Protein AF-A0A952U7Z9-F1 (afdb_monomer_lite)

Structure (mmCIF, N/CA/C/O backbone):
data_AF-A0A952U7Z9-F1
#
_entry.id   AF-A0A952U7Z9-F1
#
loop_
_atom_site.group_PDB
_atom_site.id
_atom_site.type_symbol
_atom_site.label_atom_id
_atom_site.label_alt_id
_atom_site.label_comp_id
_atom_site.label_asym_id
_atom_site.label_entity_id
_atom_site.label_seq_id
_atom_site.pdbx_PDB_ins_code
_atom_site.Cartn_x
_atom_site.Cartn_y
_atom_site.Cartn_z
_atom_site.occupancy
_atom_site.B_iso_or_equiv
_atom_site.auth_seq_id
_atom_site.auth_comp_id
_atom_site.auth_asym_id
_atom_site.auth_atom_id
_atom_site.pdbx_PDB_model_num
ATOM 1 N N . MET A 1 1 ? 7.339 43.518 89.258 1.00 36.59 1 MET A N 1
ATOM 2 C CA . MET A 1 1 ? 8.537 43.705 88.414 1.00 36.59 1 MET A CA 1
ATOM 3 C C . MET A 1 1 ? 8.065 43.968 86.989 1.00 36.59 1 MET A C 1
ATOM 5 O O . MET A 1 1 ? 7.077 43.364 86.597 1.00 36.59 1 MET A O 1
ATOM 9 N N . LEU A 1 2 ? 8.677 44.971 86.345 1.00 36.38 2 LEU A N 1
ATOM 10 C CA . LEU A 1 2 ? 8.534 45.486 84.964 1.00 36.38 2 LEU A CA 1
ATOM 11 C C . LEU A 1 2 ? 7.542 44.732 84.044 1.00 36.38 2 LEU A C 1
ATOM 13 O O . LEU A 1 2 ? 7.767 43.572 83.735 1.00 36.38 2 LEU A O 1
ATOM 17 N N . LYS A 1 3 ? 6.372 45.281 83.663 1.00 27.50 3 LYS A N 1
ATOM 18 C CA . LYS A 1 3 ? 6.106 46.360 82.664 1.00 27.50 3 LYS A CA 1
ATOM 19 C C . LYS A 1 3 ? 6.794 46.093 81.311 1.00 27.50 3 LYS A C 1
ATOM 21 O O . LYS A 1 3 ? 8.008 46.154 81.236 1.00 27.50 3 LYS A O 1
ATOM 26 N N . LYS A 1 4 ? 6.050 45.657 80.285 1.00 27.91 4 LYS A N 1
ATOM 27 C CA . LYS A 1 4 ? 5.209 46.446 79.344 1.00 27.91 4 LYS A CA 1
ATOM 28 C C . LYS A 1 4 ? 6.010 47.131 78.215 1.00 27.91 4 LYS A C 1
ATOM 30 O O . LYS A 1 4 ? 6.646 48.144 78.464 1.00 27.91 4 LYS A O 1
ATOM 35 N N . SER A 1 5 ? 5.737 46.658 76.991 1.00 31.22 5 SER A N 1
ATOM 36 C CA . SER A 1 5 ? 5.342 47.460 75.814 1.00 31.22 5 SER A CA 1
ATOM 37 C C . SER A 1 5 ? 6.409 48.106 74.905 1.00 31.22 5 SER A C 1
ATOM 39 O O . SER A 1 5 ? 7.351 48.716 75.385 1.00 31.22 5 SER A O 1
ATOM 41 N N . ILE A 1 6 ? 6.058 48.091 73.599 1.00 32.50 6 ILE A N 1
ATOM 42 C CA . ILE A 1 6 ? 6.411 49.009 72.478 1.00 32.50 6 ILE A CA 1
ATOM 43 C C . ILE A 1 6 ? 7.589 48.530 71.601 1.00 32.50 6 ILE A C 1
ATOM 45 O O . ILE A 1 6 ? 8.705 48.405 72.079 1.00 32.50 6 ILE A O 1
ATOM 49 N N . ARG A 1 7 ? 7.338 48.013 70.379 1.00 35.53 7 ARG A N 1
ATOM 50 C CA . ARG A 1 7 ? 7.046 48.711 69.092 1.00 35.53 7 ARG A CA 1
ATOM 51 C C . ARG A 1 7 ? 8.199 49.626 68.644 1.00 35.53 7 ARG A C 1
ATOM 53 O O . ARG A 1 7 ? 8.672 50.423 69.435 1.00 35.53 7 ARG A O 1
ATOM 60 N N . PHE A 1 8 ? 8.505 49.587 67.340 1.00 30.58 8 PHE A N 1
ATOM 61 C CA . PHE A 1 8 ? 9.305 50.583 66.608 1.00 30.58 8 PHE A CA 1
ATOM 62 C C . PHE A 1 8 ? 10.806 50.638 66.955 1.00 30.58 8 PHE A C 1
ATOM 64 O O . PHE A 1 8 ? 11.193 51.432 67.792 1.00 30.58 8 PHE A O 1
ATOM 71 N N . VAL A 1 9 ? 11.646 49.840 66.275 1.00 39.59 9 VAL A N 1
ATOM 72 C CA . VAL A 1 9 ? 12.769 50.302 65.415 1.00 39.59 9 VAL A CA 1
ATOM 73 C C . VAL A 1 9 ? 13.142 49.124 64.491 1.00 39.59 9 VAL A C 1
ATOM 75 O O . VAL A 1 9 ? 14.129 48.423 64.678 1.00 39.59 9 VAL A O 1
ATOM 78 N N . CYS A 1 10 ? 12.281 48.898 63.497 1.00 38.53 10 CYS A N 1
ATOM 79 C CA . CYS A 1 10 ? 12.513 48.105 62.287 1.00 38.53 10 CYS A CA 1
ATOM 80 C C . CYS A 1 10 ? 12.832 49.056 61.115 1.00 38.53 10 CYS A C 1
ATOM 82 O O . CYS A 1 10 ? 12.017 49.140 60.207 1.00 38.53 10 CYS A O 1
ATOM 84 N N . ALA A 1 11 ? 13.919 49.842 61.107 1.00 35.75 11 ALA A N 1
ATOM 85 C CA . ALA A 1 11 ? 14.047 50.809 59.994 1.00 35.75 11 ALA A CA 1
ATOM 86 C C . ALA A 1 11 ? 15.431 51.177 59.444 1.00 35.75 11 ALA A C 1
ATOM 88 O O . ALA A 1 11 ? 15.454 51.651 58.317 1.00 35.75 11 ALA A O 1
ATOM 89 N N . CYS A 1 12 ? 16.569 50.979 60.127 1.00 32.91 12 CYS A N 1
ATOM 90 C CA . CYS A 1 12 ? 17.806 51.629 59.636 1.00 32.91 12 CYS A CA 1
ATOM 91 C C . CYS A 1 12 ? 19.079 50.776 59.532 1.00 32.91 12 CYS A C 1
ATOM 93 O O . CYS A 1 12 ? 20.072 51.292 59.037 1.00 32.91 12 CYS A O 1
ATOM 95 N N . LEU A 1 13 ? 19.100 49.503 59.945 1.00 32.12 13 LEU A N 1
ATOM 96 C CA . LEU A 1 13 ? 20.342 48.697 59.910 1.00 32.12 13 LEU A CA 1
ATOM 97 C C . LEU A 1 13 ? 20.263 47.405 59.082 1.00 32.12 13 LEU A C 1
ATOM 99 O O . LEU A 1 13 ? 21.240 46.677 58.994 1.00 32.12 13 LEU A O 1
ATOM 103 N N . LEU A 1 14 ? 19.137 47.176 58.401 1.00 35.34 14 LEU A N 1
ATOM 104 C CA . LEU A 1 14 ? 18.951 46.116 57.395 1.00 35.34 14 LEU A CA 1
ATOM 105 C C . LEU A 1 14 ? 18.737 46.693 55.978 1.00 35.34 14 LEU A C 1
ATOM 107 O O . LEU A 1 14 ? 18.261 46.005 55.086 1.00 35.34 14 LEU A O 1
ATOM 111 N N . LEU A 1 15 ? 19.096 47.968 55.784 1.00 37.19 15 LEU A N 1
ATOM 112 C CA . LEU A 1 15 ? 18.883 48.750 54.556 1.00 37.19 15 LEU A CA 1
ATOM 113 C C . LEU A 1 15 ? 20.194 49.154 53.848 1.00 37.19 15 LEU A C 1
ATOM 115 O O . LEU A 1 15 ? 20.162 49.973 52.940 1.00 37.19 15 LEU A O 1
ATOM 119 N N . ALA A 1 16 ? 21.341 48.584 54.242 1.00 35.72 16 ALA A N 1
ATOM 120 C CA . ALA A 1 16 ? 22.653 48.892 53.646 1.00 35.72 16 ALA A CA 1
ATOM 1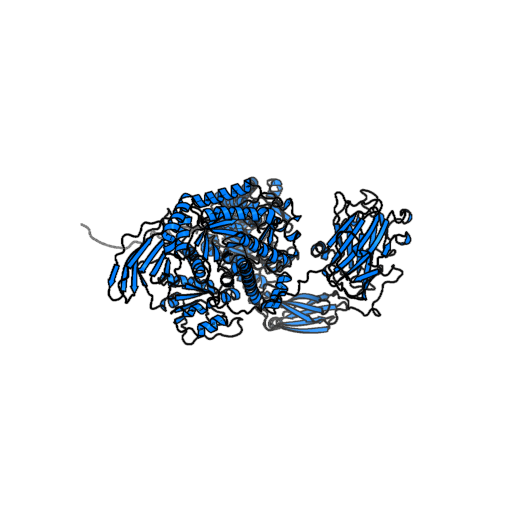21 C C . ALA A 1 16 ? 23.457 47.658 53.179 1.00 35.72 16 ALA A C 1
ATOM 123 O O . ALA A 1 16 ? 24.624 47.781 52.824 1.00 35.72 16 ALA A O 1
ATOM 124 N N . THR A 1 17 ? 22.835 46.478 53.146 1.00 37.41 17 THR A N 1
ATOM 125 C CA . THR A 1 17 ? 23.323 45.294 52.404 1.00 37.41 17 THR A CA 1
ATOM 126 C C . THR A 1 17 ? 22.269 44.763 51.425 1.00 37.41 17 THR A C 1
ATOM 128 O O . THR A 1 17 ? 22.367 43.647 50.928 1.00 37.41 17 THR A O 1
ATOM 131 N N . VAL A 1 18 ? 21.263 45.590 51.130 1.00 44.59 18 VAL A N 1
ATOM 132 C CA . VAL A 1 18 ? 20.362 45.464 49.980 1.00 44.59 18 VAL A CA 1
ATOM 133 C C . VAL A 1 18 ? 20.926 46.413 48.919 1.00 44.59 18 VAL A C 1
ATOM 135 O O . VAL A 1 18 ? 21.225 47.553 49.259 1.00 44.59 18 VAL A O 1
ATOM 138 N N . PHE A 1 19 ? 21.078 45.943 47.679 1.00 43.06 19 PHE A N 1
ATOM 139 C CA . PHE A 1 19 ? 21.802 46.551 46.540 1.00 43.06 19 PHE A CA 1
ATOM 140 C C . PHE A 1 19 ? 23.292 46.195 46.427 1.00 43.06 19 PHE A C 1
ATOM 142 O O . PHE A 1 19 ? 24.166 47.053 46.367 1.00 43.06 19 PHE A O 1
ATOM 149 N N . GLY A 1 20 ? 23.578 44.896 46.343 1.00 37.56 20 GLY A N 1
ATOM 150 C CA . GLY A 1 20 ? 24.904 44.403 45.968 1.00 37.56 20 GLY A CA 1
ATOM 151 C C . GLY A 1 20 ? 24.981 42.887 45.829 1.00 37.56 20 GLY A C 1
ATOM 152 O O . GLY A 1 20 ? 25.994 42.293 46.178 1.00 37.56 20 GLY A O 1
ATOM 153 N N . SER A 1 21 ? 23.909 42.237 45.383 1.00 36.47 21 SER A N 1
ATOM 154 C CA . SER A 1 21 ? 23.943 40.823 45.013 1.00 36.47 21 SER A CA 1
ATOM 155 C C . SER A 1 21 ? 23.357 40.735 43.619 1.00 36.47 21 SER A C 1
ATOM 157 O O . SER A 1 21 ? 22.159 40.932 43.431 1.00 36.47 21 SER A O 1
ATOM 159 N N . LEU A 1 22 ? 24.256 40.563 42.651 1.00 38.50 22 LEU A N 1
ATOM 160 C CA . LEU A 1 22 ? 23.939 40.227 41.275 1.00 38.50 22 LEU A CA 1
ATOM 161 C C . LEU A 1 22 ? 22.885 39.120 41.278 1.00 38.50 22 LEU A C 1
ATOM 163 O O . LEU A 1 22 ? 23.128 38.025 41.784 1.00 38.50 22 LEU A O 1
ATOM 167 N N . VAL A 1 23 ? 21.724 39.415 40.702 1.00 37.72 23 VAL A N 1
ATOM 168 C CA . VAL A 1 23 ? 20.888 38.381 40.107 1.00 37.72 23 VAL A CA 1
ATOM 169 C C . VAL A 1 23 ? 21.708 37.856 38.933 1.00 37.72 23 VAL A C 1
ATOM 171 O O . VAL A 1 23 ? 21.676 38.417 37.844 1.00 37.72 23 VAL A O 1
ATOM 174 N N . VAL A 1 24 ? 22.526 36.833 39.173 1.00 38.47 24 VAL A N 1
ATOM 175 C CA . VAL A 1 24 ? 22.903 35.922 38.097 1.00 38.47 24 VAL A CA 1
ATOM 176 C C . VAL A 1 24 ? 21.626 35.140 37.834 1.00 38.47 24 VAL A C 1
ATOM 178 O O . VAL A 1 24 ? 21.249 34.282 38.630 1.00 38.47 24 VAL A O 1
ATOM 181 N N . SER A 1 25 ? 20.898 35.527 36.788 1.00 39.38 25 SER A N 1
ATOM 182 C CA . SER A 1 25 ? 19.868 34.667 36.214 1.00 39.38 25 SER A CA 1
ATOM 183 C C . SER A 1 25 ? 20.548 33.335 35.921 1.00 39.38 25 SER A C 1
ATOM 185 O O . SER A 1 25 ? 21.496 33.308 35.140 1.00 39.38 25 SER A O 1
ATOM 187 N N . ALA A 1 26 ? 20.146 32.257 36.595 1.00 51.59 26 ALA A N 1
ATOM 188 C CA . ALA A 1 26 ? 20.601 30.930 36.212 1.00 51.59 26 ALA A CA 1
ATOM 189 C C . ALA A 1 26 ? 20.123 30.712 34.771 1.00 51.59 26 ALA A C 1
ATOM 191 O O . ALA A 1 26 ? 18.919 30.739 34.520 1.00 51.59 26 ALA A O 1
ATOM 192 N N . GLN A 1 27 ? 21.059 30.626 33.826 1.00 61.56 27 GLN A N 1
ATOM 193 C CA . GLN A 1 27 ? 20.744 30.344 32.432 1.00 61.56 27 GLN A CA 1
ATOM 194 C C . GLN A 1 27 ? 20.053 28.977 32.383 1.00 61.56 27 GLN A C 1
ATOM 196 O O . GLN A 1 27 ? 20.527 28.019 32.997 1.00 61.56 27 GLN A O 1
ATOM 201 N N . GLU A 1 28 ? 18.891 28.921 31.739 1.00 76.19 28 GLU A N 1
ATOM 202 C CA . GLU A 1 28 ? 18.133 27.685 31.574 1.00 76.19 28 GLU A CA 1
ATOM 203 C C . GLU A 1 28 ? 18.976 26.647 30.821 1.00 76.19 28 GLU A C 1
ATOM 205 O O . GLU A 1 28 ? 19.704 26.993 29.889 1.00 76.19 28 GLU A O 1
ATOM 210 N N . ALA A 1 29 ? 18.919 25.383 31.251 1.00 88.12 29 ALA A N 1
ATOM 211 C CA . ALA A 1 29 ? 19.715 24.317 30.648 1.00 88.12 29 ALA A CA 1
ATOM 212 C C . ALA A 1 29 ? 19.325 24.112 29.166 1.00 88.12 29 ALA A C 1
ATOM 214 O O . ALA A 1 29 ? 18.124 24.114 28.870 1.00 88.12 29 ALA A O 1
ATOM 215 N N . PRO A 1 30 ? 20.286 23.868 28.248 1.00 92.94 30 PRO A N 1
ATOM 216 C CA . PRO A 1 30 ? 20.017 23.735 26.812 1.00 92.94 30 PRO A CA 1
ATOM 217 C C . PRO A 1 30 ? 18.875 22.770 26.462 1.00 92.94 30 PRO A C 1
ATOM 219 O O . PRO A 1 30 ? 17.965 23.136 25.721 1.00 92.94 30 PRO A O 1
ATOM 222 N N . ARG A 1 31 ? 18.860 21.577 27.075 1.00 93.81 31 ARG A N 1
ATOM 223 C CA . ARG A 1 31 ? 17.836 20.532 26.864 1.00 93.81 31 ARG A CA 1
ATOM 224 C C . ARG A 1 31 ? 16.425 20.920 27.320 1.00 93.81 31 ARG A C 1
ATOM 226 O O . ARG A 1 31 ? 15.445 20.340 26.859 1.00 93.81 31 ARG A O 1
ATOM 233 N N . THR A 1 32 ? 16.301 21.880 28.236 1.00 92.44 32 THR A N 1
ATOM 234 C CA . THR A 1 32 ? 14.996 22.444 28.612 1.00 92.44 32 THR A CA 1
ATOM 235 C C . THR A 1 32 ? 14.606 23.537 27.630 1.00 92.44 32 THR A C 1
ATOM 237 O O . THR A 1 32 ? 13.489 23.534 27.122 1.00 92.44 32 THR A O 1
ATOM 240 N N . LYS A 1 33 ? 15.555 24.422 27.314 1.00 94.19 33 LYS A N 1
ATOM 241 C CA . LYS A 1 33 ? 15.329 25.577 26.452 1.00 94.19 33 LYS A CA 1
ATOM 242 C C . LYS A 1 33 ? 14.908 25.200 25.028 1.00 94.19 33 LYS A C 1
ATOM 244 O O . LYS A 1 33 ? 14.030 25.851 24.472 1.00 94.19 33 LYS A O 1
ATOM 249 N N . ILE A 1 34 ? 15.480 24.137 24.452 1.00 95.88 34 ILE A N 1
ATOM 250 C CA . ILE A 1 34 ? 15.133 23.683 23.093 1.00 95.88 34 ILE A CA 1
ATOM 251 C C . ILE A 1 34 ? 13.635 23.352 22.934 1.00 95.88 34 ILE A C 1
ATOM 253 O O . ILE A 1 34 ? 13.091 23.452 21.842 1.00 95.88 34 ILE A O 1
ATOM 257 N N . LYS A 1 35 ? 12.931 23.027 24.029 1.00 93.31 35 LYS A N 1
ATOM 258 C CA . LYS A 1 35 ? 11.500 22.674 24.010 1.00 93.31 35 LYS A CA 1
ATOM 259 C C . LYS A 1 35 ? 10.564 23.864 23.818 1.00 93.31 35 LYS A C 1
ATOM 261 O O . LYS A 1 35 ? 9.371 23.666 23.609 1.00 93.31 35 LYS A O 1
ATOM 266 N N . THR A 1 36 ? 11.077 25.082 23.955 1.00 93.06 36 THR A N 1
ATOM 267 C CA . THR A 1 36 ? 10.278 26.315 23.941 1.00 93.06 36 THR A CA 1
ATOM 268 C C . THR A 1 36 ? 10.749 27.309 22.886 1.00 93.06 36 THR A C 1
ATOM 270 O O . THR A 1 36 ? 10.332 28.464 22.936 1.00 93.06 36 THR A O 1
ATOM 273 N N . ILE A 1 37 ? 11.643 26.898 21.983 1.00 95.94 37 ILE A N 1
ATOM 274 C CA . ILE A 1 37 ? 12.131 27.770 20.912 1.00 95.94 37 ILE A CA 1
ATOM 275 C C . ILE A 1 37 ? 10.995 28.113 19.953 1.00 95.94 37 ILE A C 1
ATOM 277 O O . ILE A 1 37 ? 10.070 27.322 19.752 1.00 95.94 37 ILE A O 1
ATOM 281 N N . THR A 1 38 ? 11.072 29.301 19.370 1.00 94.00 38 THR A N 1
ATOM 282 C CA . THR A 1 38 ? 10.045 29.809 18.452 1.00 94.00 38 THR A CA 1
ATOM 283 C C . THR A 1 38 ? 10.563 30.054 17.043 1.00 94.00 38 THR A C 1
ATOM 285 O O . THR A 1 38 ? 9.767 30.093 16.106 1.00 94.00 38 THR A O 1
ATOM 288 N N . ASP A 1 39 ? 11.881 30.144 16.886 1.00 94.50 39 ASP A N 1
ATOM 289 C CA . ASP A 1 39 ? 12.571 30.240 15.610 1.00 94.50 39 ASP A CA 1
ATOM 290 C C . ASP A 1 39 ? 13.935 29.532 15.666 1.00 94.50 39 ASP A C 1
ATOM 292 O O . ASP A 1 39 ? 14.478 29.230 16.732 1.00 94.50 39 ASP A O 1
ATOM 296 N N . TYR A 1 40 ? 14.471 29.197 14.497 1.00 97.56 40 TYR A N 1
ATOM 297 C CA . TYR A 1 40 ? 15.824 28.669 14.368 1.00 97.56 40 TYR A CA 1
ATOM 298 C C . TYR A 1 40 ? 16.380 28.936 12.967 1.00 97.56 40 TYR A C 1
ATOM 300 O O . TYR A 1 40 ? 15.644 29.319 12.057 1.00 97.56 40 TYR A O 1
ATOM 308 N N . VAL A 1 41 ? 17.685 28.720 12.799 1.00 97.06 41 VAL A N 1
ATOM 309 C CA . VAL A 1 41 ? 18.380 28.839 11.513 1.00 97.06 41 VAL A CA 1
ATOM 310 C C . VAL A 1 41 ? 19.403 27.719 11.328 1.00 97.06 41 VAL A C 1
ATOM 312 O O . VAL A 1 41 ? 20.022 27.266 12.293 1.00 97.06 41 VAL A O 1
ATOM 315 N N . VAL A 1 42 ? 19.607 27.299 10.078 1.00 97.69 42 VAL A N 1
ATOM 316 C CA . VAL A 1 42 ? 20.728 26.446 9.659 1.00 97.69 42 VAL A CA 1
ATOM 317 C C . VAL A 1 42 ? 21.639 27.276 8.761 1.00 97.69 42 VAL A C 1
ATOM 319 O O . VAL A 1 42 ? 21.158 27.892 7.811 1.00 97.69 42 VAL A O 1
ATOM 322 N N . TYR A 1 43 ? 22.931 27.352 9.087 1.00 96.75 43 TYR A N 1
ATOM 323 C CA . TYR A 1 43 ? 23.869 28.209 8.362 1.00 96.75 43 TYR A CA 1
ATOM 324 C C . TYR A 1 43 ? 25.289 27.635 8.310 1.00 96.75 43 TYR A C 1
ATOM 326 O O . TYR A 1 43 ? 25.959 27.451 9.331 1.00 96.75 43 TYR A O 1
ATOM 334 N N . TYR A 1 44 ? 25.773 27.399 7.094 1.00 94.94 44 TYR A N 1
ATOM 335 C CA . TYR A 1 44 ? 27.091 26.845 6.775 1.00 94.94 44 TYR A CA 1
ATOM 336 C C . TYR A 1 44 ? 28.060 27.898 6.206 1.00 94.94 44 TYR A C 1
ATOM 338 O O . TYR A 1 44 ? 29.224 27.601 5.936 1.00 94.94 44 TYR A O 1
ATOM 346 N N . GLY A 1 45 ? 27.620 29.154 6.061 1.00 92.62 45 GLY A N 1
ATOM 347 C CA . GLY A 1 45 ? 28.460 30.275 5.627 1.00 92.62 45 GLY A CA 1
ATOM 348 C C . GLY A 1 45 ? 29.276 30.930 6.758 1.00 92.62 45 GLY A C 1
ATOM 349 O O . GLY A 1 45 ? 29.330 30.452 7.890 1.00 92.62 45 GLY A O 1
ATOM 350 N N . LYS A 1 46 ? 29.918 32.075 6.466 1.00 93.25 46 LYS A N 1
ATOM 351 C CA . LYS A 1 46 ? 30.713 32.888 7.424 1.00 93.25 46 LYS A CA 1
ATOM 352 C C . LYS A 1 46 ? 30.203 34.331 7.508 1.00 93.25 46 LYS A C 1
ATOM 354 O O . LYS A 1 46 ? 29.551 34.806 6.589 1.00 93.25 46 LYS A O 1
ATOM 359 N N . GLY A 1 47 ? 30.534 35.056 8.580 1.00 89.19 47 GLY A N 1
ATOM 360 C CA . GLY A 1 47 ? 30.399 36.523 8.624 1.00 89.19 47 GLY A CA 1
ATOM 361 C C . GLY A 1 47 ? 28.982 37.089 8.804 1.00 89.19 47 GLY A C 1
ATOM 362 O O . GLY A 1 47 ? 28.736 38.219 8.390 1.00 89.19 47 GLY A O 1
ATOM 363 N N . ARG A 1 48 ? 28.060 36.336 9.423 1.00 92.44 48 ARG A N 1
ATOM 364 C CA . ARG A 1 48 ? 26.656 36.740 9.668 1.00 92.44 48 ARG A CA 1
ATOM 365 C C . ARG A 1 48 ? 26.265 36.696 11.154 1.00 92.44 48 ARG A C 1
ATOM 367 O O . ARG A 1 48 ? 25.133 36.372 11.494 1.00 92.44 48 ARG A O 1
ATOM 374 N N . LEU A 1 49 ? 27.207 37.015 12.050 1.00 92.50 49 LEU A N 1
ATOM 375 C CA . LEU A 1 49 ? 27.022 36.919 13.508 1.00 92.50 49 LEU A CA 1
ATOM 376 C C . LEU A 1 49 ? 25.753 37.632 14.004 1.00 92.50 49 LEU A C 1
ATOM 378 O O . LEU A 1 49 ? 24.998 37.057 14.782 1.00 92.50 49 LEU A O 1
ATOM 382 N N . ASP A 1 50 ? 25.520 38.861 13.538 1.00 92.19 50 ASP A N 1
ATOM 383 C CA . ASP A 1 50 ? 24.376 39.671 13.969 1.00 92.19 50 ASP A CA 1
ATOM 384 C C . ASP A 1 50 ? 23.030 39.055 13.551 1.00 92.19 50 ASP A C 1
ATOM 386 O O . ASP A 1 50 ? 22.051 39.188 14.281 1.00 92.19 50 ASP A O 1
ATOM 390 N N . ASP A 1 51 ? 22.979 38.351 12.414 1.00 92.75 51 ASP A N 1
ATOM 391 C CA . ASP A 1 51 ? 21.770 37.655 11.962 1.00 92.75 51 ASP A CA 1
ATOM 392 C C . ASP A 1 51 ? 21.534 36.372 12.756 1.00 92.75 51 ASP A C 1
ATOM 394 O O . ASP A 1 51 ? 20.422 36.134 13.219 1.00 92.75 51 ASP A O 1
ATOM 398 N N . LEU A 1 52 ? 22.590 35.587 12.987 1.00 95.06 52 LEU A N 1
ATOM 399 C CA . LEU A 1 52 ? 22.530 34.368 13.798 1.00 95.06 52 LEU A CA 1
ATOM 400 C C . LEU A 1 52 ? 22.070 34.652 15.234 1.00 95.06 52 LEU A C 1
ATOM 402 O O . LEU A 1 52 ? 21.312 33.875 15.807 1.00 95.06 52 LEU A O 1
ATOM 406 N N . ALA A 1 53 ? 22.482 35.789 15.801 1.00 94.19 53 ALA A N 1
ATOM 407 C CA . ALA A 1 53 ? 22.124 36.200 17.156 1.00 94.19 53 ALA A CA 1
ATOM 408 C C . ALA A 1 53 ? 20.617 36.477 17.345 1.00 94.19 53 ALA A C 1
ATOM 410 O O . ALA A 1 53 ? 20.175 36.644 18.481 1.00 94.19 53 ALA A O 1
ATOM 411 N N . ARG A 1 54 ? 19.830 36.558 16.263 1.00 93.00 54 ARG A N 1
ATOM 412 C CA . ARG A 1 54 ? 18.382 36.819 16.313 1.00 93.00 54 ARG A CA 1
ATOM 413 C C . ARG A 1 54 ? 17.552 35.578 16.631 1.00 93.00 54 ARG A C 1
ATOM 415 O O . ARG A 1 54 ? 16.408 35.753 17.028 1.00 93.00 54 ARG A O 1
ATOM 422 N N . PHE A 1 55 ? 18.115 34.386 16.445 1.00 95.75 55 PHE A N 1
ATOM 423 C CA . PHE A 1 55 ? 17.399 33.119 16.563 1.00 95.75 55 PHE A CA 1
ATOM 424 C C . PHE A 1 55 ? 17.597 32.467 17.936 1.00 95.75 55 PHE A C 1
ATOM 426 O O . PHE A 1 55 ? 18.663 32.589 18.554 1.00 95.75 55 PHE A O 1
ATOM 433 N N . ASP A 1 56 ? 16.593 31.716 18.389 1.00 97.25 56 ASP A N 1
ATOM 434 C CA . ASP A 1 56 ? 16.653 30.914 19.614 1.00 97.25 56 ASP A CA 1
ATOM 435 C C . ASP A 1 56 ? 17.631 29.729 19.482 1.00 97.25 56 ASP A C 1
ATOM 437 O O . ASP A 1 56 ? 18.289 29.353 20.462 1.00 97.25 56 ASP A O 1
ATOM 441 N N . LEU A 1 57 ? 17.748 29.157 18.275 1.00 98.31 57 LEU A N 1
ATOM 442 C CA . LEU A 1 57 ? 18.632 28.041 17.921 1.00 98.31 57 LEU A CA 1
ATOM 443 C C . LEU A 1 57 ? 19.341 28.297 16.579 1.00 98.31 57 LEU A C 1
ATOM 445 O O . LEU A 1 57 ? 18.714 28.668 15.591 1.00 98.31 57 LEU A O 1
ATOM 449 N N . ALA A 1 58 ? 20.645 28.034 16.526 1.00 98.06 58 ALA A N 1
ATOM 450 C CA . ALA A 1 58 ? 21.446 28.063 15.309 1.00 98.06 58 ALA A CA 1
ATOM 451 C C . ALA A 1 58 ? 22.204 26.737 15.132 1.00 98.06 58 ALA A C 1
ATOM 453 O O . ALA A 1 58 ? 22.999 26.347 15.993 1.00 98.06 58 ALA A O 1
ATOM 454 N N . ILE A 1 59 ? 21.972 26.058 14.008 1.00 98.31 59 ILE A N 1
ATOM 455 C CA . ILE A 1 59 ? 22.722 24.870 13.584 1.00 98.31 59 ILE A CA 1
ATOM 456 C C . ILE A 1 59 ? 23.811 25.325 12.620 1.00 98.31 59 ILE A C 1
ATOM 458 O O . ILE A 1 59 ? 23.525 25.914 11.578 1.00 98.31 59 ILE A O 1
ATOM 462 N N . ILE A 1 60 ? 25.065 25.086 12.993 1.00 97.69 60 ILE A N 1
ATOM 463 C CA . ILE A 1 60 ? 26.218 25.733 12.374 1.00 97.69 60 ILE A CA 1
ATOM 464 C C . ILE A 1 60 ? 27.263 24.710 11.954 1.00 97.69 60 ILE A C 1
ATOM 466 O O . ILE A 1 60 ? 27.604 23.800 12.711 1.00 97.69 60 ILE A O 1
ATOM 470 N N . GLN A 1 61 ? 27.850 24.919 10.778 1.00 94.56 61 GLN A N 1
ATOM 471 C CA . GLN A 1 61 ? 29.062 24.213 10.386 1.00 94.56 61 GLN A CA 1
ATOM 472 C C . GLN A 1 61 ? 30.227 24.605 11.319 1.00 94.56 61 GLN A C 1
ATOM 474 O O . GLN A 1 61 ? 30.619 25.770 11.348 1.00 94.56 61 GLN A O 1
ATOM 479 N N . PRO A 1 62 ? 30.828 23.672 12.077 1.00 91.88 62 PRO A N 1
ATOM 480 C CA . PRO A 1 62 ? 31.668 24.010 13.233 1.00 91.88 62 PRO A CA 1
ATOM 481 C C . PRO A 1 62 ? 32.925 24.836 12.909 1.00 91.88 62 PRO A C 1
ATOM 483 O O . PRO A 1 62 ? 33.462 25.510 13.788 1.00 91.88 62 PRO A O 1
ATOM 486 N N . ASP A 1 63 ? 33.373 24.825 11.654 1.00 89.81 63 ASP A N 1
ATOM 487 C CA . ASP A 1 63 ? 34.603 25.481 11.194 1.00 89.81 63 ASP A CA 1
ATOM 488 C C . ASP A 1 63 ? 34.369 26.928 10.709 1.00 89.81 63 ASP A C 1
ATOM 490 O O . ASP A 1 63 ? 35.281 27.587 10.190 1.00 89.81 63 ASP A O 1
ATOM 494 N N . THR A 1 64 ? 33.132 27.426 10.815 1.00 91.81 64 THR A N 1
ATOM 495 C CA . THR A 1 64 ? 32.732 28.731 10.269 1.00 91.81 64 THR A CA 1
ATOM 496 C C . THR A 1 64 ? 32.637 29.843 11.303 1.00 91.81 64 THR A C 1
ATOM 498 O O . THR A 1 64 ? 32.652 31.013 10.912 1.00 91.81 64 THR A O 1
ATOM 501 N N . LEU A 1 65 ? 32.634 29.501 12.594 1.00 92.19 65 LEU A N 1
ATOM 502 C CA . LEU A 1 65 ? 32.661 30.449 13.707 1.00 92.19 65 LEU A CA 1
ATOM 503 C C . LEU A 1 65 ? 34.006 30.432 14.436 1.00 92.19 65 LEU A C 1
ATOM 505 O O . LEU A 1 65 ? 34.607 29.387 14.685 1.00 92.19 65 LEU A O 1
ATOM 509 N N . THR A 1 66 ? 34.451 31.616 14.843 1.00 93.38 66 THR A N 1
ATOM 510 C CA . THR A 1 66 ? 35.513 31.780 15.840 1.00 93.38 66 THR A CA 1
ATOM 511 C C . THR A 1 66 ? 34.985 31.498 17.250 1.00 93.38 66 THR A C 1
ATOM 513 O O . THR A 1 66 ? 33.782 31.565 17.515 1.00 93.38 66 THR A O 1
ATOM 516 N N . ALA A 1 67 ? 35.886 31.207 18.192 1.00 92.69 67 ALA A N 1
ATOM 517 C CA . ALA A 1 67 ? 35.509 30.973 19.588 1.00 92.69 67 ALA A CA 1
ATOM 518 C C . ALA A 1 67 ? 34.841 32.207 20.223 1.00 92.69 67 ALA A C 1
ATOM 520 O O . ALA A 1 67 ? 33.931 32.075 21.042 1.00 92.69 67 ALA A O 1
ATOM 521 N N . GLU A 1 68 ? 35.268 33.409 19.828 1.00 93.75 68 GLU A N 1
ATOM 522 C CA . GLU A 1 68 ? 34.669 34.672 20.249 1.00 93.75 68 GLU A CA 1
ATOM 523 C C . GLU A 1 68 ? 33.244 34.846 19.706 1.00 93.75 68 GLU A C 1
ATOM 525 O O . GLU A 1 68 ? 32.359 35.261 20.454 1.00 93.75 68 GLU A O 1
ATOM 530 N N . GLU A 1 69 ? 33.005 34.500 18.439 1.00 95.62 69 GLU A N 1
ATOM 531 C CA . GLU A 1 69 ? 31.676 34.545 17.813 1.00 95.62 69 GLU A CA 1
ATOM 532 C C . GLU A 1 69 ? 30.710 33.541 18.455 1.00 95.62 69 GLU A C 1
ATOM 534 O O . GLU A 1 69 ? 29.599 33.913 18.831 1.00 95.62 69 GLU A O 1
ATOM 539 N N . LEU A 1 70 ? 31.152 32.298 18.672 1.00 96.31 70 LEU A N 1
ATOM 540 C CA . LEU A 1 70 ? 30.373 31.279 19.381 1.00 96.31 70 LEU A CA 1
ATOM 541 C C . LEU A 1 70 ? 30.004 31.741 20.799 1.00 96.31 70 LEU A C 1
ATOM 543 O O . LEU A 1 70 ? 28.845 31.658 21.207 1.00 96.31 70 LEU A O 1
ATOM 547 N N . ALA A 1 71 ? 30.969 32.283 21.550 1.00 94.25 71 ALA A N 1
ATOM 548 C CA . ALA A 1 71 ? 30.711 32.812 22.886 1.00 94.25 71 ALA A CA 1
ATOM 549 C C . ALA A 1 71 ? 29.733 34.001 22.865 1.00 94.25 71 ALA A C 1
ATOM 551 O O . ALA A 1 71 ? 28.909 34.124 23.773 1.00 94.25 71 ALA A O 1
ATOM 552 N N . ALA A 1 72 ? 29.798 34.856 21.840 1.00 94.81 72 ALA A N 1
ATOM 553 C CA . ALA A 1 72 ? 28.891 35.987 21.675 1.00 94.81 72 ALA A CA 1
ATOM 554 C C . ALA A 1 72 ? 27.445 35.538 21.407 1.00 94.81 72 ALA A C 1
ATOM 556 O O . ALA A 1 72 ? 26.537 36.043 22.067 1.00 94.81 72 ALA A O 1
ATOM 557 N N . LEU A 1 73 ? 27.231 34.553 20.524 1.00 95.88 73 LEU A N 1
ATOM 558 C CA . LEU A 1 73 ? 25.902 33.974 20.268 1.00 95.88 73 LEU A CA 1
ATOM 559 C C . LEU A 1 73 ? 25.285 33.407 21.548 1.00 95.88 73 LEU A C 1
ATOM 561 O O . LEU A 1 73 ? 24.162 33.749 21.919 1.00 95.88 73 LEU A O 1
ATOM 565 N N . LYS A 1 74 ? 26.064 32.620 22.295 1.00 93.94 74 LYS A N 1
ATOM 566 C CA . LYS A 1 74 ? 25.610 32.027 23.558 1.00 93.94 74 LYS A CA 1
ATOM 567 C C . LYS A 1 74 ? 25.323 33.068 24.634 1.00 93.94 74 LYS A C 1
ATOM 569 O O . LYS A 1 74 ? 24.363 32.922 25.392 1.00 93.94 74 LYS A O 1
ATOM 574 N N . ALA A 1 75 ? 26.130 34.127 24.706 1.00 91.81 75 ALA A N 1
ATOM 575 C CA . ALA A 1 75 ? 25.896 35.248 25.614 1.00 91.81 75 ALA A CA 1
ATOM 576 C C . ALA A 1 75 ? 24.627 36.036 25.251 1.00 91.81 75 ALA A C 1
ATOM 578 O O . ALA A 1 75 ? 23.979 36.579 26.147 1.00 91.81 75 ALA A O 1
ATOM 579 N N . ASN A 1 76 ? 24.250 36.058 23.968 1.00 91.75 76 ASN A N 1
ATOM 580 C CA . ASN A 1 76 ? 22.980 36.610 23.500 1.00 91.75 76 ASN A CA 1
ATOM 581 C C . ASN A 1 76 ? 21.789 35.661 23.715 1.00 91.75 76 ASN A C 1
ATOM 583 O O . ASN A 1 76 ? 20.642 36.034 23.495 1.00 91.75 76 ASN A O 1
ATOM 587 N N . GLY A 1 77 ? 22.053 34.444 24.193 1.00 92.56 77 GLY A N 1
ATOM 588 C CA . GLY A 1 77 ? 21.039 33.439 24.444 1.00 92.56 77 GLY A CA 1
ATOM 589 C C . GLY A 1 77 ? 20.708 32.571 23.234 1.00 92.56 77 GLY A C 1
ATOM 590 O O . GLY A 1 77 ? 19.756 31.818 23.332 1.00 92.56 77 GLY A O 1
ATOM 591 N N . THR A 1 78 ? 21.453 32.575 22.138 1.00 96.62 78 THR A N 1
ATOM 592 C CA . THR A 1 78 ? 21.228 31.592 21.064 1.00 96.62 78 THR A CA 1
ATOM 593 C C . THR A 1 78 ? 21.800 30.234 21.483 1.00 96.62 78 THR A C 1
ATOM 595 O O . THR A 1 78 ? 22.937 30.168 21.958 1.00 96.62 78 THR A O 1
ATOM 598 N N . LEU A 1 79 ? 21.024 29.153 21.346 1.00 98.12 79 LEU A N 1
ATOM 599 C CA . LEU A 1 79 ? 21.553 27.786 21.422 1.00 98.12 79 LEU A CA 1
ATOM 600 C C . LEU A 1 79 ? 22.356 27.509 20.154 1.00 98.12 79 LEU A C 1
ATOM 602 O O . LEU A 1 79 ? 21.849 27.749 19.062 1.00 98.12 79 LEU A O 1
ATOM 606 N N . VAL A 1 80 ? 23.583 27.003 20.275 1.00 98.06 80 VAL A N 1
ATOM 607 C CA . VAL A 1 80 ? 24.433 26.747 19.101 1.00 98.06 80 VAL A CA 1
ATOM 608 C C . VAL A 1 80 ? 24.798 25.271 19.018 1.00 98.06 80 VAL A C 1
ATOM 610 O O . VAL A 1 80 ? 25.488 24.741 19.891 1.00 98.06 80 VAL A O 1
ATOM 613 N N . VAL A 1 81 ? 24.341 24.613 17.955 1.00 98.38 81 VAL A N 1
ATOM 614 C CA . VAL A 1 81 ? 24.511 23.177 17.705 1.00 98.38 81 VAL A CA 1
ATOM 615 C C . VAL A 1 81 ? 25.455 22.978 16.517 1.00 98.38 81 VAL A C 1
ATOM 617 O O . VAL A 1 81 ? 25.288 23.617 15.480 1.00 98.38 81 VAL A O 1
ATOM 620 N N . ALA A 1 82 ? 26.465 22.121 16.670 1.00 98.31 82 ALA A N 1
ATOM 621 C CA . ALA A 1 82 ? 27.433 21.840 15.610 1.00 98.31 82 ALA A CA 1
ATOM 622 C C . ALA A 1 82 ? 26.885 20.807 14.617 1.00 98.31 82 ALA A C 1
ATOM 624 O O . ALA A 1 82 ? 26.419 19.749 15.031 1.00 98.31 82 ALA A O 1
ATOM 625 N N . TYR A 1 83 ? 26.989 21.089 13.321 1.00 97.75 83 TYR A N 1
ATOM 626 C CA . TYR A 1 83 ? 26.740 20.114 12.261 1.00 97.75 83 TYR A CA 1
ATOM 627 C C . TYR A 1 83 ? 27.703 18.922 12.361 1.00 97.75 83 TYR A C 1
ATOM 629 O O . TYR A 1 83 ? 28.920 19.116 12.453 1.00 97.75 83 TYR A O 1
ATOM 637 N N . LEU A 1 84 ? 27.155 17.706 12.319 1.00 97.44 84 LEU A N 1
ATOM 638 C CA . LEU A 1 84 ? 27.893 16.449 12.284 1.00 97.44 84 LEU A CA 1
ATOM 639 C C . LEU A 1 84 ? 27.118 15.413 11.456 1.00 97.44 84 LEU A C 1
ATOM 641 O O . LEU A 1 84 ? 26.111 14.882 11.917 1.00 97.44 84 LEU A O 1
ATOM 645 N N . SER A 1 85 ? 27.613 15.079 10.265 1.00 96.12 85 SER A N 1
ATOM 646 C CA . SER A 1 85 ? 27.069 13.953 9.500 1.00 96.12 85 SER A CA 1
ATOM 647 C C . SER A 1 85 ? 27.434 12.628 10.163 1.00 96.12 85 SER A C 1
ATOM 649 O O . SER A 1 85 ? 28.611 12.363 10.416 1.00 96.12 85 SER A O 1
ATOM 651 N N . VAL A 1 86 ? 26.421 11.821 10.495 1.00 97.50 86 VAL A N 1
ATOM 652 C CA . VAL A 1 86 ? 26.599 10.516 11.156 1.00 97.50 86 VAL A CA 1
ATOM 653 C C . VAL A 1 86 ? 26.383 9.336 10.213 1.00 97.50 86 VAL A C 1
ATOM 655 O O . VAL A 1 86 ? 26.867 8.242 10.512 1.00 97.50 86 VAL A O 1
ATOM 658 N N . GLY A 1 87 ? 25.691 9.547 9.092 1.00 96.44 87 GLY A N 1
ATOM 659 C CA . GLY A 1 87 ? 25.507 8.568 8.020 1.00 96.44 87 GLY A CA 1
ATOM 660 C C . GLY A 1 87 ? 26.470 8.737 6.844 1.00 96.44 87 GLY A C 1
ATOM 661 O O . GLY A 1 87 ? 26.633 7.806 6.060 1.00 96.44 87 GLY A O 1
ATOM 662 N N . GLU A 1 88 ? 27.182 9.865 6.744 1.00 96.50 88 GLU A N 1
ATOM 663 C CA . GLU A 1 88 ? 28.119 10.121 5.649 1.00 96.50 88 GLU A CA 1
ATOM 664 C C . GLU A 1 88 ? 29.498 10.618 6.110 1.00 96.50 88 GLU A C 1
ATOM 666 O O . GLU A 1 88 ? 29.665 11.326 7.103 1.00 96.50 88 GLU A O 1
ATOM 671 N N . ALA A 1 89 ? 30.518 10.271 5.328 1.00 95.31 89 ALA A N 1
ATOM 672 C CA . ALA A 1 89 ? 31.879 10.759 5.433 1.00 95.31 89 ALA A CA 1
ATOM 673 C C . ALA A 1 89 ? 32.138 11.822 4.358 1.00 95.31 89 ALA A C 1
ATOM 675 O O . ALA A 1 89 ? 32.040 11.556 3.160 1.00 95.31 89 ALA A O 1
ATOM 676 N N . GLU A 1 90 ? 32.515 13.024 4.789 1.00 92.38 90 GLU A N 1
ATOM 677 C CA . GLU A 1 90 ? 32.694 14.190 3.922 1.00 92.38 90 GLU A CA 1
ATOM 678 C C . GLU A 1 90 ? 34.190 14.450 3.633 1.00 92.38 90 GLU A C 1
ATOM 680 O O . GLU A 1 90 ? 34.920 14.907 4.523 1.00 92.38 90 GLU A O 1
ATOM 685 N N . PRO A 1 91 ? 34.679 14.258 2.391 1.00 89.31 91 PRO A N 1
ATOM 686 C CA . PRO A 1 91 ? 36.100 14.425 2.065 1.00 89.31 91 PRO A CA 1
ATOM 687 C C . PRO A 1 91 ? 36.677 15.821 2.329 1.00 89.31 91 PRO A C 1
ATOM 689 O O . PRO A 1 91 ? 37.888 15.975 2.474 1.00 89.31 91 PRO A O 1
ATOM 692 N N . GLY A 1 92 ? 35.821 16.845 2.387 1.00 85.31 92 GLY A N 1
ATOM 693 C CA . GLY A 1 92 ? 36.207 18.227 2.675 1.00 85.31 92 GLY A CA 1
ATOM 694 C C . GLY A 1 92 ? 36.514 18.521 4.148 1.00 85.31 92 GLY A C 1
ATOM 695 O O . GLY A 1 92 ? 36.936 19.636 4.457 1.00 85.31 92 GLY A O 1
ATOM 696 N N . ARG A 1 93 ? 36.306 17.565 5.065 1.00 88.31 93 ARG A N 1
ATOM 697 C CA . ARG A 1 93 ? 36.504 17.755 6.510 1.00 88.31 93 ARG A CA 1
ATOM 698 C C . ARG A 1 93 ? 37.926 17.413 6.952 1.00 88.31 93 ARG A C 1
ATOM 700 O O . ARG A 1 93 ? 38.543 16.463 6.466 1.00 88.31 93 ARG A O 1
ATOM 707 N N . GLU A 1 94 ? 38.434 18.147 7.945 1.00 85.88 94 GLU A N 1
ATOM 708 C CA . GLU A 1 94 ? 39.768 17.899 8.518 1.00 85.88 94 GLU A CA 1
ATOM 709 C C . GLU A 1 94 ? 39.871 16.486 9.121 1.00 85.88 94 GLU A C 1
ATOM 711 O O . GLU A 1 94 ? 40.849 15.787 8.866 1.00 85.88 94 GLU A O 1
ATOM 716 N N . TRP A 1 95 ? 38.819 16.026 9.810 1.00 86.62 95 TRP A N 1
ATOM 717 C CA . TRP A 1 95 ? 38.741 14.688 10.416 1.00 86.62 95 TRP A CA 1
ATOM 718 C C . TRP A 1 95 ? 38.616 13.539 9.402 1.00 86.62 95 TRP A C 1
ATOM 720 O O . TRP A 1 95 ? 38.824 12.381 9.753 1.00 86.62 95 TRP A O 1
ATOM 730 N N . TYR A 1 96 ? 38.281 13.833 8.143 1.00 87.31 96 TYR A N 1
ATOM 731 C CA . TYR A 1 96 ? 38.391 12.858 7.057 1.00 87.31 96 TYR A CA 1
ATOM 732 C C . TYR A 1 96 ? 39.841 12.780 6.558 1.00 87.31 96 TYR A C 1
ATOM 734 O O . TYR A 1 96 ? 40.391 11.703 6.327 1.00 87.31 96 TYR A O 1
ATOM 742 N N . SER A 1 97 ? 40.483 13.943 6.418 1.00 82.50 97 SER A N 1
ATOM 743 C CA . SER A 1 97 ? 41.813 14.094 5.817 1.00 82.50 97 SER A CA 1
ATOM 744 C C . SER A 1 97 ? 42.980 13.698 6.736 1.00 82.50 97 SER A C 1
ATOM 746 O O . SER A 1 97 ? 44.088 13.476 6.246 1.00 82.50 97 SER A O 1
ATOM 748 N N . ASP A 1 98 ? 42.766 13.600 8.050 1.00 85.38 98 ASP A N 1
ATOM 749 C CA . ASP A 1 98 ? 43.791 13.216 9.035 1.00 85.38 98 ASP A CA 1
ATOM 750 C C . ASP A 1 98 ? 43.991 11.690 9.182 1.00 85.38 98 ASP A C 1
ATOM 752 O O . ASP A 1 98 ? 44.894 11.245 9.899 1.00 85.38 98 ASP A O 1
ATOM 756 N N . GLY A 1 99 ? 43.197 10.888 8.460 1.00 81.94 99 GLY A N 1
ATOM 757 C CA . GLY A 1 99 ? 43.297 9.428 8.409 1.00 81.94 99 GLY A CA 1
ATOM 758 C C . GLY A 1 99 ? 42.492 8.682 9.477 1.00 81.94 99 GLY A C 1
ATOM 759 O O . GLY A 1 99 ? 42.696 7.477 9.636 1.00 81.94 99 GLY A O 1
ATOM 760 N N . ARG A 1 100 ? 41.589 9.356 10.207 1.00 87.88 100 ARG A N 1
ATOM 761 C CA . ARG A 1 100 ? 40.682 8.714 11.182 1.00 87.88 100 ARG A CA 1
ATOM 762 C C . ARG A 1 100 ? 39.563 7.888 10.537 1.00 87.88 100 ARG A C 1
ATOM 764 O O . ARG A 1 100 ? 38.997 7.030 11.213 1.00 87.88 100 ARG A O 1
ATOM 771 N N . VAL A 1 101 ? 39.261 8.116 9.257 1.00 93.06 101 VAL A N 1
ATOM 772 C CA . VAL A 1 101 ? 38.239 7.375 8.500 1.00 93.06 101 VAL A CA 1
ATOM 773 C C . VAL A 1 101 ? 38.867 6.178 7.790 1.00 93.06 101 VAL A C 1
ATOM 775 O O . VAL A 1 101 ? 39.750 6.331 6.946 1.00 93.06 101 VAL A O 1
ATOM 778 N N . ASP A 1 102 ? 38.401 4.972 8.114 1.00 92.50 102 ASP A N 1
ATOM 779 C CA . ASP A 1 102 ? 38.800 3.759 7.402 1.00 92.50 102 ASP A CA 1
ATOM 780 C C . ASP A 1 102 ? 37.956 3.603 6.124 1.00 92.50 102 ASP A C 1
ATOM 782 O O . ASP A 1 102 ? 36.728 3.533 6.220 1.00 92.50 102 ASP A O 1
ATOM 786 N N . PRO A 1 103 ? 38.568 3.475 4.932 1.00 90.31 103 PRO A N 1
ATOM 787 C CA . PRO A 1 103 ? 37.829 3.274 3.685 1.00 90.31 103 PRO A CA 1
ATOM 788 C C . PRO A 1 103 ? 36.894 2.057 3.696 1.00 90.31 103 PRO A C 1
ATOM 790 O O . PRO A 1 103 ? 35.946 2.010 2.923 1.00 90.31 103 PRO A O 1
ATOM 793 N N . ARG A 1 104 ? 37.130 1.072 4.576 1.00 92.12 104 ARG A N 1
ATOM 794 C CA . ARG A 1 104 ? 36.271 -0.115 4.738 1.00 92.12 104 ARG A CA 1
ATOM 795 C C . ARG A 1 104 ? 34.940 0.174 5.436 1.00 92.12 104 ARG A C 1
ATOM 797 O O . ARG A 1 104 ? 34.134 -0.742 5.579 1.00 92.12 104 ARG A O 1
ATOM 804 N N . TRP A 1 105 ? 34.742 1.384 5.953 1.00 96.12 105 TRP A N 1
ATOM 805 C CA . TRP A 1 105 ? 33.460 1.815 6.510 1.00 96.12 105 TRP A CA 1
ATOM 806 C C . TRP A 1 105 ? 32.548 2.426 5.442 1.00 96.12 105 TRP A C 1
ATOM 808 O O . TRP A 1 105 ? 31.356 2.550 5.687 1.00 96.12 105 TRP A O 1
ATOM 818 N N . LEU A 1 106 ? 33.090 2.799 4.278 1.00 95.56 106 LEU A N 1
ATOM 819 C CA . LEU A 1 106 ? 32.353 3.478 3.213 1.00 95.56 106 LEU A CA 1
ATOM 820 C C . LEU A 1 106 ? 31.542 2.474 2.382 1.00 95.56 106 LEU A C 1
ATOM 822 O O . LEU A 1 106 ? 32.038 1.391 2.065 1.00 95.56 106 LEU A O 1
ATOM 826 N N . LEU A 1 107 ? 30.316 2.848 2.021 1.00 91.88 107 LEU A N 1
ATOM 827 C CA . LEU A 1 107 ? 29.357 2.006 1.300 1.00 91.88 107 LEU A CA 1
ATOM 828 C C . LEU A 1 107 ? 29.234 2.405 -0.173 1.00 91.88 107 LEU A C 1
ATOM 830 O O . LEU A 1 107 ? 29.471 1.593 -1.064 1.00 91.88 107 LEU A O 1
ATOM 834 N N . GLY A 1 108 ? 28.919 3.673 -0.426 1.00 88.56 108 GLY A N 1
ATOM 835 C CA . GLY A 1 108 ? 28.711 4.226 -1.760 1.00 88.56 108 GLY A CA 1
ATOM 836 C C . GLY A 1 108 ? 28.939 5.732 -1.767 1.00 88.56 108 GLY A C 1
ATOM 837 O O . GLY A 1 108 ? 29.113 6.343 -0.713 1.00 88.56 108 GLY A O 1
ATOM 838 N N . LYS A 1 109 ? 28.980 6.337 -2.954 1.00 90.75 109 LYS A N 1
ATOM 839 C CA . LYS A 1 109 ? 29.185 7.780 -3.108 1.00 90.75 109 LYS A CA 1
ATOM 840 C C . LYS A 1 109 ? 27.844 8.489 -3.273 1.00 90.75 109 LYS A C 1
ATOM 842 O O . LYS A 1 109 ? 27.015 8.056 -4.066 1.00 90.75 109 LYS A O 1
ATOM 847 N N . ASN A 1 110 ? 27.670 9.595 -2.563 1.00 89.19 110 ASN A N 1
ATOM 848 C CA . ASN A 1 110 ? 26.575 10.521 -2.794 1.00 89.19 110 ASN A CA 1
ATOM 849 C C . ASN A 1 110 ? 26.990 11.495 -3.910 1.00 89.19 110 ASN A C 1
ATOM 851 O O . ASN A 1 110 ? 27.883 12.326 -3.726 1.00 89.19 110 ASN A O 1
ATOM 855 N N . GLU A 1 111 ? 26.385 11.371 -5.093 1.00 88.25 111 GLU A N 1
ATOM 856 C CA . GLU A 1 111 ? 26.761 12.179 -6.263 1.00 88.25 111 GLU A CA 1
ATOM 857 C C . GLU A 1 111 ? 26.328 13.650 -6.161 1.00 88.25 111 GLU A C 1
ATOM 859 O O . GLU A 1 111 ? 26.947 14.505 -6.798 1.00 88.25 111 GLU A O 1
ATOM 864 N N . ASN A 1 112 ? 25.342 13.971 -5.317 1.00 84.81 112 ASN A N 1
ATOM 865 C CA . ASN A 1 112 ? 24.879 15.348 -5.127 1.00 84.81 112 ASN A CA 1
ATOM 866 C C . ASN A 1 112 ? 25.874 16.170 -4.295 1.00 84.81 112 ASN A C 1
ATOM 868 O O . ASN A 1 112 ? 26.175 17.316 -4.631 1.00 84.81 112 ASN A O 1
ATOM 872 N N . TRP A 1 113 ? 26.420 15.568 -3.235 1.00 87.56 113 TRP A N 1
ATOM 873 C CA . TRP A 1 113 ? 27.267 16.259 -2.255 1.00 87.56 113 TRP A CA 1
ATOM 874 C C . TRP A 1 113 ? 28.750 15.880 -2.328 1.00 87.56 113 TRP A C 1
ATOM 876 O O . TRP A 1 113 ? 29.602 16.554 -1.746 1.00 87.56 113 TRP A O 1
ATOM 886 N N . GLY A 1 114 ? 29.095 14.817 -3.060 1.00 89.44 114 GLY A N 1
ATOM 887 C CA . GLY A 1 114 ? 30.465 14.310 -3.159 1.00 89.44 114 GLY A CA 1
ATOM 888 C C . GLY A 1 114 ? 30.987 13.652 -1.874 1.00 89.44 114 GLY A C 1
ATOM 889 O O . GLY A 1 114 ? 32.191 13.397 -1.773 1.00 89.44 114 GLY A O 1
ATOM 890 N N . SER A 1 115 ? 30.105 13.396 -0.908 1.00 93.75 115 SER A N 1
ATOM 891 C CA . SER A 1 115 ? 30.333 12.607 0.304 1.00 93.75 115 SER A CA 1
ATOM 892 C C . SER A 1 115 ? 30.210 11.102 0.025 1.00 93.75 115 SER A C 1
ATOM 894 O O . SER A 1 115 ? 29.873 10.672 -1.082 1.00 93.75 115 SER A O 1
ATOM 896 N N . TYR A 1 116 ? 30.527 10.282 1.027 1.00 95.94 116 TYR A N 1
ATOM 897 C CA . TYR A 1 116 ? 30.379 8.828 0.975 1.00 95.94 116 TYR A CA 1
ATOM 898 C C . TYR A 1 116 ? 29.456 8.349 2.088 1.00 95.94 116 TYR A C 1
ATOM 900 O O . TYR A 1 116 ? 29.713 8.662 3.244 1.00 95.94 116 TYR A O 1
ATOM 908 N N . PHE A 1 117 ? 28.452 7.538 1.768 1.00 97.06 117 PHE A N 1
ATOM 909 C CA . PHE A 1 117 ? 27.642 6.845 2.770 1.00 97.06 117 PHE A CA 1
ATOM 910 C C . PHE A 1 117 ? 28.515 5.919 3.620 1.00 97.06 117 PHE A C 1
ATOM 912 O O . PHE A 1 117 ? 29.465 5.311 3.112 1.00 97.06 117 PHE A O 1
ATOM 919 N N . VAL A 1 118 ? 28.200 5.800 4.907 1.00 96.50 118 VAL A N 1
ATOM 920 C CA . VAL A 1 118 ? 28.997 5.063 5.891 1.00 96.50 118 VAL A CA 1
ATOM 921 C C . VAL A 1 118 ? 28.161 4.009 6.596 1.00 96.50 118 VAL A C 1
ATOM 923 O O . VAL A 1 118 ? 27.030 4.239 7.010 1.00 96.50 118 VAL A O 1
ATOM 926 N N . ASP A 1 119 ? 28.765 2.846 6.814 1.00 96.50 119 ASP A N 1
ATOM 927 C CA . ASP A 1 119 ? 28.202 1.811 7.663 1.00 96.50 119 ASP A CA 1
ATOM 928 C C . ASP A 1 119 ? 28.308 2.188 9.151 1.00 96.50 119 ASP A C 1
ATOM 930 O O . ASP A 1 119 ? 29.338 1.977 9.805 1.00 96.50 119 ASP A O 1
ATOM 934 N N . ALA A 1 120 ? 27.214 2.711 9.711 1.00 94.94 120 ALA A N 1
ATOM 935 C CA . ALA A 1 120 ? 27.131 3.117 11.114 1.00 94.94 120 ALA A CA 1
ATOM 936 C C . ALA A 1 120 ? 27.290 1.960 12.127 1.00 94.94 120 ALA A C 1
ATOM 938 O O . ALA A 1 120 ? 27.483 2.208 13.321 1.00 94.94 120 ALA A O 1
ATOM 939 N N . SER A 1 121 ? 27.270 0.692 11.688 1.00 92.69 121 SER A N 1
ATOM 940 C CA . SER A 1 121 ? 27.556 -0.469 12.551 1.00 92.69 121 SER A CA 1
ATOM 941 C C . SER A 1 121 ? 29.038 -0.602 12.909 1.00 92.69 121 SER A C 1
ATOM 943 O O . SER A 1 121 ? 29.410 -1.325 13.840 1.00 92.69 121 SER A O 1
ATOM 945 N N . LYS A 1 122 ? 29.924 0.094 12.188 1.00 96.75 122 LYS A N 1
ATOM 946 C CA . LYS A 1 122 ? 31.362 0.016 12.428 1.00 96.75 122 LYS A CA 1
ATOM 947 C C . LYS A 1 122 ? 31.713 0.717 13.737 1.00 96.75 122 LYS A C 1
ATOM 949 O O . LYS A 1 122 ? 31.635 1.934 13.862 1.00 96.75 122 LYS A O 1
ATOM 954 N N . THR A 1 123 ? 32.215 -0.044 14.707 1.00 94.81 123 THR A N 1
ATOM 955 C CA . THR A 1 123 ? 32.582 0.483 16.035 1.00 94.81 123 THR A CA 1
ATOM 956 C C . THR A 1 123 ? 33.606 1.619 15.979 1.00 94.81 123 THR A C 1
ATOM 958 O O . THR A 1 123 ? 33.578 2.509 16.822 1.00 94.81 123 THR A O 1
ATOM 961 N N . GLY A 1 124 ? 34.511 1.602 14.992 1.00 95.44 124 GLY A N 1
ATOM 962 C CA . GLY A 1 124 ? 35.472 2.688 14.773 1.00 95.44 124 GLY A CA 1
ATOM 963 C C . GLY A 1 124 ? 34.803 3.989 14.323 1.00 95.44 124 GLY A C 1
ATOM 964 O O . GLY A 1 124 ? 35.168 5.052 14.819 1.00 95.44 124 GLY A O 1
ATOM 965 N N . TRP A 1 125 ? 33.775 3.898 13.474 1.00 97.50 125 TRP A N 1
ATOM 966 C CA . TRP A 1 125 ? 32.947 5.043 13.097 1.00 97.50 125 TRP A CA 1
ATOM 967 C C . TRP A 1 125 ? 32.183 5.589 14.303 1.00 97.50 125 TRP A C 1
ATOM 969 O O . TRP A 1 125 ? 32.238 6.784 14.583 1.00 97.50 125 TRP A O 1
ATOM 979 N N . GLN A 1 126 ? 31.562 4.709 15.093 1.00 97.88 126 GLN A N 1
ATOM 980 C CA . GLN A 1 126 ? 30.831 5.133 16.288 1.00 97.88 126 GLN A CA 1
ATOM 981 C C . GLN A 1 126 ? 31.731 5.852 17.299 1.00 97.88 126 GLN A C 1
ATOM 983 O O . GLN A 1 126 ? 31.363 6.892 17.844 1.00 97.88 126 GLN A O 1
ATOM 988 N N . GLN A 1 127 ? 32.938 5.324 17.521 1.00 97.25 127 GLN A N 1
ATOM 989 C CA . GLN A 1 127 ? 33.927 5.961 18.383 1.00 97.25 127 GLN A CA 1
ATOM 990 C C . GLN A 1 127 ? 34.341 7.339 17.847 1.00 97.25 127 GLN A C 1
ATOM 992 O O . GLN A 1 127 ? 34.419 8.287 18.626 1.00 97.25 127 GLN A O 1
ATOM 997 N N . LEU A 1 128 ? 34.564 7.464 16.536 1.00 96.88 128 LEU A N 1
ATOM 998 C CA . LEU A 1 128 ? 34.911 8.734 15.900 1.00 96.88 128 LEU A CA 1
ATOM 999 C C . LEU A 1 128 ? 33.816 9.789 16.109 1.00 96.88 128 LEU A C 1
ATOM 1001 O O . LEU A 1 128 ? 34.123 10.907 16.516 1.00 96.88 128 LEU A O 1
ATOM 1005 N N . MET A 1 129 ? 32.547 9.432 15.908 1.00 98.00 129 MET A N 1
ATOM 1006 C CA . MET A 1 129 ? 31.414 10.342 16.124 1.00 98.00 129 MET A CA 1
ATOM 1007 C C . MET A 1 129 ? 31.311 10.811 17.583 1.00 98.00 129 MET A C 1
ATOM 1009 O O . MET A 1 129 ? 31.085 11.996 17.849 1.00 98.00 129 MET A O 1
ATOM 1013 N N . VAL A 1 130 ? 31.537 9.908 18.546 1.00 97.88 130 VAL A N 1
ATOM 1014 C CA . VAL A 1 130 ? 31.603 10.254 19.977 1.00 97.88 130 VAL A CA 1
ATOM 1015 C C . VAL A 1 130 ? 32.765 11.216 20.250 1.00 97.88 130 VAL A C 1
ATOM 1017 O O . VAL A 1 130 ? 32.571 12.231 20.914 1.00 97.88 130 VAL A O 1
ATOM 1020 N N . GLU A 1 131 ? 33.957 10.949 19.713 1.00 97.19 131 GLU A N 1
ATOM 1021 C CA . GLU A 1 131 ? 35.128 11.816 19.886 1.00 97.19 131 GLU A CA 1
ATOM 1022 C C . GLU A 1 131 ? 34.898 13.220 19.305 1.00 97.19 131 GLU A C 1
ATOM 1024 O O . GLU A 1 131 ? 35.110 14.207 20.012 1.00 97.19 131 GLU A O 1
ATOM 1029 N N . LEU A 1 132 ? 34.395 13.319 18.069 1.00 96.75 132 LEU A N 1
ATOM 1030 C CA . LEU A 1 132 ? 34.069 14.593 17.416 1.00 96.75 132 LEU A CA 1
ATOM 1031 C C . LEU A 1 132 ? 33.011 15.384 18.196 1.00 96.75 132 LEU A C 1
ATOM 1033 O O . LEU A 1 132 ? 33.167 16.588 18.409 1.00 96.75 132 LEU A O 1
ATOM 1037 N N . THR A 1 133 ? 31.981 14.708 18.711 1.00 98.06 133 THR A N 1
ATOM 1038 C CA . THR A 1 133 ? 30.978 15.334 19.588 1.00 98.06 133 THR A CA 1
ATOM 1039 C C . THR A 1 133 ? 31.633 15.938 20.833 1.00 98.06 133 THR A C 1
ATOM 1041 O O . THR A 1 133 ? 31.348 17.079 21.202 1.00 98.06 133 THR A O 1
ATOM 1044 N N . GLY A 1 134 ? 32.573 15.220 21.456 1.00 97.69 134 GLY A N 1
ATOM 1045 C CA . GLY A 1 134 ? 33.359 15.733 22.577 1.00 97.69 134 GLY A CA 1
ATOM 1046 C C . GLY A 1 134 ? 34.220 16.944 22.221 1.00 97.69 134 GLY A C 1
ATOM 1047 O O . GLY A 1 134 ? 34.295 17.891 23.008 1.00 97.69 134 GLY A O 1
ATOM 1048 N N . GLU A 1 135 ? 34.843 16.943 21.042 1.00 96.06 135 GLU A N 1
ATOM 1049 C CA . GLU A 1 135 ? 35.627 18.073 20.536 1.00 96.06 135 GLU A CA 1
ATOM 1050 C C . GLU A 1 135 ? 34.757 19.326 20.344 1.00 96.06 135 GLU A C 1
ATOM 1052 O O . GLU A 1 135 ? 35.156 20.421 20.751 1.00 96.06 135 GLU A O 1
ATOM 1057 N N . PHE A 1 136 ? 33.549 19.188 19.788 1.00 96.94 136 PHE A N 1
ATOM 1058 C CA . PHE A 1 136 ? 32.621 20.310 19.612 1.00 96.94 136 PHE A CA 1
ATOM 1059 C C . PHE A 1 136 ? 32.091 20.842 20.947 1.00 96.94 136 PHE A C 1
ATOM 1061 O O . PHE A 1 136 ? 32.109 22.053 21.182 1.00 96.94 136 PHE A O 1
ATOM 1068 N N . ILE A 1 137 ? 31.723 19.966 21.882 1.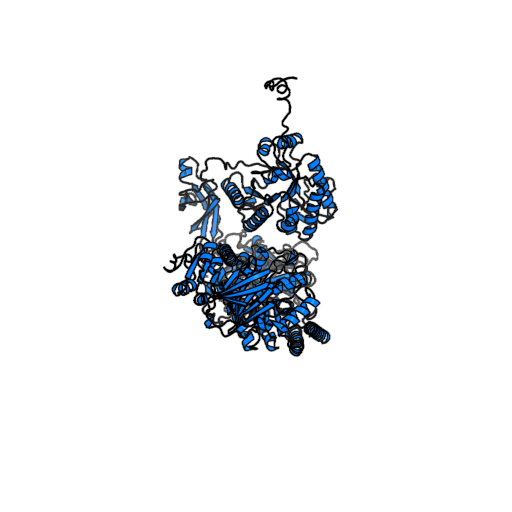00 96.75 137 ILE A N 1
ATOM 1069 C CA . ILE A 1 137 ? 31.321 20.390 23.232 1.00 96.75 137 ILE A CA 1
ATOM 1070 C C . ILE A 1 137 ? 32.471 21.136 23.928 1.00 96.75 137 ILE A C 1
ATOM 1072 O O . ILE A 1 137 ? 32.255 22.187 24.533 1.00 96.75 137 ILE A O 1
ATOM 1076 N N . ALA A 1 138 ? 33.712 20.656 23.796 1.00 96.12 138 ALA A N 1
ATOM 1077 C CA . ALA A 1 138 ? 34.888 21.319 24.363 1.00 96.12 138 ALA A CA 1
ATOM 1078 C C . ALA A 1 138 ? 35.167 22.699 23.738 1.00 96.12 138 ALA A C 1
ATOM 1080 O O . ALA A 1 138 ? 35.662 23.592 24.430 1.00 96.12 138 ALA A O 1
ATOM 1081 N N . LYS A 1 139 ? 34.824 22.895 22.456 1.00 94.62 139 LYS A N 1
ATOM 1082 C CA . LYS A 1 139 ? 34.869 24.203 21.773 1.00 94.62 139 LYS A CA 1
ATOM 1083 C C . LYS A 1 139 ? 33.766 25.160 22.241 1.00 94.62 139 LYS A C 1
ATOM 1085 O O . LYS A 1 139 ? 33.889 26.362 22.028 1.00 94.62 139 LYS A O 1
ATOM 1090 N N . GLY A 1 140 ? 32.738 24.654 22.925 1.00 94.88 140 GLY A N 1
ATOM 1091 C CA . GLY A 1 140 ? 31.685 25.450 23.550 1.00 94.88 140 GLY A CA 1
ATOM 1092 C C . GLY A 1 140 ? 30.310 25.327 22.898 1.00 94.88 140 GLY A C 1
ATOM 1093 O O . GLY A 1 140 ? 29.419 26.081 23.288 1.00 94.88 140 GLY A O 1
ATOM 1094 N N . PHE A 1 141 ? 30.110 24.410 21.947 1.00 97.94 141 PHE A N 1
ATOM 1095 C CA . PHE A 1 141 ? 28.786 24.120 21.386 1.00 97.94 141 PHE A CA 1
ATOM 1096 C C . PHE A 1 141 ? 27.859 23.502 22.446 1.00 97.94 141 PHE A C 1
ATOM 1098 O O . PHE A 1 141 ? 28.316 22.842 23.379 1.00 97.94 141 PHE A O 1
ATOM 1105 N N . ASP A 1 142 ? 26.551 23.733 22.318 1.00 98.00 142 ASP A N 1
ATOM 1106 C CA . ASP A 1 142 ? 25.530 23.181 23.221 1.00 98.00 142 ASP A CA 1
ATOM 1107 C C . ASP A 1 142 ? 25.158 21.727 22.877 1.00 98.00 142 ASP A C 1
ATOM 1109 O O . ASP A 1 142 ? 24.537 21.033 23.683 1.00 98.00 142 ASP A O 1
ATOM 1113 N N . GLY A 1 143 ? 25.559 21.251 21.696 1.00 98.25 143 GLY A N 1
ATOM 1114 C CA . GLY A 1 143 ? 25.341 19.886 21.233 1.00 98.25 143 GLY A CA 1
ATOM 1115 C C . GLY A 1 143 ? 25.665 19.697 19.754 1.00 98.25 143 GLY A C 1
ATOM 1116 O O . GLY A 1 143 ? 26.363 20.527 19.164 1.00 98.25 143 GLY A O 1
ATOM 1117 N N . VAL A 1 144 ? 25.150 18.614 19.168 1.00 98.69 144 VAL A N 1
ATOM 1118 C CA . VAL A 1 144 ? 25.382 18.223 17.768 1.00 98.69 144 VAL A CA 1
ATOM 1119 C C . VAL A 1 144 ? 24.083 17.960 17.001 1.00 98.69 144 VAL A C 1
ATOM 1121 O O . VAL A 1 144 ? 23.098 17.464 17.552 1.00 98.69 144 VAL A O 1
ATOM 1124 N N . PHE A 1 145 ? 24.102 18.328 15.722 1.00 98.69 145 PHE A N 1
ATOM 1125 C CA . PHE A 1 145 ? 23.082 18.038 14.726 1.00 98.69 145 PHE A CA 1
ATOM 1126 C C . PHE A 1 145 ? 23.540 16.803 13.963 1.00 98.69 145 PHE A C 1
ATOM 1128 O O . PHE A 1 145 ? 24.569 16.859 13.296 1.00 98.69 145 PHE A O 1
ATOM 1135 N N . LEU A 1 146 ? 22.819 15.704 14.147 1.00 98.62 146 LEU A N 1
ATOM 1136 C CA . LEU A 1 146 ? 23.105 14.393 13.588 1.00 98.62 146 LEU A CA 1
ATOM 1137 C C . LEU A 1 146 ? 22.499 14.348 12.192 1.00 98.62 146 LEU A C 1
ATOM 1139 O O . LEU A 1 146 ? 21.307 14.082 12.046 1.00 98.62 146 LEU A O 1
ATOM 1143 N N . ASP A 1 147 ? 23.303 14.686 11.197 1.00 97.38 147 ASP A N 1
ATOM 1144 C CA . ASP A 1 147 ? 22.860 14.715 9.810 1.00 97.38 147 ASP A CA 1
ATOM 1145 C C . ASP A 1 147 ? 22.914 13.321 9.163 1.00 97.38 147 ASP A C 1
ATOM 1147 O O . ASP A 1 147 ? 23.671 12.462 9.625 1.00 97.38 147 ASP A O 1
ATOM 1151 N N . THR A 1 148 ? 22.122 13.122 8.105 1.00 95.81 148 THR A N 1
ATOM 1152 C CA . THR A 1 148 ? 22.039 11.897 7.280 1.00 95.81 148 THR A CA 1
ATOM 1153 C C . THR A 1 148 ? 21.658 10.619 8.038 1.00 95.81 148 THR A C 1
ATOM 1155 O O . THR A 1 148 ? 22.105 9.517 7.705 1.00 95.81 148 THR A O 1
ATOM 1158 N N . VAL A 1 149 ? 20.812 10.727 9.074 1.00 98.25 149 VAL A N 1
ATOM 1159 C CA . VAL A 1 149 ? 20.319 9.544 9.812 1.00 98.25 149 VAL A CA 1
ATOM 1160 C C . VAL A 1 149 ? 19.481 8.633 8.912 1.00 98.25 149 VAL A C 1
ATOM 1162 O O . VAL A 1 149 ? 19.505 7.422 9.095 1.00 98.25 149 VAL A O 1
ATOM 1165 N N . ASP A 1 150 ? 18.822 9.192 7.900 1.00 95.56 150 ASP A N 1
ATOM 1166 C CA . ASP A 1 150 ? 18.128 8.497 6.808 1.00 95.56 150 ASP A CA 1
ATOM 1167 C C . ASP A 1 150 ? 19.052 7.750 5.832 1.00 95.56 150 ASP A C 1
ATOM 1169 O O . ASP A 1 150 ? 18.568 7.082 4.926 1.00 95.56 150 ASP A O 1
ATOM 1173 N N . THR A 1 151 ? 20.373 7.727 6.049 1.00 94.56 151 THR A N 1
ATOM 1174 C CA . THR A 1 151 ? 21.249 6.745 5.374 1.00 94.56 151 THR A CA 1
ATOM 1175 C C . THR A 1 151 ? 20.767 5.310 5.615 1.00 94.56 151 THR A C 1
ATOM 1177 O O . THR A 1 151 ? 20.992 4.441 4.778 1.00 94.56 151 THR A O 1
ATOM 1180 N N . VAL A 1 152 ? 20.075 5.062 6.733 1.00 93.38 152 VAL A N 1
ATOM 1181 C CA . VAL A 1 152 ? 19.421 3.778 7.021 1.00 93.38 152 VAL A CA 1
ATOM 1182 C C . VAL A 1 152 ? 18.356 3.408 5.987 1.00 93.38 152 VAL A C 1
ATOM 1184 O O . VAL A 1 152 ? 18.160 2.225 5.753 1.00 93.38 152 VAL A O 1
ATOM 1187 N N . ASP A 1 153 ? 17.734 4.382 5.323 1.00 89.69 153 ASP A N 1
ATOM 1188 C CA . ASP A 1 153 ? 16.700 4.134 4.315 1.00 89.69 153 ASP A CA 1
ATOM 1189 C C . ASP A 1 153 ? 17.339 3.652 2.999 1.00 89.69 153 ASP A C 1
ATOM 1191 O O . ASP A 1 153 ? 16.830 2.752 2.341 1.00 89.69 153 ASP A O 1
ATOM 1195 N N . ALA A 1 154 ? 18.515 4.187 2.647 1.00 84.69 154 ALA A N 1
ATOM 1196 C CA . ALA A 1 154 ? 19.290 3.740 1.483 1.00 84.69 154 ALA A CA 1
ATOM 1197 C C . ALA A 1 154 ? 20.168 2.502 1.766 1.00 84.69 154 ALA A C 1
ATOM 1199 O O . ALA A 1 154 ? 20.510 1.752 0.852 1.00 84.69 154 ALA A O 1
ATOM 1200 N N . TYR A 1 155 ? 20.567 2.297 3.024 1.00 90.19 155 TYR A N 1
ATOM 1201 C CA . TYR A 1 155 ? 21.398 1.180 3.475 1.00 90.19 155 TYR A CA 1
ATOM 1202 C C . TYR A 1 155 ? 20.834 0.580 4.777 1.00 90.19 155 TYR A C 1
ATOM 1204 O O . TYR A 1 155 ? 21.409 0.801 5.857 1.00 90.19 155 TYR A O 1
ATOM 1212 N N . PRO A 1 156 ? 19.753 -0.222 4.699 1.00 87.00 156 PRO A N 1
ATOM 1213 C CA . PRO A 1 156 ? 19.054 -0.773 5.867 1.00 87.00 156 PRO A CA 1
ATOM 1214 C C . PRO A 1 156 ? 19.935 -1.593 6.809 1.00 87.00 156 PRO A C 1
ATOM 1216 O O . PRO A 1 156 ? 19.723 -1.599 8.023 1.00 87.00 156 PRO A O 1
ATOM 1219 N N . GLN A 1 157 ? 21.008 -2.207 6.298 1.00 86.75 157 GLN A N 1
ATOM 1220 C CA . GLN A 1 157 ? 21.999 -2.916 7.113 1.00 86.75 157 GLN A CA 1
ATOM 1221 C C . GLN A 1 157 ? 22.697 -2.026 8.159 1.00 86.75 157 GLN A C 1
ATOM 1223 O O . GLN A 1 157 ? 23.331 -2.536 9.084 1.00 86.75 157 GLN A O 1
ATOM 1228 N N . THR A 1 158 ? 22.611 -0.700 8.024 1.00 91.44 158 THR A N 1
ATOM 1229 C CA . THR A 1 158 ? 23.199 0.262 8.963 1.00 91.44 158 THR A CA 1
ATOM 1230 C C . THR A 1 158 ? 22.265 0.622 10.122 1.00 91.44 158 THR A C 1
ATOM 1232 O O . THR A 1 158 ? 22.736 1.207 11.099 1.00 91.44 158 THR A O 1
ATOM 1235 N N . THR A 1 159 ? 20.987 0.221 10.070 1.00 90.81 159 THR A N 1
ATOM 1236 C CA . THR A 1 159 ? 19.913 0.596 11.010 1.00 90.81 159 THR A CA 1
ATOM 1237 C C . THR A 1 159 ? 20.281 0.396 12.476 1.00 90.81 159 THR A C 1
ATOM 1239 O O . THR A 1 159 ? 20.322 1.355 13.252 1.00 90.81 159 THR A O 1
ATOM 1242 N N . ASP A 1 160 ? 20.616 -0.833 12.875 1.00 91.88 160 ASP A N 1
ATOM 1243 C CA . ASP A 1 160 ? 20.971 -1.132 14.268 1.00 91.88 160 ASP A CA 1
ATOM 1244 C C . ASP A 1 160 ? 22.247 -0.402 14.699 1.00 91.88 160 ASP A C 1
ATOM 1246 O O . ASP A 1 160 ? 22.374 0.042 15.842 1.00 91.88 160 ASP A O 1
ATOM 1250 N N . GLY A 1 161 ? 23.185 -0.239 13.764 1.00 95.56 161 GLY A N 1
ATOM 1251 C CA . GLY A 1 161 ? 24.408 0.525 13.966 1.00 95.56 161 GLY A CA 1
ATOM 1252 C C . GLY A 1 161 ? 24.136 1.999 14.247 1.00 95.56 161 GLY A C 1
ATOM 1253 O O . GLY A 1 161 ? 24.713 2.558 15.178 1.00 95.56 161 GLY A O 1
ATOM 1254 N N . MET A 1 162 ? 23.226 2.608 13.488 1.00 98.31 162 MET A N 1
ATOM 1255 C CA . MET A 1 162 ? 22.805 3.997 13.647 1.00 98.31 162 MET A CA 1
ATOM 1256 C C . MET A 1 162 ? 22.057 4.209 14.970 1.00 98.31 162 MET A C 1
ATOM 1258 O O . MET A 1 162 ? 22.358 5.142 15.716 1.00 98.31 162 MET A O 1
ATOM 1262 N N . ILE A 1 1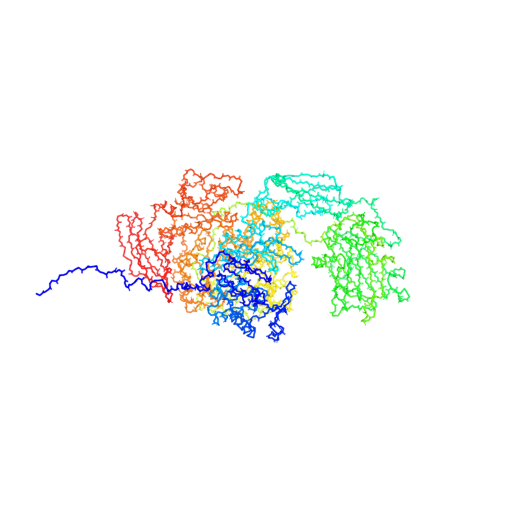63 ? 21.143 3.302 15.331 1.00 97.88 163 ILE A N 1
ATOM 1263 C CA . ILE A 1 163 ? 20.442 3.345 16.624 1.00 97.88 163 ILE A CA 1
ATOM 1264 C C . ILE A 1 163 ? 21.445 3.232 17.781 1.00 97.88 163 ILE A C 1
ATOM 1266 O O . ILE A 1 163 ? 21.397 4.023 18.728 1.00 97.88 163 ILE A O 1
ATOM 1270 N N . ALA A 1 164 ? 22.383 2.283 17.696 1.00 97.44 164 ALA A N 1
ATOM 1271 C CA . ALA A 1 164 ? 23.427 2.094 18.700 1.00 97.44 164 ALA A CA 1
ATOM 1272 C C . ALA A 1 164 ? 24.363 3.306 18.802 1.00 97.44 164 ALA A C 1
ATOM 1274 O O . ALA A 1 164 ? 24.777 3.672 19.904 1.00 97.44 164 ALA A O 1
ATOM 1275 N N . LEU A 1 165 ? 24.670 3.954 17.677 1.00 98.44 165 LEU A N 1
ATOM 1276 C CA . LEU A 1 165 ? 25.437 5.192 17.637 1.00 98.44 165 LEU A CA 1
ATOM 1277 C C . LEU A 1 165 ? 24.722 6.316 18.398 1.00 98.44 165 LEU A C 1
ATOM 1279 O O . LEU A 1 165 ? 25.320 6.924 19.286 1.00 98.44 165 LEU A O 1
ATOM 1283 N N . ILE A 1 166 ? 23.446 6.572 18.103 1.00 98.62 166 ILE A N 1
ATOM 1284 C CA . ILE A 1 166 ? 22.671 7.645 18.748 1.00 98.62 166 ILE A CA 1
ATOM 1285 C C . ILE A 1 166 ? 22.519 7.387 20.256 1.00 98.62 166 ILE A C 1
ATOM 1287 O O . ILE A 1 166 ? 22.726 8.291 21.072 1.00 98.62 166 ILE A O 1
ATOM 1291 N N . ASP A 1 167 ? 22.229 6.146 20.653 1.00 98.06 167 ASP A N 1
ATOM 1292 C CA . ASP A 1 167 ? 22.200 5.737 22.062 1.00 98.06 167 ASP A CA 1
ATOM 1293 C C . ASP A 1 167 ? 23.579 5.902 22.735 1.00 98.06 167 ASP A C 1
ATOM 1295 O O . ASP A 1 167 ? 23.686 6.417 23.854 1.00 98.06 167 ASP A O 1
ATOM 1299 N N . GLY A 1 168 ? 24.659 5.546 22.034 1.00 97.81 168 GLY A N 1
ATOM 1300 C CA . GLY A 1 168 ? 26.037 5.753 22.475 1.00 97.81 168 GLY A CA 1
ATOM 1301 C C . GLY A 1 168 ? 26.377 7.228 22.701 1.00 97.81 168 GLY A C 1
ATOM 1302 O O . GLY A 1 168 ? 26.943 7.575 23.743 1.00 97.81 168 GLY A O 1
ATOM 1303 N N . LEU A 1 169 ? 25.972 8.107 21.781 1.00 98.50 169 LEU A N 1
ATOM 1304 C CA . LEU A 1 169 ? 26.131 9.558 21.897 1.00 98.50 169 LEU A CA 1
ATOM 1305 C C . LEU A 1 169 ? 25.376 10.107 23.108 1.00 98.50 169 LEU A C 1
ATOM 1307 O O . LEU A 1 169 ? 25.960 10.842 23.908 1.00 98.50 169 LEU A O 1
ATOM 1311 N N . ARG A 1 170 ? 24.114 9.701 23.309 1.00 98.12 170 ARG A N 1
ATOM 1312 C CA . ARG A 1 170 ? 23.333 10.125 24.480 1.00 98.12 170 ARG A CA 1
ATOM 1313 C C . ARG A 1 170 ? 23.969 9.662 25.790 1.00 98.12 170 ARG A C 1
ATOM 1315 O O . ARG A 1 170 ? 24.018 10.432 26.751 1.00 98.12 170 ARG A O 1
ATOM 1322 N N . LYS A 1 171 ? 24.477 8.429 25.848 1.00 97.75 171 LYS A N 1
ATOM 1323 C CA . LYS A 1 171 ? 25.167 7.893 27.035 1.00 97.75 171 LYS A CA 1
ATOM 1324 C C . LYS A 1 171 ? 26.468 8.633 27.336 1.00 97.75 171 LYS A C 1
ATOM 1326 O O . LYS A 1 171 ? 26.756 8.891 28.504 1.00 97.75 171 LYS A O 1
ATOM 1331 N N . ALA A 1 172 ? 27.248 8.963 26.308 1.00 98.00 172 ALA A N 1
ATOM 1332 C CA . ALA A 1 172 ? 28.511 9.679 26.459 1.00 98.00 172 ALA A CA 1
ATOM 1333 C C . ALA A 1 172 ? 28.303 11.152 26.854 1.00 98.00 172 ALA A C 1
ATOM 1335 O O . ALA A 1 172 ? 29.049 11.676 27.684 1.00 98.00 172 ALA A O 1
ATOM 1336 N N . TYR A 1 173 ? 27.267 11.796 26.308 1.00 97.81 173 TYR A N 1
ATOM 1337 C CA . TYR A 1 173 ? 26.979 13.219 26.491 1.00 97.81 173 TYR A CA 1
ATOM 1338 C C . TYR A 1 173 ? 25.522 13.452 26.935 1.00 97.81 173 TYR A C 1
ATOM 1340 O O . TYR A 1 173 ? 24.701 13.969 26.175 1.00 97.81 173 TYR A O 1
ATOM 1348 N N . PRO A 1 174 ? 25.173 13.116 28.193 1.00 96.62 174 PRO A N 1
ATOM 1349 C CA . PRO A 1 174 ? 23.793 13.182 28.681 1.00 96.62 174 PRO A CA 1
ATOM 1350 C C . PRO A 1 174 ? 23.215 14.603 28.708 1.00 96.62 174 PRO A C 1
ATOM 1352 O O . PRO A 1 174 ? 22.001 14.760 28.588 1.00 96.62 174 PRO A O 1
ATOM 1355 N N . ASP A 1 175 ? 24.061 15.626 28.830 1.00 95.31 175 ASP A N 1
ATOM 1356 C CA . ASP A 1 175 ? 23.641 17.030 28.918 1.00 95.31 175 ASP A CA 1
ATOM 1357 C C . ASP A 1 175 ? 23.677 17.770 27.571 1.00 95.31 175 ASP A C 1
ATOM 1359 O O . ASP A 1 175 ? 23.122 18.865 27.470 1.00 95.31 175 ASP A O 1
ATOM 1363 N N . ALA A 1 176 ? 24.309 17.192 26.543 1.00 97.31 176 ALA A N 1
ATOM 1364 C CA . ALA A 1 176 ? 24.404 17.804 25.221 1.00 97.31 176 ALA A CA 1
ATOM 1365 C C . ALA A 1 176 ? 23.076 17.705 24.463 1.00 97.31 176 ALA A C 1
ATOM 1367 O O . ALA A 1 176 ? 22.328 16.736 24.629 1.00 97.31 176 ALA A O 1
ATOM 1368 N N . LEU A 1 177 ? 22.804 18.694 23.614 1.00 98.56 177 LEU A N 1
ATOM 1369 C CA . LEU A 1 177 ? 21.709 18.623 22.652 1.00 98.56 177 LEU A CA 1
ATOM 1370 C C . LEU A 1 177 ? 22.040 17.616 21.548 1.00 98.56 177 LEU A C 1
ATOM 1372 O O . LEU A 1 177 ? 23.116 17.683 20.960 1.00 98.56 177 LEU A O 1
ATOM 1376 N N . LEU A 1 178 ? 21.108 16.714 21.252 1.00 98.69 178 LEU A N 1
ATOM 1377 C CA . LEU A 1 178 ? 21.161 15.865 20.059 1.00 98.69 178 LEU A CA 1
ATOM 1378 C C . LEU A 1 178 ? 19.963 16.205 19.178 1.00 98.69 178 LEU A C 1
ATOM 1380 O O . LEU A 1 178 ? 18.822 15.989 19.590 1.00 98.69 178 LEU A O 1
ATOM 1384 N N . VAL A 1 179 ? 20.216 16.758 17.995 1.00 98.69 179 VAL A N 1
ATOM 1385 C CA . VAL A 1 179 ? 19.171 17.110 17.025 1.00 98.69 179 VAL A CA 1
ATOM 1386 C C . VAL A 1 179 ? 19.312 16.181 15.829 1.00 98.69 179 VAL A C 1
ATOM 1388 O O . VAL A 1 179 ? 20.312 16.258 15.133 1.00 98.69 179 VAL A O 1
ATOM 1391 N N . GLN A 1 180 ? 18.359 15.281 15.617 1.00 98.44 180 GLN A N 1
ATOM 1392 C CA . GLN A 1 180 ? 18.416 14.299 14.528 1.00 98.44 180 GLN A CA 1
ATOM 1393 C C . GLN A 1 180 ? 17.860 14.898 13.235 1.00 98.44 180 GLN A C 1
ATOM 1395 O O . GLN A 1 180 ? 16.756 15.430 13.273 1.00 98.44 180 GLN A O 1
ATOM 1400 N N . ASN A 1 181 ? 18.575 14.790 12.112 1.00 98.06 181 ASN A N 1
ATOM 1401 C CA . ASN A 1 181 ? 18.024 15.079 10.789 1.00 98.06 181 ASN A CA 1
ATOM 1402 C C . ASN A 1 181 ? 17.399 13.835 10.173 1.00 98.06 181 ASN A C 1
ATOM 1404 O O . ASN A 1 181 ? 18.085 12.822 10.041 1.00 98.06 181 ASN A O 1
ATOM 1408 N N . ARG A 1 182 ? 16.120 13.923 9.789 1.00 96.00 182 ARG A N 1
ATOM 1409 C CA . ARG A 1 182 ? 15.379 12.845 9.115 1.00 96.00 182 ARG A CA 1
ATOM 1410 C C . ARG A 1 182 ? 15.503 11.503 9.860 1.00 96.00 182 ARG A C 1
ATOM 1412 O O . ARG A 1 182 ? 15.381 11.474 11.089 1.00 96.00 182 ARG A O 1
ATOM 1419 N N . GLY A 1 183 ? 15.663 10.384 9.148 1.00 93.69 183 GLY A N 1
ATOM 1420 C CA . GLY A 1 183 ? 15.718 9.034 9.722 1.00 93.69 183 GLY A CA 1
ATOM 1421 C C . GLY A 1 183 ? 14.403 8.635 10.391 1.00 93.69 183 GLY A C 1
ATOM 1422 O O . GLY A 1 183 ? 14.393 8.146 11.525 1.00 93.69 183 GLY A O 1
ATOM 1423 N N . PHE A 1 184 ? 13.277 8.936 9.736 1.00 94.69 184 PHE A N 1
ATOM 1424 C CA . PHE A 1 184 ? 11.947 8.732 10.311 1.00 94.69 184 PHE A CA 1
ATOM 1425 C C . PHE A 1 184 ? 11.626 7.249 10.531 1.00 94.69 184 PHE A C 1
ATOM 1427 O O . PHE A 1 184 ? 10.930 6.926 11.487 1.00 94.69 184 PHE A O 1
ATOM 1434 N N . THR A 1 185 ? 12.199 6.346 9.738 1.00 89.94 185 THR A N 1
ATOM 1435 C CA . THR A 1 185 ? 12.086 4.885 9.901 1.00 89.94 185 THR A CA 1
ATOM 1436 C C . THR A 1 185 ? 12.611 4.398 11.256 1.00 89.94 185 THR A C 1
ATOM 1438 O O . THR A 1 185 ? 12.040 3.500 11.875 1.00 89.94 185 THR A O 1
ATOM 1441 N N . VAL A 1 186 ? 13.647 5.046 11.802 1.00 93.88 186 VAL A N 1
ATOM 1442 C CA . VAL A 1 186 ? 14.246 4.683 13.099 1.00 93.88 186 VAL A CA 1
ATOM 1443 C C . VAL A 1 186 ? 13.761 5.541 14.268 1.00 93.88 186 VAL A C 1
ATOM 1445 O O . VAL A 1 186 ? 14.102 5.258 15.424 1.00 93.88 186 VAL A O 1
ATOM 1448 N N . ILE A 1 187 ? 12.924 6.557 14.022 1.00 94.19 187 ILE A N 1
ATOM 1449 C CA . ILE A 1 187 ? 12.532 7.528 15.055 1.00 94.19 187 ILE A CA 1
ATOM 1450 C C . ILE A 1 187 ? 11.788 6.888 16.231 1.00 94.19 187 ILE A C 1
ATOM 1452 O O . ILE A 1 187 ? 11.936 7.334 17.368 1.00 94.19 187 ILE A O 1
ATOM 1456 N N . GLY A 1 188 ? 11.054 5.793 16.000 1.00 86.12 188 GLY A N 1
ATOM 1457 C CA . GLY A 1 188 ? 10.396 5.030 17.065 1.00 86.12 188 GLY A CA 1
ATOM 1458 C C . GLY A 1 188 ? 11.373 4.520 18.133 1.00 86.12 188 GLY A C 1
ATOM 1459 O O . GLY A 1 188 ? 11.019 4.446 19.310 1.00 86.12 188 GLY A O 1
ATOM 1460 N N . LYS A 1 189 ? 12.626 4.245 17.746 1.00 91.00 189 LYS A N 1
ATOM 1461 C CA . LYS A 1 189 ? 13.698 3.770 18.634 1.00 91.00 189 LYS A CA 1
ATOM 1462 C C . LYS A 1 189 ? 14.625 4.900 19.103 1.00 91.00 189 LYS A C 1
ATOM 1464 O O . LYS A 1 189 ? 15.182 4.808 20.198 1.00 91.00 189 LYS A O 1
ATOM 1469 N N . THR A 1 190 ? 14.780 5.978 18.329 1.00 96.12 190 THR A N 1
ATOM 1470 C CA . THR A 1 190 ? 15.718 7.074 18.646 1.00 96.12 190 THR A CA 1
ATOM 1471 C C . THR A 1 190 ? 15.073 8.274 19.346 1.00 96.12 190 THR A C 1
ATOM 1473 O O . THR A 1 190 ? 15.782 9.008 20.036 1.00 96.12 190 THR A O 1
ATOM 1476 N N . ALA A 1 191 ? 13.746 8.457 19.279 1.00 93.75 191 ALA A N 1
ATOM 1477 C CA . ALA A 1 191 ? 13.041 9.628 19.824 1.00 93.75 191 ALA A CA 1
ATOM 1478 C C . ALA A 1 191 ? 13.317 9.896 21.314 1.00 93.75 191 ALA A C 1
ATOM 1480 O O . ALA A 1 191 ? 13.351 11.046 21.742 1.00 93.75 191 ALA A O 1
ATOM 1481 N N . ALA A 1 192 ? 13.535 8.849 22.116 1.00 94.00 192 ALA A N 1
ATOM 1482 C CA . ALA A 1 192 ? 13.861 8.987 23.539 1.00 94.00 192 ALA A CA 1
ATOM 1483 C C . ALA A 1 192 ? 15.296 9.492 23.796 1.00 94.00 192 ALA A C 1
ATOM 1485 O O . ALA A 1 192 ? 15.603 9.952 24.899 1.00 94.00 192 ALA A O 1
ATOM 1486 N N . GLN A 1 193 ? 16.177 9.385 22.799 1.00 97.44 193 GLN A N 1
ATOM 1487 C CA . GLN A 1 193 ? 17.593 9.733 22.895 1.00 97.44 193 GLN A CA 1
ATOM 1488 C C . GLN A 1 193 ? 17.894 11.134 22.356 1.00 97.44 193 GLN A C 1
ATOM 1490 O O . GLN A 1 193 ? 18.930 11.699 22.705 1.00 97.44 193 GLN A O 1
ATOM 1495 N N . VAL A 1 194 ? 17.009 11.725 21.557 1.00 98.31 194 VAL A N 1
ATOM 1496 C CA . VAL A 1 194 ? 17.207 13.040 20.926 1.00 98.31 194 VAL A CA 1
ATOM 1497 C C . VAL A 1 194 ? 16.395 14.135 21.621 1.00 98.31 194 VAL A C 1
ATOM 1499 O O . VAL A 1 194 ? 15.486 13.858 22.401 1.00 98.31 194 VAL A O 1
ATOM 1502 N N . ASP A 1 195 ? 16.765 15.393 21.394 1.00 98.31 195 ASP A N 1
ATOM 1503 C CA . ASP A 1 195 ? 16.104 16.562 21.986 1.00 98.31 195 ASP A CA 1
ATOM 1504 C C . ASP A 1 195 ? 15.256 17.351 20.982 1.00 98.31 195 ASP A C 1
ATOM 1506 O O . ASP A 1 195 ? 14.410 18.135 21.406 1.00 98.31 195 ASP A O 1
ATOM 1510 N N . ALA A 1 196 ? 15.471 17.142 19.681 1.00 98.38 196 ALA A N 1
ATOM 1511 C CA . ALA A 1 196 ? 14.627 17.616 18.587 1.00 98.38 196 ALA A CA 1
ATOM 1512 C C . ALA A 1 196 ? 14.862 16.760 17.330 1.00 98.38 196 ALA A C 1
ATOM 1514 O O . ALA A 1 196 ? 15.898 16.097 17.213 1.00 98.38 196 ALA A O 1
ATOM 1515 N N . VAL A 1 197 ? 13.915 16.800 16.394 1.00 98.31 197 VAL A N 1
ATOM 1516 C CA . VAL A 1 197 ? 14.033 16.166 15.070 1.00 98.31 197 VAL A CA 1
ATOM 1517 C C . VAL A 1 197 ? 13.845 17.226 14.000 1.00 98.31 197 VAL A C 1
ATOM 1519 O O . VAL A 1 197 ? 12.905 18.012 14.072 1.00 98.31 197 VAL A O 1
ATOM 1522 N N . MET A 1 198 ? 14.729 17.244 13.015 1.00 98.31 198 MET A N 1
ATOM 1523 C CA . MET A 1 198 ? 14.588 18.039 11.811 1.00 98.31 198 MET A CA 1
ATOM 1524 C C . MET A 1 198 ? 13.846 17.241 10.745 1.00 98.31 198 MET A C 1
ATOM 1526 O O . MET A 1 198 ? 14.222 16.122 10.398 1.00 98.31 198 MET A O 1
ATOM 1530 N N . PHE A 1 199 ? 12.774 17.847 10.259 1.00 97.44 199 PHE A N 1
ATOM 1531 C CA . PHE A 1 199 ? 12.015 17.470 9.094 1.00 97.44 199 PHE A CA 1
ATOM 1532 C C . PHE A 1 199 ? 12.469 18.340 7.931 1.00 97.44 199 PHE A C 1
ATOM 1534 O O . PHE A 1 199 ? 12.051 19.486 7.793 1.00 97.44 199 PHE A O 1
ATOM 1541 N N . GLU A 1 200 ? 13.350 17.797 7.113 1.00 94.31 200 GLU A N 1
ATOM 1542 C CA . GLU A 1 200 ? 13.804 18.444 5.890 1.00 94.31 200 GLU A CA 1
ATOM 1543 C C . GLU A 1 200 ? 12.858 18.105 4.727 1.00 94.31 200 GLU A C 1
ATOM 1545 O O . GLU A 1 200 ? 12.361 16.978 4.657 1.00 94.31 200 GLU A O 1
ATOM 1550 N N . ASP A 1 201 ? 12.605 19.070 3.842 1.00 94.44 201 ASP A N 1
ATOM 1551 C CA . ASP A 1 201 ? 11.736 18.965 2.661 1.00 94.44 201 ASP A CA 1
ATOM 1552 C C . ASP A 1 201 ? 10.254 18.706 2.974 1.00 94.44 201 ASP A C 1
ATOM 1554 O O . ASP A 1 201 ? 9.634 17.782 2.449 1.00 94.44 201 ASP A O 1
ATOM 1558 N N . LEU A 1 202 ? 9.639 19.507 3.846 1.00 93.12 202 LEU A N 1
ATOM 1559 C CA . LEU A 1 202 ? 8.236 19.313 4.226 1.00 93.12 202 LEU A CA 1
ATOM 1560 C C . LEU A 1 202 ? 7.272 19.542 3.052 1.00 93.12 202 LEU A C 1
ATOM 1562 O O . LEU A 1 202 ? 6.418 18.693 2.778 1.00 93.12 202 LEU A O 1
ATOM 1566 N N . ILE A 1 203 ? 7.380 20.696 2.392 1.00 90.19 203 ILE A N 1
ATOM 1567 C CA . ILE A 1 203 ? 6.578 21.022 1.204 1.00 90.19 203 ILE A CA 1
ATOM 1568 C C . ILE A 1 203 ? 7.365 21.703 0.083 1.00 90.19 203 ILE A C 1
ATOM 1570 O O . ILE A 1 203 ? 6.798 21.961 -0.981 1.00 90.19 203 ILE A O 1
ATOM 1574 N N . THR A 1 204 ? 8.642 22.027 0.281 1.00 93.00 204 THR A N 1
ATOM 1575 C CA . THR A 1 204 ? 9.521 22.485 -0.798 1.00 93.00 204 THR A CA 1
ATOM 1576 C C . THR A 1 204 ? 10.893 21.831 -0.681 1.00 93.00 204 THR A C 1
ATOM 1578 O O . THR A 1 204 ? 11.403 21.632 0.414 1.00 93.00 204 THR A O 1
ATOM 1581 N N . SER A 1 205 ? 11.488 21.493 -1.822 1.00 94.62 205 SER A N 1
ATOM 1582 C CA . SER A 1 205 ? 12.766 20.780 -1.923 1.00 94.62 205 SER A CA 1
ATOM 1583 C C . SER A 1 205 ? 13.609 21.360 -3.069 1.00 94.62 205 SER A C 1
ATOM 1585 O O . SER A 1 205 ? 13.239 22.361 -3.698 1.00 94.62 205 SER A O 1
ATOM 1587 N N . TYR A 1 206 ? 14.760 20.752 -3.341 1.00 92.44 206 TYR A N 1
ATOM 1588 C CA . TYR A 1 206 ? 15.656 21.115 -4.430 1.00 92.44 206 TYR A CA 1
ATOM 1589 C C . TYR A 1 206 ? 15.946 19.912 -5.330 1.00 92.44 206 TYR A C 1
ATOM 1591 O O . TYR A 1 206 ? 16.508 18.907 -4.904 1.00 92.44 206 TYR A O 1
ATOM 1599 N N . ASP A 1 207 ? 15.607 20.043 -6.607 1.00 86.81 207 ASP A N 1
ATOM 1600 C CA . ASP A 1 207 ? 15.979 19.092 -7.644 1.00 86.81 207 ASP A CA 1
ATOM 1601 C C . ASP A 1 207 ? 17.432 19.351 -8.068 1.00 86.81 207 ASP A C 1
ATOM 1603 O O . ASP A 1 207 ? 17.735 20.319 -8.772 1.00 86.81 207 ASP A O 1
ATOM 1607 N N . PHE A 1 208 ? 18.346 18.475 -7.650 1.00 82.44 208 PHE A N 1
ATOM 1608 C CA . PHE A 1 208 ? 19.773 18.577 -7.969 1.00 82.44 208 PHE A CA 1
ATOM 1609 C C . PHE A 1 208 ? 20.097 18.311 -9.446 1.00 82.44 208 PHE A C 1
ATOM 1611 O O . PHE A 1 208 ? 21.094 18.840 -9.950 1.00 82.44 208 PHE A O 1
ATOM 1618 N N . GLN A 1 209 ? 19.267 17.535 -10.151 1.00 80.06 209 GLN A N 1
ATOM 1619 C CA . GLN A 1 209 ? 19.467 17.217 -11.564 1.00 80.06 209 GLN A CA 1
ATOM 1620 C C . GLN A 1 209 ? 19.144 18.435 -12.431 1.00 80.06 209 GLN A C 1
ATOM 1622 O O . GLN A 1 209 ? 19.960 18.846 -13.262 1.00 80.06 209 GLN A O 1
ATOM 1627 N N . ASN A 1 210 ? 17.981 19.045 -12.197 1.00 79.25 210 ASN A N 1
ATOM 1628 C CA . ASN A 1 210 ? 17.518 20.212 -12.949 1.00 79.25 210 ASN A CA 1
ATOM 1629 C C . ASN A 1 210 ? 18.015 21.542 -12.361 1.00 79.25 210 ASN A C 1
ATOM 1631 O O . ASN A 1 210 ? 17.998 22.564 -13.048 1.00 79.25 210 ASN A O 1
ATOM 1635 N N . LYS A 1 211 ? 18.552 21.521 -11.134 1.00 85.19 211 LYS A N 1
ATOM 1636 C CA . LYS A 1 211 ? 19.017 22.687 -10.362 1.00 85.19 211 LYS A CA 1
ATOM 1637 C C . LYS A 1 211 ? 17.897 23.673 -10.045 1.00 85.19 211 LYS A C 1
ATOM 1639 O O . LYS A 1 211 ? 18.105 24.892 -10.063 1.00 85.19 211 LYS A O 1
ATOM 1644 N N . GLU A 1 212 ? 16.720 23.144 -9.739 1.00 86.62 212 GLU A N 1
ATOM 1645 C CA . GLU A 1 212 ? 15.495 23.911 -9.527 1.00 86.62 212 GLU A CA 1
ATOM 1646 C C . GLU A 1 212 ? 14.931 23.693 -8.122 1.00 86.62 212 GLU A C 1
ATOM 1648 O O . GLU A 1 212 ? 15.017 22.610 -7.556 1.00 86.62 212 GLU A O 1
ATOM 1653 N N . TYR A 1 213 ? 14.327 24.739 -7.559 1.00 89.44 213 TYR A N 1
ATOM 1654 C CA . TYR A 1 213 ? 13.541 24.619 -6.333 1.00 89.44 213 TYR A CA 1
ATOM 1655 C C . TYR A 1 213 ? 12.133 24.165 -6.695 1.00 89.44 213 TYR A C 1
ATOM 1657 O O . TYR A 1 213 ? 11.489 24.781 -7.550 1.00 89.44 213 TYR A O 1
ATOM 1665 N N . ILE A 1 214 ? 11.656 23.121 -6.031 1.00 86.69 214 ILE A N 1
ATOM 1666 C CA . ILE A 1 214 ? 10.402 22.442 -6.360 1.00 86.69 214 ILE A CA 1
ATOM 1667 C C . ILE A 1 214 ? 9.482 22.373 -5.143 1.00 86.69 214 ILE A C 1
ATOM 1669 O O . ILE A 1 214 ? 9.925 22.505 -4.003 1.00 86.69 214 ILE A O 1
ATOM 1673 N N . TYR A 1 215 ? 8.188 22.169 -5.383 1.00 83.00 215 TYR A N 1
ATOM 1674 C CA . TYR A 1 215 ? 7.256 21.788 -4.324 1.00 83.00 215 TYR A CA 1
ATOM 1675 C C . TYR A 1 215 ? 7.361 20.278 -4.068 1.00 83.00 215 TYR A C 1
ATOM 1677 O O . TYR A 1 215 ? 7.544 19.502 -5.002 1.00 83.00 215 TYR A O 1
ATOM 1685 N N . ALA A 1 216 ? 7.225 19.885 -2.808 1.00 78.94 216 ALA A N 1
ATOM 1686 C CA . ALA A 1 216 ? 7.166 18.511 -2.326 1.00 78.94 216 ALA A CA 1
ATOM 1687 C C . ALA A 1 216 ? 5.839 18.289 -1.574 1.00 78.94 216 ALA A C 1
ATOM 1689 O O . ALA A 1 216 ? 5.173 19.250 -1.181 1.00 78.94 216 ALA A O 1
ATOM 1690 N N . ASP A 1 217 ? 5.446 17.034 -1.351 1.00 78.69 217 ASP A N 1
ATOM 1691 C CA . ASP A 1 217 ? 4.313 16.699 -0.479 1.00 78.69 217 ASP A CA 1
ATOM 1692 C C . ASP A 1 217 ? 4.691 15.577 0.490 1.00 78.69 217 ASP A C 1
ATOM 1694 O O . ASP A 1 217 ? 4.398 14.407 0.266 1.00 78.69 217 ASP A O 1
ATOM 1698 N N . ASN A 1 218 ? 5.308 15.957 1.610 1.00 85.75 218 ASN A N 1
ATOM 1699 C CA . ASN A 1 218 ? 5.607 15.043 2.711 1.00 85.75 218 ASN A CA 1
ATOM 1700 C C . ASN A 1 218 ? 4.603 15.201 3.868 1.00 85.75 218 ASN A C 1
ATOM 1702 O O . ASN A 1 218 ? 4.916 14.990 5.045 1.00 85.75 218 ASN A O 1
ATOM 1706 N N . THR A 1 219 ? 3.360 15.589 3.552 1.00 80.94 219 THR A N 1
ATOM 1707 C CA . THR A 1 219 ? 2.340 15.906 4.562 1.00 80.94 219 THR A CA 1
ATOM 1708 C C . THR A 1 219 ? 1.864 14.699 5.368 1.00 80.94 219 THR A C 1
ATOM 1710 O O . THR A 1 219 ? 1.436 14.879 6.511 1.00 80.94 219 THR A O 1
ATOM 1713 N N . PHE A 1 220 ? 1.963 13.486 4.816 1.00 73.81 220 PHE A N 1
ATOM 1714 C CA . PHE A 1 220 ? 1.662 12.249 5.538 1.00 73.81 220 PHE A CA 1
ATOM 1715 C C . PHE A 1 220 ? 2.641 12.039 6.700 1.00 73.81 220 PHE A C 1
ATOM 1717 O O . PHE A 1 220 ? 2.227 12.056 7.860 1.00 73.81 220 PHE A O 1
ATOM 1724 N N . THR A 1 221 ? 3.942 11.978 6.403 1.00 85.62 221 THR A N 1
ATOM 1725 C CA . THR A 1 221 ? 5.013 11.843 7.401 1.00 85.62 221 THR A CA 1
ATOM 1726 C C . THR A 1 221 ? 5.004 13.012 8.387 1.00 85.62 221 THR A C 1
ATOM 1728 O O . THR A 1 221 ? 5.242 12.842 9.583 1.00 85.62 221 THR A O 1
ATOM 1731 N N . ALA A 1 222 ? 4.656 14.221 7.933 1.00 87.12 222 ALA A N 1
ATOM 1732 C CA . ALA A 1 222 ? 4.463 15.369 8.818 1.00 87.12 222 ALA A CA 1
ATOM 1733 C C . ALA A 1 222 ? 3.312 15.156 9.815 1.00 87.12 222 ALA A C 1
ATOM 1735 O O . ALA A 1 222 ? 3.411 15.549 10.979 1.00 87.12 222 ALA A O 1
ATOM 1736 N N . GLY A 1 223 ? 2.229 14.499 9.393 1.00 79.81 223 GLY A N 1
ATOM 1737 C CA . GLY A 1 223 ? 1.151 14.065 10.277 1.00 79.81 223 GLY A CA 1
ATOM 1738 C C . GLY A 1 223 ? 1.643 13.107 11.364 1.00 79.81 223 GLY A C 1
ATOM 1739 O O . GLY A 1 223 ? 1.320 13.296 12.541 1.00 79.81 223 GLY A O 1
ATOM 1740 N N . GLU A 1 224 ? 2.485 12.141 11.000 1.00 86.50 224 GLU A N 1
ATOM 1741 C CA . GLU A 1 224 ? 3.086 11.188 11.939 1.00 86.50 224 GLU A CA 1
ATOM 1742 C C . GLU A 1 224 ? 4.044 11.868 12.921 1.00 86.50 224 GLU A C 1
ATOM 1744 O O . GLU A 1 224 ? 3.963 11.643 14.132 1.00 86.50 224 GLU A O 1
ATOM 1749 N N . MET A 1 225 ? 4.898 12.773 12.436 1.00 91.12 225 MET A N 1
ATOM 1750 C CA . MET A 1 225 ? 5.814 13.537 13.286 1.00 91.12 225 MET A CA 1
ATOM 1751 C C . MET A 1 225 ? 5.065 14.510 14.201 1.00 91.12 225 MET A C 1
ATOM 1753 O O . MET A 1 225 ? 5.443 14.687 15.361 1.00 91.12 225 MET A O 1
ATOM 1757 N N . ALA A 1 226 ? 3.943 15.077 13.752 1.00 90.94 226 ALA A N 1
ATOM 1758 C CA . ALA A 1 226 ? 3.057 15.862 14.606 1.00 90.94 226 ALA A CA 1
ATOM 1759 C C . ALA A 1 226 ? 2.395 14.998 15.691 1.00 90.94 226 ALA A C 1
ATOM 1761 O O . ALA A 1 226 ? 2.271 15.433 16.839 1.00 90.94 226 ALA A O 1
ATOM 1762 N N . ALA A 1 227 ? 1.989 13.769 15.365 1.00 78.31 227 ALA A N 1
ATOM 1763 C CA . ALA A 1 227 ? 1.463 12.822 16.344 1.00 78.31 227 ALA A CA 1
ATOM 1764 C C . ALA A 1 227 ? 2.539 12.398 17.361 1.00 78.31 227 ALA A C 1
ATOM 1766 O O . ALA A 1 227 ? 2.270 12.380 18.566 1.00 78.31 227 ALA A O 1
ATOM 1767 N N . LEU A 1 228 ? 3.767 12.131 16.902 1.00 86.12 228 LEU A N 1
ATOM 1768 C CA . LEU A 1 228 ? 4.925 11.863 17.754 1.00 86.12 228 LEU A CA 1
ATOM 1769 C C . LEU A 1 228 ? 5.190 13.041 18.695 1.00 86.12 228 LEU A C 1
ATOM 1771 O O . LEU A 1 228 ? 5.240 12.842 19.906 1.00 86.12 228 LEU A O 1
ATOM 1775 N N . SER A 1 229 ? 5.285 14.260 18.159 1.00 92.38 229 SER A N 1
ATOM 1776 C CA . SER A 1 229 ? 5.520 15.483 18.932 1.00 92.38 229 SER A CA 1
ATOM 1777 C C . SER A 1 229 ? 4.453 15.693 20.007 1.00 92.38 229 SER A C 1
ATOM 1779 O O . SER A 1 229 ? 4.779 15.944 21.166 1.00 92.38 229 SER A O 1
ATOM 1781 N N . LYS A 1 230 ? 3.170 15.487 19.678 1.00 85.62 230 LYS A N 1
ATOM 1782 C CA . LYS A 1 230 ? 2.070 15.553 20.658 1.00 85.62 230 LYS A CA 1
ATOM 1783 C C . LYS A 1 230 ? 2.199 14.502 21.762 1.00 85.62 230 LYS A C 1
ATOM 1785 O O . LYS A 1 230 ? 1.871 14.794 22.911 1.00 85.62 230 LYS A O 1
ATOM 1790 N N . ARG A 1 231 ? 2.653 13.290 21.429 1.00 84.94 231 ARG A N 1
ATOM 1791 C CA . ARG A 1 231 ? 2.796 12.170 22.372 1.00 84.94 231 ARG A CA 1
ATOM 1792 C C . ARG A 1 231 ? 4.008 12.321 23.294 1.00 84.94 231 ARG A C 1
ATOM 1794 O O . ARG A 1 231 ? 3.927 11.945 24.460 1.00 84.94 231 ARG A O 1
ATOM 1801 N N . THR A 1 232 ? 5.122 12.843 22.788 1.00 85.06 232 THR A N 1
ATOM 1802 C CA . THR A 1 232 ? 6.415 12.856 23.498 1.00 85.06 232 THR A CA 1
ATOM 1803 C C . THR A 1 232 ? 6.831 14.242 23.991 1.00 85.06 232 THR A C 1
ATOM 1805 O O . THR A 1 232 ? 7.674 14.353 24.882 1.00 85.06 232 THR A O 1
ATOM 1808 N N . GLY A 1 233 ? 6.252 15.306 23.432 1.00 89.69 233 GLY A N 1
ATOM 1809 C CA . GLY A 1 233 ? 6.713 16.682 23.612 1.00 89.69 233 GLY A CA 1
ATOM 1810 C C . GLY A 1 233 ? 8.028 16.987 22.886 1.00 89.69 233 GLY A C 1
ATOM 1811 O O . GLY A 1 233 ? 8.683 17.968 23.238 1.00 89.69 233 GLY A O 1
ATOM 1812 N N . LEU A 1 234 ? 8.445 16.140 21.936 1.00 95.00 234 LEU A N 1
ATOM 1813 C CA . LEU A 1 234 ? 9.659 16.322 21.139 1.00 95.00 234 LEU A CA 1
ATOM 1814 C C . LEU A 1 234 ? 9.445 17.442 20.100 1.00 95.00 234 LEU A C 1
ATOM 1816 O O . LEU A 1 234 ? 8.525 17.327 19.284 1.00 95.00 234 LEU A O 1
ATOM 1820 N N . PRO A 1 235 ? 10.247 18.522 20.114 1.00 97.50 235 PRO A N 1
ATOM 1821 C CA . PRO A 1 235 ? 10.192 19.564 19.094 1.00 97.50 235 PRO A CA 1
ATOM 1822 C C . PRO A 1 235 ? 10.549 19.018 17.713 1.00 97.50 235 PRO A C 1
ATOM 1824 O O . PRO A 1 235 ? 11.528 18.283 17.566 1.00 97.50 235 PRO A O 1
ATOM 1827 N N . ILE A 1 236 ? 9.774 19.427 16.710 1.00 98.19 236 ILE A N 1
ATOM 1828 C CA . ILE A 1 236 ? 10.048 19.148 15.301 1.00 98.19 236 ILE A CA 1
ATOM 1829 C C . ILE A 1 236 ? 10.415 20.468 14.617 1.00 98.19 236 ILE A C 1
ATOM 1831 O O . ILE A 1 236 ? 9.696 21.464 14.754 1.00 98.19 236 ILE A O 1
ATOM 1835 N N . LEU A 1 237 ? 11.547 20.470 13.923 1.00 98.50 237 LEU A N 1
ATOM 1836 C CA . LEU A 1 237 ? 12.108 21.600 13.187 1.00 98.50 237 LEU A CA 1
ATOM 1837 C C . LEU A 1 237 ? 11.882 21.345 11.693 1.00 98.50 237 LEU A C 1
ATOM 1839 O O . LEU A 1 237 ? 12.338 20.329 11.205 1.00 98.50 237 LEU A O 1
ATOM 1843 N N . ALA A 1 238 ? 11.167 22.195 10.967 1.00 98.12 238 ALA A N 1
ATOM 1844 C CA . ALA A 1 238 ? 10.915 22.028 9.537 1.00 98.12 238 ALA A CA 1
ATOM 1845 C C . ALA A 1 238 ? 11.876 22.895 8.717 1.00 98.12 238 ALA A C 1
ATOM 1847 O O . ALA A 1 238 ? 11.782 24.123 8.797 1.00 98.12 238 ALA A O 1
ATOM 1848 N N . LEU A 1 239 ? 12.779 22.268 7.958 1.00 97.88 239 LEU A N 1
ATOM 1849 C CA . LEU A 1 239 ? 13.698 22.937 7.038 1.00 97.88 239 LEU A CA 1
ATOM 1850 C C . LEU A 1 239 ? 13.214 22.735 5.602 1.00 97.88 239 LEU A C 1
ATOM 1852 O O . LEU A 1 239 ? 13.199 21.618 5.101 1.00 97.88 239 LEU A O 1
ATOM 1856 N N . ASP A 1 240 ? 12.843 23.827 4.950 1.00 97.12 240 ASP A N 1
ATOM 1857 C CA . ASP A 1 240 ? 12.393 23.842 3.558 1.00 97.12 240 ASP A CA 1
ATOM 1858 C C . ASP A 1 240 ? 13.303 24.746 2.714 1.00 97.12 240 ASP A C 1
ATOM 1860 O O . ASP A 1 240 ? 13.947 25.679 3.217 1.00 97.12 240 ASP A O 1
ATOM 1864 N N . TYR A 1 241 ? 13.320 24.511 1.403 1.00 96.81 241 TYR A N 1
ATOM 1865 C CA . TYR A 1 241 ? 14.182 25.246 0.479 1.00 96.81 241 TYR A CA 1
ATOM 1866 C C . TYR A 1 241 ? 13.401 26.153 -0.465 1.00 96.81 241 TYR A C 1
ATOM 1868 O O . TYR A 1 241 ? 12.435 25.731 -1.097 1.00 96.81 241 TYR A O 1
ATOM 1876 N N . ALA A 1 242 ? 13.846 27.402 -0.606 1.00 94.69 242 ALA A N 1
ATOM 1877 C CA . ALA A 1 242 ? 13.283 28.358 -1.558 1.00 94.69 242 ALA A CA 1
ATOM 1878 C C . ALA A 1 242 ? 14.383 29.243 -2.175 1.00 94.69 242 ALA A C 1
ATOM 1880 O O . ALA A 1 242 ? 15.411 29.503 -1.541 1.00 94.69 242 ALA A O 1
ATOM 1881 N N . PRO A 1 243 ? 14.201 29.735 -3.415 1.00 92.44 243 PRO A N 1
ATOM 1882 C CA . PRO A 1 243 ? 15.116 30.704 -3.993 1.00 92.44 243 PRO A CA 1
ATOM 1883 C C . PRO A 1 243 ? 14.861 32.096 -3.382 1.00 92.44 243 PRO A C 1
ATOM 1885 O O . PRO A 1 243 ? 13.698 32.450 -3.163 1.00 92.44 243 PRO A O 1
ATOM 1888 N N . PRO A 1 244 ? 15.898 32.939 -3.172 1.00 89.75 244 PRO A N 1
ATOM 1889 C CA . PRO A 1 244 ? 15.757 34.240 -2.502 1.00 89.75 244 PRO A CA 1
ATOM 1890 C C . PRO A 1 244 ? 14.756 35.204 -3.153 1.00 89.75 244 PRO A C 1
ATOM 1892 O O . PRO A 1 244 ? 14.288 36.143 -2.514 1.00 89.75 244 PRO A O 1
ATOM 1895 N N . ASP A 1 245 ? 14.434 35.002 -4.431 1.00 85.56 245 ASP A N 1
ATOM 1896 C CA . ASP A 1 245 ? 13.504 35.834 -5.186 1.00 85.56 245 ASP A CA 1
ATOM 1897 C C . ASP A 1 245 ? 12.067 35.281 -5.243 1.00 85.56 245 ASP A C 1
ATOM 1899 O O . ASP A 1 245 ? 11.248 35.867 -5.953 1.00 85.56 245 ASP A O 1
ATOM 1903 N N . ASN A 1 246 ? 11.748 34.207 -4.501 1.00 87.38 246 ASN A N 1
ATOM 1904 C CA . ASN A 1 246 ? 10.407 33.616 -4.385 1.00 87.38 246 ASN A CA 1
ATOM 1905 C C . ASN A 1 246 ? 9.900 33.580 -2.924 1.00 87.38 246 ASN A C 1
ATOM 1907 O O . ASN A 1 246 ? 9.872 32.521 -2.289 1.00 87.38 246 ASN A O 1
ATOM 1911 N N . PRO A 1 247 ? 9.457 34.724 -2.375 1.00 89.25 247 PRO A N 1
ATOM 1912 C CA . PRO A 1 247 ? 8.956 34.789 -1.004 1.00 89.25 247 PRO A CA 1
ATOM 1913 C C . PRO A 1 247 ? 7.644 34.015 -0.791 1.00 89.25 247 PRO A C 1
ATOM 1915 O O . PRO A 1 247 ? 7.381 33.600 0.335 1.00 89.25 247 PRO A O 1
ATOM 1918 N N . ALA A 1 248 ? 6.832 33.769 -1.830 1.00 87.69 248 ALA A N 1
ATOM 1919 C CA . ALA A 1 248 ? 5.633 32.931 -1.715 1.00 87.69 248 ALA A CA 1
ATOM 1920 C C . ALA A 1 248 ? 5.953 31.481 -1.352 1.00 87.69 248 ALA A C 1
ATOM 1922 O O . ALA A 1 248 ? 5.291 30.915 -0.486 1.00 87.69 248 ALA A O 1
ATOM 1923 N N . MET A 1 249 ? 6.967 30.893 -1.987 1.00 90.00 249 MET A N 1
ATOM 1924 C CA . MET A 1 249 ? 7.400 29.525 -1.698 1.00 90.00 249 MET A CA 1
ATOM 1925 C C . MET A 1 249 ? 7.859 29.401 -0.239 1.00 90.00 249 MET A C 1
ATOM 1927 O O . MET A 1 249 ? 7.378 28.535 0.489 1.00 90.00 249 MET A O 1
ATOM 1931 N N . ALA A 1 250 ? 8.673 30.354 0.230 1.00 92.62 250 ALA A N 1
ATOM 1932 C CA . ALA A 1 250 ? 9.077 30.431 1.632 1.00 92.62 250 ALA A CA 1
ATOM 1933 C C . ALA A 1 250 ? 7.890 30.643 2.587 1.00 92.62 250 ALA A C 1
ATOM 1935 O O . ALA A 1 250 ? 7.813 30.029 3.650 1.00 92.62 250 ALA A O 1
ATOM 1936 N N . TYR A 1 251 ? 6.931 31.491 2.211 1.00 91.44 251 TYR A N 1
ATOM 1937 C CA . TYR A 1 251 ? 5.713 31.695 2.988 1.00 91.44 251 TYR A CA 1
ATOM 1938 C C . TYR A 1 251 ? 4.901 30.407 3.115 1.00 91.44 251 TYR A C 1
ATOM 1940 O O . TYR A 1 251 ? 4.493 30.062 4.221 1.00 91.44 251 TYR A O 1
ATOM 1948 N N . LEU A 1 252 ? 4.673 29.692 2.011 1.00 88.62 252 LEU A N 1
ATOM 1949 C CA . LEU A 1 252 ? 3.930 28.436 2.024 1.00 88.62 252 LEU A CA 1
ATOM 1950 C C . LEU A 1 252 ? 4.606 27.419 2.943 1.00 88.62 252 LEU A C 1
ATOM 1952 O O . LEU A 1 252 ? 3.920 26.897 3.822 1.00 88.62 252 LEU A O 1
ATOM 1956 N N . ALA A 1 253 ? 5.924 27.228 2.819 1.00 93.00 253 ALA A N 1
ATOM 1957 C CA . ALA A 1 253 ? 6.722 26.361 3.693 1.00 93.00 253 ALA A CA 1
ATOM 1958 C C . ALA A 1 253 ? 6.501 26.668 5.182 1.00 93.00 253 ALA A C 1
ATOM 1960 O O . ALA A 1 253 ? 6.076 25.812 5.963 1.00 93.00 253 ALA A O 1
ATOM 1961 N N . VAL A 1 254 ? 6.641 27.942 5.566 1.00 93.38 254 VAL A N 1
ATOM 1962 C CA . VAL A 1 254 ? 6.391 28.399 6.942 1.00 93.38 254 VAL A CA 1
ATOM 1963 C C . VAL A 1 254 ? 4.955 28.102 7.396 1.00 93.38 254 VAL A C 1
ATOM 1965 O O . VAL A 1 254 ? 4.728 27.731 8.550 1.00 93.38 254 VAL A O 1
ATOM 1968 N N . GLN A 1 255 ? 3.960 28.264 6.522 1.00 92.06 255 GLN A N 1
ATOM 1969 C CA . GLN A 1 255 ? 2.560 28.002 6.869 1.00 92.06 255 GLN A CA 1
ATOM 1970 C C . GLN A 1 255 ? 2.254 26.505 6.993 1.00 92.06 255 GLN A C 1
ATOM 1972 O O . GLN A 1 255 ? 1.490 26.121 7.884 1.00 92.06 255 GLN A O 1
ATOM 1977 N N . ALA A 1 256 ? 2.859 25.659 6.159 1.00 88.69 256 ALA A N 1
ATOM 1978 C CA . ALA A 1 256 ? 2.742 24.209 6.267 1.00 88.69 256 ALA A CA 1
ATOM 1979 C C . ALA A 1 256 ? 3.353 23.702 7.578 1.00 88.69 256 ALA A C 1
ATOM 1981 O O . ALA A 1 256 ? 2.683 22.989 8.324 1.00 88.69 256 ALA A O 1
ATOM 1982 N N . ALA A 1 257 ? 4.557 24.153 7.928 1.00 94.81 257 ALA A N 1
ATOM 1983 C CA . ALA A 1 257 ? 5.187 23.825 9.204 1.00 94.81 257 ALA A CA 1
ATOM 1984 C C . ALA A 1 257 ? 4.308 24.239 10.401 1.00 94.81 257 ALA A C 1
ATOM 1986 O O . ALA A 1 257 ? 4.024 23.434 11.294 1.00 94.81 257 ALA A O 1
ATOM 1987 N N . LYS A 1 258 ? 3.763 25.465 10.381 1.00 92.94 258 LYS A N 1
ATOM 1988 C CA . LYS A 1 258 ? 2.846 25.955 11.426 1.00 92.94 258 LYS A CA 1
ATOM 1989 C C . LYS A 1 258 ? 1.575 25.121 11.559 1.00 92.94 258 LYS A C 1
ATOM 1991 O O . LYS A 1 258 ? 1.099 24.941 12.680 1.00 92.94 258 LYS A O 1
ATOM 1996 N N . LYS A 1 259 ? 1.022 24.600 10.456 1.00 92.00 259 LYS A N 1
ATOM 1997 C CA . LYS A 1 259 ? -0.162 23.721 10.475 1.00 92.00 259 LYS A CA 1
ATOM 1998 C C . LYS A 1 259 ? 0.079 22.464 11.321 1.00 92.00 259 LYS A C 1
ATOM 2000 O O . LYS A 1 259 ? -0.838 22.030 12.018 1.00 92.00 259 LYS A O 1
ATOM 2005 N N . TYR A 1 260 ? 1.293 21.915 11.292 1.00 93.62 260 TYR A N 1
ATOM 2006 C CA . TYR A 1 260 ? 1.684 20.734 12.072 1.00 93.62 260 TYR A CA 1
ATOM 2007 C C . TYR A 1 260 ? 2.247 21.066 13.462 1.00 93.62 260 TYR A C 1
ATOM 2009 O O . TYR A 1 260 ? 2.466 20.165 14.270 1.00 93.62 260 TYR A O 1
ATOM 2017 N N . GLY A 1 261 ? 2.408 22.355 13.781 1.00 95.69 261 GLY A N 1
ATOM 2018 C CA . GLY A 1 261 ? 3.003 22.814 15.037 1.00 95.69 261 GLY A CA 1
ATOM 2019 C C . GLY A 1 261 ? 4.530 22.718 15.060 1.00 95.69 261 GLY A C 1
ATOM 2020 O O . GLY A 1 261 ? 5.107 22.654 16.142 1.00 95.69 261 GLY A O 1
ATOM 2021 N N . PHE A 1 262 ? 5.176 22.687 13.892 1.00 97.88 262 PHE A N 1
ATOM 2022 C CA . PHE A 1 262 ? 6.632 22.629 13.759 1.00 97.88 262 PHE A CA 1
ATOM 2023 C C . PHE A 1 262 ? 7.239 24.035 13.820 1.00 97.88 262 PHE A C 1
ATOM 2025 O O . PHE A 1 262 ? 6.606 25.018 13.421 1.00 97.88 262 PHE A O 1
ATOM 2032 N N . VAL A 1 263 ? 8.475 24.134 14.308 1.00 97.62 263 VAL A N 1
ATOM 2033 C CA . VAL A 1 263 ? 9.274 25.367 14.225 1.00 97.62 263 VAL A CA 1
ATOM 2034 C C . VAL A 1 263 ? 9.883 25.401 12.829 1.00 97.62 263 VAL A C 1
ATOM 2036 O O . VAL A 1 263 ? 10.452 24.400 12.426 1.00 97.62 263 VAL A O 1
ATOM 2039 N N . SER A 1 264 ? 9.752 26.487 12.069 1.00 95.88 264 SER A N 1
ATOM 2040 C CA . SER A 1 264 ? 10.123 26.517 10.642 1.00 95.88 264 SER A CA 1
ATOM 2041 C C . SER A 1 264 ? 11.398 27.313 10.363 1.00 95.88 264 SER A C 1
ATOM 2043 O O . SER A 1 264 ? 11.526 28.426 10.877 1.00 95.88 264 SER A O 1
ATOM 2045 N N . ALA A 1 265 ? 12.242 26.823 9.458 1.00 95.88 265 ALA A N 1
ATOM 2046 C CA . ALA A 1 265 ? 13.284 27.583 8.778 1.00 95.88 265 ALA A CA 1
ATOM 2047 C C . ALA A 1 265 ? 13.172 27.377 7.261 1.00 95.88 265 ALA A C 1
ATOM 2049 O O . ALA A 1 265 ? 12.871 26.284 6.793 1.00 95.88 265 ALA A O 1
ATOM 2050 N N . VAL A 1 266 ? 13.432 28.435 6.493 1.00 95.75 266 VAL A N 1
ATOM 2051 C CA . VAL A 1 266 ? 13.517 28.356 5.030 1.00 95.75 266 VAL A CA 1
ATOM 2052 C C . VAL A 1 266 ? 14.843 28.943 4.590 1.00 95.75 266 VAL A C 1
ATOM 2054 O O . VAL A 1 266 ? 15.197 30.041 5.024 1.00 95.75 266 VAL A O 1
ATOM 2057 N N . SER A 1 267 ? 15.568 28.241 3.726 1.00 95.56 267 SER A N 1
ATOM 2058 C CA . SER A 1 267 ? 16.888 28.678 3.269 1.00 95.56 267 SER A CA 1
ATOM 2059 C C . SER A 1 267 ? 17.149 28.320 1.804 1.00 95.56 267 SER A C 1
ATOM 2061 O O . SER A 1 267 ? 16.293 27.765 1.115 1.00 95.56 267 SER A O 1
ATOM 2063 N N . THR A 1 268 ? 18.326 28.683 1.302 1.00 95.31 268 THR A N 1
ATOM 2064 C CA . THR A 1 268 ? 18.849 28.164 0.035 1.00 95.31 268 THR A CA 1
ATOM 2065 C C . THR A 1 268 ? 19.465 26.783 0.255 1.00 95.31 268 THR A C 1
ATOM 2067 O O . THR A 1 268 ? 19.908 26.472 1.358 1.00 95.31 268 THR A O 1
ATOM 2070 N N . ILE A 1 269 ? 19.536 25.960 -0.797 1.00 94.19 269 ILE A N 1
ATOM 2071 C CA . ILE A 1 269 ? 19.994 24.566 -0.682 1.00 94.19 269 ILE A CA 1
ATOM 2072 C C . ILE A 1 269 ? 21.418 24.423 -0.121 1.00 94.19 269 ILE A C 1
ATOM 2074 O O . ILE A 1 269 ? 21.718 23.470 0.581 1.00 94.19 269 ILE A O 1
ATOM 2078 N N . PHE A 1 270 ? 22.303 25.391 -0.379 1.00 92.94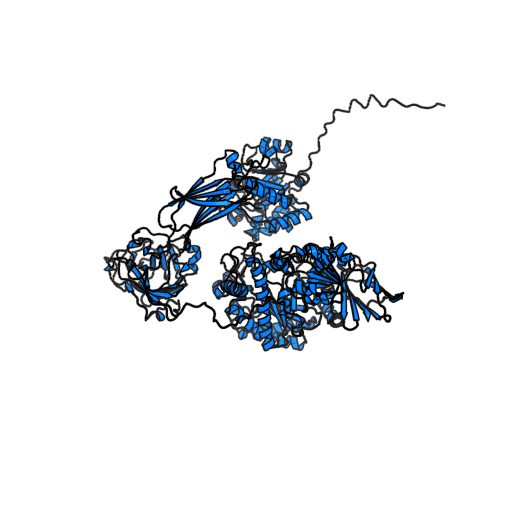 270 PHE A N 1
ATOM 2079 C CA . PHE A 1 270 ? 23.685 25.351 0.116 1.00 92.94 270 PHE A CA 1
ATOM 2080 C C . PHE A 1 270 ? 23.849 25.861 1.550 1.00 92.94 270 PHE A C 1
ATOM 2082 O O . PHE A 1 270 ? 24.945 25.760 2.103 1.00 92.94 270 PHE A O 1
ATOM 2089 N N . LEU A 1 271 ? 22.789 26.421 2.146 1.00 94.81 271 LEU A N 1
ATOM 2090 C CA . LEU A 1 271 ? 22.770 26.918 3.524 1.00 94.81 271 LEU A CA 1
ATOM 2091 C C . LEU A 1 271 ? 23.866 27.964 3.820 1.00 94.81 271 LEU A C 1
ATOM 2093 O O . LEU A 1 271 ? 24.216 28.210 4.973 1.00 94.81 271 LEU A O 1
ATOM 2097 N N . ASP A 1 272 ? 24.421 28.604 2.792 1.00 91.75 272 ASP A N 1
ATOM 2098 C CA . ASP A 1 272 ? 25.516 29.573 2.873 1.00 91.75 272 ASP A CA 1
ATOM 2099 C C . ASP A 1 272 ? 25.036 31.034 2.901 1.00 91.75 272 ASP A C 1
ATOM 2101 O O . ASP A 1 272 ? 25.851 31.958 2.988 1.00 91.75 272 ASP A O 1
ATOM 2105 N N . ASP A 1 273 ? 23.718 31.238 2.913 1.00 91.38 273 ASP A N 1
ATOM 2106 C CA . ASP A 1 273 ? 23.049 32.524 3.087 1.00 91.38 273 ASP A CA 1
ATOM 2107 C C . ASP A 1 273 ? 21.885 32.412 4.090 1.00 91.38 273 ASP A C 1
ATOM 2109 O O . ASP A 1 273 ? 21.417 31.326 4.422 1.00 91.38 273 ASP A O 1
ATOM 2113 N N . ILE A 1 274 ? 21.420 33.561 4.579 1.00 92.12 274 ILE A N 1
ATOM 2114 C CA . ILE A 1 274 ? 20.212 33.712 5.396 1.00 92.12 274 ILE A CA 1
ATOM 2115 C C . ILE A 1 274 ? 19.322 34.722 4.660 1.00 92.12 274 ILE A C 1
ATOM 2117 O O . ILE A 1 274 ? 19.464 35.933 4.900 1.00 92.12 274 ILE A O 1
ATOM 2121 N N . PRO A 1 275 ? 18.472 34.261 3.719 1.00 90.25 275 PRO A N 1
ATOM 2122 C CA . PRO A 1 275 ? 17.641 35.148 2.917 1.00 90.25 275 PRO A CA 1
ATOM 2123 C C . PRO A 1 275 ? 16.574 35.842 3.769 1.00 90.25 275 PRO A C 1
ATOM 2125 O O . PRO A 1 275 ? 15.891 35.214 4.577 1.00 90.25 275 PRO A O 1
ATOM 2128 N N . ASP A 1 276 ? 16.391 37.144 3.552 1.00 88.81 276 ASP A N 1
ATOM 2129 C CA . ASP A 1 276 ? 15.238 37.875 4.077 1.00 88.81 276 ASP A CA 1
ATOM 2130 C C . ASP A 1 276 ? 14.111 37.860 3.037 1.00 88.81 276 ASP A C 1
ATOM 2132 O O . ASP A 1 276 ? 14.108 38.641 2.084 1.00 88.81 276 ASP A O 1
ATOM 2136 N N . TYR A 1 277 ? 13.153 36.951 3.221 1.00 88.44 277 TYR A N 1
ATOM 2137 C CA . TYR A 1 277 ? 11.979 36.823 2.353 1.00 88.44 277 TYR A CA 1
ATOM 2138 C C . TYR A 1 277 ? 10.916 37.913 2.594 1.00 88.44 277 TYR A C 1
ATOM 2140 O O . TYR A 1 277 ? 9.876 37.905 1.936 1.00 88.44 277 TYR A O 1
ATOM 2148 N N . GLY A 1 278 ? 11.125 38.839 3.542 1.00 85.06 278 GLY A N 1
ATOM 2149 C CA . GLY A 1 278 ? 10.194 39.936 3.814 1.00 85.06 278 GLY A CA 1
ATOM 2150 C C . GLY A 1 278 ? 8.809 39.480 4.285 1.00 85.06 278 GLY A C 1
ATOM 2151 O O . GLY A 1 278 ? 7.818 40.171 4.042 1.00 85.06 278 GLY A O 1
ATOM 2152 N N . LEU A 1 279 ? 8.721 38.320 4.950 1.00 83.31 279 LEU A N 1
ATOM 2153 C CA . LEU A 1 279 ? 7.458 37.724 5.419 1.00 83.31 279 LEU A CA 1
ATOM 2154 C C . LEU A 1 279 ? 6.731 38.581 6.477 1.00 83.31 279 LEU A C 1
ATOM 2156 O O . LEU A 1 279 ? 5.578 38.309 6.809 1.00 83.31 279 LEU A O 1
ATOM 2160 N N . ASP A 1 280 ? 7.399 39.606 7.009 1.00 73.31 280 ASP A N 1
ATOM 2161 C CA . ASP A 1 280 ? 6.899 40.568 7.991 1.00 73.31 280 ASP A CA 1
ATOM 2162 C C . ASP A 1 280 ? 6.477 41.927 7.383 1.00 73.31 280 ASP A C 1
ATOM 2164 O O . ASP A 1 280 ? 5.945 42.785 8.095 1.00 73.31 280 ASP A O 1
ATOM 2168 N N . GLN A 1 281 ? 6.678 42.135 6.076 1.00 67.56 281 GLN A N 1
ATOM 2169 C CA . GLN A 1 281 ? 6.369 43.382 5.367 1.00 67.56 281 GLN A CA 1
ATOM 2170 C C . GLN A 1 281 ? 4.929 43.406 4.803 1.00 67.56 281 GLN A C 1
ATOM 2172 O O . GLN A 1 281 ? 4.285 42.362 4.675 1.00 67.56 281 GLN A O 1
ATOM 2177 N N . PRO A 1 282 ? 4.378 44.585 4.430 1.00 60.69 282 PRO A N 1
ATOM 2178 C CA . PRO A 1 282 ? 3.085 44.672 3.751 1.00 60.69 282 PRO A CA 1
ATOM 2179 C C . PRO A 1 282 ? 3.105 43.892 2.430 1.00 60.69 282 PRO A C 1
ATOM 2181 O O . PRO A 1 282 ? 3.816 44.254 1.495 1.00 60.69 282 PRO A O 1
ATOM 2184 N N . ALA A 1 283 ? 2.317 42.824 2.374 1.00 72.81 283 ALA A N 1
ATOM 2185 C CA . ALA A 1 283 ? 2.299 41.879 1.271 1.00 72.81 283 ALA A CA 1
ATOM 2186 C C . ALA A 1 283 ? 1.682 42.472 -0.018 1.00 72.81 283 ALA A C 1
ATOM 2188 O O . ALA A 1 283 ? 0.770 43.300 0.039 1.00 72.81 283 ALA A O 1
ATOM 2189 N N . ALA A 1 284 ? 2.172 42.031 -1.178 1.00 75.12 284 ALA A N 1
ATOM 2190 C CA . ALA A 1 284 ? 1.639 42.338 -2.507 1.00 75.12 284 ALA A CA 1
ATOM 2191 C C . ALA A 1 284 ? 1.662 41.064 -3.378 1.00 75.12 284 ALA A C 1
ATOM 2193 O O . ALA A 1 284 ? 2.498 40.188 -3.122 1.00 75.12 284 ALA A O 1
ATOM 2194 N N . PRO A 1 285 ? 0.765 40.925 -4.371 1.00 83.50 285 PRO A N 1
ATOM 2195 C CA . PRO A 1 285 ? 0.932 39.916 -5.417 1.00 83.50 285 PRO A CA 1
ATOM 2196 C C . PRO A 1 285 ? 2.227 40.166 -6.218 1.00 83.50 285 PRO A C 1
ATOM 2198 O O . PRO A 1 285 ? 2.699 41.293 -6.290 1.00 83.50 285 PRO A O 1
ATOM 2201 N N . ASP A 1 286 ? 2.818 39.123 -6.808 1.00 82.69 286 ASP A N 1
ATOM 2202 C CA . ASP A 1 286 ? 3.932 39.241 -7.769 1.00 82.69 286 ASP A CA 1
ATOM 2203 C C . ASP A 1 286 ? 3.729 38.177 -8.845 1.00 82.69 286 ASP A C 1
ATOM 2205 O O . ASP A 1 286 ? 3.931 36.985 -8.619 1.00 82.69 286 ASP A O 1
ATOM 2209 N N . ILE A 1 287 ? 3.266 38.615 -10.015 1.00 86.50 287 ILE A N 1
ATOM 2210 C CA . ILE A 1 287 ? 2.928 37.721 -11.117 1.00 86.50 287 ILE A CA 1
ATOM 2211 C C . ILE A 1 287 ? 4.094 37.594 -12.084 1.00 86.50 287 ILE A C 1
ATOM 2213 O O . ILE A 1 287 ? 4.505 38.571 -12.721 1.00 86.50 287 ILE A O 1
ATOM 2217 N N . ARG A 1 288 ? 4.545 36.355 -12.293 1.00 84.75 288 ARG A N 1
ATOM 2218 C CA . ARG A 1 288 ? 5.630 36.034 -13.220 1.00 84.75 288 ARG A CA 1
ATOM 2219 C C . ARG A 1 288 ? 5.223 34.970 -14.231 1.00 84.75 288 ARG A C 1
ATOM 2221 O O . ARG A 1 288 ? 4.414 34.091 -13.957 1.00 84.75 288 ARG A O 1
ATOM 2228 N N . ILE A 1 289 ? 5.811 35.060 -15.423 1.00 84.25 289 ILE A N 1
ATOM 2229 C CA . ILE A 1 289 ? 5.808 33.956 -16.386 1.00 84.25 289 ILE A CA 1
ATOM 2230 C C . ILE A 1 289 ? 6.950 33.028 -15.987 1.00 84.25 289 ILE A C 1
ATOM 2232 O O . ILE A 1 289 ? 8.105 33.456 -16.018 1.00 84.25 289 ILE A O 1
ATOM 2236 N N . ARG A 1 290 ? 6.630 31.790 -15.611 1.00 80.00 290 ARG A N 1
ATOM 2237 C CA . ARG A 1 290 ? 7.633 30.778 -15.270 1.00 80.00 290 ARG A CA 1
ATOM 2238 C C . ARG A 1 290 ? 8.201 30.105 -16.496 1.00 80.00 290 ARG A C 1
ATOM 2240 O O . ARG A 1 290 ? 9.414 30.017 -16.632 1.00 80.00 290 ARG A O 1
ATOM 2247 N N . ASN A 1 291 ? 7.327 29.672 -17.397 1.00 76.12 291 ASN A N 1
ATOM 2248 C CA . ASN A 1 291 ? 7.737 28.934 -18.578 1.00 76.12 291 ASN A CA 1
ATOM 2249 C C . ASN A 1 291 ? 6.795 29.190 -19.760 1.00 76.12 291 ASN A C 1
ATOM 2251 O O . ASN A 1 291 ? 5.642 29.590 -19.587 1.00 76.12 291 ASN A O 1
ATOM 2255 N N . ILE A 1 292 ? 7.314 28.973 -20.965 1.00 78.69 292 ILE A N 1
ATOM 2256 C CA . ILE A 1 292 ? 6.558 28.900 -22.211 1.00 78.69 292 ILE A CA 1
ATOM 2257 C C . ILE A 1 292 ? 7.030 27.628 -22.921 1.00 78.69 292 ILE A C 1
ATOM 2259 O O . ILE A 1 292 ? 8.152 27.593 -23.423 1.00 78.69 292 ILE A O 1
ATOM 2263 N N . LYS A 1 293 ? 6.186 26.597 -22.961 1.00 76.75 293 LYS A N 1
ATOM 2264 C CA . LYS A 1 293 ? 6.446 25.331 -23.661 1.00 76.75 293 LYS A CA 1
ATOM 2265 C C . LYS A 1 293 ? 5.621 25.258 -24.942 1.00 76.75 293 LYS A C 1
ATOM 2267 O O . LYS A 1 293 ? 4.575 25.896 -25.043 1.00 76.75 293 LYS A O 1
ATOM 2272 N N . VAL A 1 294 ? 6.081 24.477 -25.915 1.00 71.69 294 VAL A N 1
ATOM 2273 C CA . VAL A 1 294 ? 5.281 24.096 -27.084 1.00 71.69 294 VAL A CA 1
ATOM 2274 C C . VAL A 1 294 ? 5.068 22.595 -27.026 1.00 71.69 294 VAL A C 1
ATOM 2276 O O . VAL A 1 294 ? 6.035 21.842 -27.094 1.00 71.69 294 VAL A O 1
ATOM 2279 N N . ASN A 1 295 ? 3.812 22.181 -26.905 1.00 64.94 295 ASN A N 1
ATOM 2280 C CA . ASN A 1 295 ? 3.420 20.780 -26.924 1.00 64.94 295 ASN A CA 1
ATOM 2281 C C . ASN A 1 295 ? 2.808 20.463 -28.288 1.00 64.94 295 ASN A C 1
ATOM 2283 O O . ASN A 1 295 ? 2.052 21.262 -28.842 1.00 64.94 295 ASN A O 1
ATOM 2287 N N . SER A 1 296 ? 3.141 19.302 -28.839 1.00 58.72 296 SER A N 1
ATOM 2288 C CA . SER A 1 296 ? 2.605 18.826 -30.112 1.00 58.72 296 SER A CA 1
ATOM 2289 C C . SER A 1 296 ? 2.329 17.336 -29.987 1.00 58.72 296 SER A C 1
ATOM 2291 O O . SER A 1 296 ? 3.227 16.581 -29.623 1.00 58.72 296 SER A O 1
ATOM 2293 N N . ASP A 1 297 ? 1.099 16.921 -30.279 1.00 51.97 297 ASP A N 1
ATOM 2294 C CA . ASP A 1 297 ? 0.701 15.505 -30.336 1.00 51.97 297 ASP A CA 1
ATOM 2295 C C . ASP A 1 297 ? 0.720 14.951 -31.777 1.00 51.97 297 ASP A C 1
ATOM 2297 O O . ASP A 1 297 ? 0.320 13.817 -32.034 1.00 51.97 297 ASP A O 1
ATOM 2301 N N . GLY A 1 298 ? 1.163 15.769 -32.740 1.00 48.66 298 GLY A N 1
ATOM 2302 C CA . GLY A 1 298 ? 1.193 15.435 -34.164 1.00 48.66 298 GLY A CA 1
ATOM 2303 C C . GLY A 1 298 ? -0.116 15.669 -34.930 1.00 48.66 298 GLY A C 1
ATOM 2304 O O . GLY A 1 298 ? -0.132 15.532 -36.154 1.00 48.66 298 GLY A O 1
ATOM 2305 N N . THR A 1 299 ? -1.200 16.054 -34.254 1.00 50.97 299 THR A N 1
ATOM 2306 C CA . THR A 1 299 ? -2.484 16.478 -34.853 1.00 50.97 299 THR A CA 1
ATOM 2307 C C . THR A 1 299 ? -2.894 17.890 -34.438 1.00 50.97 299 THR A C 1
ATOM 2309 O O . THR A 1 299 ? -3.567 18.596 -35.193 1.00 50.97 299 THR A O 1
ATOM 2312 N N . SER A 1 300 ? -2.448 18.326 -33.265 1.00 54.38 300 SER A N 1
ATOM 2313 C CA . SER A 1 300 ? -2.616 19.658 -32.718 1.00 54.38 300 SER A CA 1
ATOM 2314 C C . SER A 1 300 ? -1.307 20.115 -32.068 1.00 54.38 300 SER A C 1
ATOM 2316 O O . SER A 1 300 ? -0.547 19.323 -31.510 1.00 54.38 300 SER A O 1
ATOM 2318 N N . THR A 1 301 ? -1.014 21.407 -32.184 1.00 68.69 301 THR A N 1
ATOM 2319 C CA . THR A 1 301 ? 0.093 22.046 -31.470 1.00 68.69 301 THR A CA 1
ATOM 2320 C C . THR A 1 301 ? -0.494 23.097 -30.548 1.00 68.69 301 THR A C 1
ATOM 2322 O O . THR A 1 301 ? -1.420 23.816 -30.931 1.00 68.69 301 THR A O 1
ATOM 2325 N N . GLU A 1 302 ? 0.048 23.220 -29.346 1.00 82.88 302 GLU A N 1
ATOM 2326 C CA . GLU A 1 302 ? -0.322 24.248 -28.385 1.00 82.88 302 GLU A CA 1
ATOM 2327 C C . GLU A 1 302 ? 0.909 24.874 -27.730 1.00 82.88 302 GLU A C 1
ATOM 2329 O O . GLU A 1 302 ? 1.965 24.259 -27.598 1.00 82.88 302 GLU A O 1
ATOM 2334 N N . ILE A 1 303 ? 0.770 26.131 -27.323 1.00 84.25 303 ILE A N 1
ATOM 2335 C CA . ILE A 1 303 ? 1.739 26.842 -26.499 1.00 84.25 303 ILE A CA 1
ATOM 2336 C C . ILE A 1 303 ? 1.200 26.835 -25.075 1.00 84.25 303 ILE A C 1
ATOM 2338 O O . ILE A 1 303 ? 0.128 27.388 -24.827 1.00 84.25 303 ILE A O 1
ATOM 2342 N N . VAL A 1 304 ? 1.953 26.254 -24.150 1.00 86.00 304 VAL A N 1
ATOM 2343 C CA . VAL A 1 304 ? 1.626 26.246 -22.726 1.00 86.00 304 VAL A CA 1
ATOM 2344 C C . VAL A 1 304 ? 2.406 27.353 -22.035 1.00 86.00 304 VAL A C 1
ATOM 2346 O O . VAL A 1 304 ? 3.634 27.328 -21.984 1.00 86.00 304 VAL A O 1
ATOM 2349 N N . VAL A 1 305 ? 1.695 28.358 -21.529 1.00 87.75 305 VAL A N 1
ATOM 2350 C CA . VAL A 1 305 ? 2.276 29.450 -20.739 1.00 87.75 305 VAL A CA 1
ATOM 2351 C C . VAL A 1 305 ? 1.978 29.204 -19.266 1.00 87.75 305 VAL A C 1
ATOM 2353 O O . VAL A 1 305 ? 0.826 29.308 -18.851 1.00 87.75 305 VAL A O 1
ATOM 2356 N N . THR A 1 306 ? 3.010 28.946 -18.470 1.00 87.75 306 THR A N 1
ATOM 2357 C CA . THR A 1 306 ? 2.881 28.775 -17.018 1.00 87.75 306 THR A CA 1
ATOM 2358 C C . THR A 1 306 ? 3.049 30.129 -16.331 1.00 87.75 306 THR A C 1
ATOM 2360 O O . THR A 1 306 ? 4.090 30.785 -16.452 1.00 87.75 306 THR A O 1
ATOM 2363 N N . VAL A 1 307 ? 2.013 30.563 -15.618 1.00 88.25 307 VAL A N 1
ATOM 2364 C CA . VAL A 1 307 ? 1.989 31.806 -14.836 1.00 88.25 307 VAL A CA 1
ATOM 2365 C C . VAL A 1 307 ? 1.991 31.453 -13.359 1.00 88.25 307 VAL A C 1
ATOM 2367 O O . VAL A 1 307 ? 1.188 30.632 -12.941 1.00 88.25 307 VAL A O 1
ATOM 2370 N N . GLU A 1 308 ? 2.848 32.083 -12.565 1.00 88.19 308 GLU A N 1
ATOM 2371 C CA . GLU A 1 308 ? 2.908 31.866 -11.116 1.00 88.19 308 GLU A CA 1
ATOM 2372 C C . GLU A 1 308 ? 2.728 33.185 -10.369 1.00 88.19 308 GLU A C 1
ATOM 2374 O O . GLU A 1 308 ? 3.233 34.228 -10.800 1.00 88.19 308 GLU A O 1
ATOM 2379 N N . ASN A 1 309 ? 2.025 33.131 -9.238 1.00 88.44 309 ASN A N 1
ATOM 2380 C CA . ASN A 1 309 ? 2.041 34.202 -8.251 1.00 88.44 309 ASN A CA 1
ATOM 2381 C C . ASN A 1 309 ? 3.074 33.891 -7.167 1.00 88.44 309 ASN A C 1
ATOM 2383 O O . ASN A 1 309 ? 2.817 33.100 -6.263 1.00 88.44 309 ASN A O 1
ATOM 2387 N N . ILE A 1 310 ? 4.220 34.556 -7.237 1.00 84.06 310 ILE A N 1
ATOM 2388 C CA . ILE A 1 310 ? 5.294 34.402 -6.257 1.00 84.06 310 ILE A CA 1
ATOM 2389 C C . ILE A 1 310 ? 5.261 35.471 -5.153 1.00 84.06 310 ILE A C 1
ATOM 2391 O O . ILE A 1 310 ? 6.193 35.589 -4.355 1.00 84.06 310 ILE A O 1
ATOM 2395 N N . GLY A 1 311 ? 4.198 36.278 -5.124 1.00 84.19 311 GLY A N 1
ATOM 2396 C CA . GLY A 1 311 ? 3.968 37.299 -4.111 1.00 84.19 311 GLY A CA 1
ATOM 2397 C C . GLY A 1 311 ? 3.266 36.759 -2.870 1.00 84.19 311 GLY A C 1
ATOM 2398 O O . GLY A 1 311 ? 2.738 35.653 -2.839 1.00 84.19 311 GLY A O 1
ATOM 2399 N N . LEU A 1 312 ? 3.211 37.589 -1.834 1.00 84.75 312 LEU A N 1
ATOM 2400 C CA . LEU A 1 312 ? 2.668 37.231 -0.519 1.00 84.75 312 LEU A CA 1
ATOM 2401 C C . LEU A 1 312 ? 1.157 37.506 -0.377 1.00 84.75 312 LEU A C 1
ATOM 2403 O O . LEU A 1 312 ? 0.606 37.399 0.718 1.00 84.75 312 LEU A O 1
ATOM 2407 N N . LEU A 1 313 ? 0.475 37.875 -1.467 1.00 86.06 313 LEU A N 1
ATOM 2408 C CA . LEU A 1 313 ? -0.986 37.985 -1.544 1.00 86.06 313 LEU A CA 1
ATOM 2409 C C . LEU A 1 313 ? -1.510 37.334 -2.815 1.00 86.06 313 LEU A C 1
ATOM 2411 O O . LEU A 1 313 ? -0.865 37.386 -3.859 1.00 86.06 313 LEU A O 1
ATOM 2415 N N . ALA A 1 314 ? -2.730 36.802 -2.741 1.00 84.50 314 ALA A N 1
ATOM 2416 C CA . ALA A 1 314 ? -3.467 36.395 -3.927 1.00 84.50 314 ALA A CA 1
ATOM 2417 C C . ALA A 1 314 ? -3.674 37.600 -4.855 1.00 84.50 314 ALA A C 1
ATOM 2419 O O . ALA A 1 314 ? -4.097 38.672 -4.415 1.00 84.50 314 ALA A O 1
ATOM 2420 N N . ALA A 1 315 ? -3.412 37.415 -6.144 1.00 84.56 315 ALA A N 1
ATOM 2421 C CA . ALA A 1 315 ? -3.674 38.434 -7.142 1.00 84.56 315 ALA A CA 1
ATOM 2422 C C . ALA A 1 315 ? -5.133 38.364 -7.585 1.00 84.56 315 ALA A C 1
ATOM 2424 O O . ALA A 1 315 ? -5.629 37.295 -7.951 1.00 84.56 315 ALA A O 1
ATOM 2425 N N . THR A 1 316 ? -5.809 39.513 -7.612 1.00 83.75 316 THR A N 1
ATOM 2426 C CA . THR A 1 316 ? -7.124 39.623 -8.247 1.00 83.75 316 THR A CA 1
ATOM 2427 C C . THR A 1 316 ? -6.967 40.138 -9.671 1.00 83.75 316 THR A C 1
ATOM 2429 O O . THR A 1 316 ? -6.281 41.131 -9.916 1.00 83.75 316 THR A O 1
ATOM 2432 N N . THR A 1 317 ? -7.615 39.466 -10.624 1.00 84.12 317 THR A N 1
ATOM 2433 C CA . THR A 1 317 ? -7.565 39.815 -12.054 1.00 84.12 317 THR A CA 1
ATOM 2434 C C . THR A 1 317 ? -6.137 39.875 -12.621 1.00 84.12 317 THR A C 1
ATOM 2436 O O . THR A 1 317 ? -5.491 40.928 -12.655 1.00 84.12 317 THR A O 1
ATOM 2439 N N . VAL A 1 318 ? -5.662 38.740 -13.130 1.00 89.25 318 VAL A N 1
ATOM 2440 C CA . VAL A 1 318 ? -4.344 38.570 -13.751 1.00 89.25 318 VAL A CA 1
ATOM 2441 C C . VAL A 1 318 ? -4.493 38.477 -15.271 1.00 89.25 318 VAL A C 1
ATOM 2443 O O . VAL A 1 318 ? -4.699 37.383 -15.798 1.00 89.25 318 VAL A O 1
ATOM 2446 N N . PRO A 1 319 ? -4.425 39.597 -16.012 1.00 88.50 319 PRO A N 1
ATOM 2447 C CA . PRO A 1 319 ? -4.350 39.558 -17.466 1.00 88.50 319 PRO A CA 1
ATOM 2448 C C . PRO A 1 319 ? -3.052 38.897 -17.941 1.00 88.50 319 PRO A C 1
ATOM 2450 O O . PRO A 1 319 ? -1.954 39.264 -17.519 1.00 88.50 319 PRO A O 1
ATOM 2453 N N . VAL A 1 320 ? -3.194 37.981 -18.897 1.00 91.62 320 VAL A N 1
ATOM 2454 C CA . VAL A 1 320 ? -2.092 37.284 -19.565 1.00 91.62 320 VAL A CA 1
ATOM 2455 C C . VAL A 1 320 ? -2.239 37.468 -21.071 1.00 91.62 320 VAL A C 1
ATOM 2457 O O . VAL A 1 320 ? -3.335 37.384 -21.629 1.00 91.62 320 VAL A O 1
ATOM 2460 N N . SER A 1 321 ? -1.135 37.746 -21.753 1.00 91.06 321 SER A N 1
ATOM 2461 C CA . SER A 1 321 ? -1.103 37.889 -23.210 1.00 91.06 321 SER A CA 1
ATOM 2462 C C . SER A 1 321 ? 0.069 37.122 -23.798 1.00 91.06 321 SER A C 1
ATOM 2464 O O . SER A 1 321 ? 1.150 37.108 -23.210 1.00 91.06 321 SER A O 1
ATOM 2466 N N . LEU A 1 322 ? -0.155 36.504 -24.957 1.00 90.56 322 LEU A N 1
ATOM 2467 C CA . LEU A 1 322 ? 0.852 35.759 -25.705 1.00 90.56 322 LEU A CA 1
ATOM 2468 C C . LEU A 1 322 ? 1.009 36.378 -27.091 1.00 90.56 322 LEU A C 1
ATOM 2470 O O . LEU A 1 322 ? 0.028 36.614 -27.800 1.00 90.56 322 LEU A O 1
ATOM 2474 N N . SER A 1 323 ? 2.255 36.638 -27.467 1.00 86.00 323 SER A N 1
ATOM 2475 C CA . SER A 1 323 ? 2.637 37.129 -28.786 1.00 86.00 323 SER A CA 1
ATOM 2476 C C . SER A 1 323 ? 3.603 36.176 -29.476 1.00 86.00 323 SER A C 1
ATOM 2478 O O . SER A 1 323 ? 4.492 35.626 -28.830 1.00 86.00 323 SER A O 1
ATOM 2480 N N . VAL A 1 324 ? 3.464 36.037 -30.791 1.00 83.00 324 VAL A N 1
ATOM 2481 C CA . VAL A 1 324 ? 4.344 35.263 -31.672 1.00 83.00 324 VAL A CA 1
ATOM 2482 C C . VAL A 1 324 ? 4.948 36.216 -32.693 1.00 83.00 324 VAL A C 1
ATOM 2484 O O . VAL A 1 324 ? 4.233 36.988 -33.323 1.00 83.00 324 VAL A O 1
ATOM 2487 N N . ASN A 1 325 ? 6.276 36.232 -32.814 1.00 80.81 325 ASN A N 1
ATOM 2488 C CA . ASN A 1 325 ? 7.025 37.125 -33.708 1.00 80.81 325 ASN A CA 1
ATOM 2489 C C . ASN A 1 325 ? 6.670 38.621 -33.551 1.00 80.81 325 ASN A C 1
ATOM 2491 O O . ASN A 1 325 ? 6.829 39.419 -34.471 1.00 80.81 325 ASN A O 1
ATOM 2495 N N . GLY A 1 326 ? 6.227 39.015 -32.352 1.00 77.75 326 GLY A N 1
ATOM 2496 C CA . GLY A 1 326 ? 5.825 40.386 -32.028 1.00 77.75 326 GLY A CA 1
ATOM 2497 C C . GLY A 1 326 ? 4.341 40.705 -32.249 1.00 77.75 326 GLY A C 1
ATOM 2498 O O . GLY A 1 326 ? 3.919 41.794 -31.865 1.00 77.75 326 GLY A O 1
ATOM 2499 N N . GLU A 1 327 ? 3.545 39.782 -32.792 1.00 82.12 327 GLU A N 1
ATOM 2500 C CA . GLU A 1 327 ? 2.092 39.923 -32.939 1.00 82.12 327 GLU A CA 1
ATOM 2501 C C . GLU A 1 327 ? 1.352 39.167 -31.828 1.00 82.12 327 GLU A C 1
ATOM 2503 O O . GLU A 1 327 ? 1.633 37.999 -31.573 1.00 82.12 327 GLU A O 1
ATOM 2508 N N . GLN A 1 328 ? 0.410 39.819 -31.140 1.00 89.19 328 GLN A N 1
ATOM 2509 C CA . GLN A 1 328 ? -0.357 39.192 -30.060 1.00 89.19 328 GLN A CA 1
ATOM 2510 C C . GLN A 1 328 ? -1.409 38.232 -30.634 1.00 89.19 328 GLN A C 1
ATOM 2512 O O . GLN A 1 328 ? -2.397 38.682 -31.210 1.00 89.19 328 GLN A O 1
ATOM 2517 N N . ILE A 1 329 ? -1.232 36.928 -30.420 1.00 87.88 329 ILE A N 1
ATOM 2518 C CA . ILE A 1 329 ? -2.122 35.892 -30.970 1.00 87.88 329 ILE A CA 1
ATOM 2519 C C . ILE A 1 329 ? -3.250 35.503 -30.016 1.00 87.88 329 ILE A C 1
ATOM 2521 O O . ILE A 1 329 ? -4.312 35.068 -30.451 1.00 87.88 329 ILE A O 1
ATOM 2525 N N . ALA A 1 330 ? -3.041 35.674 -28.711 1.00 91.38 330 ALA A N 1
ATOM 2526 C CA . ALA A 1 330 ? -4.006 35.265 -27.707 1.00 91.38 330 ALA A CA 1
ATOM 2527 C C . ALA A 1 330 ? -3.923 36.158 -26.466 1.00 91.38 330 ALA A C 1
ATOM 2529 O O . ALA A 1 330 ? -2.900 36.791 -26.180 1.00 91.38 330 ALA A O 1
ATOM 2530 N N . LYS A 1 331 ? -5.014 36.191 -25.699 1.00 93.44 331 LYS A N 1
ATOM 2531 C CA . LYS A 1 331 ? -5.060 36.770 -24.353 1.00 93.44 331 LYS A CA 1
ATOM 2532 C C . LYS A 1 331 ? -6.056 36.012 -23.488 1.00 93.44 331 LYS A C 1
ATOM 2534 O O . LYS A 1 331 ? -7.078 35.556 -23.995 1.00 93.44 331 LYS A O 1
ATOM 2539 N N . THR A 1 332 ? -5.792 35.973 -22.195 1.00 93.50 332 THR A N 1
ATOM 2540 C CA . THR A 1 332 ? -6.726 35.498 -21.176 1.00 93.50 332 THR A CA 1
ATOM 2541 C C . THR A 1 332 ? -6.622 36.378 -19.928 1.00 93.50 332 THR A C 1
ATOM 2543 O O . THR A 1 332 ? -5.831 37.324 -19.881 1.00 93.50 332 THR A O 1
ATOM 2546 N N . SER A 1 333 ? -7.463 36.123 -18.936 1.00 90.44 333 SER A N 1
ATOM 2547 C CA . SER A 1 333 ? -7.366 36.732 -17.614 1.00 90.44 333 SER A CA 1
ATOM 2548 C C . SER A 1 333 ? -7.791 35.712 -16.573 1.00 90.44 333 SER A C 1
ATOM 2550 O O . SER A 1 333 ? -8.825 35.074 -16.750 1.00 90.44 333 SER A O 1
ATOM 2552 N N . TYR A 1 334 ? -7.034 35.599 -15.487 1.00 90.44 334 TYR A N 1
ATOM 2553 C CA . TYR A 1 334 ? -7.435 34.797 -14.333 1.00 90.44 334 TYR A CA 1
ATOM 2554 C C . TYR A 1 334 ? -8.122 35.681 -13.305 1.00 90.44 334 TYR A C 1
ATOM 2556 O O . TYR A 1 334 ? -7.595 36.735 -12.950 1.00 90.44 334 TYR A O 1
ATOM 2564 N N . ASP A 1 335 ? -9.299 35.275 -12.834 1.00 85.75 335 ASP A N 1
ATOM 2565 C CA . ASP A 1 335 ? -10.059 36.053 -11.848 1.00 85.75 335 ASP A CA 1
ATOM 2566 C C . ASP A 1 335 ? -9.328 36.121 -10.502 1.00 85.75 335 ASP A C 1
ATOM 2568 O O . ASP A 1 335 ? -9.363 37.150 -9.816 1.00 85.75 335 ASP A O 1
ATOM 2572 N N . LYS A 1 336 ? -8.601 35.052 -10.169 1.00 88.38 336 LYS A N 1
ATOM 2573 C CA . LYS A 1 336 ? -7.791 34.914 -8.964 1.00 88.38 336 LYS A CA 1
ATOM 2574 C C . LYS A 1 336 ? -6.587 34.015 -9.250 1.00 88.38 336 LYS A C 1
ATOM 2576 O O . LYS A 1 336 ? -6.741 33.020 -9.950 1.00 88.38 336 LYS A O 1
ATOM 2581 N N . LEU A 1 337 ? -5.426 34.366 -8.704 1.00 88.12 337 LEU A N 1
ATOM 2582 C CA . LEU A 1 337 ? -4.255 33.488 -8.641 1.00 88.12 337 LEU A CA 1
ATOM 2583 C C . LEU A 1 337 ? -3.710 33.523 -7.208 1.00 88.12 337 LEU A C 1
ATOM 2585 O O . LEU A 1 337 ? -3.244 34.570 -6.745 1.00 88.12 337 LEU A O 1
ATOM 2589 N N . ASP A 1 338 ? -3.861 32.418 -6.482 1.00 89.38 338 ASP A N 1
ATOM 2590 C CA . ASP A 1 338 ? -3.475 32.288 -5.075 1.00 89.38 338 ASP A CA 1
ATOM 2591 C C . ASP A 1 338 ? -1.949 32.271 -4.886 1.00 89.38 338 ASP A C 1
ATOM 2593 O O . ASP A 1 338 ? -1.187 32.172 -5.844 1.00 89.38 338 ASP A O 1
ATOM 2597 N N . ILE A 1 339 ? -1.494 32.453 -3.645 1.00 86.38 339 ILE A N 1
ATOM 2598 C CA . ILE A 1 339 ? -0.065 32.494 -3.292 1.00 86.38 339 ILE A CA 1
ATOM 2599 C C . ILE A 1 339 ? 0.597 31.168 -3.690 1.00 86.38 339 ILE A C 1
ATOM 2601 O O . ILE A 1 339 ? 0.095 30.109 -3.322 1.00 86.38 339 ILE A O 1
ATOM 2605 N N . GLY A 1 340 ? 1.699 31.234 -4.442 1.00 79.88 340 GLY A N 1
ATOM 2606 C CA . GLY A 1 340 ? 2.446 30.076 -4.951 1.00 79.88 340 GLY A CA 1
ATOM 2607 C C . GLY A 1 340 ? 1.715 29.256 -6.018 1.00 79.88 340 GLY A C 1
ATOM 2608 O O . GLY A 1 340 ? 2.272 28.287 -6.528 1.00 79.88 340 GLY A O 1
ATOM 2609 N N . GLN A 1 341 ? 0.488 29.638 -6.393 1.00 84.38 341 GLN A N 1
ATOM 2610 C CA . GLN A 1 341 ? -0.282 28.930 -7.405 1.00 84.38 341 GLN A CA 1
ATOM 2611 C C . GLN A 1 341 ? 0.348 29.132 -8.784 1.00 84.38 341 GLN A C 1
ATOM 2613 O O . GLN A 1 341 ? 0.567 30.267 -9.225 1.00 84.38 341 GLN A O 1
ATOM 2618 N N . GLN A 1 342 ? 0.567 28.019 -9.482 1.00 88.81 342 GLN A N 1
ATOM 2619 C CA . GLN A 1 342 ? 0.862 28.004 -10.907 1.00 88.81 342 GLN A CA 1
ATOM 2620 C C . GLN A 1 342 ? -0.423 27.768 -11.698 1.00 88.81 342 GLN A C 1
ATOM 2622 O O . GLN A 1 342 ? -1.274 26.969 -11.316 1.00 88.81 342 GLN A O 1
ATOM 2627 N N . GLN A 1 343 ? -0.567 28.482 -12.806 1.00 89.50 343 GLN A N 1
ATOM 2628 C CA . GLN A 1 343 ? -1.672 28.326 -13.731 1.00 89.50 343 GLN A CA 1
ATOM 2629 C C . GLN A 1 343 ? -1.127 28.199 -15.144 1.00 89.50 343 GLN A C 1
ATOM 2631 O O . GLN A 1 343 ? -0.509 29.126 -15.680 1.00 89.50 343 GLN A O 1
ATOM 2636 N N . GLU A 1 344 ? -1.403 27.056 -15.759 1.00 92.06 344 GLU A N 1
ATOM 2637 C CA . GLU A 1 344 ? -1.075 26.815 -17.154 1.00 92.06 344 GLU A CA 1
ATOM 2638 C C . GLU A 1 344 ? -2.163 27.373 -18.065 1.00 92.06 344 GLU A C 1
ATOM 2640 O O . GLU A 1 344 ? -3.366 27.213 -17.832 1.00 92.06 344 GLU A O 1
ATOM 2645 N N . TRP A 1 345 ? -1.719 28.073 -19.102 1.00 92.38 345 TRP A N 1
ATOM 2646 C CA . TRP A 1 345 ? -2.557 28.535 -20.190 1.00 92.38 345 TRP A CA 1
ATOM 2647 C C . TRP A 1 345 ? -2.196 27.790 -21.463 1.00 92.38 345 TRP A C 1
ATOM 2649 O O . TRP A 1 345 ? -1.142 28.037 -22.047 1.00 92.38 345 TRP A O 1
ATOM 2659 N N . HIS A 1 346 ? -3.102 26.936 -21.916 1.00 90.38 346 HIS A N 1
ATOM 2660 C CA . HIS A 1 346 ? -2.963 26.199 -23.162 1.00 90.38 346 HIS A CA 1
ATOM 2661 C C . HIS A 1 346 ? -3.529 27.039 -24.308 1.00 90.38 346 HIS A C 1
ATOM 2663 O O . HIS A 1 346 ? -4.717 27.379 -24.332 1.00 90.38 346 HIS A O 1
ATOM 2669 N N . VAL A 1 347 ? -2.668 27.432 -25.245 1.00 89.19 347 VAL A N 1
ATOM 2670 C CA . VAL A 1 347 ? -3.037 28.227 -26.419 1.00 89.19 347 VAL A CA 1
ATOM 2671 C C . VAL A 1 347 ? -2.844 27.386 -27.675 1.00 89.19 347 VAL A C 1
ATOM 2673 O O . VAL A 1 347 ? -1.700 27.187 -28.081 1.00 89.19 347 VAL A O 1
ATOM 2676 N N . PRO A 1 348 ? -3.924 26.947 -28.346 1.00 85.19 348 PRO A N 1
ATOM 2677 C CA . PRO A 1 348 ? -3.811 26.259 -29.627 1.00 85.19 348 PRO A CA 1
ATOM 2678 C C . PRO A 1 348 ? -3.018 27.094 -30.640 1.00 85.19 348 PRO A C 1
ATOM 2680 O O . PRO A 1 348 ? -3.301 28.278 -30.849 1.00 85.19 348 PRO A O 1
ATOM 2683 N N . TRP A 1 349 ? -2.037 26.476 -31.289 1.00 80.50 349 TRP A N 1
ATOM 2684 C CA . TRP A 1 349 ? -1.128 27.106 -32.236 1.00 80.50 349 TRP A CA 1
ATOM 2685 C C . TRP A 1 349 ? -1.191 26.390 -33.591 1.00 80.50 349 TRP A C 1
ATOM 2687 O O . TRP A 1 349 ? -0.541 25.383 -33.832 1.00 80.50 349 TRP A O 1
ATOM 2697 N N . ALA A 1 350 ? -2.002 26.928 -34.504 1.00 60.41 350 ALA A N 1
ATOM 2698 C CA . ALA A 1 350 ? -2.386 26.266 -35.758 1.00 60.41 350 ALA A CA 1
ATOM 2699 C C . ALA A 1 350 ? -1.286 26.171 -36.843 1.00 60.41 350 ALA A C 1
ATOM 2701 O O . ALA A 1 350 ? -1.549 25.656 -37.926 1.00 60.41 350 ALA A O 1
ATOM 2702 N N . SER A 1 351 ? -0.087 26.713 -36.611 1.00 57.28 351 SER A N 1
ATOM 2703 C CA . SER A 1 351 ? 0.990 26.779 -37.609 1.00 57.28 351 SER A CA 1
ATOM 2704 C C . SER A 1 351 ? 2.348 26.733 -36.916 1.00 57.28 351 SER A C 1
ATOM 2706 O O . SER A 1 351 ? 3.002 27.761 -36.742 1.00 57.28 351 SER A O 1
ATOM 2708 N N . ALA A 1 352 ? 2.775 25.530 -36.547 1.00 54.22 352 ALA A N 1
ATOM 2709 C CA . ALA A 1 352 ? 4.093 25.274 -35.973 1.00 54.22 352 ALA A CA 1
ATOM 2710 C C . ALA A 1 352 ? 5.232 25.237 -37.022 1.00 54.22 352 ALA A C 1
ATOM 2712 O O . ALA A 1 352 ? 6.373 24.947 -36.688 1.00 54.22 352 ALA A O 1
ATOM 2713 N N . ALA A 1 353 ? 4.927 25.527 -38.294 1.00 44.88 353 ALA A N 1
ATOM 2714 C CA . ALA A 1 353 ? 5.786 25.242 -39.446 1.00 44.88 353 ALA A CA 1
ATOM 2715 C C . ALA A 1 353 ? 7.016 26.167 -39.630 1.00 44.88 353 ALA A C 1
ATOM 2717 O O . ALA A 1 353 ? 7.733 26.011 -40.613 1.00 44.88 353 ALA A O 1
ATOM 2718 N N . GLU A 1 354 ? 7.290 27.123 -38.732 1.00 51.34 354 GLU A N 1
ATOM 2719 C CA . GLU A 1 354 ? 8.464 28.010 -38.831 1.00 51.34 354 GLU A CA 1
ATOM 2720 C C . GLU A 1 354 ? 9.058 28.375 -37.457 1.00 51.34 354 GLU A C 1
ATOM 2722 O O . GLU A 1 354 ? 8.353 28.412 -36.446 1.00 51.34 354 GLU A O 1
ATOM 2727 N N . LYS A 1 355 ? 10.353 28.741 -37.435 1.00 56.03 355 LYS A N 1
ATOM 2728 C CA . LYS A 1 355 ? 11.039 29.338 -36.271 1.00 56.03 355 LYS A CA 1
ATOM 2729 C C . LYS A 1 355 ? 10.255 30.539 -35.737 1.00 56.03 355 LYS A C 1
ATOM 2731 O O . LYS A 1 355 ? 10.154 31.572 -36.404 1.00 56.03 355 LYS A O 1
ATOM 2736 N N . ALA A 1 356 ? 9.766 30.438 -34.504 1.00 63.16 356 ALA A N 1
ATOM 2737 C CA . ALA A 1 356 ? 8.921 31.455 -33.890 1.00 63.16 356 ALA A CA 1
ATOM 2738 C C . ALA A 1 356 ? 9.519 32.003 -32.584 1.00 63.16 356 ALA A C 1
ATOM 2740 O O . ALA A 1 356 ? 9.975 31.269 -31.710 1.00 63.16 356 ALA A O 1
ATOM 2741 N N . THR A 1 357 ? 9.485 33.328 -32.429 1.00 73.94 357 THR A N 1
ATOM 2742 C CA . THR A 1 357 ? 9.769 34.014 -31.163 1.00 73.94 357 THR A CA 1
ATOM 2743 C C . THR A 1 357 ? 8.475 34.167 -30.372 1.00 73.94 357 THR A C 1
ATOM 2745 O O . THR A 1 357 ? 7.631 34.996 -30.716 1.00 73.94 357 THR A O 1
ATOM 2748 N N . LEU A 1 358 ? 8.340 33.422 -29.285 1.00 78.94 358 LEU A N 1
ATOM 2749 C CA . LEU A 1 358 ? 7.227 33.510 -28.349 1.00 78.94 358 LEU A CA 1
ATOM 2750 C C . LEU A 1 358 ? 7.530 34.553 -27.267 1.00 78.94 358 LEU A C 1
ATOM 2752 O O . LEU A 1 358 ? 8.640 34.629 -26.735 1.00 78.94 358 LEU A O 1
ATOM 2756 N N . ARG A 1 359 ? 6.542 35.380 -26.923 1.00 82.12 359 ARG A N 1
ATOM 2757 C CA . ARG A 1 359 ? 6.618 36.314 -25.796 1.00 82.12 359 ARG A CA 1
ATOM 2758 C C . ARG A 1 359 ? 5.317 36.291 -25.015 1.00 82.12 359 ARG A C 1
ATOM 2760 O O . ARG A 1 359 ? 4.290 36.713 -25.543 1.00 82.12 359 ARG A O 1
ATOM 2767 N N . ALA A 1 360 ? 5.376 35.865 -23.759 1.00 83.75 360 ALA A N 1
ATOM 2768 C CA . ALA A 1 360 ? 4.254 35.983 -22.838 1.00 83.75 360 ALA A CA 1
ATOM 2769 C C . ALA A 1 360 ? 4.472 37.149 -21.869 1.00 83.75 360 ALA A C 1
ATOM 2771 O O . ALA A 1 360 ? 5.604 37.441 -21.473 1.00 83.75 360 ALA A O 1
ATOM 2772 N N . THR A 1 361 ? 3.383 37.810 -21.489 1.00 82.94 361 THR A N 1
ATOM 2773 C CA . THR A 1 361 ? 3.364 38.883 -20.491 1.00 82.94 361 THR A CA 1
ATOM 2774 C C . THR A 1 361 ? 2.184 38.664 -19.554 1.00 82.94 361 THR A C 1
ATOM 2776 O O . THR A 1 361 ? 1.052 38.551 -20.028 1.00 82.94 361 THR A O 1
ATOM 2779 N N . ALA A 1 362 ? 2.446 38.664 -18.247 1.00 84.88 362 ALA A N 1
ATOM 2780 C CA . ALA A 1 362 ? 1.434 38.624 -17.194 1.00 84.88 362 ALA A CA 1
ATOM 2781 C C . ALA A 1 362 ? 1.716 39.701 -16.135 1.00 84.88 362 ALA A C 1
ATOM 2783 O O . ALA A 1 362 ? 2.859 40.128 -15.959 1.00 84.88 362 ALA A O 1
ATOM 2784 N N . PHE A 1 363 ? 0.662 40.193 -15.485 1.00 80.56 363 PHE A N 1
ATOM 2785 C CA . PHE A 1 363 ? 0.741 41.149 -14.376 1.00 80.56 363 PHE A CA 1
ATOM 2786 C C . PHE A 1 363 ? -0.569 41.151 -13.588 1.00 80.56 363 PHE A C 1
ATOM 2788 O O . PHE A 1 363 ? -1.623 40.919 -14.174 1.00 80.56 363 PHE A O 1
ATOM 2795 N N . SER A 1 364 ? -0.537 41.488 -12.297 1.00 81.38 364 SER A N 1
ATOM 2796 C CA . SER A 1 364 ? -1.764 41.838 -11.572 1.00 81.38 364 SER A CA 1
ATOM 2797 C C . SER A 1 364 ? -2.165 43.295 -11.864 1.00 81.38 364 SER A C 1
ATOM 2799 O O . SER A 1 364 ? -1.323 44.171 -12.109 1.00 81.38 364 SER A O 1
ATOM 2801 N N . LEU A 1 365 ? -3.468 43.603 -11.851 1.00 74.88 365 LEU A N 1
ATOM 2802 C CA . LEU A 1 365 ? -3.934 44.995 -11.986 1.00 74.88 365 LEU A CA 1
ATOM 2803 C C . LEU A 1 365 ? -3.545 45.877 -10.787 1.00 74.88 365 LEU A C 1
ATOM 2805 O O . LEU A 1 365 ? -3.560 47.107 -10.900 1.00 74.88 365 LEU A O 1
ATOM 2809 N N . GLU A 1 366 ? -3.217 45.262 -9.656 1.00 71.56 366 GLU A N 1
ATOM 2810 C CA . GLU A 1 366 ? -2.756 45.908 -8.430 1.00 71.56 366 GLU A CA 1
ATOM 2811 C C . GLU A 1 366 ? -1.279 46.328 -8.557 1.00 71.56 366 GLU A C 1
ATOM 2813 O O . GLU A 1 366 ? -0.975 47.508 -8.360 1.00 71.56 366 GLU A O 1
ATOM 2818 N N . ASP A 1 367 ? -0.402 45.449 -9.054 1.00 66.12 367 ASP A N 1
ATOM 2819 C CA . ASP A 1 367 ? 1.024 45.737 -9.309 1.00 66.12 367 ASP A CA 1
ATOM 2820 C C . ASP A 1 367 ? 1.228 46.838 -10.342 1.00 66.12 367 ASP A C 1
ATOM 2822 O O . ASP A 1 367 ? 2.074 47.727 -10.193 1.00 66.12 367 ASP A O 1
ATOM 2826 N N . ARG A 1 368 ? 0.388 46.841 -11.381 1.00 64.19 368 ARG A N 1
ATOM 2827 C CA . ARG A 1 368 ? 0.421 47.883 -12.409 1.00 64.19 368 ARG A CA 1
ATOM 2828 C C . ARG A 1 368 ? 0.091 49.267 -11.841 1.00 64.19 368 ARG A C 1
ATOM 2830 O O . ARG A 1 368 ? 0.598 50.266 -12.351 1.00 64.19 368 ARG A O 1
ATOM 2837 N N . LYS A 1 369 ? -0.753 49.354 -10.803 1.00 63.19 369 LYS A N 1
ATOM 2838 C CA . LYS A 1 369 ? -1.047 50.619 -10.099 1.00 63.19 369 LYS A CA 1
ATOM 2839 C C . LYS A 1 369 ? 0.102 51.037 -9.177 1.00 63.19 369 LYS A C 1
ATOM 2841 O O . LYS A 1 369 ? 0.285 52.236 -8.982 1.00 63.19 369 LYS A O 1
ATOM 2846 N N . ALA A 1 370 ? 0.868 50.077 -8.655 1.00 59.94 370 ALA A N 1
ATOM 2847 C CA . ALA A 1 370 ? 2.050 50.305 -7.824 1.00 59.94 370 ALA A CA 1
ATOM 2848 C C . ALA A 1 370 ? 3.309 50.709 -8.624 1.00 59.94 370 ALA A C 1
ATOM 2850 O O . ALA A 1 370 ? 4.288 51.157 -8.034 1.00 59.94 370 ALA A O 1
ATOM 2851 N N . GLY A 1 371 ? 3.277 50.624 -9.960 1.00 53.78 371 GLY A N 1
ATOM 2852 C CA . GLY A 1 371 ? 4.383 51.035 -10.832 1.00 53.78 371 GLY A CA 1
ATOM 2853 C C . GLY A 1 371 ? 5.407 49.935 -11.126 1.00 53.78 371 GLY A C 1
ATOM 2854 O O . GLY A 1 371 ? 6.432 50.228 -11.742 1.00 53.78 371 GLY A O 1
ATOM 2855 N N . ASN A 1 372 ? 5.126 48.687 -10.738 1.00 57.53 372 ASN A N 1
ATOM 2856 C CA . ASN A 1 372 ? 5.953 47.534 -11.084 1.00 57.53 372 ASN A CA 1
ATOM 2857 C C . ASN A 1 372 ? 5.696 47.105 -12.538 1.00 57.53 372 ASN A C 1
ATOM 2859 O O . ASN A 1 372 ? 4.557 47.063 -13.012 1.00 57.53 372 ASN A O 1
ATOM 2863 N N . ASN A 1 373 ? 6.774 46.825 -13.274 1.00 49.66 373 ASN A N 1
ATOM 2864 C CA . ASN A 1 373 ? 6.692 46.392 -14.667 1.00 49.66 373 ASN A CA 1
ATOM 2865 C C . ASN A 1 373 ? 6.291 44.913 -14.747 1.00 49.66 373 ASN A C 1
ATOM 2867 O O . ASN A 1 373 ? 6.851 44.079 -14.046 1.00 49.66 373 ASN A O 1
ATOM 2871 N N . SER A 1 374 ? 5.380 44.585 -15.665 1.00 55.31 374 SER A N 1
ATOM 2872 C CA . SER A 1 374 ? 5.036 43.208 -16.039 1.00 55.31 374 SER A CA 1
ATOM 2873 C C . SER A 1 374 ? 6.278 42.411 -16.457 1.00 55.31 374 SER A C 1
ATOM 2875 O O . SER A 1 374 ? 7.020 42.875 -17.335 1.00 55.31 374 SER A O 1
ATOM 2877 N N . LEU A 1 375 ? 6.475 41.203 -15.923 1.00 56.44 375 LEU A N 1
ATOM 2878 C CA . LEU A 1 375 ? 7.540 40.320 -16.397 1.00 56.44 375 LEU A CA 1
ATOM 2879 C C . LEU A 1 375 ? 7.162 39.778 -17.785 1.00 56.44 375 LEU A C 1
ATOM 2881 O O . LEU A 1 375 ? 6.049 39.298 -18.001 1.00 56.44 375 LEU A O 1
ATOM 2885 N N . SER A 1 376 ? 8.067 39.899 -18.758 1.00 59.53 376 SER A N 1
ATOM 2886 C CA . SER A 1 376 ? 7.884 39.313 -20.090 1.00 59.53 376 SER A CA 1
ATOM 2887 C C . SER A 1 376 ? 9.020 38.350 -20.387 1.00 59.53 376 SER A C 1
ATOM 2889 O O . SER A 1 376 ? 10.162 38.791 -20.503 1.00 59.53 376 SER A O 1
ATOM 2891 N N . VAL A 1 377 ? 8.706 37.069 -20.558 1.00 56.09 377 VAL A N 1
ATOM 2892 C CA . VAL A 1 377 ? 9.683 36.048 -20.956 1.00 56.09 377 VAL A CA 1
ATOM 2893 C C . VAL A 1 377 ? 9.648 35.913 -22.473 1.00 56.09 377 VAL A C 1
ATOM 2895 O O . VAL A 1 377 ? 8.576 35.859 -23.077 1.00 56.09 377 VAL A O 1
ATOM 2898 N N . LYS A 1 378 ? 10.831 35.931 -23.094 1.00 55.19 378 LYS A N 1
ATOM 2899 C CA . LYS A 1 378 ? 11.017 35.719 -24.530 1.00 55.19 378 LYS A CA 1
ATOM 2900 C C . LYS A 1 378 ? 11.612 34.327 -24.720 1.00 55.19 378 LYS A C 1
ATOM 2902 O O . LYS A 1 378 ? 12.707 34.076 -24.231 1.00 55.19 378 LYS A O 1
ATOM 2907 N N . TYR A 1 379 ? 10.904 33.470 -25.438 1.00 46.50 379 TYR A N 1
ATOM 2908 C CA . TYR A 1 379 ? 11.297 32.098 -25.739 1.00 46.50 379 TYR A CA 1
ATOM 2909 C C . TYR A 1 379 ? 11.377 31.919 -27.260 1.00 46.50 379 TYR A C 1
ATOM 2911 O O . TYR A 1 379 ? 10.591 32.521 -27.990 1.00 46.50 379 TYR A O 1
ATOM 2919 N N . THR A 1 380 ? 12.337 31.143 -27.761 1.00 47.44 380 THR A N 1
ATOM 2920 C CA . THR A 1 380 ? 12.393 30.766 -29.185 1.00 47.44 380 THR A CA 1
ATOM 2921 C C . THR A 1 380 ? 12.085 29.280 -29.250 1.00 47.44 380 THR A C 1
ATOM 2923 O O . THR A 1 380 ? 12.837 28.506 -28.672 1.00 47.44 380 THR A O 1
ATOM 2926 N N . ALA A 1 381 ? 10.978 28.905 -29.892 1.00 43.88 381 ALA A N 1
ATOM 2927 C CA . ALA A 1 381 ? 10.557 27.511 -30.004 1.00 43.88 381 ALA A CA 1
ATOM 2928 C C . ALA A 1 381 ? 10.815 26.981 -31.421 1.00 43.88 381 ALA A C 1
ATOM 2930 O O . ALA A 1 381 ? 10.487 27.656 -32.402 1.00 43.88 381 ALA A O 1
ATOM 2931 N N . GLU A 1 382 ? 11.355 25.767 -31.512 1.00 43.31 382 GLU A N 1
ATOM 2932 C CA . GLU A 1 382 ? 11.231 24.876 -32.669 1.00 43.31 382 GLU A CA 1
ATOM 2933 C C . GLU A 1 382 ? 10.310 23.728 -32.238 1.00 43.31 382 GLU A C 1
ATOM 2935 O O . GLU A 1 382 ? 10.558 23.090 -31.217 1.00 43.31 382 GLU A O 1
ATOM 2940 N N . ALA A 1 383 ? 9.202 23.520 -32.948 1.00 41.38 383 ALA A N 1
ATOM 2941 C CA . ALA A 1 383 ? 8.285 22.418 -32.678 1.00 41.38 383 ALA A CA 1
ATOM 2942 C C . ALA A 1 383 ? 8.711 21.191 -33.490 1.00 41.38 383 ALA A C 1
ATOM 2944 O O . ALA A 1 383 ? 8.971 21.316 -34.685 1.00 41.38 383 ALA A O 1
ATOM 2945 N N . VAL A 1 384 ? 8.730 20.011 -32.866 1.00 43.78 384 VAL A N 1
ATOM 2946 C CA . VAL A 1 384 ? 8.840 18.737 -33.590 1.00 43.78 384 VAL A CA 1
ATOM 2947 C C . VAL A 1 384 ? 7.487 18.494 -34.267 1.00 43.78 384 VAL A C 1
ATOM 2949 O O . VAL A 1 384 ? 6.477 18.257 -33.597 1.00 43.78 384 VAL A O 1
ATOM 2952 N N . ALA A 1 385 ? 7.434 18.672 -35.586 1.00 47.16 385 ALA A N 1
ATOM 2953 C CA . ALA A 1 385 ? 6.264 18.337 -36.391 1.00 47.16 385 ALA A CA 1
ATOM 2954 C C . ALA A 1 385 ? 6.113 16.806 -36.463 1.00 47.16 385 ALA A C 1
ATOM 2956 O O . ALA A 1 385 ? 7.084 16.092 -36.278 1.00 47.16 385 ALA A O 1
ATOM 2957 N N . VAL A 1 386 ? 4.899 16.297 -36.693 1.00 50.41 386 VAL A N 1
ATOM 2958 C CA . VAL A 1 386 ? 4.690 14.897 -37.101 1.00 50.41 386 VAL A CA 1
ATOM 2959 C C . VAL A 1 386 ? 4.132 14.899 -38.510 1.00 50.41 386 VAL A C 1
ATOM 2961 O O . VAL A 1 386 ? 3.240 15.688 -38.830 1.00 50.41 386 VAL A O 1
ATOM 2964 N N . GLU A 1 387 ? 4.684 14.047 -39.362 1.00 56.50 387 GLU A N 1
ATOM 2965 C CA . GLU A 1 387 ? 4.406 14.057 -40.789 1.00 56.50 387 GLU A CA 1
ATOM 2966 C C . GLU A 1 387 ? 2.955 13.641 -41.104 1.00 56.50 387 GLU A C 1
ATOM 2968 O O . GLU A 1 387 ? 2.450 12.666 -40.539 1.00 56.50 387 GLU A O 1
ATOM 2973 N N . PRO A 1 388 ? 2.219 14.344 -41.986 1.00 57.88 388 PRO A N 1
ATOM 2974 C CA . PRO A 1 388 ? 0.917 13.884 -42.475 1.00 57.88 388 PRO A CA 1
ATOM 2975 C C . PRO A 1 388 ? 1.060 12.691 -43.440 1.00 57.88 388 PRO A C 1
ATOM 2977 O O . PRO A 1 388 ? 1.942 12.697 -44.287 1.00 57.88 388 PRO A O 1
ATOM 2980 N N . ILE A 1 389 ? 0.144 11.709 -43.394 1.00 61.25 389 ILE A N 1
ATOM 2981 C CA . ILE A 1 389 ? 0.119 10.625 -44.399 1.00 61.25 389 ILE A CA 1
ATOM 2982 C C . ILE A 1 389 ? -0.274 11.230 -45.751 1.00 61.25 389 ILE A C 1
ATOM 2984 O O . ILE A 1 389 ? -1.424 11.636 -45.953 1.00 61.25 389 ILE A O 1
ATOM 2988 N N . LEU A 1 390 ? 0.686 11.306 -46.670 1.00 73.56 390 LEU A N 1
ATOM 2989 C CA . LEU A 1 390 ? 0.466 11.810 -48.020 1.00 73.56 390 LEU A CA 1
ATOM 2990 C C . LEU A 1 390 ? -0.013 10.678 -48.946 1.00 73.56 390 LEU A C 1
ATOM 2992 O O . LEU A 1 390 ? 0.461 9.546 -48.832 1.00 73.56 390 LEU A O 1
ATOM 2996 N N . PRO A 1 391 ? -0.922 10.953 -49.899 1.00 74.12 391 PRO A N 1
ATOM 2997 C CA . PRO A 1 391 ? -1.202 10.033 -51.000 1.00 74.12 391 PRO A CA 1
ATOM 2998 C C . PRO A 1 391 ? 0.090 9.587 -51.703 1.00 74.12 391 PRO A C 1
ATOM 3000 O O . PRO A 1 391 ? 1.016 10.383 -51.834 1.00 74.12 391 PRO A O 1
ATOM 3003 N N . LEU A 1 392 ? 0.146 8.340 -52.184 1.00 71.31 392 LEU A N 1
ATOM 3004 C CA . LEU A 1 392 ? 1.354 7.754 -52.790 1.00 71.31 392 LEU A CA 1
ATOM 3005 C C . LEU A 1 392 ? 1.934 8.601 -53.943 1.00 71.31 392 LEU A C 1
ATOM 3007 O O . LEU A 1 392 ? 3.140 8.650 -54.133 1.00 71.31 392 LEU A O 1
ATOM 3011 N N . ASP A 1 393 ? 1.092 9.307 -54.702 1.00 76.38 393 ASP A N 1
ATOM 3012 C CA . ASP A 1 393 ? 1.519 10.205 -55.786 1.00 76.38 393 ASP A CA 1
ATOM 3013 C C . ASP A 1 393 ? 2.082 11.558 -55.304 1.00 76.38 393 ASP A C 1
ATOM 3015 O O . ASP A 1 393 ? 2.579 12.344 -56.112 1.00 76.38 393 ASP A O 1
ATOM 3019 N N . GLN A 1 394 ? 1.992 11.835 -54.003 1.00 80.62 394 GLN A N 1
ATOM 3020 C CA . GLN A 1 394 ? 2.447 13.060 -53.342 1.00 80.62 394 GLN A CA 1
ATOM 3021 C C . GLN A 1 394 ? 3.632 12.826 -52.399 1.00 80.62 394 GLN A C 1
ATOM 3023 O O . GLN A 1 394 ? 4.260 13.802 -51.986 1.00 80.62 394 GLN A O 1
ATOM 3028 N N . GLN A 1 395 ? 3.952 11.572 -52.074 1.00 86.50 395 GLN A N 1
ATOM 3029 C CA . GLN A 1 395 ? 5.142 11.233 -51.301 1.00 86.50 395 GLN A CA 1
ATOM 3030 C C . GLN A 1 395 ? 6.406 11.458 -52.141 1.00 86.50 395 GLN A C 1
ATOM 3032 O O . GLN A 1 395 ? 6.486 11.110 -53.322 1.00 86.50 395 GLN A O 1
ATOM 3037 N N . ARG A 1 396 ? 7.405 12.094 -51.532 1.00 91.00 396 ARG A N 1
ATOM 3038 C CA . ARG A 1 396 ? 8.746 12.259 -52.090 1.00 91.00 396 ARG A CA 1
ATOM 3039 C C . ARG A 1 396 ? 9.560 11.009 -51.780 1.00 91.00 396 ARG A C 1
ATOM 3041 O O . ARG A 1 396 ? 9.505 10.491 -50.672 1.00 91.00 396 ARG A O 1
ATOM 3048 N N . HIS A 1 397 ? 10.351 10.567 -52.749 1.00 92.38 397 HIS A N 1
ATOM 3049 C CA . HIS A 1 397 ? 11.211 9.394 -52.617 1.00 92.38 397 HIS A CA 1
ATOM 3050 C C . HIS A 1 397 ? 12.675 9.795 -52.769 1.00 92.38 397 HIS A C 1
ATOM 3052 O O . HIS A 1 397 ? 13.017 10.616 -53.629 1.00 92.38 397 HIS A O 1
ATOM 3058 N N . ARG A 1 398 ? 13.541 9.186 -51.956 1.00 93.56 398 ARG A N 1
ATOM 3059 C CA . ARG A 1 398 ? 14.996 9.260 -52.086 1.00 93.56 398 ARG A CA 1
ATOM 3060 C C . ARG A 1 398 ? 15.417 8.819 -53.500 1.00 93.56 398 ARG A C 1
ATOM 3062 O O . ARG A 1 398 ? 14.769 7.942 -54.081 1.00 93.56 398 ARG A O 1
ATOM 3069 N N . PRO A 1 399 ? 16.461 9.423 -54.099 1.00 92.94 399 PRO A N 1
ATOM 3070 C CA . PRO A 1 399 ? 16.884 9.082 -55.455 1.00 92.94 399 PRO A CA 1
ATOM 3071 C C . PRO A 1 399 ? 17.287 7.609 -55.586 1.00 92.94 399 PRO A C 1
ATOM 3073 O O . PRO A 1 399 ? 18.023 7.097 -54.755 1.00 92.94 399 PRO A O 1
ATOM 3076 N N . ALA A 1 400 ? 16.948 6.966 -56.707 1.00 88.88 400 ALA A N 1
ATOM 3077 C CA . ALA A 1 400 ? 17.355 5.581 -56.998 1.00 88.88 400 ALA A CA 1
ATOM 3078 C C . ALA A 1 400 ? 18.885 5.360 -57.058 1.00 88.88 400 ALA A C 1
ATOM 3080 O O . ALA A 1 400 ? 19.348 4.226 -57.117 1.00 88.88 400 ALA A O 1
ATOM 3081 N N . ALA A 1 401 ? 19.678 6.438 -57.090 1.00 90.56 401 ALA A N 1
ATOM 3082 C CA . ALA A 1 401 ? 21.132 6.368 -56.970 1.00 90.56 401 ALA A CA 1
ATOM 3083 C C . ALA A 1 401 ? 21.598 6.044 -55.538 1.00 90.56 401 ALA A C 1
ATOM 3085 O O . ALA A 1 401 ? 22.734 5.609 -55.383 1.00 90.56 401 ALA A O 1
ATOM 3086 N N . ASN A 1 402 ? 20.748 6.249 -54.524 1.00 93.12 402 ASN A N 1
ATOM 3087 C CA . ASN A 1 402 ? 21.038 5.874 -53.141 1.00 93.12 402 ASN A CA 1
ATOM 3088 C C . ASN A 1 402 ? 21.043 4.350 -52.996 1.00 93.12 402 ASN A C 1
ATOM 3090 O O . ASN A 1 402 ? 21.938 3.817 -52.361 1.00 93.12 402 ASN A O 1
ATOM 3094 N N . GLY A 1 403 ? 20.108 3.654 -53.649 1.00 92.31 403 GLY A N 1
ATOM 3095 C CA . GLY A 1 403 ? 20.008 2.196 -53.670 1.00 92.31 403 GLY A CA 1
ATOM 3096 C C . GLY A 1 403 ? 18.597 1.732 -54.068 1.00 92.31 403 GLY A C 1
ATOM 3097 O O . GLY A 1 403 ? 17.798 2.554 -54.527 1.00 92.31 403 GLY A O 1
ATOM 3098 N N . PRO A 1 404 ? 18.271 0.431 -53.943 1.00 93.44 404 PRO A N 1
ATOM 3099 C CA . PRO A 1 404 ? 16.938 -0.089 -54.252 1.00 93.44 404 PRO A CA 1
ATOM 3100 C C . PRO A 1 404 ? 15.868 0.428 -53.279 1.00 93.44 404 PRO A C 1
ATOM 3102 O O . PRO A 1 404 ? 16.172 0.759 -52.135 1.00 93.44 404 PRO A O 1
ATOM 3105 N N . ASP A 1 405 ? 14.608 0.439 -53.721 1.00 93.50 405 ASP A N 1
ATOM 3106 C CA . ASP A 1 405 ? 13.461 0.634 -52.829 1.00 93.50 405 ASP A CA 1
ATOM 3107 C C . ASP A 1 405 ? 13.154 -0.676 -52.087 1.00 93.50 405 ASP A C 1
ATOM 3109 O O . ASP A 1 405 ? 12.936 -1.724 -52.706 1.00 93.50 405 ASP A O 1
ATOM 3113 N N . LEU A 1 406 ? 13.108 -0.597 -50.762 1.00 95.44 406 LEU A N 1
ATOM 3114 C CA . LEU A 1 406 ? 12.784 -1.679 -49.841 1.00 95.44 406 LEU A CA 1
ATOM 3115 C C . LEU A 1 406 ? 11.268 -1.745 -49.606 1.00 95.44 406 LEU A C 1
ATOM 3117 O O . LEU A 1 406 ? 10.536 -0.761 -49.774 1.00 95.44 406 LEU A O 1
ATOM 3121 N N . LYS A 1 407 ? 10.774 -2.917 -49.196 1.00 94.75 407 LYS A N 1
ATOM 3122 C CA . LYS A 1 407 ? 9.345 -3.137 -48.935 1.00 94.75 407 LYS A CA 1
ATOM 3123 C C . LYS A 1 407 ? 9.125 -3.854 -47.616 1.00 94.75 407 LYS A C 1
ATOM 3125 O O . LYS A 1 407 ? 9.657 -4.941 -47.431 1.00 94.75 407 LYS A O 1
ATOM 3130 N N . ALA A 1 408 ? 8.270 -3.279 -46.774 1.00 94.50 408 ALA A N 1
ATOM 3131 C CA . ALA A 1 408 ? 7.705 -3.961 -45.620 1.00 94.50 408 ALA A CA 1
ATOM 3132 C C . ALA A 1 408 ? 6.340 -4.540 -46.003 1.00 94.50 408 ALA A C 1
ATOM 3134 O O . ALA A 1 408 ? 5.446 -3.810 -46.444 1.00 94.50 408 ALA A O 1
ATOM 3135 N N . THR A 1 409 ? 6.166 -5.851 -45.868 1.00 93.75 409 THR A N 1
ATOM 3136 C CA . THR A 1 409 ? 4.895 -6.514 -46.204 1.00 93.75 409 THR A CA 1
ATOM 3137 C C . THR A 1 409 ? 4.010 -6.626 -44.972 1.00 93.75 409 THR A C 1
ATOM 3139 O O . THR A 1 409 ? 4.467 -7.043 -43.912 1.00 93.75 409 THR A O 1
ATOM 3142 N N . ALA A 1 410 ? 2.740 -6.247 -45.097 1.00 90.38 410 ALA A N 1
ATOM 3143 C CA . ALA A 1 410 ? 1.798 -6.370 -43.996 1.00 90.38 410 ALA A CA 1
ATOM 3144 C C . ALA A 1 410 ? 1.595 -7.841 -43.596 1.00 90.38 410 ALA A C 1
ATOM 3146 O O . ALA A 1 410 ? 1.357 -8.696 -44.456 1.00 90.38 410 ALA A O 1
ATOM 3147 N N . LEU A 1 411 ? 1.645 -8.134 -42.297 1.00 87.81 411 LEU A N 1
ATOM 3148 C CA . LEU A 1 411 ? 1.489 -9.493 -41.797 1.00 87.81 411 LEU A CA 1
ATOM 3149 C C . LEU A 1 411 ? 0.070 -10.026 -42.022 1.00 87.81 411 LEU A C 1
ATOM 3151 O O . LEU A 1 411 ? -0.945 -9.373 -41.756 1.00 87.81 411 LEU A O 1
ATOM 3155 N N . THR A 1 412 ? 0.008 -11.267 -42.504 1.00 82.06 412 THR A N 1
ATOM 3156 C CA . THR A 1 412 ? -1.240 -12.037 -42.659 1.00 82.06 412 THR A CA 1
ATOM 3157 C C . THR A 1 412 ? -1.244 -13.339 -41.851 1.00 82.06 412 THR A C 1
ATOM 3159 O O . THR A 1 412 ? -2.296 -13.957 -41.691 1.00 82.06 412 THR A O 1
ATOM 3162 N N . ALA A 1 413 ? -0.091 -13.704 -41.287 1.00 81.25 413 ALA A N 1
ATOM 3163 C CA . ALA A 1 413 ? 0.134 -14.743 -40.290 1.00 81.25 413 ALA A CA 1
ATOM 3164 C C . ALA A 1 413 ? 1.182 -14.227 -39.285 1.00 81.25 413 ALA A C 1
ATOM 3166 O O . ALA A 1 413 ? 1.953 -13.328 -39.624 1.00 81.25 413 ALA A O 1
ATOM 3167 N N . LEU A 1 414 ? 1.161 -14.737 -38.052 1.00 76.50 414 LEU A N 1
ATOM 3168 C CA . LEU A 1 414 ? 2.110 -14.334 -37.010 1.00 76.50 414 LEU A CA 1
ATOM 3169 C C . LEU A 1 414 ? 3.507 -14.885 -37.314 1.00 76.50 414 LEU A C 1
ATOM 3171 O O . LEU A 1 414 ? 3.615 -16.033 -37.742 1.00 76.50 414 LEU A O 1
ATOM 3175 N N . LEU A 1 415 ? 4.529 -14.072 -37.048 1.00 84.75 415 LEU A N 1
ATOM 3176 C CA . LEU A 1 415 ? 5.934 -14.478 -37.055 1.00 84.75 415 LEU A CA 1
ATOM 3177 C C . LEU A 1 415 ? 6.367 -14.908 -35.651 1.00 84.75 415 LEU A C 1
ATOM 3179 O O . LEU A 1 415 ? 5.870 -14.368 -34.656 1.00 84.75 415 LEU A O 1
ATOM 3183 N N . THR A 1 416 ? 7.285 -15.865 -35.569 1.00 88.56 416 THR A N 1
ATOM 3184 C CA . THR A 1 416 ? 7.890 -16.308 -34.308 1.00 88.56 416 THR A CA 1
ATOM 3185 C C . THR A 1 416 ? 9.304 -15.759 -34.227 1.00 88.56 416 THR A C 1
ATOM 3187 O O . THR A 1 416 ? 10.145 -16.206 -34.977 1.00 88.56 416 THR A O 1
ATOM 3190 N N . ILE A 1 417 ? 9.577 -14.832 -33.303 1.00 91.75 417 ILE A N 1
ATOM 3191 C CA . ILE A 1 417 ? 10.917 -14.244 -33.129 1.00 91.75 417 ILE A CA 1
ATOM 3192 C C . ILE A 1 417 ? 11.839 -15.255 -32.428 1.00 91.75 417 ILE A C 1
ATOM 3194 O O . ILE A 1 417 ? 11.959 -15.244 -31.201 1.00 91.75 417 ILE A O 1
ATOM 3198 N N . ASP A 1 418 ? 12.452 -16.160 -33.188 1.00 91.88 418 ASP A N 1
ATOM 3199 C CA . ASP A 1 418 ? 13.345 -17.224 -32.703 1.00 91.88 418 ASP A CA 1
ATOM 3200 C C . ASP A 1 418 ? 14.699 -17.298 -33.449 1.00 91.88 418 ASP A C 1
ATOM 3202 O O . ASP A 1 418 ? 15.562 -18.124 -33.127 1.00 91.88 418 ASP A O 1
ATOM 3206 N N . GLY A 1 419 ? 14.917 -16.382 -34.392 1.00 91.88 419 GLY A N 1
ATOM 3207 C CA . GLY A 1 419 ? 16.095 -16.270 -35.240 1.00 91.88 419 GLY A CA 1
ATOM 3208 C C . GLY A 1 419 ? 16.039 -17.174 -36.474 1.00 91.88 419 GLY A C 1
ATOM 3209 O O . GLY A 1 419 ? 17.044 -17.265 -37.179 1.00 91.88 419 GLY A O 1
ATOM 3210 N N . ASP A 1 420 ? 14.931 -17.871 -36.747 1.00 93.25 420 ASP A N 1
ATOM 3211 C CA . ASP A 1 420 ? 14.751 -18.768 -37.892 1.00 93.25 420 ASP A CA 1
ATOM 3212 C C . ASP A 1 420 ? 13.843 -18.146 -38.960 1.00 93.25 420 ASP A C 1
ATOM 3214 O O . ASP A 1 420 ? 12.631 -18.066 -38.818 1.00 93.25 420 ASP A O 1
ATOM 3218 N N . LEU A 1 421 ? 14.415 -17.801 -40.116 1.00 93.25 421 LEU A N 1
ATOM 3219 C CA . LEU A 1 421 ? 13.670 -17.139 -41.192 1.00 93.25 421 LEU A CA 1
ATOM 3220 C C . LEU A 1 421 ? 12.719 -18.058 -41.988 1.00 93.25 421 LEU A C 1
ATOM 3222 O O . LEU A 1 421 ? 12.284 -17.705 -43.087 1.00 93.25 421 LEU A O 1
ATOM 3226 N N . THR A 1 422 ? 12.391 -19.253 -41.491 1.00 92.44 422 THR A N 1
ATOM 3227 C CA . THR A 1 422 ? 11.510 -20.199 -42.195 1.00 92.44 422 THR A CA 1
ATOM 3228 C C . THR A 1 422 ? 10.109 -19.625 -42.442 1.00 92.44 422 THR A C 1
ATOM 3230 O O . THR A 1 422 ? 9.538 -19.853 -43.513 1.00 92.44 422 THR A O 1
ATOM 3233 N N . ASP A 1 423 ? 9.544 -18.875 -41.496 1.00 89.94 423 ASP A N 1
ATOM 3234 C CA . ASP A 1 423 ? 8.234 -18.218 -41.629 1.00 89.94 423 ASP A CA 1
ATOM 3235 C C . ASP A 1 423 ? 8.283 -16.898 -42.430 1.00 89.94 423 ASP A C 1
ATOM 3237 O O . ASP A 1 423 ? 7.238 -16.358 -42.802 1.00 89.94 423 ASP A O 1
ATOM 3241 N N . TRP A 1 424 ? 9.481 -16.460 -42.836 1.00 91.88 424 TRP A N 1
ATOM 3242 C CA . TRP A 1 424 ? 9.716 -15.330 -43.744 1.00 91.88 424 TRP A CA 1
ATOM 3243 C C . TRP A 1 424 ? 9.838 -15.732 -45.216 1.00 91.88 424 TRP A C 1
ATOM 3245 O O . TRP A 1 424 ? 9.992 -14.858 -46.066 1.00 91.88 424 TRP A O 1
ATOM 3255 N N . ALA A 1 425 ? 9.755 -17.024 -45.554 1.00 83.62 425 ALA A N 1
ATOM 3256 C CA . ALA A 1 425 ? 10.068 -17.542 -46.894 1.00 83.62 425 ALA A CA 1
ATOM 3257 C C . ALA A 1 425 ? 9.271 -16.901 -48.055 1.00 83.62 425 ALA A C 1
ATOM 3259 O O . ALA A 1 425 ? 9.734 -16.912 -49.197 1.00 83.62 425 ALA A O 1
ATOM 3260 N N . ASP A 1 426 ? 8.087 -16.349 -47.772 1.00 81.44 426 ASP A N 1
ATOM 3261 C CA . ASP A 1 426 ? 7.229 -15.669 -48.752 1.00 81.44 426 ASP A CA 1
ATOM 3262 C C . ASP A 1 426 ? 7.392 -14.129 -48.753 1.00 81.44 426 ASP A C 1
ATOM 3264 O O . ASP A 1 426 ? 6.755 -13.440 -49.559 1.00 81.44 426 ASP A O 1
ATOM 3268 N N . MET A 1 427 ? 8.229 -13.570 -47.871 1.00 86.75 427 MET A N 1
ATOM 3269 C CA . MET A 1 427 ? 8.463 -12.129 -47.762 1.00 86.75 427 MET A CA 1
ATOM 3270 C C . MET A 1 427 ? 9.442 -11.635 -48.842 1.00 86.75 427 MET A C 1
ATOM 3272 O O . MET A 1 427 ? 10.388 -12.331 -49.210 1.00 86.75 427 MET A O 1
ATOM 3276 N N . PRO A 1 428 ? 9.240 -10.424 -49.392 1.00 87.81 428 PRO A N 1
ATOM 3277 C CA . PRO A 1 428 ? 10.196 -9.816 -50.302 1.00 87.81 428 PRO A CA 1
ATOM 3278 C C . PRO A 1 428 ? 11.421 -9.333 -49.522 1.00 87.81 428 PRO A C 1
ATOM 3280 O O . PRO A 1 428 ? 11.309 -8.496 -48.629 1.00 87.81 428 PRO A O 1
ATOM 3283 N N . CYS A 1 429 ? 12.591 -9.819 -49.915 1.00 91.81 429 CYS A N 1
ATOM 3284 C CA . CYS A 1 429 ? 13.844 -9.535 -49.233 1.00 91.81 429 CYS A CA 1
ATOM 3285 C C . CYS A 1 429 ? 14.899 -8.998 -50.212 1.00 91.81 429 CYS A C 1
ATOM 3287 O O . CYS A 1 429 ? 14.817 -9.224 -51.424 1.00 91.81 429 CYS A O 1
ATOM 3289 N N . THR A 1 430 ? 15.877 -8.258 -49.693 1.00 94.94 430 THR A N 1
ATOM 3290 C CA . THR A 1 430 ? 16.920 -7.568 -50.468 1.00 94.94 430 THR A CA 1
ATOM 3291 C C . THR A 1 430 ? 18.298 -8.098 -50.094 1.00 94.94 430 THR A C 1
ATOM 3293 O O . THR A 1 430 ? 18.581 -8.295 -48.918 1.00 94.94 430 THR A O 1
ATOM 3296 N N . GLU A 1 431 ? 19.156 -8.316 -51.092 1.00 94.69 431 GLU A N 1
ATOM 3297 C CA . GLU A 1 431 ? 20.519 -8.825 -50.899 1.00 94.69 431 GLU A CA 1
ATOM 3298 C C . GLU A 1 431 ? 21.582 -7.720 -50.970 1.00 94.69 431 GLU A C 1
ATOM 3300 O O . GLU A 1 431 ? 21.543 -6.837 -51.837 1.00 94.69 431 GLU A O 1
ATOM 3305 N N . VAL A 1 432 ? 22.592 -7.843 -50.109 1.00 95.19 432 VAL A N 1
ATOM 3306 C CA . VAL A 1 432 ? 23.872 -7.133 -50.182 1.00 95.19 432 VAL A CA 1
ATOM 3307 C C . VAL A 1 432 ? 25.000 -8.152 -50.334 1.00 95.19 432 VAL A C 1
ATOM 3309 O O . VAL A 1 432 ? 25.342 -8.859 -49.396 1.00 95.19 432 VAL A O 1
ATOM 3312 N N . ASN A 1 433 ? 25.530 -8.299 -51.551 1.00 95.81 433 ASN A N 1
ATOM 3313 C CA . ASN A 1 433 ? 26.467 -9.380 -51.897 1.00 95.81 433 ASN A CA 1
ATOM 3314 C C . ASN A 1 433 ? 27.437 -9.034 -53.041 1.00 95.81 433 ASN A C 1
ATOM 3316 O O . ASN A 1 433 ? 27.976 -9.928 -53.701 1.00 95.81 433 ASN A O 1
ATOM 3320 N N . THR A 1 434 ? 27.650 -7.747 -53.320 1.00 93.88 434 THR A N 1
ATOM 3321 C CA . THR A 1 434 ? 28.555 -7.288 -54.383 1.00 93.88 434 THR A CA 1
ATOM 3322 C C . THR A 1 434 ? 29.534 -6.231 -53.885 1.00 93.88 434 THR A C 1
ATOM 3324 O O . THR A 1 434 ? 29.209 -5.416 -53.030 1.00 93.88 434 THR A O 1
ATOM 3327 N N . ALA A 1 435 ? 30.722 -6.163 -54.494 1.00 90.19 435 ALA A N 1
ATOM 3328 C CA . ALA A 1 435 ? 31.750 -5.181 -54.127 1.00 90.19 435 ALA A CA 1
ATOM 3329 C C . ALA A 1 435 ? 31.307 -3.711 -54.308 1.00 90.19 435 ALA A C 1
ATOM 3331 O O . ALA A 1 435 ? 31.844 -2.794 -53.676 1.00 90.19 435 ALA A O 1
ATOM 3332 N N . ASP A 1 436 ? 30.324 -3.450 -55.174 1.00 90.44 436 ASP A N 1
ATOM 3333 C CA . ASP A 1 436 ? 29.763 -2.108 -55.341 1.00 90.44 436 ASP A CA 1
ATOM 3334 C C . ASP A 1 436 ? 28.920 -1.678 -54.126 1.00 90.44 436 ASP A C 1
ATOM 3336 O O . ASP A 1 436 ? 28.785 -0.476 -53.912 1.00 90.44 436 ASP A O 1
ATOM 3340 N N . GLN A 1 437 ? 28.461 -2.628 -53.295 1.00 94.75 437 GLN A N 1
ATOM 3341 C CA . GLN A 1 437 ? 27.676 -2.402 -52.072 1.00 94.75 437 GLN A CA 1
ATOM 3342 C C . GLN A 1 437 ? 28.516 -2.097 -50.819 1.00 94.75 437 GLN A C 1
ATOM 3344 O O . GLN A 1 437 ? 27.953 -1.783 -49.778 1.00 94.75 437 GLN A O 1
ATOM 3349 N N . ILE A 1 438 ? 29.848 -2.147 -50.911 1.00 93.81 438 ILE A N 1
ATOM 3350 C CA . ILE A 1 438 ? 30.751 -1.809 -49.800 1.00 93.81 438 ILE A CA 1
ATOM 3351 C C . ILE A 1 438 ? 30.698 -0.295 -49.537 1.00 93.81 438 ILE A C 1
ATOM 3353 O O . ILE A 1 438 ? 31.100 0.487 -50.413 1.00 93.81 438 ILE A O 1
ATOM 3357 N N . SER A 1 439 ? 30.220 0.091 -48.349 1.00 91.00 439 SER A N 1
ATOM 3358 C CA . SER A 1 439 ? 30.060 1.477 -47.875 1.00 91.00 439 SER A CA 1
ATOM 3359 C C . SER A 1 439 ? 31.226 1.939 -46.991 1.00 91.00 439 SER A C 1
ATOM 3361 O O . SER A 1 439 ? 31.578 3.121 -47.004 1.00 91.00 439 SER A O 1
ATOM 3363 N N . PHE A 1 440 ? 31.879 1.011 -46.288 1.00 90.81 440 PHE A N 1
ATOM 3364 C CA . PHE A 1 440 ? 33.044 1.260 -45.439 1.00 90.81 440 PHE A CA 1
ATOM 3365 C C . PHE A 1 440 ? 34.078 0.129 -45.591 1.00 90.81 440 PHE A C 1
ATOM 3367 O O . PHE A 1 440 ? 33.706 -1.022 -45.805 1.00 90.81 440 PHE A O 1
ATOM 3374 N N . GLY A 1 441 ? 35.373 0.453 -45.501 1.00 88.00 441 GLY A N 1
ATOM 3375 C CA . GLY A 1 441 ? 36.481 -0.501 -45.678 1.00 88.00 441 GLY A CA 1
ATOM 3376 C C . GLY A 1 441 ? 37.148 -0.479 -47.064 1.00 88.00 441 GLY A C 1
ATOM 3377 O O . GLY A 1 441 ? 36.738 0.246 -47.978 1.00 88.00 441 GLY A O 1
ATOM 3378 N N . ASP A 1 442 ? 38.231 -1.246 -47.228 1.00 85.88 442 ASP A N 1
ATOM 3379 C CA . ASP A 1 442 ? 38.936 -1.378 -48.511 1.00 85.88 442 ASP A CA 1
ATOM 3380 C C . ASP A 1 442 ? 38.260 -2.441 -49.387 1.00 85.88 442 ASP A C 1
ATOM 3382 O O . ASP A 1 442 ? 38.319 -3.632 -49.111 1.00 85.88 442 ASP A O 1
ATOM 3386 N N . LYS A 1 443 ? 37.669 -2.033 -50.515 1.00 85.31 443 LYS A N 1
ATOM 3387 C CA . LYS A 1 443 ? 37.010 -2.961 -51.455 1.00 85.31 443 LYS A CA 1
ATOM 3388 C C . LYS A 1 443 ? 37.919 -4.082 -51.968 1.00 85.31 443 LYS A C 1
ATOM 3390 O O . LYS A 1 443 ? 37.419 -5.071 -52.493 1.00 85.31 443 LYS A O 1
ATOM 3395 N N . ALA A 1 444 ? 39.241 -3.909 -51.898 1.00 84.56 444 ALA A N 1
ATOM 3396 C CA . ALA A 1 444 ? 40.198 -4.929 -52.306 1.00 84.56 444 ALA A CA 1
ATOM 3397 C C . ALA A 1 444 ? 40.365 -6.067 -51.283 1.00 84.56 444 ALA A C 1
ATOM 3399 O O . ALA A 1 444 ? 40.960 -7.083 -51.651 1.00 84.56 444 ALA A O 1
ATOM 3400 N N . THR A 1 445 ? 39.893 -5.902 -50.040 1.00 85.31 445 THR A N 1
ATOM 3401 C CA . THR A 1 445 ? 39.975 -6.939 -49.000 1.00 85.31 445 THR A CA 1
ATOM 3402 C C . THR A 1 445 ? 38.784 -7.888 -49.013 1.00 85.31 445 THR A C 1
ATOM 3404 O O . THR A 1 445 ? 38.970 -9.024 -48.608 1.00 85.31 445 THR A O 1
ATOM 3407 N N . TRP A 1 446 ? 37.641 -7.482 -49.579 1.00 91.81 446 TRP A N 1
ATOM 3408 C CA . TRP A 1 446 ? 36.457 -8.337 -49.699 1.00 91.81 446 TRP A CA 1
ATOM 3409 C C . TRP A 1 446 ? 36.705 -9.500 -50.664 1.00 91.81 446 TRP A C 1
ATOM 3411 O O . TRP A 1 446 ? 36.966 -9.283 -51.859 1.00 91.81 446 TRP A O 1
ATOM 3421 N N . THR A 1 447 ? 36.624 -10.737 -50.178 1.00 90.75 447 THR A N 1
ATOM 3422 C CA . THR A 1 447 ? 36.974 -11.928 -50.970 1.00 90.75 447 THR A CA 1
ATOM 3423 C C . THR A 1 447 ? 35.786 -12.593 -51.670 1.00 90.75 447 THR A C 1
ATOM 3425 O O . THR A 1 447 ? 35.984 -13.411 -52.580 1.00 90.75 447 THR A O 1
ATOM 3428 N N . GLY A 1 448 ? 34.558 -12.179 -51.351 1.00 92.81 448 GLY A N 1
ATOM 3429 C CA . GLY A 1 448 ? 33.329 -12.608 -52.017 1.00 92.81 448 GLY A CA 1
ATOM 3430 C C . GLY A 1 448 ? 32.137 -12.686 -51.064 1.00 92.81 448 GLY A C 1
ATOM 3431 O O . GLY A 1 448 ? 32.227 -12.324 -49.908 1.00 92.81 448 GLY A O 1
ATOM 3432 N N . ALA A 1 449 ? 30.995 -13.188 -51.533 1.00 93.00 449 ALA A N 1
ATOM 3433 C CA . ALA A 1 449 ? 29.774 -13.220 -50.718 1.00 93.00 449 ALA A CA 1
ATOM 3434 C C . ALA A 1 449 ? 29.824 -14.176 -49.507 1.00 93.00 449 ALA A C 1
ATOM 3436 O O . ALA A 1 449 ? 28.980 -14.060 -48.628 1.00 93.00 449 ALA A O 1
ATOM 3437 N N . ASP A 1 450 ? 30.764 -15.126 -49.469 1.00 91.81 450 ASP A N 1
ATOM 3438 C CA . ASP A 1 450 ? 30.973 -15.974 -48.285 1.00 91.81 450 ASP A CA 1
ATOM 3439 C C . ASP A 1 450 ? 31.870 -15.290 -47.220 1.00 91.81 450 ASP A C 1
ATOM 3441 O O . ASP A 1 450 ? 31.989 -15.846 -46.140 1.00 91.81 450 ASP A O 1
ATOM 3445 N N . ASP A 1 451 ? 32.488 -14.144 -47.547 1.00 89.44 451 ASP A N 1
ATOM 3446 C CA . ASP A 1 451 ? 33.322 -13.289 -46.669 1.00 89.44 451 ASP A CA 1
ATOM 3447 C C . ASP A 1 451 ? 32.413 -12.363 -45.847 1.00 89.44 451 ASP A C 1
ATOM 3449 O O . ASP A 1 451 ? 32.343 -12.435 -44.635 1.00 89.44 451 ASP A O 1
ATOM 3453 N N . LEU A 1 452 ? 31.588 -11.576 -46.547 1.00 95.44 452 LEU A N 1
ATOM 3454 C CA . LEU A 1 452 ? 30.467 -10.848 -45.964 1.00 95.44 452 LEU A CA 1
ATOM 3455 C C . LEU A 1 452 ? 29.362 -10.701 -47.010 1.00 95.44 452 LEU A C 1
ATOM 3457 O O . LEU A 1 452 ? 29.572 -10.131 -48.091 1.00 95.44 452 LEU A O 1
ATOM 3461 N N . SER A 1 453 ? 28.166 -11.190 -46.696 1.00 97.06 453 SER A N 1
ATOM 3462 C CA . SER A 1 453 ? 26.934 -10.829 -47.399 1.00 97.06 453 SER A CA 1
ATOM 3463 C C . SER A 1 453 ? 25.724 -10.884 -46.477 1.00 97.06 453 SER A C 1
ATOM 3465 O O . SER A 1 453 ? 25.758 -11.518 -45.429 1.00 97.06 453 SER A O 1
ATOM 3467 N N . GLY A 1 454 ? 24.642 -10.210 -46.866 1.00 96.25 454 GLY A N 1
ATOM 3468 C CA . GLY A 1 454 ? 23.420 -10.153 -46.074 1.00 96.25 454 GLY A CA 1
ATOM 3469 C C . GLY A 1 454 ? 22.153 -10.208 -46.916 1.00 96.25 454 GLY A C 1
ATOM 3470 O O . GLY A 1 454 ? 22.127 -9.771 -48.071 1.00 96.25 454 GLY A O 1
ATOM 3471 N N . HIS A 1 455 ? 21.087 -10.717 -46.315 1.00 94.25 455 HIS A N 1
ATOM 3472 C CA . HIS A 1 455 ? 19.746 -10.776 -46.875 1.00 94.25 455 HIS A CA 1
ATOM 3473 C C . HIS A 1 455 ? 18.752 -10.226 -45.856 1.00 94.25 455 HIS A C 1
ATOM 3475 O O . HIS A 1 455 ? 18.655 -10.791 -44.777 1.00 94.25 455 HIS A O 1
ATOM 3481 N N . VAL A 1 456 ? 18.023 -9.151 -46.174 1.00 97.12 456 VAL A N 1
ATOM 3482 C CA . VAL A 1 456 ? 17.090 -8.493 -45.239 1.00 97.12 456 VAL A CA 1
ATOM 3483 C C . VAL A 1 456 ? 15.659 -8.473 -45.764 1.00 97.12 456 VAL A C 1
ATOM 3485 O O . VAL A 1 456 ? 15.406 -8.138 -46.923 1.00 97.12 456 VAL A O 1
ATOM 3488 N N . CYS A 1 457 ? 14.719 -8.790 -44.887 1.00 96.62 457 CYS A N 1
ATOM 3489 C CA . CYS A 1 457 ? 13.283 -8.818 -45.098 1.00 96.62 457 CYS A CA 1
ATOM 3490 C C . CYS A 1 457 ? 12.613 -7.862 -44.104 1.00 96.62 457 CYS A C 1
ATOM 3492 O O . CYS A 1 457 ? 13.002 -7.800 -42.939 1.00 96.62 457 CYS A O 1
ATOM 3494 N N . TYR A 1 458 ? 11.565 -7.160 -44.539 1.00 97.00 458 TYR A N 1
ATOM 3495 C CA . TYR A 1 458 ? 10.766 -6.308 -43.658 1.00 97.00 458 TYR A CA 1
ATOM 3496 C C . TYR A 1 458 ? 9.300 -6.739 -43.679 1.00 97.00 458 TYR A C 1
ATOM 3498 O O . TYR A 1 458 ? 8.725 -7.026 -44.736 1.00 97.00 458 TYR A O 1
ATOM 3506 N N . ALA A 1 459 ? 8.667 -6.714 -42.513 1.00 95.25 459 ALA A N 1
ATOM 3507 C CA . ALA A 1 459 ? 7.232 -6.911 -42.367 1.00 95.25 459 ALA A CA 1
ATOM 3508 C C . ALA A 1 459 ? 6.652 -5.916 -41.358 1.00 95.25 459 ALA A C 1
ATOM 3510 O O . ALA A 1 459 ? 7.397 -5.238 -40.658 1.00 95.25 459 ALA A O 1
ATOM 3511 N N . TRP A 1 460 ? 5.332 -5.759 -41.311 1.00 94.56 460 TRP A N 1
ATOM 3512 C CA . TRP A 1 460 ? 4.700 -4.827 -40.372 1.00 94.56 460 TRP A CA 1
ATOM 3513 C C . TRP A 1 460 ? 3.276 -5.246 -39.996 1.00 94.56 460 TRP A C 1
ATOM 3515 O O . TRP A 1 460 ? 2.584 -5.908 -40.774 1.00 94.56 460 TRP A O 1
ATOM 3525 N N . ASP A 1 461 ? 2.825 -4.830 -38.817 1.00 86.81 461 ASP A N 1
ATOM 3526 C CA . ASP A 1 461 ? 1.416 -4.842 -38.419 1.00 86.81 461 ASP A CA 1
ATOM 3527 C C . ASP A 1 461 ? 0.994 -3.476 -37.854 1.00 86.81 461 ASP A C 1
ATOM 3529 O O . ASP A 1 461 ? 1.721 -2.499 -37.986 1.00 86.81 461 ASP A O 1
ATOM 3533 N N . SER A 1 462 ? -0.199 -3.347 -37.268 1.00 78.31 462 SER A N 1
ATOM 3534 C CA . SER A 1 462 ? -0.660 -2.040 -36.776 1.00 78.31 462 SER A CA 1
ATOM 3535 C C . SER A 1 462 ? 0.179 -1.454 -35.632 1.00 78.31 462 SER A C 1
ATOM 3537 O O . SER A 1 462 ? 0.004 -0.278 -35.321 1.00 78.31 462 SER A O 1
ATOM 3539 N N . GLU A 1 463 ? 1.056 -2.241 -35.005 1.00 76.06 463 GLU A N 1
ATOM 3540 C CA . GLU A 1 463 ? 1.782 -1.866 -33.788 1.00 76.06 463 GLU A CA 1
ATOM 3541 C C . GLU A 1 463 ? 3.303 -2.032 -33.903 1.00 76.06 463 GLU A C 1
ATOM 3543 O O . GLU A 1 463 ? 4.034 -1.400 -33.142 1.00 76.06 463 GLU A O 1
ATOM 3548 N N . ASN A 1 464 ? 3.804 -2.832 -34.849 1.00 88.75 464 ASN A N 1
ATOM 3549 C CA . ASN A 1 464 ? 5.212 -3.211 -34.930 1.00 88.75 464 ASN A CA 1
ATOM 3550 C C . ASN A 1 464 ? 5.766 -3.163 -36.363 1.00 88.75 464 ASN A C 1
ATOM 3552 O O . ASN A 1 464 ? 5.099 -3.541 -37.331 1.00 88.75 464 ASN A O 1
ATOM 3556 N N . LEU A 1 465 ? 7.037 -2.767 -36.477 1.00 94.56 465 LEU A N 1
ATOM 3557 C CA . LEU A 1 465 ? 7.889 -3.019 -37.636 1.00 94.56 465 LEU A CA 1
ATOM 3558 C C . LEU A 1 465 ? 8.755 -4.250 -37.344 1.00 94.56 465 LEU A C 1
ATOM 3560 O O . LEU A 1 465 ? 9.411 -4.323 -36.309 1.00 94.56 465 LEU A O 1
ATOM 3564 N N . TYR A 1 466 ? 8.778 -5.205 -38.263 1.00 95.75 466 TYR A N 1
ATOM 3565 C CA . TYR A 1 466 ? 9.566 -6.425 -38.156 1.00 95.75 466 TYR A CA 1
ATOM 3566 C C . TYR A 1 466 ? 10.720 -6.396 -39.151 1.00 95.75 466 TYR A C 1
ATOM 3568 O O . TYR A 1 466 ? 10.540 -5.998 -40.307 1.00 95.75 466 TYR A O 1
ATOM 3576 N N . VAL A 1 467 ? 11.884 -6.869 -38.716 1.00 97.62 467 VAL A N 1
ATOM 3577 C CA . VAL A 1 467 ? 13.083 -7.010 -39.547 1.00 97.62 467 VAL A CA 1
ATOM 3578 C C . VAL A 1 467 ? 13.632 -8.419 -39.363 1.00 97.62 467 VAL A C 1
ATOM 3580 O O . VAL A 1 467 ? 13.931 -8.813 -38.243 1.00 97.62 467 VAL A O 1
ATOM 3583 N N . GLY A 1 468 ? 13.753 -9.179 -40.444 1.00 97.19 468 GLY A N 1
ATOM 3584 C CA . GLY A 1 468 ? 14.385 -10.498 -40.448 1.00 97.19 468 GLY A CA 1
ATOM 3585 C C . GLY A 1 468 ? 15.577 -10.480 -41.390 1.00 97.19 468 GLY A C 1
ATOM 3586 O O . GLY A 1 468 ? 15.456 -9.950 -42.495 1.00 97.19 468 GLY A O 1
ATOM 3587 N N . PHE A 1 469 ? 16.728 -11.009 -40.984 1.00 97.44 469 PHE A N 1
ATOM 3588 C CA . PHE A 1 469 ? 17.906 -11.039 -41.845 1.00 97.44 469 PHE A CA 1
ATOM 3589 C C . PHE A 1 469 ? 18.829 -12.238 -41.626 1.00 97.44 469 PHE A C 1
ATOM 3591 O O . PHE A 1 469 ? 18.883 -12.803 -40.541 1.00 97.44 469 PHE A O 1
ATOM 3598 N N . ASP A 1 470 ? 19.539 -12.631 -42.682 1.00 96.44 470 ASP A N 1
ATOM 3599 C CA . ASP A 1 470 ? 20.545 -13.702 -42.703 1.00 96.44 470 ASP A CA 1
ATOM 3600 C C . ASP A 1 470 ? 21.869 -13.138 -43.219 1.00 96.44 470 ASP A C 1
ATOM 3602 O O . ASP A 1 470 ? 21.891 -12.458 -44.248 1.00 96.44 470 ASP A O 1
ATOM 3606 N N . ILE A 1 471 ? 22.952 -13.393 -42.490 1.00 97.81 471 ILE A N 1
ATOM 3607 C CA . ILE A 1 471 ? 24.309 -12.918 -42.750 1.00 97.81 471 ILE A CA 1
ATOM 3608 C C . ILE A 1 471 ? 25.212 -14.122 -43.009 1.00 97.81 471 ILE A C 1
ATOM 3610 O O . ILE 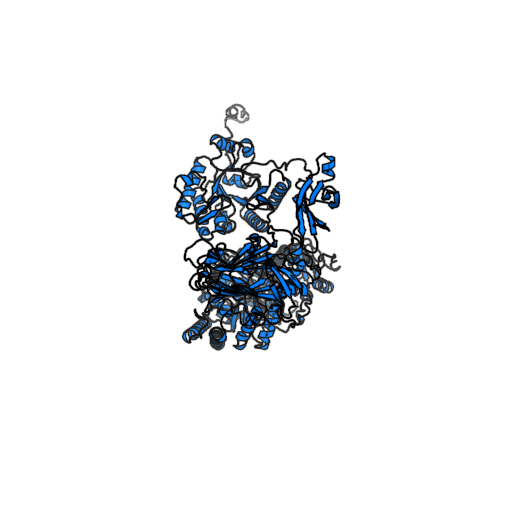A 1 471 ? 25.271 -15.055 -42.203 1.00 97.81 471 ILE A O 1
ATOM 3614 N N . ALA A 1 472 ? 25.937 -14.083 -44.126 1.00 96.69 472 ALA A N 1
ATOM 3615 C CA . ALA A 1 472 ? 27.085 -14.948 -44.357 1.00 96.69 472 ALA A CA 1
ATOM 3616 C C . ALA A 1 472 ? 28.357 -14.187 -43.975 1.00 96.69 472 ALA A C 1
ATOM 3618 O O . ALA A 1 472 ? 28.564 -13.081 -44.469 1.00 96.69 472 ALA A O 1
ATOM 3619 N N . ASP A 1 473 ? 29.150 -14.794 -43.103 1.00 93.06 473 ASP A N 1
ATOM 3620 C CA . ASP A 1 473 ? 30.356 -14.254 -42.479 1.00 93.06 473 ASP A CA 1
ATOM 3621 C C . ASP A 1 473 ? 31.226 -15.452 -42.058 1.00 93.06 473 ASP A C 1
ATOM 3623 O O . ASP A 1 473 ? 30.765 -16.358 -41.341 1.00 93.06 473 ASP A O 1
ATOM 3627 N N . ASP A 1 474 ? 32.456 -15.520 -42.567 1.00 88.19 474 ASP A N 1
ATOM 3628 C CA . ASP A 1 474 ? 33.349 -16.644 -42.320 1.00 88.19 474 ASP A CA 1
ATOM 3629 C C . ASP A 1 474 ? 34.061 -16.585 -40.959 1.00 88.19 474 ASP A C 1
ATOM 3631 O O . ASP A 1 474 ? 34.466 -17.651 -40.457 1.00 88.19 474 ASP A O 1
ATOM 3635 N N . VAL A 1 475 ? 34.151 -15.414 -40.311 1.00 89.81 475 VAL A N 1
ATOM 3636 C CA . VAL A 1 475 ? 34.754 -15.246 -38.981 1.00 89.81 475 VAL A CA 1
ATOM 3637 C C . VAL A 1 475 ? 33.990 -14.253 -38.092 1.00 89.81 475 VAL A C 1
ATOM 3639 O O . VAL A 1 475 ? 34.382 -13.115 -37.885 1.00 89.81 475 VAL A O 1
ATOM 3642 N N . ILE A 1 476 ? 33.038 -14.788 -37.326 1.00 91.31 476 ILE A N 1
ATOM 3643 C CA . ILE A 1 476 ? 32.331 -14.014 -36.294 1.00 91.31 476 ILE A CA 1
ATOM 3644 C C . ILE A 1 476 ? 33.245 -13.701 -35.085 1.00 91.31 476 ILE A C 1
ATOM 3646 O O . ILE A 1 476 ? 33.595 -14.582 -34.285 1.00 91.31 476 ILE A O 1
ATOM 3650 N N . VAL A 1 477 ? 33.582 -12.428 -34.909 1.00 90.69 477 VAL A N 1
ATOM 3651 C CA . VAL A 1 477 ? 34.291 -11.788 -33.801 1.00 90.69 477 VAL A CA 1
ATOM 3652 C C . VAL A 1 477 ? 33.438 -10.671 -33.183 1.00 90.69 477 VAL A C 1
ATOM 3654 O O . VAL A 1 477 ? 33.436 -9.514 -33.603 1.00 90.69 477 VAL A O 1
ATOM 3657 N N . GLN A 1 478 ? 32.854 -10.959 -32.022 1.00 92.00 478 GLN A N 1
ATOM 3658 C CA . GLN A 1 478 ? 32.194 -9.936 -31.215 1.00 92.00 478 GLN A CA 1
ATOM 3659 C C . GLN A 1 478 ? 32.557 -10.076 -29.738 1.00 92.00 478 GLN A C 1
ATOM 3661 O O . GLN A 1 478 ? 32.286 -11.081 -29.090 1.00 92.00 478 GLN A O 1
ATOM 3666 N N . LYS A 1 479 ? 33.244 -9.063 -29.203 1.00 88.62 479 LYS A N 1
ATOM 3667 C CA . LYS A 1 479 ? 33.751 -9.042 -27.815 1.00 88.62 479 LYS A CA 1
ATOM 3668 C C . LYS A 1 479 ? 33.145 -7.925 -26.976 1.00 88.62 479 LYS A C 1
ATOM 3670 O O . LYS A 1 479 ? 33.543 -7.755 -25.822 1.00 88.62 479 LYS A O 1
ATOM 3675 N N . TYR A 1 480 ? 32.269 -7.131 -27.571 1.00 88.31 480 TYR A N 1
ATOM 3676 C CA . TYR A 1 480 ? 31.748 -5.905 -27.006 1.00 88.31 480 TYR A CA 1
ATOM 3677 C C . TYR A 1 480 ? 30.228 -5.995 -26.885 1.00 88.31 480 TYR A C 1
ATOM 3679 O O . TYR A 1 480 ? 29.565 -6.669 -27.667 1.00 88.31 480 TYR A O 1
ATOM 3687 N N . THR A 1 481 ? 29.704 -5.308 -25.879 1.00 90.19 481 THR A N 1
ATOM 3688 C CA . THR A 1 481 ? 28.275 -5.132 -25.608 1.00 90.19 481 THR A CA 1
ATOM 3689 C C . THR A 1 481 ? 27.965 -3.637 -25.541 1.00 90.19 481 THR A C 1
ATOM 3691 O O . THR A 1 481 ? 28.869 -2.783 -25.599 1.00 90.19 481 THR A O 1
ATOM 3694 N N . ASP A 1 482 ? 26.688 -3.314 -25.402 1.00 88.88 482 ASP A N 1
ATOM 3695 C CA . ASP A 1 482 ? 26.140 -1.982 -25.222 1.00 88.88 482 ASP A CA 1
ATOM 3696 C C . ASP A 1 482 ? 26.563 -1.030 -26.355 1.00 88.88 482 ASP A C 1
ATOM 3698 O O . ASP A 1 482 ? 26.645 -1.383 -27.530 1.00 88.88 482 ASP A O 1
ATOM 3702 N N . THR A 1 483 ? 26.915 0.211 -26.011 1.00 90.94 483 THR A N 1
ATOM 3703 C CA . THR A 1 483 ? 27.312 1.251 -26.969 1.00 90.94 483 THR A CA 1
ATOM 3704 C C . THR A 1 483 ? 28.514 0.888 -27.841 1.00 90.94 483 THR A C 1
ATOM 3706 O O . THR A 1 483 ? 28.829 1.653 -28.754 1.00 90.94 483 THR A O 1
ATOM 3709 N N . ASN A 1 484 ? 29.223 -0.201 -27.534 1.00 91.50 484 ASN A N 1
ATOM 3710 C CA . ASN A 1 484 ? 30.457 -0.610 -28.190 1.00 91.50 484 ASN A CA 1
ATOM 3711 C C . ASN A 1 484 ? 30.284 -1.794 -29.149 1.00 91.50 484 ASN A C 1
ATOM 3713 O O . ASN A 1 484 ? 31.295 -2.227 -29.699 1.00 91.50 484 ASN A O 1
ATOM 3717 N N . ILE A 1 485 ? 29.063 -2.298 -29.381 1.00 92.94 485 ILE A N 1
ATOM 3718 C CA . ILE A 1 485 ? 28.838 -3.422 -30.311 1.00 92.94 485 ILE A CA 1
ATOM 3719 C C . ILE A 1 485 ? 29.358 -3.147 -31.734 1.00 92.94 485 ILE A C 1
ATOM 3721 O O . ILE A 1 485 ? 29.764 -4.080 -32.416 1.00 92.94 485 ILE A O 1
ATOM 3725 N N . TRP A 1 486 ? 29.474 -1.877 -32.142 1.00 90.75 486 TRP A N 1
ATOM 3726 C CA . TRP A 1 486 ? 30.026 -1.467 -33.444 1.00 90.75 486 TRP A CA 1
ATOM 3727 C C . TRP A 1 486 ? 31.493 -1.886 -33.680 1.00 90.75 486 TRP A C 1
ATOM 3729 O O . TRP A 1 486 ? 32.016 -1.755 -34.782 1.00 90.75 486 TRP A O 1
ATOM 3739 N N . ARG A 1 487 ? 32.188 -2.354 -32.634 1.00 89.00 487 ARG A N 1
ATOM 3740 C CA . ARG A 1 487 ? 33.610 -2.743 -32.652 1.00 89.00 487 ARG A CA 1
ATOM 3741 C C . ARG A 1 487 ? 33.850 -4.228 -32.961 1.00 89.00 487 ARG A C 1
ATOM 3743 O O . ARG A 1 487 ? 34.975 -4.698 -32.795 1.00 89.00 487 ARG A O 1
ATOM 3750 N N . GLY A 1 488 ? 32.805 -4.964 -33.305 1.00 91.62 488 GLY A N 1
ATOM 3751 C CA . GLY A 1 488 ? 32.851 -6.351 -33.770 1.00 91.62 488 GLY A CA 1
ATOM 3752 C C . GLY A 1 488 ? 31.742 -6.579 -34.792 1.00 91.62 488 GLY A C 1
ATOM 3753 O O . GLY A 1 488 ? 31.139 -5.607 -35.253 1.00 91.62 488 GLY A O 1
ATOM 3754 N N . ASP A 1 489 ? 31.415 -7.830 -35.106 1.00 94.12 489 ASP A N 1
ATOM 3755 C CA . ASP A 1 489 ? 30.327 -8.110 -36.052 1.00 94.12 489 ASP A CA 1
ATOM 3756 C C . ASP A 1 489 ? 28.979 -7.670 -35.505 1.00 94.12 489 ASP A C 1
ATOM 3758 O O . ASP A 1 489 ? 28.629 -7.920 -34.346 1.00 94.12 489 ASP A O 1
ATOM 3762 N N . HIS A 1 490 ? 28.238 -6.959 -36.344 1.00 95.81 490 HIS A N 1
ATOM 3763 C CA . HIS A 1 490 ? 26.923 -6.418 -36.045 1.00 95.81 490 HIS A CA 1
ATOM 3764 C C . HIS A 1 490 ? 26.229 -6.000 -37.344 1.00 95.81 490 HIS A C 1
ATOM 3766 O O . HIS A 1 490 ? 26.843 -5.902 -38.408 1.00 95.81 490 HIS A O 1
ATOM 3772 N N . VAL A 1 491 ? 24.940 -5.709 -37.238 1.00 97.38 491 VAL A N 1
ATOM 3773 C CA . VAL A 1 491 ? 24.150 -5.039 -38.269 1.00 97.38 491 VAL A CA 1
ATOM 3774 C C . VAL A 1 491 ? 23.726 -3.675 -37.751 1.00 97.38 491 VAL A C 1
ATOM 3776 O O . VAL A 1 491 ? 23.195 -3.591 -36.643 1.00 97.38 491 VAL A O 1
ATOM 3779 N N . GLU A 1 492 ? 23.900 -2.626 -38.555 1.00 95.56 492 GLU A N 1
ATOM 3780 C CA . GLU A 1 492 ? 23.267 -1.326 -38.322 1.00 95.56 492 GLU A CA 1
ATOM 3781 C C . GLU A 1 492 ? 21.985 -1.174 -39.156 1.00 95.56 492 GLU A C 1
ATOM 3783 O O . GLU A 1 492 ? 21.932 -1.459 -40.356 1.00 95.56 492 GLU A O 1
ATOM 3788 N N . LEU A 1 493 ? 20.931 -0.703 -38.493 1.00 96.00 493 LEU A N 1
ATOM 3789 C CA . LEU A 1 493 ? 19.650 -0.327 -39.068 1.00 96.00 493 LEU A CA 1
ATOM 3790 C C . LEU A 1 493 ? 19.456 1.175 -38.892 1.00 96.00 493 LEU A C 1
ATOM 3792 O O . LEU A 1 493 ? 19.476 1.689 -37.770 1.00 96.00 493 LEU A O 1
ATOM 3796 N N . TRP A 1 494 ? 19.207 1.858 -40.003 1.00 95.38 494 TRP A N 1
ATOM 3797 C CA . TRP A 1 494 ? 18.908 3.285 -40.015 1.00 95.38 494 TRP A CA 1
ATOM 3798 C C . TRP A 1 494 ? 17.455 3.508 -40.406 1.00 95.38 494 TRP A C 1
ATOM 3800 O O . TRP A 1 494 ? 16.990 2.855 -41.340 1.00 95.38 494 TRP A O 1
ATOM 3810 N N . PHE A 1 495 ? 16.752 4.424 -39.733 1.00 95.62 495 PHE A N 1
ATOM 3811 C CA . PHE A 1 495 ? 15.381 4.812 -40.090 1.00 95.62 495 PHE A CA 1
ATOM 3812 C C . PHE A 1 495 ? 15.194 6.324 -40.023 1.00 95.62 495 PHE A C 1
ATOM 3814 O O . PHE A 1 495 ? 15.494 6.912 -38.998 1.00 95.62 495 PHE A O 1
ATOM 3821 N N . ASP A 1 496 ? 14.632 6.917 -41.070 1.00 93.75 496 ASP A N 1
ATOM 3822 C CA . ASP A 1 496 ? 14.127 8.297 -41.108 1.00 93.75 496 ASP A CA 1
ATOM 3823 C C . ASP A 1 496 ? 12.599 8.185 -41.080 1.00 93.75 496 ASP A C 1
ATOM 3825 O O . ASP A 1 496 ? 11.963 7.853 -42.091 1.00 93.75 496 ASP A O 1
ATOM 3829 N N . THR A 1 497 ? 12.017 8.323 -39.887 1.00 91.06 497 THR A N 1
ATOM 3830 C CA . THR A 1 497 ? 10.602 7.994 -39.656 1.00 91.06 497 THR A CA 1
ATOM 3831 C C . THR A 1 497 ? 9.638 9.095 -40.099 1.00 91.06 497 THR A C 1
ATOM 3833 O O . THR A 1 497 ? 8.437 8.819 -40.205 1.00 91.06 497 THR A O 1
ATOM 3836 N N . GLN A 1 498 ? 10.140 10.301 -40.402 1.00 86.94 498 GLN A N 1
ATOM 3837 C CA . GLN A 1 498 ? 9.363 11.431 -40.926 1.00 86.94 498 GLN A CA 1
ATOM 3838 C C . GLN A 1 498 ? 9.978 12.049 -42.186 1.00 86.94 498 GLN A C 1
ATOM 3840 O O . GLN A 1 498 ? 9.944 13.269 -42.383 1.00 86.94 498 GLN A O 1
ATOM 3845 N N . LEU A 1 499 ? 10.406 11.164 -43.088 1.00 90.31 499 LEU A N 1
ATOM 3846 C CA . LEU A 1 499 ? 11.018 11.432 -44.387 1.00 90.31 499 LEU A CA 1
ATOM 3847 C C . LEU A 1 499 ? 10.487 12.661 -45.137 1.00 90.31 499 LEU A C 1
ATOM 3849 O O . LEU A 1 499 ? 11.233 13.343 -45.839 1.00 90.31 499 LEU A O 1
ATOM 3853 N N . GLN A 1 500 ? 9.185 12.936 -45.108 1.00 87.94 500 GLN A N 1
ATOM 3854 C CA . GLN A 1 500 ? 8.601 14.048 -45.855 1.00 87.94 500 GLN A CA 1
ATOM 3855 C C . GLN A 1 500 ? 8.720 15.386 -45.137 1.00 87.94 500 GLN A C 1
ATOM 3857 O O . GLN A 1 500 ? 8.678 16.407 -45.827 1.00 87.94 500 GLN A O 1
ATOM 3862 N N . LEU A 1 501 ? 8.826 15.433 -43.809 1.00 80.50 501 LEU A N 1
ATOM 3863 C CA . LEU A 1 501 ? 8.919 16.698 -43.076 1.00 80.50 501 LEU A CA 1
ATOM 3864 C C . LEU A 1 501 ? 10.264 17.378 -43.282 1.00 80.50 501 LEU A C 1
ATOM 3866 O O . LEU A 1 501 ? 10.311 18.591 -43.504 1.00 80.50 501 LEU A O 1
ATOM 3870 N N . ASP A 1 502 ? 11.333 16.599 -43.281 1.00 83.69 502 ASP A N 1
ATOM 3871 C CA . ASP A 1 502 ? 12.704 17.076 -43.347 1.00 83.69 502 ASP A CA 1
ATOM 3872 C C . ASP A 1 502 ? 13.480 16.431 -44.504 1.00 83.69 502 ASP A C 1
ATOM 3874 O O . ASP A 1 502 ? 14.701 16.438 -44.520 1.00 83.69 502 ASP A O 1
ATOM 3878 N N . PHE A 1 503 ? 12.774 15.991 -45.551 1.00 88.62 503 PHE A N 1
ATOM 3879 C CA . PHE A 1 503 ? 13.329 15.373 -46.761 1.00 88.62 503 PHE A CA 1
ATOM 3880 C C . PHE A 1 503 ? 14.628 16.004 -47.299 1.00 88.62 503 PHE A C 1
ATOM 3882 O O . PHE A 1 503 ? 15.459 15.317 -47.871 1.00 88.62 503 PHE A O 1
ATOM 3889 N N . ASP A 1 504 ? 14.825 17.315 -47.200 1.00 88.38 504 ASP A N 1
ATOM 3890 C CA . ASP A 1 504 ? 16.027 17.969 -47.733 1.00 88.38 504 ASP A CA 1
ATOM 3891 C C . ASP A 1 504 ? 17.153 18.139 -46.675 1.00 88.38 504 ASP A C 1
ATOM 3893 O O . ASP A 1 504 ? 18.180 18.756 -46.970 1.00 88.38 504 ASP A O 1
ATOM 3897 N N . SER A 1 505 ? 16.974 17.612 -45.455 1.00 88.12 505 SER A N 1
ATOM 3898 C CA . SER A 1 505 ? 17.889 17.695 -44.308 1.00 88.12 505 SER A CA 1
ATOM 3899 C C . SER A 1 505 ? 18.929 16.583 -44.327 1.00 88.12 505 SER A C 1
ATOM 3901 O O . SER A 1 505 ? 18.620 15.407 -44.186 1.00 88.12 505 SER A O 1
ATOM 3903 N N . ALA A 1 506 ? 20.195 16.967 -44.475 1.00 86.38 506 ALA A N 1
ATOM 3904 C CA . ALA A 1 506 ? 21.326 16.048 -44.374 1.00 86.38 506 ALA A CA 1
ATOM 3905 C C . ALA A 1 506 ? 21.798 15.816 -42.926 1.00 86.38 506 ALA A C 1
ATOM 3907 O O . ALA A 1 506 ? 22.673 14.983 -42.719 1.00 86.38 506 ALA A O 1
ATOM 3908 N N . GLU A 1 507 ? 21.266 16.566 -41.960 1.00 84.75 507 GLU A N 1
ATOM 3909 C CA . GLU A 1 507 ? 21.615 16.445 -40.542 1.00 84.75 507 GLU A CA 1
ATOM 3910 C C . GLU A 1 507 ? 20.568 15.576 -39.837 1.00 84.75 507 GLU A C 1
ATOM 3912 O O . GLU A 1 507 ? 19.381 15.812 -40.072 1.00 84.75 507 GLU A O 1
ATOM 3917 N N . PRO A 1 508 ? 20.979 14.640 -38.964 1.00 81.19 508 PRO A N 1
ATOM 3918 C CA . PRO A 1 508 ? 20.052 13.746 -38.294 1.00 81.19 508 PRO A CA 1
ATOM 3919 C C . PRO A 1 508 ? 19.264 14.474 -37.192 1.00 81.19 508 PRO A C 1
ATOM 3921 O O . PRO A 1 508 ? 19.840 15.222 -36.389 1.00 81.19 508 PRO A O 1
ATOM 3924 N N . SER A 1 509 ? 17.957 14.239 -37.122 1.00 80.88 509 SER A N 1
ATOM 3925 C CA . SER A 1 509 ? 17.025 14.778 -36.126 1.00 80.88 509 SER A CA 1
ATOM 3926 C C . SER A 1 509 ? 16.552 13.715 -35.123 1.00 80.88 509 SER A C 1
ATOM 3928 O O . SER A 1 509 ? 17.199 12.692 -34.903 1.00 80.88 509 SER A O 1
ATOM 3930 N N . ALA A 1 510 ? 15.490 14.022 -34.370 1.00 75.62 510 ALA A N 1
ATOM 3931 C CA . ALA A 1 510 ? 14.995 13.187 -33.270 1.00 75.62 510 ALA A CA 1
ATOM 3932 C C . ALA A 1 510 ? 14.114 12.010 -33.730 1.00 75.62 510 ALA A C 1
ATOM 3934 O O . ALA A 1 510 ? 13.704 11.200 -32.899 1.00 75.62 510 ALA A O 1
ATOM 3935 N N . ASP A 1 511 ? 13.778 11.978 -35.014 1.00 83.81 511 ASP A N 1
ATOM 3936 C CA . ASP A 1 511 ? 13.000 10.969 -35.730 1.00 83.81 511 ASP A CA 1
ATOM 3937 C C . ASP A 1 511 ? 13.876 10.109 -36.665 1.00 83.81 511 ASP A C 1
ATOM 3939 O O . ASP A 1 511 ? 13.359 9.200 -37.324 1.00 83.81 511 ASP A O 1
ATOM 3943 N N . ASP A 1 512 ? 15.189 10.372 -36.653 1.00 91.38 512 ASP A N 1
ATOM 3944 C CA . ASP A 1 512 ? 16.233 9.564 -37.267 1.00 91.38 512 ASP A CA 1
ATOM 3945 C C . ASP A 1 512 ? 16.831 8.588 -36.252 1.00 91.38 512 ASP A C 1
ATOM 3947 O O . ASP A 1 512 ? 17.310 8.976 -35.180 1.00 91.38 512 ASP A O 1
ATOM 3951 N N . PHE A 1 513 ? 16.835 7.310 -36.611 1.00 93.12 513 PHE A N 1
ATOM 3952 C CA . PHE A 1 513 ? 17.249 6.215 -35.750 1.00 93.12 513 PHE A CA 1
ATOM 3953 C C . PHE A 1 513 ? 18.509 5.539 -36.264 1.00 93.12 513 PHE A C 1
ATOM 3955 O O . PHE A 1 513 ? 18.648 5.311 -37.463 1.00 93.12 513 PHE A O 1
ATOM 3962 N N . GLN A 1 514 ? 19.372 5.154 -35.325 1.00 94.81 514 GLN A N 1
ATOM 3963 C CA . GLN A 1 514 ? 20.471 4.216 -35.536 1.00 94.81 514 GLN A CA 1
ATOM 3964 C C . GLN A 1 514 ? 20.347 3.103 -34.495 1.00 94.81 514 GLN A C 1
ATOM 3966 O O . GLN A 1 514 ? 20.542 3.344 -33.298 1.00 94.81 514 GLN A O 1
ATOM 3971 N N . ILE A 1 515 ? 20.013 1.898 -34.951 1.00 94.88 515 ILE A N 1
ATOM 3972 C CA . ILE A 1 515 ? 19.828 0.711 -34.111 1.00 94.88 515 ILE A CA 1
ATOM 3973 C C . ILE A 1 515 ? 20.830 -0.353 -34.550 1.00 94.88 515 ILE A C 1
ATOM 3975 O O . ILE A 1 515 ? 20.892 -0.687 -35.726 1.00 94.88 515 ILE A O 1
ATOM 3979 N N . GLY A 1 516 ? 21.609 -0.886 -33.616 1.00 95.31 516 GLY A N 1
ATOM 3980 C CA . GLY A 1 516 ? 22.552 -1.970 -33.863 1.00 95.31 516 GLY A CA 1
ATOM 3981 C C . GLY A 1 516 ? 22.073 -3.285 -33.283 1.00 95.31 516 GLY A C 1
ATOM 3982 O O . GLY A 1 516 ? 21.581 -3.298 -32.156 1.00 95.31 516 GLY A O 1
ATOM 3983 N N . LEU A 1 517 ? 22.273 -4.380 -34.013 1.00 96.88 517 LEU A N 1
ATOM 3984 C CA . LEU A 1 517 ? 22.137 -5.737 -33.490 1.00 96.88 517 LEU A CA 1
ATOM 3985 C C . LEU A 1 517 ? 23.458 -6.491 -33.642 1.00 96.88 517 LEU A C 1
ATOM 3987 O O . LEU A 1 517 ? 23.961 -6.669 -34.747 1.00 96.88 517 LEU A O 1
ATOM 3991 N N . SER A 1 518 ? 23.990 -6.966 -32.525 1.00 96.31 518 SER A N 1
ATOM 3992 C CA . SER A 1 518 ? 25.144 -7.851 -32.442 1.00 96.31 518 SER A CA 1
ATOM 3993 C C . SER A 1 518 ? 24.679 -9.307 -32.295 1.00 96.31 518 SER A C 1
ATOM 3995 O O . SER A 1 518 ? 23.801 -9.584 -31.470 1.00 96.31 518 SER A O 1
ATOM 3997 N N . PRO A 1 519 ? 25.282 -10.266 -33.021 1.00 96.31 519 PRO A N 1
ATOM 3998 C CA . PRO A 1 519 ? 25.011 -11.684 -32.831 1.00 96.31 519 PRO A CA 1
ATOM 3999 C C . PRO A 1 519 ? 25.706 -12.284 -31.597 1.00 96.31 519 PRO A C 1
ATOM 4001 O O . PRO A 1 519 ? 25.492 -13.457 -31.285 1.00 96.31 519 PRO A O 1
ATOM 4004 N N . GLY A 1 520 ? 26.543 -11.510 -30.897 1.00 94.38 520 GLY A N 1
ATOM 4005 C CA . GLY A 1 520 ? 27.466 -12.041 -29.899 1.00 94.38 520 GLY A CA 1
ATOM 4006 C C . GLY A 1 520 ? 28.547 -12.926 -30.532 1.00 94.38 520 GLY A C 1
ATOM 4007 O O . GLY A 1 520 ? 28.793 -12.869 -31.735 1.00 94.38 520 GLY A O 1
ATOM 4008 N N . ASP A 1 521 ? 29.210 -13.764 -29.733 1.00 93.25 521 ASP A N 1
ATOM 4009 C CA . ASP A 1 521 ? 30.240 -14.706 -30.220 1.00 93.25 521 ASP A CA 1
ATOM 4010 C C . ASP A 1 521 ? 29.754 -16.168 -30.285 1.00 93.25 521 ASP A C 1
ATOM 4012 O O . ASP A 1 521 ? 30.528 -17.078 -30.601 1.00 93.25 521 ASP A O 1
ATOM 4016 N N . PHE A 1 522 ? 28.471 -16.404 -29.981 1.00 93.06 522 PHE A N 1
ATOM 4017 C CA . PHE A 1 522 ? 27.853 -17.730 -29.845 1.00 93.06 522 PHE A CA 1
ATOM 4018 C C . PHE A 1 522 ? 28.560 -18.670 -28.842 1.00 93.06 522 PHE A C 1
ATOM 4020 O O . PHE A 1 522 ? 28.402 -19.891 -28.929 1.00 93.06 522 PHE A O 1
ATOM 4027 N N . ASP A 1 523 ? 29.331 -18.122 -27.899 1.00 89.94 523 ASP A N 1
ATOM 4028 C CA . ASP A 1 523 ? 29.976 -18.841 -26.795 1.00 89.94 523 ASP A CA 1
ATOM 4029 C C . ASP A 1 523 ? 29.744 -18.106 -25.463 1.00 89.94 523 ASP A C 1
ATOM 4031 O O . ASP A 1 523 ? 28.967 -18.562 -24.625 1.00 89.94 523 ASP A O 1
ATOM 4035 N N . LYS A 1 524 ? 30.398 -16.958 -25.255 1.00 87.38 524 LYS A N 1
ATOM 4036 C CA . LYS A 1 524 ? 30.436 -16.229 -23.975 1.00 87.38 524 LYS A CA 1
ATOM 4037 C C . LYS A 1 524 ? 29.796 -14.852 -24.016 1.00 87.38 524 LYS A C 1
ATOM 4039 O O . LYS A 1 524 ? 29.375 -14.370 -22.967 1.00 87.38 524 LYS A O 1
ATOM 4044 N N . VAL A 1 525 ? 29.787 -14.205 -25.171 1.00 90.06 525 VAL A N 1
ATOM 4045 C CA . VAL A 1 525 ? 29.184 -12.892 -25.381 1.00 90.06 525 VAL A CA 1
ATOM 4046 C C . VAL A 1 525 ? 27.807 -13.130 -25.994 1.00 90.06 525 VAL A C 1
ATOM 4048 O O . VAL A 1 525 ? 27.736 -13.651 -27.110 1.00 90.06 525 VAL A O 1
ATOM 4051 N N . PRO A 1 526 ? 26.715 -12.824 -25.271 1.00 92.31 526 PRO A N 1
ATOM 4052 C CA . PRO A 1 526 ? 25.374 -13.014 -25.801 1.00 92.31 526 PRO A CA 1
ATOM 4053 C C . PRO A 1 526 ? 25.087 -12.026 -26.945 1.00 92.31 526 PRO A C 1
ATOM 4055 O O . PRO A 1 526 ? 25.751 -10.989 -27.038 1.00 92.31 526 PRO A O 1
ATOM 4058 N N . PRO A 1 527 ? 24.090 -12.326 -27.795 1.00 95.88 527 PRO A N 1
ATOM 4059 C CA . PRO A 1 527 ? 23.502 -11.342 -28.691 1.00 95.88 527 PRO A CA 1
ATOM 4060 C C . PRO A 1 527 ? 23.059 -10.092 -27.931 1.00 95.88 527 PRO A C 1
ATOM 4062 O O . PRO A 1 527 ? 22.577 -10.192 -26.801 1.00 95.88 527 PRO A O 1
ATOM 4065 N N . ASP A 1 528 ? 23.201 -8.933 -28.559 1.00 95.38 528 ASP A N 1
ATOM 4066 C CA . ASP A 1 528 ? 22.932 -7.650 -27.917 1.00 95.38 528 ASP A CA 1
ATOM 4067 C C . ASP A 1 528 ? 22.350 -6.647 -28.914 1.00 95.38 528 ASP A C 1
ATOM 4069 O O . ASP A 1 528 ? 22.666 -6.689 -30.103 1.00 95.38 528 ASP A O 1
ATOM 4073 N N . ILE A 1 529 ? 21.505 -5.740 -28.436 1.00 94.50 529 ILE A N 1
ATOM 4074 C CA . ILE A 1 529 ? 20.869 -4.698 -29.242 1.00 94.50 529 ILE A CA 1
ATOM 4075 C C . ILE A 1 529 ? 21.175 -3.334 -28.636 1.00 94.50 529 ILE A C 1
ATOM 4077 O O . ILE A 1 529 ? 21.204 -3.183 -27.419 1.00 94.50 529 ILE A O 1
ATOM 4081 N N . PHE A 1 530 ? 21.380 -2.314 -29.465 1.00 93.56 530 PHE A N 1
ATOM 4082 C CA . PHE A 1 530 ? 21.651 -0.967 -28.975 1.00 93.56 530 PHE A CA 1
ATOM 4083 C C . PHE A 1 530 ? 21.003 0.119 -29.830 1.00 93.56 530 PHE A C 1
ATOM 4085 O O . PHE A 1 530 ? 20.918 -0.005 -31.046 1.00 93.56 530 PHE A O 1
ATOM 4092 N N . ILE A 1 531 ? 20.577 1.216 -29.197 1.00 90.81 531 ILE A N 1
ATOM 4093 C CA . ILE A 1 531 ? 20.070 2.418 -29.876 1.00 90.81 531 ILE A CA 1
ATOM 4094 C C . ILE A 1 531 ? 21.103 3.534 -29.690 1.00 90.81 531 ILE A C 1
ATOM 4096 O O . ILE A 1 531 ? 21.249 4.068 -28.587 1.00 90.81 531 ILE A O 1
ATOM 4100 N N . TRP A 1 532 ? 21.828 3.892 -30.754 1.00 90.94 532 TRP A N 1
ATOM 4101 C CA . TRP A 1 532 ? 22.806 4.990 -30.726 1.00 90.94 532 TRP A CA 1
ATOM 4102 C C . TRP A 1 532 ? 22.154 6.356 -30.953 1.00 90.94 532 TRP A C 1
ATOM 4104 O O . TRP A 1 532 ? 22.563 7.345 -30.341 1.00 90.94 532 TRP A O 1
ATOM 4114 N N . GLN A 1 533 ? 21.106 6.406 -31.776 1.00 86.12 533 GLN A N 1
ATOM 4115 C CA . GLN A 1 533 ? 20.376 7.626 -32.109 1.00 86.12 533 GLN A CA 1
ATOM 4116 C C . GLN A 1 533 ? 18.864 7.330 -32.119 1.00 86.12 533 GLN A C 1
ATOM 4118 O O . GLN A 1 533 ? 18.471 6.338 -32.733 1.00 86.12 533 GLN A O 1
ATOM 4123 N N . PRO A 1 534 ? 18.024 8.148 -31.453 1.00 79.31 534 PRO A N 1
ATOM 4124 C CA . PRO A 1 534 ? 18.383 9.156 -30.455 1.00 79.31 534 PRO A CA 1
ATOM 4125 C C . PRO A 1 534 ? 18.700 8.511 -29.090 1.00 79.31 534 PRO A C 1
ATOM 4127 O O . PRO A 1 534 ? 17.908 7.743 -28.545 1.00 79.31 534 PRO A O 1
ATOM 4130 N N . ALA A 1 535 ? 19.828 8.886 -28.475 1.00 71.62 535 ALA A N 1
ATOM 4131 C CA . ALA A 1 535 ? 20.270 8.319 -27.191 1.00 71.62 535 ALA A CA 1
ATOM 4132 C C . ALA A 1 535 ? 19.262 8.499 -26.033 1.00 71.62 535 ALA A C 1
ATOM 4134 O O . ALA A 1 535 ? 19.278 7.731 -25.076 1.00 71.62 535 ALA A O 1
ATOM 4135 N N . THR A 1 536 ? 18.370 9.492 -26.116 1.00 58.41 536 THR A N 1
ATOM 4136 C CA . THR A 1 536 ? 17.355 9.799 -25.093 1.00 58.41 536 THR A CA 1
ATOM 4137 C C . THR A 1 536 ? 16.220 8.778 -25.002 1.00 58.41 536 THR A C 1
ATOM 4139 O O . THR A 1 536 ? 15.503 8.787 -24.008 1.00 58.41 536 THR A O 1
ATOM 4142 N N . LEU A 1 537 ? 16.030 7.920 -26.011 1.00 59.88 537 LEU A N 1
ATOM 4143 C CA . LEU A 1 537 ? 14.975 6.896 -26.016 1.00 59.88 537 LEU A CA 1
ATOM 4144 C C . LEU A 1 537 ? 15.473 5.516 -25.566 1.00 59.88 537 LEU A C 1
ATOM 4146 O O . LEU A 1 537 ? 14.662 4.631 -25.301 1.00 59.88 537 LEU A O 1
ATOM 4150 N N . ARG A 1 538 ? 16.793 5.333 -25.450 1.00 71.75 538 ARG A N 1
ATOM 4151 C CA . ARG A 1 538 ? 17.420 4.046 -25.138 1.00 71.75 538 ARG A CA 1
ATOM 4152 C C . ARG A 1 538 ? 16.905 3.458 -23.824 1.00 71.75 538 ARG A C 1
ATOM 4154 O O . ARG A 1 538 ? 16.341 2.370 -23.829 1.00 71.75 538 ARG A O 1
ATOM 4161 N N . ASP A 1 539 ? 17.044 4.194 -22.725 1.00 53.44 539 ASP A N 1
ATOM 4162 C CA . ASP A 1 539 ? 16.780 3.671 -21.377 1.00 53.44 539 ASP A CA 1
ATOM 4163 C C . ASP A 1 539 ? 15.278 3.403 -21.132 1.00 53.44 539 ASP A C 1
ATOM 4165 O O . ASP A 1 539 ? 14.917 2.629 -20.251 1.00 53.44 539 ASP A O 1
ATOM 4169 N N . SER A 1 540 ? 14.396 4.007 -21.940 1.00 47.06 540 SER A N 1
ATOM 4170 C CA . SER A 1 540 ? 12.939 3.860 -21.833 1.00 47.06 540 SER A CA 1
ATOM 4171 C C . SER A 1 540 ? 12.352 2.750 -22.706 1.00 47.06 540 SER A C 1
ATOM 4173 O O . SER A 1 540 ? 11.275 2.253 -22.392 1.00 47.06 540 SER A O 1
ATOM 4175 N N . TYR A 1 541 ? 13.013 2.374 -23.808 1.00 58.47 541 TYR A N 1
ATOM 4176 C CA . TYR A 1 541 ? 12.377 1.553 -24.845 1.00 58.47 541 TYR A CA 1
ATOM 4177 C C . TYR A 1 541 ? 13.212 0.372 -25.349 1.00 58.47 541 TYR A C 1
ATOM 4179 O O . TYR A 1 541 ? 12.653 -0.493 -26.022 1.00 58.47 541 TYR A O 1
ATOM 4187 N N . ILE A 1 542 ? 14.506 0.271 -25.021 1.00 71.38 542 ILE A N 1
ATOM 4188 C CA . ILE A 1 542 ? 15.374 -0.806 -25.535 1.00 71.38 542 ILE A CA 1
ATOM 4189 C C . ILE A 1 542 ? 14.847 -2.212 -25.201 1.00 71.38 542 ILE A C 1
ATOM 4191 O O . ILE A 1 542 ? 14.829 -3.078 -26.069 1.00 71.38 542 ILE A O 1
ATOM 4195 N N . ASN A 1 543 ? 14.281 -2.395 -24.002 1.00 65.75 543 ASN A N 1
ATOM 4196 C CA . ASN A 1 543 ? 13.697 -3.666 -23.551 1.00 65.75 543 ASN A CA 1
ATOM 4197 C C . ASN A 1 543 ? 12.366 -4.021 -24.243 1.00 65.75 543 ASN A C 1
ATOM 4199 O O . ASN A 1 543 ? 11.862 -5.127 -24.070 1.00 65.75 543 ASN A O 1
ATOM 4203 N N . SER A 1 544 ? 11.774 -3.095 -25.008 1.00 70.12 544 SER A N 1
ATOM 4204 C CA . SER A 1 544 ? 10.539 -3.348 -25.764 1.00 70.12 544 SER A CA 1
ATOM 4205 C C . SER A 1 544 ? 10.795 -3.939 -27.156 1.00 70.12 544 SER A C 1
ATOM 4207 O O . SER A 1 544 ? 9.873 -4.492 -27.756 1.00 70.12 544 SER A O 1
ATOM 4209 N N . ILE A 1 545 ? 12.034 -3.867 -27.664 1.00 83.62 545 ILE A N 1
ATOM 4210 C CA . ILE A 1 545 ? 12.421 -4.510 -28.923 1.00 83.62 545 ILE A CA 1
ATOM 4211 C C . ILE A 1 545 ? 12.688 -5.989 -28.644 1.00 83.62 545 ILE A C 1
ATOM 4213 O O . ILE A 1 545 ? 13.628 -6.334 -27.930 1.00 83.62 545 ILE A O 1
ATOM 4217 N N . LYS A 1 546 ? 11.882 -6.878 -29.228 1.00 89.69 546 LYS A N 1
ATOM 4218 C CA . LYS A 1 546 ? 12.145 -8.320 -29.155 1.00 89.69 546 LYS A CA 1
ATOM 4219 C C . LYS A 1 546 ? 13.067 -8.704 -30.292 1.00 89.69 546 LYS A C 1
ATOM 4221 O O . LYS A 1 546 ? 12.836 -8.294 -31.426 1.00 89.69 546 LYS A O 1
ATOM 4226 N N . PHE A 1 547 ? 14.069 -9.520 -30.010 1.00 96.00 547 PHE A N 1
ATOM 4227 C CA . PHE A 1 547 ? 14.929 -10.061 -31.045 1.00 96.00 547 PHE A CA 1
ATOM 4228 C C . PHE A 1 547 ? 15.419 -11.455 -30.678 1.00 96.00 547 PHE A C 1
ATOM 4230 O O . PHE A 1 547 ? 15.456 -11.828 -29.506 1.00 96.00 547 PHE A O 1
ATOM 4237 N N . ALA A 1 548 ? 15.804 -12.214 -31.692 1.00 95.00 548 ALA A N 1
ATOM 4238 C CA . ALA A 1 548 ? 16.459 -13.498 -31.534 1.00 95.00 548 ALA A CA 1
ATOM 4239 C C . ALA A 1 548 ? 17.515 -13.659 -32.625 1.00 95.00 548 ALA A C 1
ATOM 4241 O O . ALA A 1 548 ? 17.332 -13.187 -33.745 1.00 95.00 548 ALA A O 1
ATOM 4242 N N . VAL A 1 549 ? 18.624 -14.315 -32.283 1.00 96.69 549 VAL A N 1
ATOM 4243 C CA . VAL A 1 549 ? 19.736 -14.584 -33.198 1.00 96.69 549 VAL A CA 1
ATOM 4244 C C . VAL A 1 549 ? 20.049 -16.073 -33.174 1.00 96.69 549 VAL A C 1
ATOM 4246 O O . VAL A 1 549 ? 20.093 -16.698 -32.113 1.00 96.69 549 VAL A O 1
ATOM 4249 N N . LYS A 1 550 ? 20.310 -16.641 -34.347 1.00 95.81 550 LYS A N 1
ATOM 4250 C CA . LYS A 1 550 ? 20.612 -18.052 -34.543 1.00 95.81 550 LYS A CA 1
ATOM 4251 C C . LYS A 1 550 ? 21.850 -18.206 -35.411 1.00 95.81 550 LYS A C 1
ATOM 4253 O O . LYS A 1 550 ? 21.972 -17.597 -36.466 1.00 95.81 550 LYS A O 1
ATOM 4258 N N . ARG A 1 551 ? 22.776 -19.064 -34.986 1.00 96.00 551 ARG A N 1
ATOM 4259 C CA . ARG A 1 551 ? 23.947 -19.397 -35.800 1.00 96.00 551 ARG A CA 1
ATOM 4260 C C . ARG A 1 551 ? 23.542 -20.253 -36.998 1.00 96.00 551 ARG A C 1
ATOM 4262 O O . ARG A 1 551 ? 22.789 -21.215 -36.832 1.00 96.00 551 ARG A O 1
ATOM 4269 N N . THR A 1 552 ? 24.089 -19.953 -38.170 1.00 94.94 552 THR A N 1
ATOM 4270 C CA . THR A 1 552 ? 23.883 -20.726 -39.403 1.00 94.94 552 THR A CA 1
ATOM 4271 C C . THR A 1 552 ? 25.183 -21.405 -39.841 1.00 94.94 552 THR A C 1
ATOM 4273 O O . THR A 1 552 ? 26.256 -21.157 -39.288 1.00 94.94 552 THR A O 1
ATOM 4276 N N . ASP A 1 553 ? 25.110 -22.283 -40.846 1.00 92.06 553 ASP A N 1
ATOM 4277 C CA . ASP A 1 553 ? 26.294 -22.961 -41.402 1.00 92.06 553 ASP A CA 1
ATOM 4278 C C . ASP A 1 553 ? 27.289 -21.985 -42.064 1.00 92.06 553 ASP A C 1
ATOM 4280 O O . ASP A 1 553 ? 28.426 -22.371 -42.344 1.00 92.06 553 ASP A O 1
ATOM 4284 N N . LYS A 1 554 ? 26.853 -20.751 -42.348 1.00 92.38 554 LYS A N 1
ATOM 4285 C CA . LYS A 1 554 ? 27.606 -19.728 -43.081 1.00 92.38 554 LYS A CA 1
ATOM 4286 C C . LYS A 1 554 ? 27.808 -18.415 -42.319 1.00 92.38 554 LYS A C 1
ATOM 4288 O O . LYS A 1 554 ? 28.448 -17.540 -42.873 1.00 92.38 554 LYS A O 1
ATOM 4293 N N . GLY A 1 555 ? 27.241 -18.266 -41.125 1.00 96.12 555 GLY A N 1
ATOM 4294 C CA . GLY A 1 555 ? 27.224 -17.008 -40.380 1.00 96.12 555 GLY A CA 1
ATOM 4295 C C . GLY A 1 555 ? 26.112 -17.029 -39.330 1.00 96.12 555 GLY A C 1
ATOM 4296 O O . GLY A 1 555 ? 26.114 -17.897 -38.448 1.00 96.12 555 GLY A O 1
ATOM 4297 N N . TYR A 1 556 ? 25.147 -16.112 -39.426 1.00 97.69 556 TYR A N 1
ATOM 4298 C CA . TYR A 1 556 ? 24.025 -16.008 -38.489 1.00 97.69 556 TYR A CA 1
ATOM 4299 C C . TYR A 1 556 ? 22.764 -15.403 -39.112 1.00 97.69 556 TYR A C 1
ATOM 4301 O O . TYR A 1 556 ? 22.839 -14.569 -40.004 1.00 97.69 556 TYR A O 1
ATOM 4309 N N . SER A 1 557 ? 21.602 -15.774 -38.583 1.00 97.75 557 SER A N 1
ATOM 4310 C CA . SER A 1 557 ? 20.311 -15.164 -38.886 1.00 97.75 557 SER A CA 1
ATOM 4311 C C . SER A 1 557 ? 19.729 -14.498 -37.646 1.00 97.75 557 SER A C 1
ATOM 4313 O O . SER A 1 557 ? 20.013 -14.909 -36.519 1.00 97.75 557 SER A O 1
ATOM 4315 N N . ALA A 1 558 ? 18.916 -13.466 -37.836 1.00 97.56 558 ALA A N 1
ATOM 4316 C CA . ALA A 1 558 ? 18.249 -12.762 -36.759 1.00 97.56 558 ALA A CA 1
ATOM 4317 C C . ALA A 1 558 ? 16.856 -12.290 -37.162 1.00 97.56 558 ALA A C 1
ATOM 4319 O O . ALA A 1 558 ? 16.587 -11.985 -38.323 1.00 97.56 558 ALA A O 1
ATOM 4320 N N . GLU A 1 559 ? 15.989 -12.182 -36.167 1.00 96.69 559 GLU A N 1
ATOM 4321 C CA . GLU A 1 559 ? 14.665 -11.590 -36.288 1.00 96.69 559 GLU A CA 1
ATOM 4322 C C . GLU A 1 559 ? 14.484 -10.529 -35.217 1.00 96.69 559 GLU A C 1
ATOM 4324 O O . GLU A 1 559 ? 14.938 -10.694 -34.085 1.00 96.69 559 GLU A O 1
ATOM 4329 N N . MET A 1 560 ? 13.795 -9.451 -35.569 1.00 95.81 560 MET A N 1
ATOM 4330 C CA . MET A 1 560 ? 13.511 -8.325 -34.697 1.00 95.81 560 MET A CA 1
ATOM 4331 C C . MET A 1 560 ? 12.055 -7.899 -34.850 1.00 95.81 560 MET A C 1
ATOM 4333 O O . MET A 1 560 ? 11.558 -7.722 -35.962 1.00 95.81 560 MET A O 1
ATOM 4337 N N . GLN A 1 561 ? 11.395 -7.665 -33.722 1.00 93.69 561 GLN A N 1
ATOM 4338 C CA . GLN A 1 561 ? 10.117 -6.975 -33.612 1.00 93.69 561 GLN A CA 1
ATOM 4339 C C . GLN A 1 561 ? 10.364 -5.642 -32.903 1.00 93.69 561 GLN A C 1
ATOM 4341 O O . GLN A 1 561 ? 10.675 -5.614 -31.712 1.00 93.69 561 GLN A O 1
ATOM 4346 N N . ILE A 1 562 ? 10.203 -4.542 -33.636 1.00 92.50 562 ILE A N 1
ATOM 4347 C CA . ILE A 1 562 ? 10.395 -3.172 -33.162 1.00 92.50 562 ILE A CA 1
ATOM 4348 C C . ILE A 1 562 ? 9.013 -2.517 -33.006 1.00 92.50 562 ILE A C 1
ATOM 4350 O O . ILE A 1 562 ? 8.368 -2.216 -34.016 1.00 92.50 562 ILE A O 1
ATOM 4354 N N . PRO A 1 563 ? 8.530 -2.271 -31.775 1.00 82.69 563 PRO A N 1
ATOM 4355 C CA . PRO A 1 563 ? 7.276 -1.554 -31.573 1.00 82.69 563 PRO A CA 1
ATOM 4356 C C . PRO A 1 563 ? 7.325 -0.141 -32.164 1.00 82.69 563 PRO A C 1
ATOM 4358 O O . PRO A 1 563 ? 8.333 0.559 -32.052 1.00 82.69 563 PRO A O 1
ATOM 4361 N N . ALA A 1 564 ? 6.212 0.329 -32.729 1.00 79.38 564 ALA A N 1
ATOM 4362 C CA . ALA A 1 564 ? 6.098 1.677 -33.293 1.00 79.38 564 ALA A CA 1
ATOM 4363 C C . ALA A 1 564 ? 6.440 2.779 -32.276 1.00 79.38 564 ALA A C 1
ATOM 4365 O O . ALA A 1 564 ? 6.932 3.839 -32.649 1.00 79.38 564 ALA A O 1
ATOM 4366 N N . LEU A 1 565 ? 6.212 2.517 -30.984 1.00 69.12 565 LEU A N 1
ATOM 4367 C CA . LEU A 1 565 ? 6.531 3.438 -29.893 1.00 69.12 565 LEU A CA 1
ATOM 4368 C C . LEU A 1 565 ? 8.043 3.703 -29.753 1.00 69.12 565 LEU A C 1
ATOM 4370 O O . LEU A 1 565 ? 8.425 4.789 -29.323 1.00 69.12 565 LEU A O 1
ATOM 4374 N N . VAL A 1 566 ? 8.890 2.744 -30.147 1.00 75.88 566 VAL A N 1
ATOM 4375 C CA . VAL A 1 566 ? 10.355 2.901 -30.169 1.00 75.88 566 VAL A CA 1
ATOM 4376 C C . VAL A 1 566 ? 10.766 3.887 -31.258 1.00 75.88 566 VAL A C 1
ATOM 4378 O O . VAL A 1 566 ? 11.579 4.779 -31.027 1.00 75.88 566 VAL A O 1
ATOM 4381 N N . LEU A 1 567 ? 10.174 3.744 -32.445 1.00 81.44 567 LEU A N 1
ATOM 4382 C CA . LEU A 1 567 ? 10.455 4.550 -33.630 1.00 81.44 567 LEU A CA 1
ATOM 4383 C C . LEU A 1 567 ? 9.618 5.837 -33.606 1.00 81.44 567 LEU A C 1
ATOM 4385 O O . LEU A 1 567 ? 8.713 6.035 -34.414 1.00 81.44 567 LEU A O 1
ATOM 4389 N N . LYS A 1 568 ? 9.892 6.714 -32.633 1.00 68.88 568 LYS A N 1
ATOM 4390 C CA . LYS A 1 568 ? 9.203 8.000 -32.451 1.00 68.88 568 LYS A CA 1
ATOM 4391 C C . LYS A 1 568 ? 9.023 8.743 -33.777 1.00 68.88 568 LYS A C 1
ATOM 4393 O O . LYS A 1 568 ? 9.985 9.193 -34.379 1.00 68.88 568 LYS A O 1
ATOM 4398 N N . GLY A 1 569 ? 7.763 8.973 -34.140 1.00 66.62 569 GLY A N 1
ATOM 4399 C CA . GLY A 1 569 ? 7.394 9.684 -35.361 1.00 66.62 569 GLY A CA 1
ATOM 4400 C C . GLY A 1 569 ? 6.917 8.769 -36.485 1.00 66.62 569 GLY A C 1
ATOM 4401 O O . GLY A 1 569 ? 6.213 9.263 -37.368 1.00 66.62 569 GLY A O 1
ATOM 4402 N N . ILE A 1 570 ? 7.187 7.460 -36.400 1.00 82.50 570 ILE A N 1
ATOM 4403 C CA . ILE A 1 570 ? 6.706 6.475 -37.365 1.00 82.50 570 ILE A CA 1
ATOM 4404 C C . ILE A 1 570 ? 5.181 6.393 -37.345 1.00 82.50 570 ILE A C 1
ATOM 4406 O O . ILE A 1 570 ? 4.522 6.480 -36.304 1.00 82.50 570 ILE A O 1
ATOM 4410 N N . ARG A 1 571 ? 4.602 6.170 -38.522 1.00 76.88 571 ARG A N 1
ATOM 4411 C CA . ARG A 1 571 ? 3.218 5.726 -38.658 1.00 76.88 571 ARG A CA 1
ATOM 4412 C C . ARG A 1 571 ? 3.217 4.428 -39.455 1.00 76.88 571 ARG A C 1
ATOM 4414 O O . ARG A 1 571 ? 3.867 4.319 -40.489 1.00 76.88 571 ARG A O 1
ATOM 4421 N N . LEU A 1 572 ? 2.517 3.427 -38.936 1.00 83.25 572 LEU A N 1
ATOM 4422 C CA . LEU A 1 572 ? 2.386 2.125 -39.578 1.00 83.25 572 LEU A CA 1
ATOM 4423 C C . LEU A 1 572 ? 1.097 2.121 -40.401 1.00 83.25 572 LEU A C 1
ATOM 4425 O O . LEU A 1 572 ? 0.006 1.862 -39.890 1.00 83.25 572 LEU A O 1
ATOM 4429 N N . ALA A 1 573 ? 1.213 2.503 -41.672 1.00 81.62 573 ALA A N 1
ATOM 4430 C CA . ALA A 1 573 ? 0.089 2.613 -42.593 1.00 81.62 573 ALA A CA 1
ATOM 4431 C C . ALA A 1 573 ? 0.447 2.096 -43.990 1.00 81.62 573 ALA A C 1
ATOM 4433 O O . ALA A 1 573 ? 1.579 2.229 -44.453 1.00 81.62 573 ALA A O 1
ATOM 4434 N N . SER A 1 574 ? -0.553 1.545 -44.686 1.00 85.81 574 SER A N 1
ATOM 4435 C CA . SER A 1 574 ? -0.405 1.121 -46.081 1.00 85.81 574 SER A CA 1
ATOM 4436 C C . SER A 1 574 ? 0.061 2.286 -46.949 1.00 85.81 574 SER A C 1
ATOM 4438 O O . SER A 1 574 ? -0.470 3.392 -46.857 1.00 85.81 574 SER A O 1
ATOM 4440 N N . ASP A 1 575 ? 0.999 1.990 -47.840 1.00 85.44 575 ASP A N 1
ATOM 4441 C CA . ASP A 1 575 ? 1.604 2.886 -48.824 1.00 85.44 575 ASP A CA 1
ATOM 4442 C C . ASP A 1 575 ? 2.423 4.042 -48.228 1.00 85.44 575 ASP A C 1
ATOM 4444 O O . ASP A 1 575 ? 2.790 4.961 -48.957 1.00 85.44 575 ASP A O 1
ATOM 4448 N N . GLN A 1 576 ? 2.737 4.014 -46.928 1.00 88.50 576 GLN A N 1
ATOM 4449 C CA . GLN A 1 576 ? 3.651 4.978 -46.318 1.00 88.50 576 GLN A CA 1
ATOM 4450 C C . GLN A 1 576 ? 5.109 4.626 -46.632 1.00 88.50 576 GLN A C 1
ATOM 4452 O O . GLN A 1 576 ? 5.526 3.479 -46.464 1.00 88.50 576 GLN A O 1
ATOM 4457 N N . THR A 1 577 ? 5.888 5.619 -47.059 1.00 91.75 577 THR A N 1
ATOM 4458 C CA . THR A 1 577 ? 7.332 5.507 -47.270 1.00 91.75 577 THR A CA 1
ATOM 4459 C C . THR A 1 577 ? 8.099 6.250 -46.179 1.00 91.75 577 THR A C 1
ATOM 4461 O O . THR A 1 577 ? 7.875 7.438 -45.964 1.00 91.75 577 THR A O 1
ATOM 4464 N N . ILE A 1 578 ? 9.040 5.551 -45.547 1.00 93.81 578 ILE A N 1
ATOM 4465 C CA . ILE A 1 578 ? 10.047 6.106 -44.632 1.00 93.81 578 ILE A CA 1
ATOM 4466 C C . ILE A 1 578 ? 11.445 5.944 -45.245 1.00 93.81 578 ILE A C 1
ATOM 4468 O O . ILE A 1 578 ? 11.613 5.176 -46.201 1.00 93.81 578 ILE A O 1
ATOM 4472 N N . GLY A 1 579 ? 12.454 6.648 -44.734 1.00 94.94 579 GLY A N 1
ATOM 4473 C CA . GLY A 1 579 ? 13.838 6.327 -45.083 1.00 94.94 579 GLY A CA 1
ATOM 4474 C C . GLY A 1 579 ? 14.311 5.119 -44.278 1.00 94.94 579 GLY A C 1
ATOM 4475 O O . GLY A 1 579 ? 13.969 4.997 -43.103 1.00 94.94 579 GLY A O 1
ATOM 4476 N N . ALA A 1 580 ? 15.062 4.206 -44.893 1.00 95.38 580 ALA A N 1
ATOM 4477 C CA . ALA A 1 580 ? 15.679 3.100 -44.164 1.00 95.38 580 ALA A CA 1
ATOM 4478 C C . ALA A 1 580 ? 16.969 2.613 -44.827 1.00 95.38 580 ALA A C 1
ATOM 4480 O O . ALA A 1 580 ? 17.095 2.711 -46.045 1.00 95.38 580 ALA A O 1
ATOM 4481 N N . THR A 1 581 ? 17.893 2.045 -44.053 1.00 95.38 581 THR A N 1
ATOM 4482 C CA . THR A 1 581 ? 19.100 1.377 -44.576 1.00 95.38 581 THR A CA 1
ATOM 4483 C C . THR A 1 581 ? 19.431 0.141 -43.734 1.00 95.38 581 THR A C 1
ATOM 4485 O O . THR A 1 581 ? 19.153 0.123 -42.535 1.00 95.38 581 THR A O 1
ATOM 4488 N N . PHE A 1 582 ? 20.003 -0.886 -44.369 1.00 97.00 582 PHE A N 1
ATOM 4489 C CA . PHE A 1 582 ? 20.516 -2.102 -43.736 1.00 97.00 582 PHE A CA 1
ATOM 4490 C C . PHE A 1 582 ? 22.004 -2.277 -44.049 1.00 97.00 582 PHE A C 1
ATOM 4492 O O . PHE A 1 582 ? 22.371 -2.405 -45.225 1.00 97.00 582 PHE A O 1
ATOM 4499 N N . ASP A 1 583 ? 22.821 -2.314 -42.996 1.00 96.00 583 ASP A N 1
ATOM 4500 C CA . ASP A 1 583 ? 24.278 -2.252 -43.085 1.00 96.00 583 ASP A CA 1
ATOM 4501 C C . ASP A 1 583 ? 24.946 -3.367 -42.254 1.00 96.00 583 ASP A C 1
ATOM 4503 O O . ASP A 1 583 ? 25.205 -3.179 -41.063 1.00 96.00 583 ASP A O 1
ATOM 4507 N N . PRO A 1 584 ? 25.210 -4.556 -42.826 1.00 96.50 584 PRO A N 1
ATOM 4508 C CA . PRO A 1 584 ? 25.967 -5.595 -42.138 1.00 96.50 584 PRO A CA 1
ATOM 4509 C C . PRO A 1 584 ? 27.466 -5.280 -42.134 1.00 96.50 584 PRO A C 1
ATOM 4511 O O . PRO A 1 584 ? 28.044 -4.934 -43.170 1.00 96.50 584 PRO A O 1
ATOM 4514 N N . SER A 1 585 ? 28.081 -5.423 -40.963 1.00 93.88 585 SER A N 1
ATOM 4515 C CA . SER A 1 585 ? 29.505 -5.206 -40.711 1.00 93.88 585 SER A CA 1
ATOM 4516 C C . SER A 1 585 ? 30.259 -6.530 -40.597 1.00 93.88 585 SER A C 1
ATOM 4518 O O . SER A 1 585 ? 29.687 -7.525 -40.165 1.00 93.88 585 SER A O 1
ATOM 4520 N N . ASP A 1 586 ? 31.547 -6.479 -40.932 1.00 89.12 586 ASP A N 1
ATOM 4521 C CA . ASP A 1 586 ? 32.527 -7.566 -40.824 1.00 89.12 586 ASP A CA 1
ATOM 4522 C C . ASP A 1 586 ? 33.758 -7.057 -40.049 1.00 89.12 586 ASP A C 1
ATOM 4524 O O . ASP A 1 586 ? 34.265 -5.952 -40.310 1.00 89.12 586 ASP A O 1
ATOM 4528 N N . THR A 1 587 ? 34.172 -7.821 -39.034 1.00 87.50 587 THR A N 1
ATOM 4529 C CA . THR A 1 587 ? 35.355 -7.608 -38.193 1.00 87.50 587 THR A CA 1
ATOM 4530 C C . THR A 1 587 ? 36.143 -8.906 -37.971 1.00 87.50 587 THR A C 1
ATOM 4532 O O . THR A 1 587 ? 36.234 -9.422 -36.862 1.00 87.50 587 THR A O 1
ATOM 4535 N N . ASP A 1 588 ? 36.862 -9.377 -38.978 1.00 84.56 588 ASP A N 1
ATOM 4536 C CA . ASP A 1 588 ? 37.677 -10.594 -38.872 1.00 84.56 588 ASP A CA 1
ATOM 4537 C C . ASP A 1 588 ? 38.836 -10.585 -37.848 1.00 84.56 588 ASP A C 1
ATOM 4539 O O . ASP A 1 588 ? 39.301 -11.655 -37.430 1.00 84.56 588 ASP A O 1
ATOM 4543 N N . THR A 1 589 ? 39.392 -9.428 -37.443 1.00 78.88 589 THR A N 1
ATOM 4544 C CA . THR A 1 589 ? 40.623 -9.394 -36.622 1.00 78.88 589 THR A CA 1
ATOM 4545 C C . THR A 1 589 ? 40.345 -9.465 -35.112 1.00 78.88 589 THR A C 1
ATOM 4547 O O . THR A 1 589 ? 39.999 -8.459 -34.475 1.00 78.88 589 THR A O 1
ATOM 4550 N N . PRO A 1 590 ? 40.658 -10.584 -34.417 1.00 66.19 590 PRO A N 1
ATOM 4551 C CA . PRO A 1 590 ? 40.308 -10.719 -33.009 1.00 66.19 590 PRO A CA 1
ATOM 4552 C C . PRO A 1 590 ? 41.122 -9.778 -32.112 1.00 66.19 590 PRO A C 1
ATOM 4554 O O . PRO A 1 590 ? 42.323 -9.958 -31.912 1.00 66.19 590 PRO A O 1
ATOM 4557 N N . GLY A 1 591 ? 40.439 -8.837 -31.452 1.00 61.69 591 GLY A N 1
ATOM 4558 C CA . GLY A 1 591 ? 41.063 -7.859 -30.547 1.00 61.69 591 GLY A CA 1
ATOM 4559 C C . GLY A 1 591 ? 41.477 -6.538 -31.206 1.00 61.69 591 GLY A C 1
ATOM 4560 O O . GLY A 1 591 ? 42.118 -5.727 -30.534 1.00 61.69 591 GLY A O 1
ATOM 4561 N N . SER A 1 592 ? 41.111 -6.322 -32.474 1.00 68.00 592 SER A N 1
ATOM 4562 C CA . SER A 1 592 ? 41.057 -4.986 -33.075 1.00 68.00 592 SER A CA 1
ATOM 4563 C C . SER A 1 592 ? 40.011 -4.119 -32.360 1.00 68.00 592 SER A C 1
ATOM 4565 O O . SER A 1 592 ? 39.052 -4.631 -31.787 1.00 68.00 592 SER A O 1
ATOM 4567 N N . SER A 1 593 ? 40.229 -2.802 -32.336 1.00 62.03 593 SER A N 1
ATOM 4568 C CA . SER A 1 593 ? 39.243 -1.812 -31.879 1.00 62.03 593 SER A CA 1
ATOM 4569 C C . SER A 1 593 ? 38.539 -1.092 -33.023 1.00 62.03 593 SER A C 1
ATOM 4571 O O . SER A 1 593 ? 37.701 -0.239 -32.742 1.00 62.03 593 SER A O 1
ATOM 4573 N N . GLU A 1 594 ? 38.923 -1.388 -34.262 1.00 75.50 594 GLU A N 1
ATOM 4574 C CA . GLU A 1 594 ? 38.522 -0.661 -35.460 1.00 75.50 594 GLU A CA 1
ATOM 4575 C C . GLU A 1 594 ? 37.526 -1.492 -36.267 1.00 75.50 594 GLU A C 1
ATOM 4577 O O . GLU A 1 594 ? 37.740 -2.690 -36.440 1.00 75.50 594 GLU A O 1
ATOM 4582 N N . GLN A 1 595 ? 36.490 -0.835 -36.786 1.00 80.12 595 GLN A N 1
ATOM 4583 C CA . GLN A 1 595 ? 35.603 -1.385 -37.810 1.00 80.12 595 GLN A CA 1
ATOM 4584 C C . GLN A 1 595 ? 36.419 -1.679 -39.082 1.00 80.12 595 GLN A C 1
ATOM 4586 O O . GLN A 1 595 ? 37.267 -0.861 -39.460 1.00 80.12 595 GLN A O 1
ATOM 4591 N N . GLU A 1 596 ? 36.195 -2.822 -39.737 1.00 87.19 596 GLU A N 1
ATOM 4592 C CA . GLU A 1 596 ? 37.001 -3.248 -40.895 1.00 87.19 596 GLU A CA 1
ATOM 4593 C C . GLU A 1 596 ? 36.259 -3.062 -42.218 1.00 87.19 596 GLU A C 1
ATOM 4595 O O . GLU A 1 596 ? 36.746 -2.345 -43.102 1.00 87.19 596 GLU A O 1
ATOM 4600 N N . MET A 1 597 ? 35.067 -3.650 -42.342 1.00 90.81 597 MET A N 1
ATOM 4601 C CA . MET A 1 597 ? 34.245 -3.565 -43.545 1.00 90.81 597 MET A CA 1
ATOM 4602 C C . MET A 1 597 ? 32.757 -3.450 -43.218 1.00 90.81 597 MET A C 1
ATOM 4604 O O . MET A 1 597 ? 32.286 -3.972 -42.215 1.00 90.81 597 MET A O 1
ATOM 4608 N N . MET A 1 598 ? 32.009 -2.766 -44.085 1.00 94.00 598 MET A N 1
ATOM 4609 C CA . MET A 1 598 ? 30.549 -2.742 -44.036 1.00 94.00 598 MET A CA 1
ATOM 4610 C C . MET A 1 598 ? 29.970 -2.758 -45.451 1.00 94.00 598 MET A C 1
ATOM 4612 O O . MET A 1 598 ? 30.405 -1.994 -46.325 1.00 94.00 598 MET A O 1
ATOM 4616 N N . LEU A 1 599 ? 28.994 -3.635 -45.681 1.00 95.88 599 LEU A N 1
ATOM 4617 C CA . LEU A 1 599 ? 28.131 -3.589 -46.859 1.00 95.88 599 LEU A CA 1
ATOM 4618 C C . LEU A 1 599 ? 26.886 -2.762 -46.530 1.00 95.88 599 LEU A C 1
ATOM 4620 O O . LEU A 1 599 ? 26.551 -2.573 -45.370 1.00 95.88 599 LEU A O 1
ATOM 4624 N N . SER A 1 600 ? 26.205 -2.250 -47.552 1.00 96.12 600 SER A N 1
ATOM 4625 C CA . SER A 1 600 ? 25.011 -1.428 -47.371 1.00 96.12 600 SER A CA 1
ATOM 4626 C C . SER A 1 600 ? 24.008 -1.620 -48.499 1.00 96.12 600 SER A C 1
ATOM 4628 O O . SER A 1 600 ? 24.377 -1.731 -49.677 1.00 96.12 600 SER A O 1
ATOM 4630 N N . THR A 1 601 ? 22.716 -1.577 -48.167 1.00 96.56 601 THR A N 1
ATOM 4631 C CA . THR A 1 601 ? 21.664 -1.384 -49.177 1.00 96.56 601 THR A CA 1
ATOM 4632 C C . THR A 1 601 ? 21.736 0.004 -49.821 1.00 96.56 601 THR A C 1
ATOM 4634 O O . THR A 1 601 ? 21.230 0.177 -50.933 1.00 96.56 601 THR A O 1
ATOM 4637 N N . ALA A 1 602 ? 22.406 0.968 -49.181 1.00 95.06 602 ALA A N 1
ATOM 4638 C CA . ALA A 1 602 ? 22.700 2.296 -49.701 1.00 95.06 602 ALA A CA 1
ATOM 4639 C C . ALA A 1 602 ? 24.223 2.556 -49.795 1.00 95.06 602 ALA A C 1
ATOM 4641 O O . ALA A 1 602 ? 24.787 3.265 -48.966 1.00 95.06 602 ALA A O 1
ATOM 4642 N N . PRO A 1 603 ? 24.939 2.059 -50.824 1.00 89.25 603 PRO A N 1
ATOM 4643 C CA . PRO A 1 603 ? 26.414 2.089 -50.896 1.00 89.25 603 PRO A CA 1
ATOM 4644 C C . PRO A 1 603 ? 27.088 3.466 -50.903 1.00 89.25 603 PRO A C 1
ATOM 4646 O O . PRO A 1 603 ? 28.315 3.565 -50.864 1.00 89.25 603 PRO A O 1
ATOM 4649 N N . HIS A 1 604 ? 26.312 4.536 -51.040 1.00 88.50 604 HIS A N 1
ATOM 4650 C CA . HIS A 1 604 ? 26.800 5.912 -50.980 1.00 88.50 604 HIS A CA 1
ATOM 4651 C C . HIS A 1 604 ? 26.416 6.618 -49.676 1.00 88.50 604 HIS A C 1
ATOM 4653 O O . HIS A 1 604 ? 26.663 7.819 -49.562 1.00 88.50 604 HIS A O 1
ATOM 4659 N N . THR A 1 605 ? 25.825 5.887 -48.723 1.00 85.44 605 THR A N 1
ATOM 4660 C CA . THR A 1 605 ? 25.472 6.386 -47.396 1.00 85.44 605 THR A CA 1
ATOM 4661 C C . THR A 1 605 ? 26.703 6.915 -46.666 1.00 85.44 605 THR A C 1
ATOM 4663 O O . THR A 1 605 ? 27.827 6.446 -46.854 1.00 85.44 605 THR A O 1
ATOM 4666 N N . GLN A 1 606 ? 26.487 7.942 -45.855 1.00 87.81 606 GLN A N 1
ATOM 4667 C CA . GLN A 1 606 ? 27.471 8.475 -44.924 1.00 87.81 606 GLN A CA 1
ATOM 4668 C C . GLN A 1 606 ? 26.868 8.382 -43.531 1.00 87.81 606 GLN A C 1
ATOM 4670 O O . GLN A 1 606 ? 25.653 8.509 -43.373 1.00 87.81 606 GLN A O 1
ATOM 4675 N N . TRP A 1 607 ? 27.726 8.165 -42.537 1.00 85.12 607 TRP A N 1
ATOM 4676 C CA . TRP A 1 607 ? 27.297 7.992 -41.155 1.00 85.12 607 TRP A CA 1
ATOM 4677 C C . TRP A 1 607 ? 26.411 9.161 -40.701 1.00 85.12 607 TRP A C 1
ATOM 4679 O O . TRP A 1 607 ? 26.836 10.318 -40.759 1.00 85.12 607 TRP A O 1
ATOM 4689 N N . GLY A 1 608 ? 25.180 8.844 -40.292 1.00 80.62 608 GLY A N 1
ATOM 4690 C CA . GLY A 1 608 ? 24.205 9.816 -39.801 1.00 80.62 608 GLY A CA 1
ATOM 4691 C C . GLY A 1 608 ? 23.648 10.795 -40.840 1.00 80.62 608 GLY A C 1
ATOM 4692 O O . GLY A 1 608 ? 23.225 11.868 -40.434 1.00 80.62 608 GLY A O 1
ATOM 4693 N N . VAL A 1 609 ? 23.660 10.487 -42.147 1.00 91.94 609 VAL A N 1
ATOM 4694 C CA . VAL A 1 609 ? 23.144 11.392 -43.203 1.00 91.94 609 VAL A CA 1
ATOM 4695 C C . VAL A 1 609 ? 21.856 10.843 -43.859 1.00 91.94 609 VAL A C 1
ATOM 4697 O O . VAL A 1 609 ? 21.952 10.107 -44.850 1.00 91.94 609 VAL A O 1
ATOM 4700 N N . PRO A 1 610 ? 20.647 11.253 -43.406 1.00 92.38 610 PRO A N 1
ATOM 4701 C CA . PRO A 1 610 ? 19.363 10.681 -43.849 1.00 92.38 610 PRO A CA 1
ATOM 4702 C C . PRO A 1 610 ? 19.062 10.809 -45.348 1.00 92.38 610 PRO A C 1
ATOM 4704 O O . PRO A 1 610 ? 18.480 9.919 -45.976 1.00 92.38 610 PRO A O 1
ATOM 4707 N N . THR A 1 611 ? 19.520 11.896 -45.984 1.00 94.31 611 THR A N 1
ATOM 4708 C CA . THR A 1 611 ? 19.319 12.126 -47.436 1.00 94.31 611 THR A CA 1
ATOM 4709 C C . THR A 1 611 ? 19.934 11.060 -48.346 1.00 94.31 611 THR A C 1
ATOM 4711 O O . THR A 1 611 ? 19.602 11.012 -49.536 1.00 94.31 611 THR A O 1
ATOM 4714 N N . LEU A 1 612 ? 20.822 10.215 -47.817 1.00 94.25 612 LEU A N 1
ATOM 4715 C CA . LEU A 1 612 ? 21.538 9.186 -48.567 1.00 94.25 612 LEU A CA 1
ATOM 4716 C C . LEU A 1 612 ? 20.957 7.772 -48.378 1.00 94.25 612 LEU A C 1
ATOM 4718 O O . LEU A 1 612 ? 21.436 6.849 -49.032 1.00 94.25 612 LEU A O 1
ATOM 4722 N N . TRP A 1 613 ? 19.916 7.602 -47.557 1.00 95.00 613 TRP A N 1
ATOM 4723 C CA . TRP A 1 613 ? 19.291 6.302 -47.259 1.00 95.00 613 TRP A CA 1
ATOM 4724 C C . TRP A 1 613 ? 18.348 5.804 -48.370 1.00 95.00 613 TRP A C 1
ATOM 4726 O O . TRP A 1 613 ? 18.002 6.559 -49.294 1.00 95.00 613 TRP A O 1
ATOM 4736 N N . ASN A 1 614 ? 17.950 4.522 -48.307 1.00 96.25 614 ASN A N 1
ATOM 4737 C CA . ASN A 1 614 ? 16.938 3.937 -49.198 1.00 96.25 614 ASN A CA 1
ATOM 4738 C C . ASN A 1 614 ? 15.523 4.415 -48.827 1.00 96.25 614 ASN A C 1
ATOM 4740 O O . ASN A 1 614 ? 15.296 5.014 -47.778 1.00 96.25 614 ASN A O 1
ATOM 4744 N N . ASN A 1 615 ? 14.548 4.100 -49.681 1.00 95.12 615 ASN A N 1
ATOM 4745 C CA . ASN A 1 615 ? 13.129 4.192 -49.339 1.00 95.12 615 ASN A CA 1
ATOM 4746 C C . ASN A 1 615 ? 12.638 2.836 -48.816 1.00 95.12 615 ASN A C 1
ATOM 4748 O O . ASN A 1 615 ? 12.822 1.837 -49.508 1.00 95.12 615 ASN A O 1
ATOM 4752 N N . LEU A 1 616 ? 11.943 2.792 -47.678 1.00 95.44 616 LEU A N 1
ATOM 4753 C CA . LEU A 1 616 ? 11.183 1.626 -47.218 1.00 95.44 616 LEU A CA 1
ATOM 4754 C C . LEU A 1 616 ? 9.691 1.932 -47.291 1.00 95.44 616 LEU A C 1
ATOM 4756 O O . LEU A 1 616 ? 9.198 2.819 -46.602 1.00 95.44 616 LEU A O 1
ATOM 4760 N N . THR A 1 617 ? 8.967 1.194 -48.132 1.00 93.62 617 THR A N 1
ATOM 4761 C CA . THR A 1 617 ? 7.516 1.377 -48.297 1.00 93.62 617 THR A CA 1
ATOM 4762 C C . THR A 1 617 ? 6.739 0.256 -47.620 1.00 93.62 617 THR A C 1
ATOM 4764 O O . THR A 1 617 ? 6.951 -0.923 -47.916 1.00 93.62 617 THR A O 1
ATOM 4767 N N . LEU A 1 618 ? 5.807 0.626 -46.745 1.00 92.81 618 LEU A N 1
ATOM 4768 C CA . LEU A 1 618 ? 4.876 -0.280 -46.084 1.00 92.81 618 LEU A CA 1
ATOM 4769 C C . LEU A 1 618 ? 3.762 -0.635 -47.067 1.00 92.81 618 LEU A C 1
ATOM 4771 O O . LEU A 1 618 ? 3.083 0.240 -47.591 1.00 92.81 618 LEU A O 1
ATOM 4775 N N . THR A 1 619 ? 3.573 -1.916 -47.360 1.00 90.25 619 THR A N 1
ATOM 4776 C CA . THR A 1 619 ? 2.628 -2.369 -48.392 1.00 90.25 619 THR A CA 1
ATOM 4777 C C . THR A 1 619 ? 1.585 -3.326 -47.833 1.00 90.25 619 THR A C 1
ATOM 4779 O O . THR A 1 619 ? 1.884 -4.155 -46.974 1.00 90.25 619 THR A O 1
ATOM 4782 N N . GLY A 1 620 ? 0.361 -3.235 -48.360 1.00 87.25 620 GLY A N 1
ATOM 4783 C CA . GLY A 1 620 ? -0.765 -4.071 -47.939 1.00 87.25 620 GLY A CA 1
ATOM 4784 C C . GLY A 1 620 ? -1.459 -3.552 -46.679 1.00 87.25 620 GLY A C 1
ATOM 4785 O O . GLY A 1 620 ? -1.166 -2.469 -46.200 1.00 87.25 620 GLY A O 1
ATOM 4786 N N . ASN A 1 621 ? -2.409 -4.321 -46.148 1.00 81.38 621 ASN A N 1
ATOM 4787 C CA . ASN A 1 621 ? -3.047 -4.030 -44.862 1.00 81.38 621 ASN A CA 1
ATOM 4788 C C . ASN A 1 621 ? -2.953 -5.284 -43.989 1.00 81.38 621 ASN A C 1
ATOM 4790 O O . ASN A 1 621 ? -3.307 -6.358 -44.491 1.00 81.38 621 ASN A O 1
ATOM 4794 N N . PRO A 1 622 ? -2.499 -5.179 -42.731 1.00 77.81 622 PRO A N 1
ATOM 4795 C CA . PRO A 1 622 ? -2.327 -6.350 -41.885 1.00 77.81 622 PRO A CA 1
ATOM 4796 C C . PRO A 1 622 ? -3.690 -6.975 -41.572 1.00 77.81 622 PRO A C 1
ATOM 4798 O O . PRO A 1 622 ? -4.659 -6.272 -41.281 1.00 77.81 622 PRO A O 1
ATOM 4801 N N . THR A 1 623 ? -3.790 -8.303 -41.681 1.00 72.12 623 THR A N 1
ATOM 4802 C CA . THR A 1 623 ? -5.011 -9.065 -41.327 1.00 72.12 623 THR A CA 1
ATOM 4803 C C . THR A 1 623 ? -4.865 -9.832 -40.023 1.00 72.12 623 THR A C 1
ATOM 4805 O O . THR A 1 623 ? -5.835 -10.407 -39.532 1.00 72.12 623 THR A O 1
ATOM 4808 N N . VAL A 1 624 ? -3.651 -9.849 -39.486 1.00 49.38 624 VAL A N 1
ATOM 4809 C CA . VAL A 1 624 ? -3.336 -10.264 -38.129 1.00 49.38 624 VAL A CA 1
ATOM 4810 C C . VAL A 1 624 ? -2.669 -9.077 -37.450 1.00 49.38 624 VAL A C 1
ATOM 4812 O O . VAL A 1 624 ? -1.832 -8.404 -38.043 1.00 49.38 624 VAL A O 1
ATOM 4815 N N . THR A 1 625 ? -3.078 -8.807 -36.224 1.00 51.06 625 THR A N 1
ATOM 4816 C CA . THR A 1 625 ? -2.288 -8.019 -35.283 1.00 51.06 625 THR A CA 1
ATOM 4817 C C . THR A 1 625 ? -1.572 -9.043 -34.419 1.00 51.06 625 THR A C 1
ATOM 4819 O O . THR A 1 625 ? -2.204 -10.045 -34.058 1.00 51.06 625 THR A O 1
ATOM 4822 N N . ALA A 1 626 ? -0.293 -8.853 -34.096 1.00 43.69 626 ALA A N 1
ATOM 4823 C CA . ALA A 1 626 ? 0.297 -9.603 -32.998 1.00 43.69 626 ALA A CA 1
ATOM 4824 C C . ALA A 1 626 ? -0.593 -9.406 -31.761 1.00 43.69 626 ALA A C 1
ATOM 4826 O O . ALA A 1 626 ? -0.717 -8.309 -31.231 1.00 43.69 626 ALA A O 1
ATOM 4827 N N . THR A 1 627 ? -1.320 -10.447 -31.352 1.00 39.66 627 THR A N 1
ATOM 4828 C CA . THR A 1 627 ? -2.102 -10.421 -30.110 1.00 39.66 627 THR A CA 1
ATOM 4829 C C . THR A 1 627 ? -1.130 -10.185 -28.953 1.00 39.66 627 THR A C 1
ATOM 4831 O O . THR A 1 627 ? -0.097 -10.844 -28.892 1.00 39.66 627 THR A O 1
ATOM 4834 N N . ALA A 1 628 ? -1.403 -9.262 -28.034 1.00 29.20 628 ALA A N 1
ATOM 4835 C CA . ALA A 1 628 ? -2.586 -9.293 -27.185 1.00 29.20 628 ALA A CA 1
ATOM 4836 C C . ALA A 1 628 ? -3.646 -8.217 -27.495 1.00 29.20 628 ALA A C 1
ATOM 4838 O O . ALA A 1 628 ? -3.639 -7.120 -26.953 1.00 29.20 628 ALA A O 1
ATOM 4839 N N . SER A 1 629 ? -4.681 -8.614 -28.240 1.00 28.58 629 SER A N 1
ATOM 4840 C CA . SER A 1 629 ? -6.041 -8.219 -27.876 1.00 28.58 629 SER A CA 1
ATOM 4841 C C . SER A 1 629 ? -6.819 -9.470 -27.476 1.00 28.58 629 SER A C 1
ATOM 4843 O O . SER A 1 629 ? -6.787 -10.513 -28.130 1.00 28.58 629 SER A O 1
ATOM 4845 N N . VAL A 1 630 ? -7.452 -9.346 -26.316 1.00 30.47 630 VAL A N 1
ATOM 4846 C CA . VAL A 1 630 ? -8.268 -10.338 -25.619 1.00 30.47 630 VAL A CA 1
ATOM 4847 C C . VAL A 1 630 ? -9.399 -10.861 -26.524 1.00 30.47 630 VAL A C 1
ATOM 4849 O O . VAL A 1 630 ? -10.001 -10.084 -27.270 1.00 30.47 630 VAL A O 1
ATOM 4852 N N . PRO A 1 631 ? -9.778 -12.151 -26.431 1.00 26.89 631 PRO A N 1
ATOM 4853 C CA . PRO A 1 631 ? -10.975 -12.663 -27.084 1.00 26.89 631 PRO A CA 1
ATOM 4854 C C . PRO A 1 631 ? -12.229 -11.895 -26.648 1.00 26.89 631 PRO A C 1
ATOM 4856 O O . PRO A 1 631 ? -12.644 -11.925 -25.488 1.00 26.89 631 PRO A O 1
ATOM 4859 N N . ALA A 1 632 ? -12.895 -11.268 -27.613 1.00 30.55 632 ALA A N 1
ATOM 4860 C CA . ALA A 1 632 ? -14.191 -10.627 -27.448 1.00 30.55 632 ALA A CA 1
ATOM 4861 C C . ALA A 1 632 ? -15.330 -11.653 -27.288 1.00 30.55 632 ALA A C 1
ATOM 4863 O O . ALA A 1 632 ? -16.222 -11.701 -28.125 1.00 30.55 632 ALA A O 1
ATOM 4864 N N . THR A 1 633 ? -15.335 -12.470 -26.230 1.00 28.98 633 THR A N 1
ATOM 4865 C CA . THR A 1 633 ? -16.528 -13.226 -25.790 1.00 28.98 633 THR A CA 1
ATOM 4866 C C . THR A 1 633 ? -16.472 -13.611 -24.305 1.00 28.98 633 THR A C 1
ATOM 4868 O O . THR A 1 633 ? -16.739 -14.754 -23.947 1.00 28.98 633 THR A O 1
ATOM 4871 N N . ALA A 1 634 ? -16.201 -12.667 -23.410 1.00 27.83 634 ALA A N 1
ATOM 4872 C CA . ALA A 1 634 ? -16.787 -12.725 -22.074 1.00 27.83 634 ALA A CA 1
ATOM 4873 C C . ALA A 1 634 ? -17.879 -11.660 -22.041 1.00 27.83 634 ALA A C 1
ATOM 4875 O O . ALA A 1 634 ? -17.618 -10.481 -22.268 1.00 27.83 634 ALA A O 1
ATOM 4876 N N . LYS A 1 635 ? -19.138 -12.060 -21.840 1.00 27.73 635 LYS A N 1
ATOM 4877 C CA . LYS A 1 635 ? -20.177 -11.078 -21.530 1.00 27.73 635 LYS A CA 1
ATOM 4878 C C . LYS A 1 635 ? -19.825 -10.492 -20.172 1.00 27.73 635 LYS A C 1
ATOM 4880 O O . LYS A 1 635 ? -20.089 -11.136 -19.163 1.00 27.73 635 LYS A O 1
ATOM 4885 N N . THR A 1 636 ? -19.263 -9.290 -20.166 1.00 29.17 636 THR A N 1
ATOM 4886 C CA . THR A 1 636 ? -19.203 -8.440 -18.982 1.00 29.17 636 THR A CA 1
ATOM 4887 C C . THR A 1 636 ? -20.627 -8.354 -18.428 1.00 29.17 636 THR A C 1
ATOM 4889 O O . THR A 1 636 ? -21.534 -7.923 -19.157 1.00 29.17 636 THR A O 1
ATOM 4892 N N . PRO A 1 637 ? -20.891 -8.818 -17.196 1.00 28.14 637 PRO A N 1
ATOM 4893 C CA . PRO A 1 637 ? -22.133 -8.479 -16.529 1.00 28.14 637 PRO A CA 1
ATOM 4894 C C . PRO A 1 637 ? -22.238 -6.955 -16.519 1.00 28.14 637 PRO A C 1
ATOM 4896 O O . PRO A 1 637 ? -21.241 -6.262 -16.326 1.00 28.14 637 PRO A O 1
ATOM 4899 N N . ALA A 1 638 ? -23.432 -6.416 -16.754 1.00 27.23 638 ALA A N 1
ATOM 4900 C CA . ALA A 1 638 ? -23.656 -5.007 -16.482 1.00 27.23 638 ALA A CA 1
ATOM 4901 C C . ALA A 1 638 ? -23.296 -4.775 -15.010 1.00 27.23 638 ALA A C 1
ATOM 4903 O O . ALA A 1 638 ? -23.953 -5.341 -14.135 1.00 27.23 638 ALA A O 1
ATOM 4904 N N . ILE A 1 639 ? -22.249 -3.992 -14.741 1.00 34.09 639 ILE A N 1
ATOM 4905 C CA . ILE A 1 639 ? -21.942 -3.557 -13.384 1.00 34.09 639 ILE A CA 1
ATOM 4906 C C . ILE A 1 639 ? -23.054 -2.595 -13.002 1.00 34.09 639 ILE A C 1
ATOM 4908 O O . ILE A 1 639 ? -23.034 -1.399 -13.287 1.00 34.09 639 ILE A O 1
ATOM 4912 N N . THR A 1 640 ? -24.090 -3.135 -12.386 1.00 32.00 640 THR A N 1
ATOM 4913 C CA . THR A 1 640 ? -25.004 -2.325 -11.615 1.00 32.00 640 THR A CA 1
ATOM 4914 C C . THR A 1 640 ? -24.296 -1.990 -10.311 1.00 32.00 640 THR A C 1
ATOM 4916 O O . THR A 1 640 ? -24.016 -2.889 -9.524 1.00 32.00 640 THR A O 1
ATOM 4919 N N . ARG A 1 641 ? -24.098 -0.695 -10.031 1.00 38.88 641 ARG A N 1
ATOM 4920 C CA . ARG A 1 641 ? -23.790 -0.133 -8.693 1.00 38.88 641 ARG A CA 1
ATOM 4921 C C . ARG A 1 641 ? -24.847 -0.479 -7.624 1.00 38.88 641 ARG A C 1
ATOM 4923 O O . ARG A 1 641 ? -24.884 0.110 -6.550 1.00 38.88 641 ARG A O 1
ATOM 4930 N N . THR A 1 642 ? -25.775 -1.379 -7.936 1.00 37.53 642 THR A N 1
ATOM 4931 C CA . THR A 1 642 ? -26.814 -1.832 -7.032 1.00 37.53 642 THR A CA 1
ATOM 4932 C C . THR A 1 642 ? -26.141 -2.658 -5.951 1.00 37.53 642 THR A C 1
ATOM 4934 O O . THR A 1 642 ? -25.624 -3.738 -6.230 1.00 37.53 642 THR A O 1
ATOM 4937 N N . LEU A 1 643 ? -26.152 -2.126 -4.726 1.00 38.31 643 LEU A N 1
ATOM 4938 C CA . LEU A 1 643 ? -25.891 -2.901 -3.520 1.00 38.31 643 LEU A CA 1
ATOM 4939 C C . LEU A 1 643 ? -26.634 -4.231 -3.644 1.00 38.31 643 LEU A C 1
ATOM 4941 O O . LEU A 1 643 ? -27.840 -4.243 -3.911 1.00 38.31 643 LEU A O 1
ATOM 4945 N N . VAL A 1 644 ? -25.915 -5.341 -3.503 1.00 38.44 644 VAL A N 1
ATOM 4946 C CA . VAL A 1 644 ? -26.552 -6.652 -3.450 1.00 38.44 644 VAL A CA 1
ATOM 4947 C C . VAL A 1 644 ? -27.514 -6.614 -2.269 1.00 38.44 644 VAL A C 1
ATOM 4949 O O . VAL A 1 644 ? -27.097 -6.398 -1.134 1.00 38.44 644 VAL A O 1
ATOM 4952 N N . ASP A 1 645 ? -28.814 -6.780 -2.523 1.00 43.50 645 ASP A N 1
ATOM 4953 C CA . ASP A 1 645 ? -29.762 -6.968 -1.431 1.00 43.50 645 ASP A CA 1
ATOM 4954 C C . ASP A 1 645 ? -29.379 -8.275 -0.739 1.00 43.50 645 ASP A C 1
ATOM 4956 O O . ASP A 1 645 ? -29.593 -9.360 -1.282 1.00 43.50 645 ASP A O 1
ATOM 4960 N N . MET A 1 646 ? -28.795 -8.179 0.453 1.00 41.78 646 MET A N 1
ATOM 4961 C CA . MET A 1 646 ? -28.332 -9.331 1.228 1.00 41.78 646 MET A CA 1
ATOM 4962 C C . MET A 1 646 ? -29.458 -10.338 1.509 1.00 41.78 646 MET A C 1
ATOM 4964 O O . MET A 1 646 ? -29.182 -11.515 1.730 1.00 41.78 646 MET A O 1
ATOM 4968 N N . LYS A 1 647 ? -30.738 -9.931 1.424 1.00 37.66 647 LYS A N 1
ATOM 4969 C CA . LYS A 1 647 ? -31.890 -10.850 1.511 1.00 37.66 647 LYS A CA 1
ATOM 4970 C C . LYS A 1 647 ? -32.009 -11.791 0.310 1.00 37.66 647 LYS A C 1
ATOM 4972 O O . LYS A 1 647 ? -32.765 -12.758 0.374 1.00 37.66 647 LYS A O 1
ATOM 4977 N N . THR A 1 648 ? -31.309 -11.497 -0.783 1.00 40.50 648 THR A N 1
ATOM 4978 C CA . THR A 1 648 ? -31.309 -12.280 -2.027 1.00 40.50 648 THR A CA 1
ATOM 4979 C C . THR A 1 648 ? -30.120 -13.230 -2.144 1.00 40.50 648 THR A C 1
ATOM 4981 O O . THR A 1 648 ? -30.124 -14.089 -3.028 1.00 40.50 648 THR A O 1
ATOM 4984 N N . LEU A 1 649 ? -29.133 -13.131 -1.246 1.00 43.47 649 LEU A N 1
ATOM 4985 C CA . LEU A 1 649 ? -28.013 -14.064 -1.209 1.00 43.47 649 LEU A CA 1
ATOM 4986 C C . LEU A 1 649 ? -28.469 -15.447 -0.716 1.00 43.47 649 LEU A C 1
ATOM 4988 O O . LEU A 1 649 ? -29.289 -15.542 0.203 1.00 43.47 649 LEU A O 1
ATOM 4992 N N . PRO A 1 650 ? -27.930 -16.540 -1.288 1.00 44.91 650 PRO A N 1
ATOM 4993 C CA . PRO A 1 650 ? -28.164 -17.869 -0.751 1.00 44.91 650 PRO A CA 1
ATOM 4994 C C . PRO A 1 650 ? -27.660 -17.957 0.696 1.00 44.91 650 PRO A C 1
ATOM 4996 O O . PRO A 1 650 ? -26.632 -17.370 1.058 1.00 44.91 650 PRO A O 1
ATOM 4999 N N . ALA A 1 651 ? -28.408 -18.697 1.519 1.00 43.72 651 ALA A N 1
ATOM 5000 C CA . ALA A 1 651 ? -28.050 -18.960 2.906 1.00 43.72 651 ALA A CA 1
ATOM 5001 C C . ALA A 1 651 ? -26.616 -19.506 2.989 1.00 43.72 651 ALA A C 1
ATOM 5003 O O . ALA A 1 651 ? -26.220 -20.350 2.187 1.00 43.72 651 ALA A O 1
ATOM 5004 N N . SER A 1 652 ? -25.841 -18.995 3.944 1.00 47.00 652 SER A N 1
ATOM 5005 C CA . SER A 1 652 ? -24.471 -19.446 4.194 1.00 47.00 652 SER A CA 1
ATOM 5006 C C . SER A 1 652 ? -24.441 -20.946 4.499 1.00 47.00 652 SER A C 1
ATOM 5008 O O . SER A 1 652 ? -25.139 -21.384 5.410 1.00 47.00 652 SER A O 1
ATOM 5010 N N . ASN A 1 653 ? -23.590 -21.706 3.803 1.00 47.69 653 ASN A N 1
ATOM 5011 C CA . ASN A 1 653 ? -23.192 -23.064 4.211 1.00 47.69 653 ASN A CA 1
ATOM 5012 C C . ASN A 1 653 ? -22.098 -23.040 5.300 1.00 47.69 653 ASN A C 1
ATOM 5014 O O . ASN A 1 653 ? -21.596 -24.085 5.708 1.00 47.69 653 ASN A O 1
ATOM 5018 N N . VAL A 1 654 ? -21.715 -21.844 5.751 1.00 54.47 654 VAL A N 1
ATOM 5019 C CA . VAL A 1 654 ? -20.636 -21.610 6.709 1.00 54.47 654 VAL A CA 1
ATOM 5020 C C . VAL A 1 654 ? -21.010 -22.190 8.073 1.00 54.47 654 VAL A C 1
ATOM 5022 O O . VAL A 1 654 ? -22.094 -21.880 8.580 1.00 54.47 654 VAL A O 1
ATOM 5025 N N . PRO A 1 655 ? -20.132 -22.991 8.699 1.00 53.19 655 PRO A N 1
ATOM 5026 C CA . PRO A 1 655 ? -20.348 -23.488 10.050 1.00 53.19 655 PRO A CA 1
ATOM 5027 C C . PRO A 1 655 ? -20.589 -22.326 11.009 1.00 53.19 655 PRO A C 1
ATOM 5029 O O . PRO A 1 655 ? -19.847 -21.346 11.018 1.00 53.19 655 PRO A O 1
ATOM 5032 N N . SER A 1 656 ? -21.629 -22.423 11.834 1.00 49.62 656 SER A N 1
ATOM 5033 C CA . SER A 1 656 ? -21.968 -21.422 12.853 1.00 49.62 656 SER A CA 1
ATOM 5034 C C . SER A 1 656 ? -20.983 -21.382 14.028 1.00 49.62 656 SER A C 1
ATOM 5036 O O . SER A 1 656 ? -21.303 -20.786 15.060 1.00 49.62 656 SER A O 1
ATOM 5038 N N . ASP A 1 657 ? -19.840 -22.053 13.894 1.00 59.38 657 ASP A N 1
ATOM 5039 C CA . ASP A 1 657 ? -18.997 -22.468 14.996 1.00 59.38 657 ASP A CA 1
ATOM 5040 C C . ASP A 1 657 ? -17.900 -21.445 15.274 1.00 59.38 657 ASP A C 1
ATOM 5042 O O . ASP A 1 657 ? -17.039 -21.189 14.440 1.00 59.38 657 ASP A O 1
ATOM 5046 N N . VAL A 1 658 ? -17.932 -20.861 16.469 1.00 65.06 658 VAL A N 1
ATOM 5047 C CA . VAL A 1 658 ? -16.792 -20.191 17.080 1.00 65.06 658 VAL A CA 1
ATOM 5048 C C . VAL A 1 658 ? -15.776 -21.280 17.416 1.00 65.06 658 VAL A C 1
ATOM 5050 O O . VAL A 1 658 ? -16.033 -22.145 18.257 1.00 65.06 658 VAL A O 1
ATOM 5053 N N . THR A 1 659 ? -14.639 -21.253 16.727 1.00 78.44 659 THR A N 1
ATOM 5054 C CA . THR A 1 659 ? -13.557 -22.235 16.867 1.00 78.44 659 THR A CA 1
ATOM 5055 C C . THR A 1 659 ? -12.208 -21.542 17.054 1.00 78.44 659 THR A C 1
ATOM 5057 O O . THR A 1 659 ? -12.112 -20.315 16.968 1.00 78.44 659 THR A O 1
ATOM 5060 N N . ALA A 1 660 ? -11.169 -22.347 17.286 1.00 84.44 660 ALA A N 1
ATOM 5061 C CA . ALA A 1 660 ? -9.792 -21.947 17.070 1.00 84.44 660 ALA A CA 1
ATOM 5062 C C . ALA A 1 660 ? -9.265 -22.556 15.766 1.00 84.44 660 ALA A C 1
ATOM 5064 O O . ALA A 1 660 ? -9.594 -23.703 15.436 1.00 84.44 660 ALA A O 1
ATOM 5065 N N . ILE A 1 661 ? -8.470 -21.770 15.051 1.00 88.44 661 ILE A N 1
ATOM 5066 C CA . ILE A 1 661 ? -7.747 -22.157 13.841 1.00 88.44 661 ILE A CA 1
ATOM 5067 C C . ILE A 1 661 ? -6.282 -22.343 14.217 1.00 88.44 661 ILE A C 1
ATOM 5069 O O . ILE A 1 661 ? -5.747 -21.584 15.028 1.00 88.44 661 ILE A O 1
ATOM 5073 N N . ILE A 1 662 ? -5.660 -23.376 13.657 1.00 89.81 662 ILE A N 1
ATOM 5074 C CA . ILE A 1 662 ? -4.240 -23.669 13.838 1.00 89.81 662 ILE A CA 1
ATOM 5075 C C . ILE A 1 662 ? -3.647 -23.851 12.452 1.00 89.81 662 ILE A C 1
ATOM 5077 O O . ILE A 1 662 ? -4.227 -24.575 11.645 1.00 89.81 662 ILE A O 1
ATOM 5081 N N . GLY A 1 663 ? -2.510 -23.219 12.193 1.00 89.50 663 GLY A N 1
ATOM 5082 C CA . GLY A 1 663 ? -1.843 -23.302 10.903 1.00 89.50 663 GLY A CA 1
ATOM 5083 C C . GLY A 1 663 ? -0.555 -24.108 10.948 1.00 89.50 663 GLY A C 1
ATOM 5084 O O . GLY A 1 663 ? 0.176 -24.064 11.941 1.00 89.50 663 GLY A O 1
ATOM 5085 N N . TYR A 1 664 ? -0.295 -24.849 9.875 1.00 91.44 664 TYR A N 1
ATOM 5086 C CA . TYR A 1 664 ? 0.953 -25.576 9.665 1.00 91.44 664 TYR A CA 1
ATOM 5087 C C . TYR A 1 664 ? 1.429 -25.435 8.223 1.00 91.44 664 TYR A C 1
ATOM 5089 O O . TYR A 1 664 ? 0.622 -25.452 7.289 1.00 91.44 664 TYR A O 1
ATOM 5097 N N . THR A 1 665 ? 2.746 -25.387 8.059 1.00 91.19 665 THR A N 1
ATOM 5098 C CA . THR A 1 665 ? 3.401 -25.380 6.753 1.00 91.19 665 THR A CA 1
ATOM 5099 C C . THR A 1 665 ? 3.645 -26.813 6.280 1.00 91.19 665 THR A C 1
ATOM 5101 O O . THR A 1 665 ? 4.127 -27.680 7.015 1.00 91.19 665 THR A O 1
ATOM 5104 N N . PHE A 1 666 ? 3.351 -27.075 5.012 1.00 92.81 666 PHE A N 1
ATOM 5105 C CA . PHE A 1 666 ? 3.532 -28.360 4.351 1.00 92.81 666 PHE A CA 1
ATOM 5106 C C . PHE A 1 666 ? 4.482 -28.208 3.173 1.00 92.81 666 PHE A C 1
ATOM 5108 O O . PHE A 1 666 ? 4.127 -27.720 2.105 1.00 92.81 666 PHE A O 1
ATOM 5115 N N . TYR A 1 667 ? 5.707 -28.677 3.364 1.00 88.12 667 TYR A N 1
ATOM 5116 C CA . TYR A 1 667 ? 6.777 -28.492 2.397 1.00 88.12 667 TYR A CA 1
ATOM 5117 C C . TYR A 1 667 ? 6.699 -29.500 1.226 1.00 88.12 667 TYR A C 1
ATOM 5119 O O . TYR A 1 667 ? 6.786 -30.713 1.459 1.00 88.12 667 TYR A O 1
ATOM 5127 N N . PRO A 1 668 ? 6.576 -29.038 -0.038 1.00 84.62 668 PRO A N 1
ATOM 5128 C CA . PRO A 1 668 ? 6.471 -29.913 -1.209 1.00 84.62 668 PRO A CA 1
ATOM 5129 C C . PRO A 1 668 ? 7.821 -30.451 -1.722 1.00 84.62 668 PRO A C 1
ATOM 5131 O O . PRO A 1 668 ? 7.825 -31.332 -2.584 1.00 84.62 668 PRO A O 1
ATOM 5134 N N . GLY A 1 669 ? 8.954 -29.970 -1.193 1.00 85.00 669 GLY A N 1
ATOM 5135 C CA . GLY A 1 669 ? 10.303 -30.276 -1.690 1.00 85.00 669 GLY A CA 1
ATOM 5136 C C . GLY A 1 669 ? 10.956 -29.105 -2.437 1.00 85.00 669 GLY A C 1
ATOM 5137 O O . GLY A 1 669 ? 10.262 -28.222 -2.924 1.00 85.00 669 GLY A O 1
ATOM 5138 N N . ASP A 1 670 ? 12.289 -29.130 -2.569 1.00 80.94 670 ASP A N 1
ATOM 5139 C CA . ASP A 1 670 ? 13.076 -28.075 -3.246 1.00 80.94 670 ASP A CA 1
ATOM 5140 C C . ASP A 1 670 ? 12.856 -28.031 -4.769 1.00 80.94 670 ASP A C 1
ATOM 5142 O O . ASP A 1 670 ? 13.137 -27.029 -5.416 1.00 80.94 670 ASP A O 1
ATOM 5146 N N . ASP A 1 671 ? 12.411 -29.139 -5.368 1.00 82.25 671 ASP A N 1
ATOM 5147 C CA . ASP A 1 671 ? 12.242 -29.280 -6.816 1.00 82.25 671 ASP A CA 1
ATOM 5148 C C . ASP A 1 671 ? 10.816 -29.724 -7.133 1.00 82.25 671 ASP A C 1
ATOM 5150 O O . ASP A 1 671 ? 10.515 -30.920 -7.233 1.00 82.25 671 ASP A O 1
ATOM 5154 N N . VAL A 1 672 ? 9.935 -28.736 -7.297 1.00 80.38 672 VAL A N 1
ATOM 5155 C CA . VAL A 1 672 ? 8.507 -28.971 -7.526 1.00 80.38 672 VAL A CA 1
ATOM 5156 C C . VAL A 1 672 ? 8.174 -29.482 -8.938 1.00 80.38 672 VAL A C 1
ATOM 5158 O O . VAL A 1 672 ? 7.013 -29.750 -9.243 1.00 80.38 672 VAL A O 1
ATOM 5161 N N . SER A 1 673 ? 9.178 -29.668 -9.804 1.00 76.00 673 SER A N 1
ATOM 5162 C CA . SER A 1 673 ? 9.009 -30.310 -11.115 1.00 76.00 673 SER A CA 1
ATOM 5163 C C . SER A 1 673 ? 8.950 -31.842 -11.025 1.00 76.00 673 SER A C 1
ATOM 5165 O O . SER A 1 673 ? 8.548 -32.524 -11.975 1.00 76.00 673 SER A O 1
ATOM 5167 N N . LYS A 1 674 ? 9.365 -32.414 -9.887 1.00 79.94 674 LYS A N 1
ATOM 5168 C CA . LYS A 1 674 ? 9.426 -33.862 -9.667 1.00 79.94 674 LYS A CA 1
ATOM 5169 C C . LYS A 1 674 ? 8.211 -34.366 -8.891 1.00 79.94 674 LYS A C 1
ATOM 5171 O O . LYS A 1 674 ? 7.708 -33.663 -8.027 1.00 79.94 674 LYS A O 1
ATOM 5176 N N . PRO A 1 675 ? 7.772 -35.617 -9.122 1.00 85.69 675 PRO A N 1
ATOM 5177 C CA . PRO A 1 675 ? 6.731 -36.225 -8.303 1.00 85.69 675 PRO A CA 1
ATOM 5178 C C . PRO A 1 675 ? 7.105 -36.248 -6.817 1.00 85.69 675 PRO A C 1
ATOM 5180 O O . PRO A 1 675 ? 8.232 -36.620 -6.473 1.00 85.69 675 PRO A O 1
ATOM 5183 N N . ILE A 1 676 ? 6.145 -35.927 -5.948 1.00 88.44 676 ILE A N 1
ATOM 5184 C CA . ILE A 1 676 ? 6.355 -35.985 -4.499 1.00 88.44 676 ILE A CA 1
ATOM 5185 C C . ILE A 1 676 ? 6.671 -37.414 -4.031 1.00 88.44 676 ILE A C 1
ATOM 5187 O O . ILE A 1 676 ? 6.119 -38.402 -4.527 1.00 88.44 676 ILE A O 1
ATOM 5191 N N . THR A 1 677 ? 7.596 -37.536 -3.080 1.00 92.88 677 THR A N 1
ATOM 5192 C CA . THR A 1 677 ? 8.031 -38.831 -2.546 1.00 92.88 677 THR A CA 1
ATOM 5193 C C . THR A 1 677 ? 7.095 -39.323 -1.445 1.00 92.88 677 THR A C 1
ATOM 5195 O O . THR A 1 677 ? 6.457 -38.533 -0.752 1.00 92.88 677 THR A O 1
ATOM 5198 N N . GLU A 1 678 ? 7.050 -40.641 -1.229 1.00 94.81 678 GLU A N 1
ATOM 5199 C CA . GLU A 1 678 ? 6.267 -41.219 -0.125 1.00 94.81 678 GLU A CA 1
ATOM 5200 C C . GLU A 1 678 ? 6.736 -40.707 1.248 1.00 94.81 678 GLU A C 1
ATOM 5202 O O . GLU A 1 678 ? 5.913 -40.512 2.135 1.00 94.81 678 GLU A O 1
ATOM 5207 N N . ASP A 1 679 ? 8.033 -40.424 1.413 1.00 95.38 679 ASP A N 1
ATOM 5208 C CA . ASP A 1 679 ? 8.577 -39.881 2.663 1.00 95.38 679 ASP A CA 1
ATOM 5209 C C . ASP A 1 679 ? 8.011 -38.482 2.975 1.00 95.38 679 ASP A C 1
ATOM 5211 O O . ASP A 1 679 ? 7.667 -38.204 4.123 1.00 95.38 679 ASP A O 1
ATOM 5215 N N . LEU A 1 680 ? 7.865 -37.615 1.962 1.00 93.75 680 LEU A N 1
ATOM 5216 C CA . LEU A 1 680 ? 7.247 -36.290 2.121 1.00 93.75 680 LEU A CA 1
ATOM 5217 C C . LEU A 1 680 ? 5.740 -36.397 2.389 1.00 93.75 680 LEU A C 1
ATOM 5219 O O . LEU A 1 680 ? 5.213 -35.695 3.252 1.00 93.75 680 LEU A O 1
ATOM 5223 N N . LEU A 1 681 ? 5.048 -37.315 1.704 1.00 96.06 681 LEU A N 1
ATOM 5224 C CA . LEU A 1 681 ? 3.632 -37.585 1.969 1.00 96.06 681 LEU A CA 1
ATOM 5225 C C . LEU A 1 681 ? 3.411 -38.077 3.405 1.00 96.06 681 LEU A C 1
ATOM 5227 O O . LEU A 1 681 ? 2.473 -37.636 4.067 1.00 96.06 681 LEU A O 1
ATOM 5231 N N . GLU A 1 682 ? 4.261 -38.973 3.905 1.00 97.12 682 GLU A N 1
ATOM 5232 C CA . GLU A 1 682 ? 4.165 -39.472 5.277 1.00 97.12 682 GLU A CA 1
ATOM 5233 C C . GLU A 1 682 ? 4.512 -38.393 6.311 1.00 97.12 682 GLU A C 1
ATOM 5235 O O . GLU A 1 682 ? 3.844 -38.314 7.343 1.00 97.12 682 GLU A O 1
ATOM 5240 N N . ALA A 1 683 ? 5.481 -37.516 6.024 1.00 96.12 683 ALA A N 1
ATOM 5241 C CA . ALA A 1 683 ? 5.775 -36.359 6.870 1.00 96.12 683 ALA A CA 1
ATOM 5242 C C . ALA A 1 683 ? 4.551 -35.439 7.014 1.00 96.12 683 ALA A C 1
ATOM 5244 O O . ALA A 1 683 ? 4.185 -35.081 8.133 1.00 96.12 683 ALA A O 1
ATOM 5245 N N . ALA A 1 684 ? 3.852 -35.144 5.913 1.00 96.25 684 ALA A N 1
ATOM 5246 C CA . ALA A 1 684 ? 2.619 -34.360 5.946 1.00 96.25 684 ALA A CA 1
ATOM 5247 C C . ALA A 1 684 ? 1.523 -35.027 6.797 1.00 96.25 684 ALA A C 1
ATOM 5249 O O . ALA A 1 684 ? 0.877 -34.373 7.618 1.00 96.25 684 ALA A O 1
ATOM 5250 N N . ARG A 1 685 ? 1.338 -36.350 6.671 1.00 97.81 685 ARG A N 1
ATOM 5251 C CA . ARG A 1 685 ? 0.388 -37.091 7.523 1.00 97.81 685 ARG A CA 1
ATOM 5252 C C . ARG A 1 685 ? 0.776 -37.032 9.000 1.00 97.81 685 ARG A C 1
ATOM 5254 O O . ARG A 1 685 ? -0.105 -36.941 9.852 1.00 97.81 685 ARG A O 1
ATOM 5261 N N . GLU A 1 686 ? 2.066 -37.077 9.325 1.00 97.56 686 GLU A N 1
ATOM 5262 C CA . GLU A 1 686 ? 2.535 -36.973 10.709 1.00 97.56 686 GLU A CA 1
ATOM 5263 C C . GLU A 1 686 ? 2.297 -35.579 11.307 1.00 97.56 686 GLU A C 1
ATOM 5265 O O . GLU A 1 686 ? 1.867 -35.482 12.460 1.00 97.56 686 GLU A O 1
ATOM 5270 N N . THR A 1 687 ? 2.469 -34.509 10.526 1.00 95.94 687 THR A N 1
ATOM 5271 C CA . THR A 1 687 ? 2.084 -33.147 10.938 1.00 95.94 687 THR A CA 1
ATOM 5272 C C . THR A 1 687 ? 0.589 -33.077 11.258 1.00 95.94 687 THR A C 1
ATOM 5274 O O . THR A 1 687 ? 0.201 -32.610 12.329 1.00 95.94 687 THR A O 1
ATOM 5277 N N . VAL A 1 688 ? -0.266 -33.657 10.408 1.00 97.19 688 VAL A N 1
ATOM 5278 C CA . VAL A 1 688 ? -1.716 -33.724 10.664 1.00 97.19 688 VAL A CA 1
ATOM 5279 C C . VAL A 1 688 ? -2.045 -34.540 11.920 1.00 97.19 688 VAL A C 1
ATOM 5281 O O . VAL A 1 688 ? -2.890 -34.136 12.720 1.00 97.19 688 VAL A O 1
ATOM 5284 N N . ARG A 1 689 ? -1.369 -35.673 12.151 1.00 97.19 689 ARG A N 1
ATOM 5285 C CA . ARG A 1 689 ? -1.535 -36.456 13.390 1.00 97.19 689 ARG A CA 1
ATOM 5286 C C . ARG A 1 689 ? -1.074 -35.688 14.625 1.00 97.19 689 ARG A C 1
ATOM 5288 O O . ARG A 1 689 ? -1.680 -35.836 15.688 1.00 97.19 689 ARG A O 1
ATOM 5295 N N . THR A 1 690 ? -0.052 -34.849 14.487 1.00 93.38 690 THR A N 1
ATOM 5296 C CA . THR A 1 690 ? 0.397 -33.944 15.548 1.00 93.38 690 THR A CA 1
ATOM 5297 C C . THR A 1 690 ? -0.699 -32.937 15.876 1.00 93.38 690 THR A C 1
ATOM 5299 O O . THR A 1 690 ? -1.137 -32.903 17.028 1.00 93.38 690 THR A O 1
ATOM 5302 N N . ALA A 1 691 ? -1.243 -32.236 14.877 1.00 92.62 691 ALA A N 1
ATOM 5303 C CA . ALA A 1 691 ? -2.375 -31.322 15.050 1.00 92.62 691 ALA A CA 1
ATOM 5304 C C . ALA A 1 691 ? -3.591 -32.022 15.695 1.00 92.62 691 ALA A C 1
ATOM 5306 O O . ALA A 1 691 ? -4.187 -31.520 16.652 1.00 92.62 691 ALA A O 1
ATOM 5307 N N . ALA A 1 692 ? -3.913 -33.246 15.260 1.00 93.81 692 ALA A N 1
ATOM 5308 C CA . ALA A 1 692 ? -4.967 -34.062 15.863 1.00 93.81 692 ALA A CA 1
ATOM 5309 C C . ALA A 1 692 ? -4.694 -34.384 17.344 1.00 93.81 692 ALA A C 1
ATOM 5311 O O . ALA A 1 692 ? -5.609 -34.350 18.169 1.00 93.81 692 ALA A O 1
ATOM 5312 N N . SER A 1 693 ? -3.437 -34.660 17.708 1.00 92.31 693 SER A N 1
ATOM 5313 C CA . SER A 1 693 ? -3.028 -34.909 19.097 1.00 92.31 693 SER A CA 1
ATOM 5314 C C . SER A 1 693 ? -3.111 -33.663 19.991 1.00 92.31 693 SER A C 1
ATOM 5316 O O . SER A 1 693 ? -3.237 -33.784 21.214 1.00 92.31 693 SER A O 1
ATOM 5318 N N . GLU A 1 694 ? -3.061 -32.471 19.393 1.00 89.94 694 GLU A N 1
ATOM 5319 C CA . GLU A 1 694 ? -3.287 -31.187 20.063 1.00 89.94 694 GLU A CA 1
ATOM 5320 C C . GLU A 1 694 ? -4.776 -30.848 20.201 1.00 89.94 694 GLU A C 1
ATOM 5322 O O . GLU A 1 694 ? -5.137 -30.016 21.029 1.00 89.94 694 GLU A O 1
ATOM 5327 N N . GLY A 1 695 ? -5.645 -31.562 19.481 1.00 89.50 695 GLY A N 1
ATOM 5328 C CA . GLY A 1 695 ? -7.091 -31.365 19.504 1.00 89.50 695 GLY A CA 1
ATOM 5329 C C . GLY A 1 695 ? -7.593 -30.381 18.451 1.00 89.50 695 GLY A C 1
ATOM 5330 O O . GLY A 1 695 ? -8.663 -29.808 18.650 1.00 89.50 695 GLY A O 1
ATOM 5331 N N . ALA A 1 696 ? -6.837 -30.181 17.364 1.00 90.38 696 ALA A N 1
ATOM 5332 C CA . ALA A 1 696 ? -7.227 -29.321 16.252 1.00 90.38 696 ALA A CA 1
ATOM 5333 C C . ALA A 1 696 ? -8.643 -29.649 15.749 1.00 90.38 696 ALA A C 1
ATOM 5335 O O . ALA A 1 696 ? -9.046 -30.812 15.678 1.00 90.38 696 ALA A O 1
ATOM 5336 N N . LEU A 1 697 ? -9.394 -28.605 15.404 1.00 87.56 697 LEU A N 1
ATOM 5337 C CA . LEU A 1 697 ? -10.721 -28.707 14.787 1.00 87.56 697 LEU A CA 1
ATOM 5338 C C . LEU A 1 697 ? -10.691 -28.179 13.350 1.00 87.56 697 LEU A C 1
ATOM 5340 O O . LEU A 1 697 ? -11.335 -28.747 12.469 1.00 87.56 697 LEU A O 1
ATOM 5344 N N . TRP A 1 698 ? -9.919 -27.113 13.138 1.00 89.69 698 TRP A N 1
ATOM 5345 C CA . TRP A 1 698 ? -9.688 -26.452 11.863 1.00 89.69 698 TRP A CA 1
ATOM 5346 C C . TRP A 1 698 ? -8.187 -26.280 11.668 1.00 89.69 698 TRP A C 1
ATOM 5348 O O . TRP A 1 698 ? -7.482 -25.912 12.610 1.00 89.69 698 TRP A O 1
ATOM 5358 N N . LEU A 1 699 ? -7.732 -26.583 10.461 1.00 91.88 699 LEU A N 1
ATOM 5359 C CA . LEU A 1 699 ? -6.340 -26.574 10.053 1.00 91.88 699 LEU A CA 1
ATOM 5360 C C . LEU A 1 699 ? -6.188 -25.662 8.836 1.00 91.88 699 LEU A C 1
ATOM 5362 O O . LEU A 1 699 ? -6.803 -25.936 7.802 1.00 91.88 699 LEU A O 1
ATOM 5366 N N . ASP A 1 700 ? -5.364 -24.628 8.976 1.00 92.06 700 ASP A N 1
ATOM 5367 C CA . ASP A 1 700 ? -4.771 -23.957 7.824 1.00 92.06 700 ASP A CA 1
ATOM 5368 C C . ASP A 1 700 ? -3.574 -24.776 7.339 1.00 92.06 700 ASP A C 1
ATOM 5370 O O . ASP A 1 700 ? -2.685 -25.122 8.125 1.00 92.06 700 ASP A O 1
ATOM 5374 N N . ALA A 1 701 ? -3.594 -25.138 6.064 1.00 94.00 701 ALA A N 1
ATOM 5375 C CA . ALA A 1 701 ? -2.536 -25.886 5.417 1.00 94.00 701 ALA A CA 1
ATOM 5376 C C . ALA A 1 701 ? -1.913 -25.031 4.315 1.00 94.00 701 ALA A C 1
ATOM 5378 O O . ALA A 1 701 ? -2.396 -25.017 3.178 1.00 94.00 701 ALA A O 1
ATOM 5379 N N . ASP A 1 702 ? -0.805 -24.372 4.640 1.00 92.25 702 ASP A N 1
ATOM 5380 C CA . ASP A 1 702 ? -0.005 -23.678 3.641 1.00 92.25 702 ASP A CA 1
ATOM 5381 C C . ASP A 1 702 ? 0.979 -24.647 2.990 1.00 92.25 702 ASP A C 1
ATOM 5383 O O . ASP A 1 702 ? 1.632 -25.453 3.648 1.00 92.25 702 ASP A O 1
ATOM 5387 N N . MET A 1 703 ? 1.064 -24.589 1.670 1.00 90.94 703 MET A N 1
ATOM 5388 C CA . MET A 1 703 ? 1.989 -25.384 0.871 1.00 90.94 703 MET A CA 1
ATOM 5389 C C . MET A 1 703 ? 2.657 -24.577 -0.242 1.00 90.94 703 MET A C 1
ATOM 5391 O O . MET A 1 703 ? 3.352 -25.173 -1.062 1.00 90.94 703 MET A O 1
ATOM 5395 N N . GLY A 1 704 ? 2.425 -23.261 -0.320 1.00 88.50 704 GLY A N 1
ATOM 5396 C CA . GLY A 1 704 ? 2.993 -22.402 -1.360 1.00 88.50 704 GLY A CA 1
ATOM 5397 C C . GLY A 1 704 ? 2.483 -22.679 -2.782 1.00 88.50 704 GLY A C 1
ATOM 5398 O O . GLY A 1 704 ? 3.222 -22.493 -3.748 1.00 88.50 704 GLY A O 1
ATOM 5399 N N . ILE A 1 705 ? 1.239 -23.156 -2.946 1.00 88.94 705 ILE A N 1
ATOM 5400 C CA . ILE A 1 705 ? 0.678 -23.556 -4.259 1.00 88.94 705 ILE A CA 1
ATOM 5401 C C . ILE A 1 705 ? 0.441 -22.373 -5.218 1.00 88.94 705 ILE A C 1
ATOM 5403 O O . ILE A 1 705 ? 0.285 -22.557 -6.433 1.00 88.94 705 ILE A O 1
ATOM 5407 N N . THR A 1 706 ? 0.412 -21.148 -4.700 1.00 89.50 706 THR A N 1
ATOM 5408 C CA . THR A 1 706 ? 0.385 -19.924 -5.515 1.00 89.50 706 THR A CA 1
ATOM 5409 C C . THR A 1 706 ? 1.415 -18.888 -5.095 1.00 89.50 706 THR A C 1
ATOM 5411 O O . THR A 1 706 ? 1.610 -17.938 -5.838 1.00 89.50 706 THR A O 1
ATOM 5414 N N . ASN A 1 707 ? 2.117 -19.096 -3.982 1.00 88.56 707 ASN A N 1
ATOM 5415 C CA . ASN A 1 707 ? 3.053 -18.120 -3.433 1.00 88.56 707 ASN A CA 1
ATOM 5416 C C . ASN A 1 707 ? 4.317 -18.009 -4.279 1.00 88.56 707 ASN A C 1
ATOM 5418 O O . ASN A 1 707 ? 4.901 -16.944 -4.349 1.00 88.56 707 ASN A O 1
ATOM 5422 N N . PHE A 1 708 ? 4.750 -19.095 -4.927 1.00 89.38 708 PHE A N 1
ATOM 5423 C CA . PHE A 1 708 ? 6.039 -19.132 -5.616 1.00 89.38 708 PHE A CA 1
ATOM 5424 C C . PHE A 1 708 ? 5.889 -19.225 -7.127 1.00 89.38 708 PHE A C 1
ATOM 5426 O O . PHE A 1 708 ? 5.032 -19.951 -7.639 1.00 89.38 708 PHE A O 1
ATOM 5433 N N . THR A 1 709 ? 6.798 -18.579 -7.856 1.00 86.44 709 THR A N 1
ATOM 5434 C CA . THR A 1 709 ? 6.782 -18.604 -9.323 1.00 86.44 709 THR A CA 1
ATOM 5435 C C . THR A 1 709 ? 6.891 -20.027 -9.878 1.00 86.44 709 THR A C 1
ATOM 5437 O O . THR A 1 709 ? 6.197 -20.373 -10.835 1.00 86.44 709 THR A O 1
ATOM 5440 N N . ASP A 1 710 ? 7.656 -20.907 -9.223 1.00 82.12 710 ASP A N 1
ATOM 5441 C CA . ASP A 1 710 ? 7.753 -22.322 -9.601 1.00 82.12 710 ASP A CA 1
ATOM 5442 C C . ASP A 1 710 ? 6.382 -23.023 -9.619 1.00 82.12 710 ASP A C 1
ATOM 5444 O O . ASP A 1 710 ? 6.139 -23.904 -10.444 1.00 82.12 710 ASP A O 1
ATOM 5448 N N . ALA A 1 711 ? 5.437 -22.598 -8.774 1.00 83.38 711 ALA A N 1
ATOM 5449 C CA . ALA A 1 711 ? 4.089 -23.156 -8.757 1.00 83.38 711 ALA A CA 1
ATOM 5450 C C . ALA A 1 711 ? 3.320 -22.877 -10.065 1.00 83.38 711 ALA A C 1
ATOM 5452 O O . ALA A 1 711 ? 2.376 -23.599 -10.396 1.00 83.38 711 ALA A O 1
ATOM 5453 N N . PHE A 1 712 ? 3.719 -21.847 -10.824 1.00 82.75 712 PHE A N 1
ATOM 5454 C CA . PHE A 1 712 ? 3.184 -21.483 -12.144 1.00 82.75 712 PHE A CA 1
ATOM 5455 C C . PHE A 1 712 ? 3.954 -22.058 -13.323 1.00 82.75 712 PHE A C 1
ATOM 5457 O O . PHE A 1 712 ? 3.364 -22.225 -14.388 1.00 82.75 712 PHE A O 1
ATOM 5464 N N . LEU A 1 713 ? 5.209 -22.445 -13.125 1.00 76.19 713 LEU A N 1
ATOM 5465 C CA . LEU A 1 713 ? 6.022 -23.059 -14.171 1.00 76.19 713 LEU A CA 1
ATOM 5466 C C . LEU A 1 713 ? 5.738 -24.554 -14.358 1.00 76.19 713 LEU A C 1
ATOM 5468 O O . LEU A 1 713 ? 5.991 -25.103 -15.432 1.00 76.19 713 LEU A O 1
ATOM 5472 N N . TYR A 1 714 ? 5.208 -25.220 -13.330 1.00 76.25 714 TYR A N 1
ATOM 5473 C CA . TYR A 1 714 ? 5.069 -26.676 -13.302 1.00 76.25 714 TYR A CA 1
ATOM 5474 C C . TYR A 1 714 ? 3.639 -27.137 -12.993 1.00 76.25 714 TYR A C 1
ATOM 5476 O O . TYR A 1 714 ? 2.834 -26.423 -12.399 1.00 76.25 714 TYR A O 1
ATOM 5484 N N . ASP A 1 715 ? 3.308 -28.360 -13.424 1.00 75.38 715 ASP A N 1
ATOM 5485 C CA . ASP A 1 715 ? 1.973 -28.940 -13.246 1.00 75.38 715 ASP A CA 1
ATOM 5486 C C . ASP A 1 715 ? 1.721 -29.298 -11.766 1.00 75.38 715 ASP A C 1
ATOM 5488 O O . ASP A 1 715 ? 2.392 -30.192 -11.231 1.00 75.38 715 ASP A O 1
ATOM 5492 N N . PRO A 1 716 ? 0.721 -28.684 -11.098 1.00 79.62 716 PRO A N 1
ATOM 5493 C CA . PRO A 1 716 ? 0.428 -28.962 -9.695 1.00 79.62 716 PRO A CA 1
ATOM 5494 C C . PRO A 1 716 ? -0.025 -30.405 -9.432 1.00 79.62 716 PRO A C 1
ATOM 5496 O O . PRO A 1 716 ? -0.009 -30.854 -8.282 1.00 79.62 716 PRO A O 1
ATOM 5499 N N . ALA A 1 717 ? -0.388 -31.168 -10.469 1.00 78.56 717 ALA A N 1
ATOM 5500 C CA . ALA A 1 717 ? -0.704 -32.586 -10.346 1.00 78.56 717 ALA A CA 1
ATOM 5501 C C . ALA A 1 717 ? 0.499 -33.456 -9.935 1.00 78.56 717 ALA A C 1
ATOM 5503 O O . ALA A 1 717 ? 0.293 -34.575 -9.458 1.00 78.56 717 ALA A O 1
ATOM 5504 N N . LEU A 1 718 ? 1.736 -32.973 -10.107 1.00 71.31 718 LEU A N 1
ATOM 5505 C CA . LEU A 1 718 ? 2.947 -33.720 -9.751 1.00 71.31 718 LEU A CA 1
ATOM 5506 C C . LEU A 1 718 ? 3.319 -33.581 -8.269 1.00 71.31 718 LEU A C 1
ATOM 5508 O O . LEU A 1 718 ? 3.839 -34.533 -7.680 1.00 71.31 718 LEU A O 1
ATOM 5512 N N . THR A 1 719 ? 3.028 -32.432 -7.662 1.00 78.38 719 THR A N 1
ATOM 5513 C CA . THR A 1 719 ? 3.535 -32.067 -6.330 1.00 78.38 719 THR A CA 1
ATOM 5514 C C . THR A 1 719 ? 2.434 -31.674 -5.365 1.00 78.38 719 THR A C 1
ATOM 5516 O O . THR A 1 719 ? 2.175 -32.400 -4.403 1.00 78.38 719 THR A O 1
ATOM 5519 N N . PHE A 1 720 ? 1.737 -30.575 -5.638 1.00 89.94 720 PHE A N 1
ATOM 5520 C CA . PHE A 1 720 ? 0.775 -29.999 -4.705 1.00 89.94 720 PHE A CA 1
ATOM 5521 C C . PHE A 1 720 ? -0.483 -30.858 -4.525 1.00 89.94 720 PHE A C 1
ATOM 5523 O O . PHE A 1 720 ? -0.929 -31.065 -3.400 1.00 89.94 720 PHE A O 1
ATOM 5530 N N . TYR A 1 721 ? -1.059 -31.422 -5.593 1.00 93.00 721 TYR A N 1
ATOM 5531 C CA . TYR A 1 721 ? -2.304 -32.198 -5.474 1.00 93.00 721 TYR A CA 1
ATOM 5532 C C . TYR A 1 721 ? -2.146 -33.524 -4.719 1.00 93.00 721 TYR A C 1
ATOM 5534 O O . TYR A 1 721 ? -2.997 -33.819 -3.874 1.00 93.00 721 TYR A O 1
ATOM 5542 N N . PRO A 1 722 ? -1.092 -34.334 -4.944 1.00 93.06 722 PRO A N 1
ATOM 5543 C CA . PRO A 1 722 ? -0.862 -35.512 -4.113 1.00 93.06 722 PRO A CA 1
ATOM 5544 C C . PRO A 1 722 ? -0.610 -35.159 -2.637 1.00 93.06 722 PRO A C 1
ATOM 5546 O O . PRO A 1 722 ? -1.111 -35.864 -1.758 1.00 93.06 722 PRO A O 1
ATOM 5549 N N . LEU A 1 723 ? 0.106 -34.059 -2.365 1.00 95.12 723 LEU A N 1
ATOM 5550 C CA . LEU A 1 723 ? 0.337 -33.555 -1.008 1.00 95.12 723 LEU A CA 1
ATOM 5551 C C . LEU A 1 723 ? -0.978 -33.140 -0.331 1.00 95.12 723 LEU A C 1
ATOM 5553 O O . LEU A 1 723 ? -1.306 -33.651 0.739 1.00 95.12 723 LEU A O 1
ATOM 5557 N N . ALA A 1 724 ? -1.777 -32.299 -0.993 1.00 96.94 724 ALA A N 1
ATOM 5558 C CA . ALA A 1 724 ? -3.095 -31.874 -0.525 1.00 96.94 724 ALA A CA 1
ATOM 5559 C C . ALA A 1 724 ? -4.018 -33.071 -0.252 1.00 96.94 724 ALA A C 1
ATOM 5561 O O . ALA A 1 724 ? -4.673 -33.131 0.788 1.00 96.94 724 ALA A O 1
ATOM 5562 N N . ALA A 1 725 ? -4.029 -34.070 -1.141 1.00 97.06 725 ALA A N 1
ATOM 5563 C CA . ALA A 1 725 ? -4.815 -35.286 -0.953 1.00 97.06 725 ALA A CA 1
ATOM 5564 C C . ALA A 1 725 ? -4.372 -36.091 0.282 1.00 97.06 725 ALA A C 1
ATOM 5566 O O . ALA A 1 725 ? -5.218 -36.645 0.985 1.00 97.06 725 ALA A O 1
ATOM 5567 N N . ALA A 1 726 ? -3.067 -36.160 0.570 1.00 97.31 726 ALA A N 1
ATOM 5568 C CA . ALA A 1 726 ? -2.556 -36.840 1.759 1.00 97.31 726 ALA A CA 1
ATOM 5569 C C . ALA A 1 726 ? -2.930 -36.117 3.061 1.00 97.31 726 ALA A C 1
ATOM 5571 O O . ALA A 1 726 ? -3.309 -36.787 4.027 1.00 97.31 726 ALA A O 1
ATOM 5572 N N . ILE A 1 727 ? -2.869 -34.781 3.059 1.00 98.12 727 ILE A N 1
ATOM 5573 C CA . ILE A 1 727 ? -3.290 -33.924 4.177 1.00 98.12 727 ILE A CA 1
ATOM 5574 C C . ILE A 1 727 ? -4.785 -34.118 4.445 1.00 98.12 727 ILE A C 1
ATOM 5576 O O . ILE A 1 727 ? -5.165 -34.449 5.567 1.00 98.12 727 ILE A O 1
ATOM 5580 N N . LEU A 1 728 ? -5.623 -33.989 3.410 1.00 98.38 728 LEU A N 1
ATOM 5581 C CA . LEU A 1 728 ? -7.079 -34.135 3.510 1.00 98.38 728 LEU A CA 1
ATOM 5582 C C . LEU A 1 728 ? -7.492 -35.524 4.004 1.00 98.38 728 LEU A C 1
ATOM 5584 O O . LEU A 1 728 ? -8.272 -35.631 4.950 1.00 98.38 728 LEU A O 1
ATOM 5588 N N . ASP A 1 729 ? -6.941 -36.589 3.410 1.00 97.81 729 ASP A N 1
ATOM 5589 C CA . ASP A 1 729 ? -7.253 -37.968 3.803 1.00 97.81 729 ASP A CA 1
ATOM 5590 C C . ASP A 1 729 ? -6.918 -38.229 5.277 1.00 97.81 729 ASP A C 1
ATOM 5592 O O . ASP A 1 729 ? -7.701 -38.858 5.989 1.00 97.81 729 ASP A O 1
ATOM 5596 N N . GLU A 1 730 ? -5.776 -37.740 5.767 1.00 98.44 730 GLU A N 1
ATOM 5597 C CA . GLU A 1 730 ? -5.418 -37.916 7.173 1.00 98.44 730 GLU A CA 1
ATOM 5598 C C . GLU A 1 730 ? -6.266 -37.031 8.095 1.00 98.44 730 GLU A C 1
ATOM 5600 O O . GLU A 1 730 ? -6.788 -37.522 9.096 1.00 98.44 730 GLU A O 1
ATOM 5605 N N . ALA A 1 731 ? -6.478 -35.761 7.750 1.00 97.75 731 ALA A N 1
ATOM 5606 C CA . ALA A 1 731 ? -7.210 -34.805 8.581 1.00 97.75 731 ALA A CA 1
ATOM 5607 C C . ALA A 1 731 ? -8.672 -35.225 8.771 1.00 97.75 731 ALA A C 1
ATOM 5609 O O . ALA A 1 731 ? -9.196 -35.229 9.890 1.00 97.75 731 ALA A O 1
ATOM 5610 N N . HIS A 1 732 ? -9.322 -35.681 7.697 1.00 96.94 732 HIS A N 1
ATOM 5611 C CA . HIS A 1 732 ? -10.712 -36.128 7.737 1.00 96.94 732 HIS A CA 1
ATOM 5612 C C . HIS A 1 732 ? -10.901 -37.409 8.567 1.00 96.94 732 HIS A C 1
ATOM 5614 O O . HIS A 1 732 ? -11.958 -37.563 9.184 1.00 96.94 732 HIS A O 1
ATOM 5620 N N . LYS A 1 733 ? -9.889 -38.290 8.699 1.00 97.69 733 LYS A N 1
ATOM 5621 C CA . LYS A 1 733 ? -9.938 -39.436 9.644 1.00 97.69 733 LYS A CA 1
ATOM 5622 C C . LYS A 1 733 ? -10.045 -38.985 11.100 1.00 97.69 733 LYS A C 1
ATOM 5624 O O . LYS A 1 733 ? -10.642 -39.694 11.912 1.00 97.69 733 LYS A O 1
ATOM 5629 N N . HIS A 1 734 ? -9.488 -37.818 11.417 1.00 95.69 734 HIS A N 1
ATOM 5630 C CA . HIS A 1 734 ? -9.530 -37.205 12.747 1.00 95.69 734 HIS A CA 1
ATOM 5631 C C . HIS A 1 734 ? -10.643 -36.156 12.888 1.00 95.69 734 HIS A C 1
ATOM 5633 O O . HIS A 1 734 ? -10.758 -35.536 13.942 1.00 95.69 734 HIS A O 1
ATOM 5639 N N . ASN A 1 735 ? -11.508 -36.006 11.873 1.00 92.19 735 ASN A N 1
ATOM 5640 C CA . ASN A 1 735 ? -12.598 -35.025 11.827 1.00 92.19 735 ASN A CA 1
ATOM 5641 C C . ASN A 1 735 ? -12.106 -33.565 11.944 1.00 92.19 735 ASN A C 1
ATOM 5643 O O . ASN A 1 735 ? -12.751 -32.739 12.591 1.00 92.19 735 ASN A O 1
ATOM 5647 N N . ILE A 1 736 ? -10.963 -33.271 11.320 1.00 93.44 736 ILE A N 1
ATOM 5648 C CA . ILE A 1 736 ? -10.381 -31.929 11.207 1.00 93.44 736 ILE A CA 1
ATOM 5649 C C . ILE A 1 736 ? -10.797 -31.328 9.865 1.00 93.44 736 ILE A C 1
ATOM 5651 O O . ILE A 1 736 ? -10.719 -32.005 8.841 1.00 93.44 736 ILE A O 1
ATOM 5655 N N . LYS A 1 737 ? -11.243 -30.070 9.871 1.00 92.38 737 LYS A N 1
ATOM 5656 C CA . LYS A 1 737 ? -11.526 -29.288 8.661 1.00 92.38 737 LYS A CA 1
ATOM 5657 C C . LYS A 1 737 ? -10.248 -28.665 8.123 1.00 92.38 737 LYS A C 1
ATOM 5659 O O . LYS A 1 737 ? -9.481 -28.133 8.916 1.00 92.38 737 LYS A O 1
ATOM 5664 N N . VAL A 1 738 ? -10.031 -28.727 6.811 1.00 95.25 738 VAL A N 1
ATOM 5665 C CA . VAL A 1 738 ? -8.800 -28.217 6.184 1.00 95.25 738 VAL A CA 1
ATOM 5666 C C . VAL A 1 738 ? -9.128 -27.187 5.118 1.00 95.25 738 VAL A C 1
ATOM 5668 O O . VAL A 1 738 ? -9.930 -27.453 4.217 1.00 95.25 738 VAL A O 1
ATOM 5671 N N . PHE A 1 739 ? -8.467 -26.041 5.196 1.00 94.06 739 PHE A N 1
ATOM 5672 C CA . PHE A 1 739 ? -8.409 -25.080 4.107 1.00 94.06 739 PHE A CA 1
ATOM 5673 C C . PHE A 1 739 ? -6.964 -24.874 3.662 1.00 94.06 739 PHE A C 1
ATOM 5675 O O . PHE A 1 739 ? -6.038 -25.167 4.412 1.00 94.06 739 PHE A O 1
ATOM 5682 N N . PHE A 1 740 ? -6.796 -24.451 2.413 1.00 95.69 740 PHE A N 1
ATOM 5683 C CA . PHE A 1 740 ? -5.481 -24.255 1.812 1.00 95.69 740 PHE A CA 1
ATOM 5684 C C . PHE A 1 740 ? -5.248 -22.785 1.509 1.00 95.69 740 PHE A C 1
ATOM 5686 O O . PHE A 1 740 ? -6.127 -22.146 0.921 1.00 95.69 740 PHE A O 1
ATOM 5693 N N . TYR A 1 741 ? -4.065 -22.309 1.881 1.00 93.31 741 TYR A N 1
ATOM 5694 C CA . TYR A 1 741 ? -3.583 -20.964 1.606 1.00 93.31 741 TYR A CA 1
ATOM 5695 C C . TYR A 1 741 ? -3.283 -20.761 0.113 1.00 93.31 741 TYR A C 1
ATOM 5697 O O . TYR A 1 741 ? -2.735 -21.638 -0.564 1.00 93.31 741 TYR A O 1
ATOM 5705 N N . PHE A 1 742 ? -3.677 -19.597 -0.393 1.00 94.31 742 PHE A N 1
ATOM 5706 C CA . PHE A 1 742 ? -3.418 -19.068 -1.722 1.00 94.31 742 PHE A CA 1
ATOM 5707 C C . PHE A 1 742 ? -3.020 -17.598 -1.568 1.00 94.31 742 PHE A C 1
ATOM 5709 O O . PHE A 1 742 ? -3.835 -16.802 -1.109 1.00 94.31 742 PHE A O 1
ATOM 5716 N N . SER A 1 743 ? -1.841 -17.205 -2.040 1.00 90.00 743 SER A N 1
ATOM 5717 C CA . SER A 1 743 ? -1.574 -15.795 -2.327 1.00 90.00 743 SER A CA 1
ATOM 5718 C C . SER A 1 743 ? -2.529 -15.277 -3.416 1.00 90.00 743 SER A C 1
ATOM 5720 O O . SER A 1 743 ? -2.789 -15.939 -4.430 1.00 90.00 743 SER A O 1
ATOM 5722 N N . GLY A 1 744 ? -3.112 -14.103 -3.188 1.00 89.56 744 GLY A N 1
ATOM 5723 C CA . GLY A 1 744 ? -4.125 -13.502 -4.050 1.00 89.56 744 GLY A CA 1
ATOM 5724 C C . GLY A 1 744 ? -3.526 -12.929 -5.324 1.00 89.56 744 GLY A C 1
ATOM 5725 O O . GLY A 1 744 ? -4.001 -13.246 -6.415 1.00 89.56 744 GLY A O 1
ATOM 5726 N N . THR A 1 745 ? -2.489 -12.102 -5.186 1.00 93.62 745 THR A N 1
ATOM 5727 C CA . THR A 1 745 ? -1.753 -11.477 -6.306 1.00 93.62 745 THR A CA 1
ATOM 5728 C C . THR A 1 745 ? -0.241 -11.523 -6.161 1.00 93.62 745 THR A C 1
ATOM 5730 O O . THR A 1 745 ? 0.446 -11.339 -7.161 1.00 93.62 745 THR A O 1
ATOM 5733 N N . GLU A 1 746 ? 0.264 -11.745 -4.952 1.00 93.19 746 GLU A N 1
ATOM 5734 C CA . GLU A 1 746 ? 1.693 -11.826 -4.651 1.00 93.19 746 GLU A CA 1
ATOM 5735 C C . GLU A 1 746 ? 2.276 -13.155 -5.150 1.00 93.19 746 GLU A C 1
ATOM 5737 O O . GLU A 1 746 ? 1.693 -14.229 -4.951 1.00 93.19 746 GLU A O 1
ATOM 5742 N N . ILE A 1 747 ? 3.405 -13.078 -5.849 1.00 94.50 747 ILE A N 1
ATOM 5743 C CA . ILE A 1 747 ? 4.143 -14.225 -6.367 1.00 94.50 747 ILE A CA 1
ATOM 5744 C C . ILE A 1 747 ? 5.634 -13.979 -6.146 1.00 94.50 747 ILE A C 1
ATOM 5746 O O . ILE A 1 747 ? 6.286 -13.206 -6.849 1.00 94.50 747 ILE A O 1
ATOM 5750 N N . GLU A 1 748 ? 6.195 -14.723 -5.212 1.00 93.62 748 GLU A N 1
ATOM 5751 C CA . GLU A 1 748 ? 7.596 -14.687 -4.855 1.00 93.62 748 GLU A CA 1
ATOM 5752 C C . GLU A 1 748 ? 8.461 -15.517 -5.812 1.00 93.62 748 GLU A C 1
ATOM 5754 O O . GLU A 1 748 ? 8.074 -16.552 -6.372 1.00 93.62 748 GLU A O 1
ATOM 5759 N N . THR A 1 749 ? 9.708 -15.090 -5.973 1.00 92.69 749 THR A N 1
ATOM 5760 C CA . THR A 1 749 ? 10.760 -15.847 -6.653 1.00 92.69 749 THR A CA 1
ATOM 5761 C C . THR A 1 749 ? 11.911 -16.083 -5.680 1.00 92.69 749 THR A C 1
ATOM 5763 O O . THR A 1 749 ? 12.815 -15.247 -5.589 1.00 92.69 749 THR A O 1
ATOM 5766 N N . PRO A 1 750 ? 11.917 -17.213 -4.951 1.00 89.25 750 PRO A N 1
ATOM 5767 C CA . PRO A 1 750 ? 13.010 -17.542 -4.042 1.00 89.25 750 PRO A CA 1
ATOM 5768 C C . PRO A 1 750 ? 14.329 -17.709 -4.796 1.00 89.25 750 PRO A C 1
ATOM 5770 O O . PRO A 1 750 ? 14.329 -18.201 -5.929 1.00 89.25 750 PRO A O 1
ATOM 5773 N N . ASN A 1 751 ? 15.456 -17.376 -4.161 1.00 86.38 751 ASN A N 1
ATOM 5774 C CA . ASN A 1 751 ? 16.797 -17.446 -4.764 1.00 86.38 751 ASN A CA 1
ATOM 5775 C C . ASN A 1 751 ? 16.921 -16.661 -6.084 1.00 86.38 751 ASN A C 1
ATOM 5777 O O . ASN A 1 751 ? 17.638 -17.071 -6.998 1.00 86.38 751 ASN A O 1
ATOM 5781 N N . TYR A 1 752 ? 16.229 -15.526 -6.187 1.00 89.81 752 TYR A N 1
ATOM 5782 C CA . TYR A 1 752 ? 16.206 -14.683 -7.377 1.00 89.81 752 TYR A CA 1
ATOM 5783 C C . TYR A 1 752 ? 17.602 -14.357 -7.946 1.00 89.81 752 TYR A C 1
ATOM 5785 O O . TYR A 1 752 ? 17.748 -14.469 -9.160 1.00 89.81 752 TYR A O 1
ATOM 5793 N N . PRO A 1 753 ? 18.652 -14.031 -7.154 1.00 85.88 753 PRO A N 1
ATOM 5794 C CA . PRO A 1 753 ? 19.976 -13.728 -7.709 1.00 85.88 753 PRO A CA 1
ATOM 5795 C C . PRO A 1 753 ? 20.591 -14.850 -8.559 1.00 85.88 753 PRO A C 1
ATOM 5797 O O . PRO A 1 753 ? 21.364 -14.560 -9.470 1.00 85.88 753 PRO A O 1
ATOM 5800 N N . ASP A 1 754 ? 20.243 -16.109 -8.278 1.00 86.88 754 ASP A N 1
ATOM 5801 C CA . ASP A 1 754 ? 20.788 -17.279 -8.975 1.00 86.88 754 ASP A CA 1
ATOM 5802 C C . ASP A 1 754 ? 19.932 -17.721 -10.173 1.00 86.88 754 ASP A C 1
ATOM 5804 O O . ASP A 1 754 ? 20.434 -18.418 -11.056 1.00 86.88 754 ASP A O 1
ATOM 5808 N N . ARG A 1 755 ? 18.648 -17.342 -10.201 1.00 81.19 755 ARG A N 1
ATOM 5809 C CA . ARG A 1 755 ? 17.673 -17.742 -11.233 1.00 81.19 755 ARG A CA 1
ATOM 5810 C C . ARG A 1 755 ? 16.699 -16.622 -11.623 1.00 81.19 755 ARG A C 1
ATOM 5812 O O . ARG A 1 755 ? 15.477 -16.824 -11.627 1.00 81.19 755 ARG A O 1
ATOM 5819 N N . PRO A 1 756 ? 17.189 -15.412 -11.927 1.00 80.75 756 PRO A N 1
ATOM 5820 C CA . PRO A 1 756 ? 16.328 -14.251 -12.089 1.00 80.75 756 PRO A CA 1
ATOM 5821 C C . PRO A 1 756 ? 15.416 -14.363 -13.316 1.00 80.75 756 PRO A C 1
ATOM 5823 O O . PRO A 1 756 ? 14.461 -13.608 -13.409 1.00 80.75 756 PRO A O 1
ATOM 5826 N N . GLU A 1 757 ? 15.710 -15.240 -14.280 1.00 78.56 757 GLU A N 1
ATOM 5827 C CA . GLU A 1 757 ? 14.890 -15.568 -15.457 1.00 78.56 757 GLU A CA 1
ATOM 5828 C C . GLU A 1 757 ? 13.584 -16.288 -15.120 1.00 78.56 757 GLU A C 1
ATOM 5830 O O . GLU A 1 757 ? 12.661 -16.297 -15.930 1.00 78.56 757 GLU A O 1
ATOM 5835 N N . THR A 1 758 ? 13.508 -16.885 -13.930 1.00 81.06 758 THR A N 1
ATOM 5836 C CA . THR A 1 758 ? 12.329 -17.626 -13.484 1.00 81.06 758 THR A CA 1
ATOM 5837 C C . THR A 1 758 ? 11.287 -16.748 -12.814 1.00 81.06 758 THR A C 1
ATOM 5839 O O . THR A 1 758 ? 10.243 -17.279 -12.471 1.00 81.06 758 THR A O 1
ATOM 5842 N N . SER A 1 759 ? 11.528 -15.445 -12.623 1.00 85.56 759 SER A N 1
ATOM 5843 C CA . SER A 1 759 ? 10.552 -14.570 -11.969 1.00 85.56 759 SER A CA 1
ATOM 5844 C C . SER A 1 759 ? 9.309 -14.344 -12.817 1.00 85.56 759 SER A C 1
ATOM 5846 O O . SER A 1 759 ? 9.372 -14.300 -14.049 1.00 85.56 759 SER A O 1
ATOM 5848 N N . ILE A 1 760 ? 8.166 -14.152 -12.155 1.00 83.12 760 ILE A N 1
ATOM 5849 C CA . ILE A 1 760 ? 6.889 -14.032 -12.863 1.00 83.12 760 ILE A CA 1
ATOM 5850 C C . ILE A 1 760 ? 6.858 -12.826 -13.807 1.00 83.12 760 ILE A C 1
ATOM 5852 O O . ILE A 1 760 ? 6.312 -12.938 -14.895 1.00 83.12 760 ILE A O 1
ATOM 5856 N N . GLU A 1 761 ? 7.523 -11.719 -13.464 1.00 86.75 761 GLU A N 1
ATOM 5857 C CA . GLU A 1 761 ? 7.656 -10.553 -14.347 1.00 86.75 761 GLU A CA 1
ATOM 5858 C C . GLU A 1 761 ? 8.314 -10.915 -15.684 1.00 86.75 761 GLU A C 1
ATOM 5860 O O . GLU A 1 761 ? 7.946 -10.377 -16.723 1.00 86.75 761 GLU A O 1
ATOM 5865 N N . LYS A 1 762 ? 9.277 -11.844 -15.685 1.00 78.56 762 LYS A N 1
ATOM 5866 C CA . LYS A 1 762 ? 9.983 -12.249 -16.907 1.00 78.56 762 LYS A CA 1
ATOM 5867 C C . LYS A 1 762 ? 9.268 -13.355 -17.662 1.00 78.56 762 LYS A C 1
ATOM 5869 O O . LYS A 1 762 ? 9.270 -13.354 -18.890 1.00 78.56 762 LYS A O 1
ATOM 5874 N N . VAL A 1 763 ? 8.669 -14.295 -16.939 1.00 76.50 763 VAL A N 1
ATOM 5875 C CA . VAL A 1 763 ? 7.953 -15.431 -17.535 1.00 76.50 763 VAL A CA 1
ATOM 5876 C C . VAL A 1 763 ? 6.591 -14.989 -18.080 1.00 76.50 763 VAL A C 1
ATOM 5878 O O . VAL A 1 763 ? 6.181 -15.412 -19.160 1.00 76.50 763 VAL A O 1
ATOM 5881 N N . HIS A 1 764 ? 5.904 -14.123 -17.339 1.00 78.38 764 HIS A N 1
ATOM 5882 C CA . HIS A 1 764 ? 4.562 -13.623 -17.609 1.00 78.38 764 HIS A CA 1
ATOM 5883 C C . HIS A 1 764 ? 4.477 -12.099 -17.381 1.00 78.38 764 HIS A C 1
ATOM 5885 O O . HIS A 1 764 ? 3.719 -11.640 -16.522 1.00 78.38 764 HIS A O 1
ATOM 5891 N N . PRO A 1 765 ? 5.207 -11.276 -18.162 1.00 81.75 765 PRO A N 1
ATOM 5892 C CA . PRO A 1 765 ? 5.121 -9.813 -18.060 1.00 81.75 765 PRO A CA 1
ATOM 5893 C C . PRO A 1 765 ? 3.696 -9.294 -18.300 1.00 81.75 765 PRO A C 1
ATOM 5895 O O . PRO A 1 765 ? 3.299 -8.264 -17.762 1.00 81.75 765 PRO A O 1
ATOM 5898 N N . ASP A 1 766 ? 2.898 -10.031 -19.076 1.00 81.00 766 ASP A N 1
ATOM 5899 C CA . ASP A 1 766 ? 1.491 -9.748 -19.349 1.00 81.00 766 ASP A CA 1
ATOM 5900 C C . ASP A 1 766 ? 0.565 -9.990 -18.148 1.00 81.00 766 ASP A C 1
ATOM 5902 O O . ASP A 1 766 ? -0.623 -9.680 -18.233 1.00 81.00 766 ASP A O 1
ATOM 5906 N N . TRP A 1 767 ? 1.064 -10.558 -17.048 1.00 91.69 767 TRP A N 1
ATOM 5907 C CA . TRP A 1 767 ? 0.292 -10.740 -15.820 1.00 91.69 767 TRP A CA 1
ATOM 5908 C C . TRP A 1 767 ? 0.466 -9.591 -14.843 1.00 91.69 767 TRP A C 1
ATOM 5910 O O . TRP A 1 767 ? -0.300 -9.520 -13.893 1.00 91.69 767 TRP A O 1
ATOM 5920 N N . MET A 1 768 ? 1.440 -8.709 -15.040 1.00 94.62 768 MET A N 1
ATOM 5921 C CA . MET A 1 768 ? 1.865 -7.782 -13.999 1.00 94.62 768 MET A CA 1
ATOM 5922 C C . MET A 1 768 ? 0.839 -6.689 -13.703 1.00 94.62 768 MET A C 1
ATOM 5924 O O . MET A 1 768 ? 0.186 -6.152 -14.602 1.00 94.62 768 MET A O 1
ATOM 5928 N N . GLN A 1 769 ? 0.740 -6.323 -12.423 1.00 95.50 769 GLN A N 1
ATOM 5929 C CA . GLN A 1 769 ? 0.236 -5.009 -12.055 1.00 95.50 769 GLN A CA 1
ATOM 5930 C C . GLN A 1 769 ? 1.244 -3.945 -12.493 1.00 95.50 769 GLN A C 1
ATOM 5932 O O . GLN A 1 769 ? 2.454 -4.128 -12.353 1.00 95.50 769 GLN A O 1
ATOM 5937 N N . ILE A 1 770 ? 0.739 -2.830 -13.003 1.00 92.38 770 ILE A N 1
ATOM 5938 C CA . ILE A 1 770 ? 1.504 -1.682 -13.478 1.00 92.38 770 ILE A CA 1
ATOM 5939 C C . ILE A 1 770 ? 1.116 -0.470 -12.634 1.00 92.38 770 ILE A C 1
ATOM 5941 O O . ILE A 1 770 ? -0.071 -0.213 -12.419 1.00 92.38 770 ILE A O 1
ATOM 5945 N N . ASP A 1 771 ? 2.103 0.278 -12.152 1.00 89.44 771 ASP A N 1
ATOM 5946 C CA . ASP A 1 771 ? 1.848 1.522 -11.430 1.00 89.44 771 ASP A CA 1
ATOM 5947 C C . ASP A 1 771 ? 1.457 2.680 -12.361 1.00 89.44 771 ASP A C 1
ATOM 5949 O O . ASP A 1 771 ? 1.541 2.595 -13.588 1.00 89.44 771 ASP A O 1
ATOM 5953 N N . GLN A 1 772 ? 1.051 3.808 -11.780 1.00 83.69 772 GLN A N 1
ATOM 5954 C CA . GLN A 1 772 ? 0.665 5.001 -12.538 1.00 83.69 772 GLN A CA 1
ATOM 5955 C C . GLN A 1 772 ? 1.794 5.616 -13.380 1.00 83.69 772 GLN A C 1
ATOM 5957 O O . GLN A 1 772 ? 1.528 6.491 -14.205 1.00 83.69 772 GLN A O 1
ATOM 5962 N N . PHE A 1 773 ? 3.041 5.197 -13.167 1.00 80.19 773 PHE A N 1
ATOM 5963 C CA . PHE A 1 773 ? 4.212 5.640 -13.917 1.00 80.19 773 PHE A CA 1
ATOM 5964 C C . PHE A 1 773 ? 4.583 4.665 -15.044 1.00 80.19 773 PHE A C 1
ATOM 5966 O O . PHE A 1 773 ? 5.526 4.925 -15.791 1.00 80.19 773 PHE A O 1
ATOM 5973 N N . GLY A 1 774 ? 3.834 3.570 -15.200 1.00 81.81 774 GLY A N 1
ATOM 5974 C CA . GLY A 1 774 ? 4.063 2.556 -16.222 1.00 81.81 774 GLY A CA 1
ATOM 5975 C C . GLY A 1 774 ? 5.087 1.487 -15.832 1.00 81.81 774 GLY A C 1
ATOM 5976 O O . GLY A 1 774 ? 5.509 0.730 -16.705 1.00 81.81 774 GLY A O 1
ATOM 5977 N N . LYS A 1 775 ? 5.504 1.399 -14.559 1.00 84.69 775 LYS A N 1
ATOM 5978 C CA . LYS A 1 775 ? 6.468 0.392 -14.085 1.00 84.69 775 LYS A CA 1
ATOM 5979 C C . LYS A 1 775 ? 5.743 -0.827 -13.482 1.00 84.69 775 LYS A C 1
ATOM 5981 O O . LYS A 1 775 ? 4.794 -0.646 -12.714 1.00 84.69 775 LYS A O 1
ATOM 5986 N N . PRO A 1 776 ? 6.197 -2.066 -13.757 1.00 90.75 776 PRO A N 1
ATOM 5987 C CA . PRO A 1 776 ? 5.681 -3.268 -13.103 1.00 90.75 776 PRO A CA 1
ATOM 5988 C C . PRO A 1 776 ? 5.842 -3.236 -11.583 1.00 90.75 776 PRO A C 1
ATOM 5990 O O . PRO A 1 776 ? 6.864 -2.776 -11.063 1.00 90.75 776 PRO A O 1
ATOM 5993 N N . MET A 1 777 ? 4.855 -3.758 -10.860 1.00 92.62 777 MET A N 1
ATOM 5994 C CA . MET A 1 777 ? 4.901 -3.927 -9.404 1.00 92.62 777 MET A CA 1
ATOM 5995 C C . MET A 1 777 ? 5.716 -5.171 -9.023 1.00 92.62 777 MET A C 1
ATOM 5997 O O . MET A 1 777 ? 5.193 -6.120 -8.444 1.00 92.62 777 MET A O 1
ATOM 6001 N N . THR A 1 778 ? 6.999 -5.148 -9.384 1.00 92.19 778 THR A N 1
ATOM 6002 C CA . THR A 1 778 ? 8.027 -6.083 -8.916 1.00 92.19 778 THR A CA 1
ATOM 6003 C C . THR A 1 778 ? 9.006 -5.346 -8.013 1.00 92.19 778 THR A C 1
ATOM 6005 O O . THR A 1 778 ? 9.352 -4.189 -8.287 1.00 92.19 778 THR A O 1
ATOM 6008 N N . PHE A 1 779 ? 9.474 -6.037 -6.981 1.00 89.88 779 PHE A N 1
ATOM 6009 C CA . PHE A 1 779 ? 10.477 -5.591 -6.030 1.00 89.88 779 PHE A CA 1
ATOM 6010 C C . PHE A 1 779 ? 11.583 -6.640 -5.939 1.00 89.88 779 PHE A C 1
ATOM 6012 O O . PHE A 1 779 ? 11.344 -7.818 -5.665 1.00 89.88 779 PHE A O 1
ATOM 6019 N N . LEU A 1 780 ? 12.810 -6.224 -6.231 1.00 87.19 780 LEU A N 1
ATOM 6020 C CA . LEU A 1 780 ? 13.981 -7.096 -6.187 1.00 87.19 780 LEU A CA 1
ATOM 6021 C C . LEU A 1 780 ? 14.475 -7.290 -4.743 1.00 87.19 780 LEU A C 1
ATOM 6023 O O . LEU A 1 780 ? 14.118 -6.506 -3.860 1.00 87.19 780 LEU A O 1
ATOM 6027 N N . PRO A 1 781 ? 15.320 -8.307 -4.479 1.00 84.25 781 PRO A N 1
ATOM 6028 C CA . PRO A 1 781 ? 15.795 -8.560 -3.127 1.00 84.25 781 PRO A CA 1
ATOM 6029 C C . PRO A 1 781 ? 16.481 -7.325 -2.526 1.00 84.25 781 PRO A C 1
ATOM 6031 O O . PRO A 1 781 ? 17.457 -6.812 -3.079 1.00 84.25 781 PRO A O 1
ATOM 6034 N N . GLY A 1 782 ? 15.959 -6.856 -1.391 1.00 75.50 782 GLY A N 1
ATOM 6035 C CA . GLY A 1 782 ? 16.441 -5.664 -0.690 1.00 75.50 782 GLY A CA 1
ATOM 6036 C C . GLY A 1 782 ? 15.896 -4.321 -1.194 1.00 75.50 782 GLY A C 1
ATOM 6037 O O . GLY A 1 782 ? 16.310 -3.299 -0.657 1.00 75.50 782 GLY A O 1
ATOM 6038 N N . GLU A 1 783 ? 14.992 -4.292 -2.183 1.00 75.56 783 GLU A N 1
ATOM 6039 C CA . GLU A 1 783 ? 14.313 -3.051 -2.608 1.00 75.56 783 GLU A CA 1
ATOM 6040 C C . GLU A 1 783 ? 13.202 -2.616 -1.648 1.00 75.56 783 GLU A C 1
ATOM 6042 O O . GLU A 1 783 ? 12.902 -1.426 -1.570 1.00 75.56 783 GLU A O 1
ATOM 6047 N N . ILE A 1 784 ? 12.603 -3.564 -0.922 1.00 73.88 784 ILE A N 1
ATOM 6048 C CA . ILE A 1 784 ? 11.580 -3.296 0.091 1.00 73.88 784 ILE A CA 1
ATOM 6049 C C . ILE A 1 784 ? 11.988 -3.905 1.430 1.00 73.88 784 ILE A C 1
ATOM 6051 O O . ILE A 1 784 ? 12.500 -5.025 1.488 1.00 73.88 784 ILE A O 1
ATOM 6055 N N . ASP A 1 785 ? 11.773 -3.153 2.509 1.00 66.00 785 ASP A N 1
ATOM 6056 C CA . ASP A 1 785 ? 12.033 -3.599 3.882 1.00 66.00 785 ASP A CA 1
ATOM 6057 C C . ASP A 1 785 ? 10.789 -4.300 4.443 1.00 66.00 785 ASP A C 1
ATOM 6059 O O . ASP A 1 785 ? 10.008 -3.739 5.214 1.00 66.00 785 ASP A O 1
ATOM 6063 N N . ALA A 1 786 ? 10.564 -5.525 3.971 1.00 66.69 786 ALA A N 1
ATOM 6064 C CA . ALA A 1 786 ? 9.447 -6.367 4.376 1.00 66.69 786 ALA A CA 1
ATOM 6065 C C . ALA A 1 786 ? 9.946 -7.518 5.257 1.00 66.69 786 ALA A C 1
ATOM 6067 O O . ALA A 1 786 ? 10.787 -8.312 4.840 1.00 66.69 786 ALA A O 1
ATOM 6068 N N . PHE A 1 787 ? 9.406 -7.648 6.474 1.00 67.44 787 PHE A N 1
ATOM 6069 C CA . PHE A 1 787 ? 9.852 -8.677 7.426 1.00 67.44 787 PHE A CA 1
ATOM 6070 C C . PHE A 1 787 ? 9.527 -10.115 6.982 1.00 67.44 787 PHE A C 1
ATOM 6072 O O . PHE A 1 787 ? 10.100 -11.056 7.534 1.00 67.44 787 PHE A O 1
ATOM 6079 N N . TRP A 1 788 ? 8.598 -10.284 6.033 1.00 70.25 788 TRP A N 1
ATOM 6080 C CA . TRP A 1 788 ? 8.194 -11.581 5.486 1.00 70.25 788 TRP A CA 1
ATOM 6081 C C . TRP A 1 788 ? 9.034 -12.026 4.282 1.00 70.25 788 TRP A C 1
ATOM 6083 O O . TRP A 1 788 ? 9.036 -13.212 3.970 1.00 70.25 788 TRP A O 1
ATOM 6093 N N . LEU A 1 789 ? 9.795 -11.123 3.649 1.00 77.06 789 LEU A N 1
ATOM 6094 C CA . LEU A 1 789 ? 10.605 -11.449 2.475 1.00 77.06 789 LEU A CA 1
ATOM 6095 C C . LEU A 1 789 ? 12.033 -11.840 2.852 1.00 77.06 789 LEU A C 1
ATOM 6097 O O . LEU A 1 789 ? 12.748 -11.128 3.561 1.00 77.06 789 LEU A O 1
ATOM 6101 N N . GLU A 1 790 ? 12.490 -12.975 2.324 1.00 82.75 790 GLU A N 1
ATOM 6102 C CA . GLU A 1 790 ? 13.885 -13.379 2.476 1.00 82.75 790 GLU A CA 1
ATOM 6103 C C . GLU A 1 790 ? 14.830 -12.466 1.665 1.00 82.75 790 GLU A C 1
ATOM 6105 O O . GLU A 1 790 ? 14.486 -12.039 0.560 1.00 82.75 790 GLU A O 1
ATOM 6110 N N . PRO A 1 791 ? 16.081 -12.233 2.120 1.00 80.62 791 PRO A N 1
ATOM 6111 C CA . PRO A 1 791 ? 17.033 -11.338 1.446 1.00 80.62 791 PRO A CA 1
ATOM 6112 C C . PRO A 1 791 ? 17.427 -11.717 0.011 1.00 80.62 791 PRO A C 1
ATOM 6114 O O . PRO A 1 791 ? 18.157 -10.971 -0.637 1.00 80.62 791 PRO A O 1
ATOM 6117 N N . THR A 1 792 ? 17.039 -12.900 -0.465 1.00 86.81 792 THR A N 1
ATOM 6118 C CA . THR A 1 792 ? 17.318 -13.406 -1.817 1.00 86.81 792 THR A CA 1
ATOM 6119 C C . THR A 1 792 ? 16.048 -13.619 -2.637 1.00 86.81 792 THR A C 1
ATOM 6121 O O . THR A 1 792 ? 16.131 -14.161 -3.739 1.00 86.81 792 THR A O 1
ATOM 6124 N N . THR A 1 793 ? 14.888 -13.201 -2.139 1.00 89.25 793 THR A N 1
ATOM 6125 C CA . THR A 1 793 ? 13.598 -13.382 -2.805 1.00 89.25 793 THR A CA 1
ATOM 6126 C C . THR A 1 793 ? 13.186 -12.097 -3.514 1.00 89.25 793 THR A C 1
ATOM 6128 O O . THR A 1 793 ? 13.306 -11.011 -2.954 1.00 89.25 793 THR A O 1
ATOM 6131 N N . ALA A 1 794 ? 12.753 -12.215 -4.771 1.00 90.94 794 ALA A N 1
ATOM 6132 C CA . ALA A 1 794 ? 12.046 -11.133 -5.455 1.00 90.94 794 ALA A CA 1
ATOM 6133 C C . ALA A 1 794 ? 10.543 -11.303 -5.251 1.00 90.94 794 ALA A C 1
ATOM 6135 O O . ALA A 1 794 ? 10.057 -12.434 -5.253 1.00 90.94 794 ALA A O 1
ATOM 6136 N N . ASP A 1 795 ? 9.831 -10.193 -5.140 1.00 93.31 795 ASP A N 1
ATOM 6137 C CA . ASP A 1 795 ? 8.395 -10.152 -4.907 1.00 93.31 795 ASP A CA 1
ATOM 6138 C C . ASP A 1 795 ? 7.682 -9.447 -6.066 1.00 93.31 795 ASP A C 1
ATOM 6140 O O . ASP A 1 795 ? 8.118 -8.392 -6.526 1.00 93.31 795 ASP A O 1
ATOM 6144 N N . ALA A 1 796 ? 6.623 -10.048 -6.597 1.00 93.94 796 ALA A N 1
ATOM 6145 C CA . ALA A 1 796 ? 5.975 -9.604 -7.821 1.00 93.94 796 ALA A CA 1
ATOM 6146 C C . ALA A 1 796 ? 4.453 -9.708 -7.718 1.00 93.94 796 ALA A C 1
ATOM 6148 O O . ALA A 1 796 ? 3.908 -10.737 -7.328 1.00 93.94 796 ALA A O 1
ATOM 6149 N N . TRP A 1 797 ? 3.758 -8.652 -8.139 1.00 95.38 797 TRP A N 1
ATOM 6150 C CA . TRP A 1 797 ? 2.312 -8.530 -7.967 1.00 95.38 797 TRP A CA 1
ATOM 6151 C C . TRP A 1 797 ? 1.574 -8.645 -9.300 1.00 95.38 797 TRP A C 1
ATOM 6153 O O . TRP A 1 797 ? 1.710 -7.799 -10.188 1.00 95.38 797 TRP A O 1
ATOM 6163 N N . ALA A 1 798 ? 0.761 -9.691 -9.439 1.00 95.44 798 ALA A N 1
ATOM 6164 C CA . ALA A 1 798 ? -0.031 -9.982 -10.629 1.00 95.44 798 ALA A CA 1
ATOM 6165 C C . ALA A 1 798 ? -1.394 -9.269 -10.622 1.00 95.44 798 ALA A C 1
ATOM 6167 O O . ALA A 1 798 ? -1.993 -9.003 -9.583 1.00 95.44 798 ALA A O 1
ATOM 6168 N N . ASN A 1 799 ? -1.911 -8.936 -11.799 1.00 94.50 799 ASN A N 1
ATOM 6169 C CA . ASN A 1 799 ? -3.172 -8.244 -11.992 1.00 94.50 799 ASN A CA 1
ATOM 6170 C C . ASN A 1 799 ? -4.342 -9.247 -12.000 1.00 94.50 799 ASN A C 1
ATOM 6172 O O . ASN A 1 799 ? -4.391 -10.116 -12.876 1.00 94.50 799 ASN A O 1
ATOM 6176 N N . PRO A 1 800 ? -5.354 -9.105 -11.119 1.00 92.44 800 PRO A N 1
ATOM 6177 C CA . PRO A 1 800 ? -6.499 -10.024 -11.054 1.00 92.44 800 PRO A CA 1
ATOM 6178 C C . PRO A 1 800 ? -7.393 -10.022 -12.312 1.00 92.44 800 PRO A C 1
ATOM 6180 O O . PRO A 1 800 ? -8.277 -10.879 -12.454 1.00 92.44 800 PRO A O 1
ATOM 6183 N N . LEU A 1 801 ? -7.207 -9.058 -13.221 1.00 86.44 801 LEU A N 1
ATOM 6184 C CA . LEU A 1 801 ? -7.876 -8.973 -14.522 1.00 86.44 801 LEU A CA 1
ATOM 6185 C C . LEU A 1 801 ? -7.057 -9.577 -15.671 1.00 86.44 801 LEU A C 1
ATOM 6187 O O . LEU A 1 801 ? -7.623 -9.780 -16.747 1.00 86.44 801 LEU A O 1
ATOM 6191 N N . ALA A 1 802 ? -5.772 -9.887 -15.466 1.00 86.31 802 ALA A N 1
ATOM 6192 C CA . ALA A 1 802 ? -4.951 -10.535 -16.483 1.00 86.31 802 ALA A CA 1
ATOM 6193 C C . ALA A 1 802 ? -5.510 -11.944 -16.771 1.00 86.31 802 ALA A C 1
ATOM 6195 O O . ALA A 1 802 ? -5.573 -12.776 -15.859 1.00 86.31 802 ALA A O 1
ATOM 6196 N N . PRO A 1 803 ? -5.934 -12.254 -18.014 1.00 79.75 803 PRO A N 1
ATOM 6197 C CA . PRO A 1 803 ? -6.659 -13.494 -18.296 1.00 79.75 803 PRO A CA 1
ATOM 6198 C C . PRO A 1 803 ? -5.879 -14.768 -17.953 1.00 79.75 803 PRO A C 1
ATOM 6200 O O . PRO A 1 803 ? -6.473 -15.727 -17.461 1.00 79.75 803 PRO A O 1
ATOM 6203 N N . GLY A 1 804 ? -4.563 -14.779 -18.199 1.00 78.00 804 GLY A N 1
ATOM 6204 C CA . GLY A 1 804 ? -3.702 -15.931 -17.918 1.00 78.00 804 GLY A CA 1
ATOM 6205 C C . GLY A 1 804 ? -3.575 -16.207 -16.421 1.00 78.00 804 GLY A C 1
ATOM 6206 O O . GLY A 1 804 ? -3.874 -17.316 -15.978 1.00 78.00 804 GLY A O 1
ATOM 6207 N N . PHE A 1 805 ? -3.228 -15.178 -15.643 1.00 88.50 805 PHE A N 1
ATOM 6208 C CA . PHE A 1 805 ? -3.146 -15.269 -14.187 1.00 88.50 805 PHE A CA 1
ATOM 6209 C C . PHE A 1 805 ? -4.485 -15.689 -13.569 1.00 88.50 805 PHE A C 1
ATOM 6211 O O . PHE A 1 805 ? -4.555 -16.655 -12.805 1.00 88.50 805 PHE A O 1
ATOM 6218 N N . ARG A 1 806 ? -5.572 -15.009 -13.962 1.00 88.44 806 ARG A N 1
ATOM 6219 C CA . ARG A 1 806 ? -6.917 -15.274 -13.447 1.00 88.44 806 ARG A CA 1
ATOM 6220 C C . ARG A 1 806 ? -7.336 -16.722 -13.691 1.00 88.44 806 ARG A C 1
ATOM 6222 O O . ARG A 1 806 ? -7.808 -17.379 -12.768 1.00 88.44 806 ARG A O 1
ATOM 6229 N N . GLU A 1 807 ? -7.141 -17.254 -14.897 1.00 85.88 807 GLU A N 1
ATOM 6230 C CA . GLU A 1 807 ? -7.502 -18.647 -15.185 1.00 85.88 807 GLU A CA 1
ATOM 6231 C C . GLU A 1 807 ? -6.631 -19.651 -14.414 1.00 85.88 807 GLU A C 1
ATOM 6233 O O . GLU A 1 807 ? -7.146 -20.676 -13.951 1.00 85.88 807 GLU A O 1
ATOM 6238 N N . ALA A 1 808 ? -5.340 -19.354 -14.229 1.00 82.31 808 ALA A N 1
ATOM 6239 C CA . ALA A 1 808 ? -4.417 -20.208 -13.487 1.00 82.31 808 ALA A CA 1
ATOM 6240 C C . ALA A 1 808 ? -4.838 -20.365 -12.016 1.00 82.31 808 ALA A C 1
ATOM 6242 O O . ALA A 1 808 ? -4.980 -21.497 -11.537 1.00 82.31 808 ALA A O 1
ATOM 6243 N N . ILE A 1 809 ? -5.111 -19.257 -11.317 1.00 92.44 809 ILE A N 1
ATOM 6244 C CA . ILE A 1 809 ? -5.548 -19.289 -9.912 1.00 92.44 809 ILE A CA 1
ATOM 6245 C C . ILE A 1 809 ? -6.890 -20.013 -9.771 1.00 92.44 809 ILE A C 1
ATOM 6247 O O . ILE A 1 809 ? -7.035 -20.912 -8.939 1.00 92.44 809 ILE A O 1
ATOM 6251 N N . MET A 1 810 ? -7.863 -19.688 -10.625 1.00 90.44 810 MET A N 1
ATOM 6252 C CA . MET A 1 810 ? -9.195 -20.292 -10.562 1.00 90.44 810 MET A CA 1
ATOM 6253 C C . MET A 1 810 ? -9.159 -21.806 -10.822 1.00 90.44 810 MET A C 1
ATOM 6255 O O . MET A 1 810 ? -9.837 -22.577 -10.140 1.00 90.44 810 MET A O 1
ATOM 6259 N N . THR A 1 811 ? -8.332 -22.256 -11.770 1.00 85.81 811 THR A N 1
ATOM 6260 C CA . THR A 1 811 ? -8.150 -23.686 -12.061 1.00 85.81 811 THR A CA 1
ATOM 6261 C C . THR A 1 811 ? -7.521 -24.424 -10.881 1.00 85.81 811 THR A C 1
ATOM 6263 O O . THR A 1 811 ? -7.940 -25.541 -10.558 1.00 85.81 811 THR A O 1
ATOM 6266 N N . ARG A 1 812 ? -6.551 -23.810 -10.192 1.00 91.12 812 ARG A N 1
ATOM 6267 C CA . ARG A 1 812 ? -5.947 -24.399 -8.989 1.00 91.12 812 ARG A CA 1
ATOM 6268 C C . ARG A 1 812 ? -6.934 -24.500 -7.838 1.00 91.12 812 ARG A C 1
ATOM 6270 O O . ARG A 1 812 ? -7.021 -25.566 -7.228 1.00 91.12 812 ARG A O 1
ATOM 6277 N N . ALA A 1 813 ? -7.709 -23.444 -7.603 1.00 95.00 813 ALA A N 1
ATOM 6278 C CA . ALA A 1 813 ? -8.771 -23.421 -6.605 1.00 95.00 813 ALA A CA 1
ATOM 6279 C C . ALA A 1 813 ? -9.786 -24.557 -6.844 1.00 95.00 813 ALA A C 1
ATOM 6281 O O . ALA A 1 813 ? -10.093 -25.335 -5.939 1.00 95.00 813 ALA A O 1
ATOM 6282 N N . GLU A 1 814 ? -10.241 -24.743 -8.088 1.00 93.12 814 GLU A N 1
ATOM 6283 C CA . GLU A 1 814 ? -11.081 -25.890 -8.447 1.00 93.12 814 GLU A CA 1
ATOM 6284 C C . GLU A 1 814 ? -10.391 -27.238 -8.211 1.00 93.12 814 GLU A C 1
ATOM 6286 O O . GLU A 1 814 ? -11.040 -28.187 -7.775 1.00 93.12 814 GLU A O 1
ATOM 6291 N N . GLY A 1 815 ? -9.105 -27.356 -8.554 1.00 90.69 815 GLY A N 1
ATOM 6292 C CA . GLY A 1 815 ? -8.318 -28.575 -8.367 1.00 90.69 815 GLY A CA 1
ATOM 6293 C C . GLY A 1 815 ? -8.281 -29.007 -6.904 1.00 90.69 815 GLY A C 1
ATOM 6294 O O . GLY A 1 815 ? -8.621 -30.146 -6.592 1.00 90.69 815 GLY A O 1
ATOM 6295 N N . ILE A 1 816 ? -7.979 -28.075 -6.002 1.00 95.25 816 ILE A N 1
ATOM 6296 C CA . ILE A 1 816 ? -7.994 -28.300 -4.552 1.00 95.25 816 ILE A CA 1
ATOM 6297 C C . ILE A 1 816 ? -9.405 -28.645 -4.052 1.00 95.25 816 ILE A C 1
ATOM 6299 O O . ILE A 1 816 ? -9.587 -29.607 -3.300 1.00 95.25 816 ILE A O 1
ATOM 6303 N N . ALA A 1 817 ? -10.435 -27.953 -4.542 1.00 95.62 817 ALA A N 1
ATOM 6304 C CA . ALA A 1 817 ? -11.823 -28.265 -4.207 1.00 95.62 817 ALA A CA 1
ATOM 6305 C C . ALA A 1 817 ? -12.248 -29.682 -4.657 1.00 95.62 817 ALA A C 1
ATOM 6307 O O . ALA A 1 817 ? -12.947 -30.372 -3.908 1.00 95.62 817 ALA A O 1
ATOM 6308 N N . LYS A 1 818 ? -11.789 -30.156 -5.835 1.00 95.19 818 LYS A N 1
ATOM 6309 C CA . LYS A 1 818 ? -12.023 -31.529 -6.356 1.00 95.19 818 LYS A CA 1
ATOM 6310 C C . LYS A 1 818 ? -11.469 -32.603 -5.422 1.00 95.19 818 LYS A C 1
ATOM 6312 O O . LYS A 1 818 ? -12.040 -33.691 -5.360 1.00 95.19 818 LYS A O 1
ATOM 6317 N N . LEU A 1 819 ? -10.377 -32.311 -4.715 1.00 96.00 819 LEU A N 1
ATOM 6318 C CA . LEU A 1 819 ? -9.749 -33.239 -3.770 1.00 96.00 819 LEU A CA 1
ATOM 6319 C C . LEU A 1 819 ? -10.518 -33.355 -2.447 1.00 96.00 819 LEU A C 1
ATOM 6321 O O . LEU A 1 819 ? -10.289 -34.304 -1.702 1.00 96.00 819 LEU A O 1
ATOM 6325 N N . GLY A 1 820 ? -11.454 -32.439 -2.179 1.00 95.50 820 GLY A N 1
ATOM 6326 C CA . GLY A 1 820 ? -12.294 -32.459 -0.983 1.00 95.50 820 GLY A CA 1
ATOM 6327 C C . GLY A 1 820 ? -11.924 -31.423 0.077 1.00 95.50 820 GLY A C 1
ATOM 6328 O O . GLY A 1 820 ? -12.328 -31.598 1.222 1.00 95.50 820 GLY A O 1
ATOM 6329 N N . ALA A 1 821 ? -11.188 -30.365 -0.278 1.00 96.25 821 ALA A N 1
ATOM 6330 C CA . ALA A 1 821 ? -10.898 -29.263 0.639 1.00 96.25 821 ALA A CA 1
ATOM 6331 C C . ALA A 1 821 ? -12.172 -28.649 1.242 1.00 96.25 821 ALA A C 1
ATOM 6333 O O . ALA A 1 821 ? -13.177 -28.466 0.544 1.00 96.25 821 ALA A O 1
ATOM 6334 N N . ASP A 1 822 ? -12.125 -28.312 2.533 1.00 94.50 822 ASP A N 1
ATOM 6335 C CA . ASP A 1 822 ? -13.229 -27.654 3.235 1.00 94.50 822 ASP A CA 1
ATOM 6336 C C . ASP A 1 822 ? -13.216 -26.134 3.014 1.00 94.50 822 ASP A C 1
ATOM 6338 O O . ASP A 1 822 ? -14.265 -25.499 3.100 1.00 94.50 822 ASP A O 1
ATOM 6342 N N . GLY A 1 823 ? -12.066 -25.550 2.665 1.00 93.62 823 GLY A N 1
ATOM 6343 C CA . GLY A 1 823 ? -11.967 -24.140 2.301 1.00 93.62 823 GLY A CA 1
ATOM 6344 C C . GLY A 1 823 ? -10.758 -23.798 1.434 1.00 93.62 823 GLY A C 1
ATOM 6345 O O . GLY A 1 823 ? -9.825 -24.588 1.290 1.00 93.62 823 GLY A O 1
ATOM 6346 N N . ILE A 1 824 ? -10.804 -22.606 0.855 1.00 95.25 824 ILE A N 1
ATOM 6347 C CA . ILE A 1 824 ? -9.713 -21.959 0.127 1.00 95.25 824 ILE A CA 1
ATOM 6348 C C . ILE A 1 824 ? -9.535 -20.592 0.762 1.00 95.25 824 ILE A C 1
ATOM 6350 O O . ILE A 1 824 ? -10.505 -19.839 0.869 1.00 95.25 824 ILE A O 1
ATOM 6354 N N . PHE A 1 825 ? -8.321 -20.318 1.206 1.00 93.62 825 PHE A N 1
ATOM 6355 C CA . PHE A 1 825 ? -7.955 -19.120 1.932 1.00 93.62 825 PHE A CA 1
ATOM 6356 C C . PHE A 1 825 ? -7.106 -18.242 1.026 1.00 93.62 825 PHE A C 1
ATOM 6358 O O . PHE A 1 825 ? -6.013 -18.638 0.652 1.00 93.62 825 PHE A O 1
ATOM 6365 N N . VAL A 1 826 ? -7.656 -17.107 0.602 1.00 94.25 826 VAL A N 1
ATOM 6366 C CA . VAL A 1 826 ? -7.010 -16.188 -0.336 1.00 94.25 826 VAL A CA 1
ATOM 6367 C C . VAL A 1 826 ? -6.470 -15.001 0.440 1.00 94.25 826 VAL A C 1
ATOM 6369 O O . VAL A 1 826 ? -7.253 -14.177 0.917 1.00 94.25 826 VAL A O 1
ATOM 6372 N N . ASP A 1 827 ? -5.154 -14.935 0.541 1.00 90.25 827 ASP A N 1
ATOM 6373 C CA . ASP A 1 827 ? -4.422 -13.857 1.186 1.00 90.25 827 ASP A CA 1
ATOM 6374 C C . ASP A 1 827 ? -4.089 -12.726 0.204 1.00 90.25 827 ASP A C 1
ATOM 6376 O O . ASP A 1 827 ? -4.142 -12.919 -1.008 1.00 90.25 827 ASP A O 1
ATOM 6380 N N . VAL A 1 828 ? -3.803 -11.527 0.709 1.00 88.31 828 VAL A N 1
ATOM 6381 C CA . VAL A 1 828 ? -3.365 -10.342 -0.041 1.00 88.31 828 VAL A CA 1
ATOM 6382 C C . VAL A 1 828 ? -4.099 -10.102 -1.378 1.00 88.31 828 VAL A C 1
ATOM 6384 O O . VAL A 1 828 ? -3.461 -9.941 -2.424 1.00 88.31 828 VAL A O 1
ATOM 6387 N N . PRO A 1 829 ? -5.452 -10.064 -1.410 1.00 90.62 829 PRO A N 1
ATOM 6388 C CA . PRO A 1 829 ? -6.211 -9.725 -2.611 1.00 90.62 829 PRO A CA 1
ATOM 6389 C C . PRO A 1 829 ? -6.127 -8.214 -2.883 1.00 90.62 829 PRO A C 1
ATOM 6391 O O . PRO A 1 829 ? -7.114 -7.491 -2.740 1.00 90.62 829 PRO A O 1
ATOM 6394 N N . TYR A 1 830 ? -4.942 -7.714 -3.243 1.00 91.38 830 TYR A N 1
ATOM 6395 C CA . TYR A 1 830 ? -4.656 -6.284 -3.313 1.00 91.38 830 TYR A CA 1
ATOM 6396 C C . TYR A 1 830 ? -4.270 -5.824 -4.715 1.00 91.38 830 TYR A C 1
ATOM 6398 O O . TYR A 1 830 ? -3.567 -6.489 -5.474 1.00 91.38 830 TYR A O 1
ATOM 6406 N N . TYR A 1 831 ? -4.687 -4.605 -5.032 1.00 91.19 831 TYR A N 1
ATOM 6407 C CA . TYR A 1 831 ? -3.896 -3.763 -5.907 1.00 91.19 831 TYR A CA 1
ATOM 6408 C C . TYR A 1 831 ? -2.754 -3.186 -5.085 1.00 91.19 831 TYR A C 1
ATOM 6410 O O . TYR A 1 831 ? -2.991 -2.375 -4.190 1.00 91.19 831 TYR A O 1
ATOM 6418 N N . TYR A 1 832 ? -1.535 -3.650 -5.339 1.00 87.25 832 TYR A N 1
ATOM 6419 C CA . TYR A 1 832 ? -0.422 -3.340 -4.460 1.00 87.25 832 TYR A CA 1
ATOM 6420 C C . TYR A 1 832 ? -0.108 -1.848 -4.472 1.00 87.25 832 TYR A C 1
ATOM 6422 O O . TYR A 1 832 ? -0.179 -1.168 -5.503 1.00 87.25 832 TYR A O 1
ATOM 6430 N N . ARG A 1 833 ? 0.253 -1.339 -3.298 1.00 86.06 833 ARG A N 1
ATOM 6431 C CA . ARG A 1 833 ? 0.714 0.028 -3.122 1.00 86.06 833 ARG A CA 1
ATOM 6432 C C . ARG A 1 833 ? 1.986 0.007 -2.293 1.00 86.06 833 ARG A C 1
ATOM 6434 O O . ARG A 1 833 ? 1.964 -0.470 -1.164 1.00 86.06 833 ARG A O 1
ATOM 6441 N N . TYR A 1 834 ? 3.037 0.615 -2.827 1.00 81.56 834 TYR A N 1
ATOM 6442 C CA . TYR A 1 834 ? 4.295 0.827 -2.120 1.00 81.56 834 TYR A CA 1
ATOM 6443 C C . TYR A 1 834 ? 4.696 2.291 -2.249 1.00 81.56 834 TYR A C 1
ATOM 6445 O O . TYR A 1 834 ? 4.817 2.792 -3.363 1.00 81.56 834 TYR A O 1
ATOM 6453 N N . GLU A 1 835 ? 4.846 2.982 -1.118 1.00 80.19 835 GLU A N 1
ATOM 6454 C CA . GLU A 1 835 ? 5.109 4.426 -1.063 1.00 80.19 835 GLU A CA 1
ATOM 6455 C C . GLU A 1 835 ? 4.108 5.244 -1.916 1.00 80.19 835 GLU A C 1
ATOM 6457 O O . GLU A 1 835 ? 2.909 5.348 -1.588 1.00 80.19 835 GLU A O 1
ATOM 6462 N N . ASP A 1 836 ? 4.600 5.836 -3.005 1.00 78.06 836 ASP A N 1
ATOM 6463 C CA . ASP A 1 836 ? 3.852 6.617 -3.976 1.00 78.06 836 ASP A CA 1
ATOM 6464 C C . ASP A 1 836 ? 3.446 5.813 -5.218 1.00 78.06 836 ASP A C 1
ATOM 6466 O O . ASP A 1 836 ? 2.709 6.352 -6.033 1.00 78.06 836 ASP A O 1
ATOM 6470 N N . ARG A 1 837 ? 3.832 4.539 -5.364 1.00 83.44 837 ARG A N 1
ATOM 6471 C CA . ARG A 1 837 ? 3.453 3.660 -6.484 1.00 83.44 837 ARG A CA 1
ATOM 6472 C C . ARG A 1 837 ? 2.096 3.008 -6.218 1.00 83.44 837 ARG A C 1
ATOM 6474 O O . ARG A 1 837 ? 1.951 2.220 -5.285 1.00 83.44 837 ARG A O 1
ATOM 6481 N N . TRP A 1 838 ? 1.097 3.331 -7.033 1.00 87.69 838 TRP A N 1
ATOM 6482 C CA . TRP A 1 838 ? -0.270 2.820 -6.941 1.00 87.69 838 TRP A CA 1
ATOM 6483 C C . TRP A 1 838 ? -0.589 1.930 -8.127 1.00 87.69 838 TRP A C 1
ATOM 6485 O O . TRP A 1 838 ? -0.517 2.381 -9.268 1.00 87.69 838 TRP A O 1
ATOM 6495 N N . ALA A 1 839 ? -1.053 0.716 -7.853 1.00 88.12 839 ALA A N 1
ATOM 6496 C CA . ALA A 1 839 ? -1.633 -0.145 -8.865 1.00 88.12 839 ALA A CA 1
ATOM 6497 C C . ALA A 1 839 ? -3.180 -0.082 -8.880 1.00 88.12 839 ALA A C 1
ATOM 6499 O O . ALA A 1 839 ? -3.840 0.308 -7.911 1.00 88.12 839 ALA A O 1
ATOM 6500 N N . ASP A 1 840 ? -3.841 -0.441 -9.976 1.00 90.19 840 ASP A N 1
ATOM 6501 C CA . ASP A 1 840 ? -3.273 -0.869 -11.257 1.00 90.19 840 ASP A CA 1
ATOM 6502 C C . ASP A 1 840 ? -3.651 0.093 -12.394 1.00 90.19 840 ASP A C 1
ATOM 6504 O O . ASP A 1 840 ? -4.801 0.532 -12.500 1.00 90.19 840 ASP A O 1
ATOM 6508 N N . PHE A 1 841 ? -2.673 0.376 -13.254 1.00 90.38 841 PHE A N 1
ATOM 6509 C CA . PHE A 1 841 ? -2.762 1.248 -14.427 1.00 90.38 841 PHE A CA 1
ATOM 6510 C C . PHE A 1 841 ? -2.420 0.523 -15.734 1.00 90.38 841 PHE A C 1
ATOM 6512 O O . PHE A 1 841 ? -2.198 1.163 -16.760 1.00 90.38 841 PHE A O 1
ATOM 6519 N N . SER A 1 842 ? -2.413 -0.811 -15.719 1.00 87.94 842 SER A N 1
ATOM 6520 C CA . SER A 1 842 ? -2.243 -1.613 -16.930 1.00 87.94 842 SER A CA 1
ATOM 6521 C C . SER A 1 842 ? -3.390 -1.400 -17.929 1.00 87.94 842 SER A C 1
ATOM 6523 O O . SER A 1 842 ? -4.491 -0.962 -17.573 1.00 87.94 842 SER A O 1
ATOM 6525 N N . ASP A 1 843 ? -3.182 -1.822 -19.176 1.00 84.25 843 ASP A N 1
ATOM 6526 C CA . ASP A 1 843 ? -4.210 -1.774 -20.222 1.00 84.25 843 ASP A CA 1
ATOM 6527 C C . ASP A 1 843 ? -5.470 -2.585 -19.875 1.00 84.25 843 ASP A C 1
ATOM 6529 O O . ASP A 1 843 ? -6.582 -2.214 -20.277 1.00 84.25 843 ASP A O 1
ATOM 6533 N N . TYR A 1 844 ? -5.332 -3.661 -19.087 1.00 83.81 844 TYR A N 1
ATOM 6534 C CA . TYR A 1 844 ? -6.474 -4.437 -18.599 1.00 83.81 844 TYR A CA 1
ATOM 6535 C C . TYR A 1 844 ? -7.371 -3.582 -17.709 1.00 83.81 844 TYR A C 1
ATOM 6537 O O . TYR A 1 844 ? -8.585 -3.513 -17.932 1.00 83.81 844 TYR A O 1
ATOM 6545 N N . SER A 1 845 ? -6.774 -2.891 -16.735 1.00 87.38 845 SER A N 1
ATOM 6546 C CA . SER A 1 845 ? -7.508 -2.007 -15.832 1.00 87.38 845 SER A CA 1
ATOM 6547 C C . SER A 1 845 ? -8.018 -0.772 -16.551 1.00 87.38 845 SER A C 1
ATOM 6549 O O . SER A 1 845 ? -9.165 -0.391 -16.332 1.00 87.38 845 SER A O 1
ATOM 6551 N N . ALA A 1 846 ? -7.247 -0.197 -17.477 1.00 83.75 846 ALA A N 1
ATOM 6552 C CA . ALA A 1 846 ? -7.687 0.936 -18.286 1.00 83.75 846 ALA A CA 1
ATOM 6553 C C . ALA A 1 846 ? -8.958 0.606 -19.078 1.00 83.75 846 ALA A C 1
ATOM 6555 O O . ALA A 1 846 ? -9.956 1.332 -19.020 1.00 83.75 846 ALA A O 1
ATOM 6556 N N . THR A 1 847 ? -8.949 -0.540 -19.759 1.00 82.12 847 THR A N 1
ATOM 6557 C CA . THR A 1 847 ? -10.077 -1.017 -20.562 1.00 82.12 847 THR A CA 1
ATOM 6558 C C . THR A 1 847 ? -11.287 -1.343 -19.690 1.00 82.12 847 THR A C 1
ATOM 6560 O O . THR A 1 847 ? -12.404 -0.899 -19.979 1.00 82.12 847 THR A O 1
ATOM 6563 N N . ALA A 1 848 ? -11.084 -2.097 -18.606 1.00 79.69 848 ALA A N 1
ATOM 6564 C CA . ALA A 1 848 ? -12.159 -2.510 -17.711 1.00 79.69 848 ALA A CA 1
ATOM 6565 C C . ALA A 1 848 ? -12.783 -1.317 -16.970 1.00 79.69 848 ALA A C 1
ATOM 6567 O O . ALA A 1 848 ? -14.011 -1.216 -16.897 1.00 79.69 848 ALA A O 1
ATOM 6568 N N . PHE A 1 849 ? -11.966 -0.377 -16.491 1.00 84.06 849 PHE A N 1
ATOM 6569 C CA . PHE A 1 849 ? -12.421 0.842 -15.829 1.00 84.06 849 PHE A CA 1
ATOM 6570 C C . PHE A 1 849 ? -13.235 1.729 -16.772 1.00 84.06 849 PHE A C 1
ATOM 6572 O O . PHE A 1 849 ? -14.340 2.159 -16.418 1.00 84.06 849 PHE A O 1
ATOM 6579 N N . LYS A 1 850 ? -12.745 1.945 -18.000 1.00 83.44 850 LYS A N 1
ATOM 6580 C CA . LYS A 1 850 ? -13.458 2.727 -19.017 1.00 83.44 850 LYS A CA 1
ATOM 6581 C C . LYS A 1 850 ? -14.800 2.108 -19.369 1.00 83.44 850 LYS A C 1
ATOM 6583 O O . LYS A 1 850 ? -15.801 2.821 -19.452 1.00 83.44 850 LYS A O 1
ATOM 6588 N N . ALA A 1 851 ? -14.840 0.789 -19.541 1.00 76.38 851 ALA A N 1
ATOM 6589 C CA . ALA A 1 851 ? -16.073 0.063 -19.818 1.00 76.38 851 ALA A CA 1
ATOM 6590 C C . ALA A 1 851 ? -17.073 0.142 -18.651 1.00 76.38 851 ALA A C 1
ATOM 6592 O O . ALA A 1 851 ? -18.276 0.272 -18.883 1.00 76.38 851 ALA A O 1
ATOM 6593 N N . ALA A 1 852 ? -16.585 0.083 -17.409 1.00 72.69 852 ALA A N 1
ATOM 6594 C CA . ALA A 1 852 ? -17.408 0.096 -16.203 1.00 72.69 852 ALA A CA 1
ATOM 6595 C C . ALA A 1 852 ? -17.975 1.483 -15.868 1.00 72.69 852 ALA A C 1
ATOM 6597 O O . ALA A 1 852 ? -19.122 1.596 -15.435 1.00 72.69 852 ALA A O 1
ATOM 6598 N N . THR A 1 853 ? -17.171 2.535 -16.036 1.00 77.31 853 THR A N 1
ATOM 6599 C CA . THR A 1 853 ? -17.474 3.865 -15.483 1.00 77.31 853 THR A CA 1
ATOM 6600 C C . THR A 1 853 ? -17.647 4.953 -16.540 1.00 77.31 853 THR A C 1
ATOM 6602 O O . THR A 1 853 ? -18.242 5.991 -16.257 1.00 77.31 853 THR A O 1
ATOM 6605 N N . GLY A 1 854 ? -17.143 4.735 -17.758 1.00 77.88 854 GLY A N 1
ATOM 6606 C CA . GLY A 1 854 ? -17.067 5.744 -18.816 1.00 77.88 854 GLY A CA 1
ATOM 6607 C C . GLY A 1 854 ? -15.906 6.737 -18.664 1.00 77.88 854 GLY A C 1
ATOM 6608 O O . GLY A 1 854 ? -15.627 7.486 -19.606 1.00 77.88 854 GLY A O 1
ATOM 6609 N N . PHE A 1 855 ? -15.194 6.728 -17.535 1.00 79.25 855 PHE A N 1
ATOM 6610 C CA . PHE A 1 855 ? -14.008 7.554 -17.309 1.00 79.25 855 PHE A CA 1
ATOM 6611 C C . PHE A 1 855 ? -12.747 6.856 -17.814 1.00 79.25 855 PHE A C 1
ATOM 6613 O O . PHE A 1 855 ? -12.634 5.637 -17.744 1.00 79.25 855 PHE A O 1
ATOM 6620 N N . ASP A 1 856 ? -11.804 7.629 -18.348 1.00 85.25 856 ASP A N 1
ATOM 6621 C CA . ASP A 1 856 ? -10.434 7.136 -18.530 1.00 85.25 856 ASP A CA 1
ATOM 6622 C C . ASP A 1 856 ? -9.750 7.074 -17.162 1.00 85.25 856 ASP A C 1
ATOM 6624 O O . ASP A 1 856 ? -10.118 7.851 -16.272 1.00 85.25 856 ASP A O 1
ATOM 6628 N N . LEU A 1 857 ? -8.778 6.169 -16.991 1.00 82.12 857 LEU A N 1
ATOM 6629 C CA . LEU A 1 857 ? -8.016 6.102 -15.743 1.00 82.12 857 LEU A CA 1
ATOM 6630 C C . LEU A 1 857 ? -7.448 7.486 -15.391 1.00 82.12 857 LEU A C 1
ATOM 6632 O O . LEU A 1 857 ? -7.004 8.218 -16.286 1.00 82.12 857 LEU A O 1
ATOM 6636 N N . PRO A 1 858 ? -7.484 7.873 -14.106 1.00 76.62 858 PRO A N 1
ATOM 6637 C CA . PRO A 1 858 ? -7.003 9.179 -13.685 1.00 76.62 858 PRO A CA 1
ATOM 6638 C C . PRO A 1 858 ? -5.498 9.296 -13.969 1.00 76.62 858 PRO A C 1
ATOM 6640 O O . PRO A 1 858 ? -4.705 8.536 -13.432 1.00 76.62 858 PRO A O 1
ATOM 6643 N N . LYS A 1 859 ? -5.093 10.251 -14.819 1.00 59.09 859 LYS A N 1
ATOM 6644 C CA . LYS A 1 859 ? -3.677 10.457 -15.201 1.00 59.09 859 LYS A CA 1
ATOM 6645 C C . LYS A 1 859 ? -2.805 11.001 -14.063 1.00 59.09 859 LYS A C 1
ATOM 6647 O O . LYS A 1 859 ? -1.588 10.900 -14.123 1.00 59.09 859 LYS A O 1
ATOM 6652 N N . ALA A 1 860 ? -3.437 11.593 -13.057 1.00 57.28 860 ALA A N 1
ATOM 6653 C CA . ALA A 1 860 ? -2.835 12.015 -11.806 1.00 57.28 860 ALA A CA 1
ATOM 6654 C C . ALA A 1 860 ? -3.785 11.600 -10.678 1.00 57.28 860 ALA A C 1
ATOM 6656 O O . ALA A 1 860 ? -5.006 11.657 -10.849 1.00 57.28 860 ALA A O 1
ATOM 6657 N N . LEU A 1 861 ? -3.242 11.200 -9.526 1.00 65.44 861 LEU A N 1
ATOM 6658 C CA . LEU A 1 861 ? -4.010 10.862 -8.319 1.00 65.44 861 LEU A CA 1
ATOM 6659 C C . LEU A 1 861 ? -4.560 12.136 -7.635 1.00 65.44 861 LEU A C 1
ATOM 6661 O O . LEU A 1 861 ? -4.452 12.311 -6.421 1.00 65.44 861 LEU A O 1
ATOM 6665 N N . GLU A 1 862 ? -5.106 13.061 -8.429 1.00 55.88 862 GLU A N 1
ATOM 6666 C CA . GLU A 1 862 ? -5.766 14.284 -7.978 1.00 55.88 862 GLU A CA 1
ATOM 6667 C C . GLU A 1 862 ? -7.015 13.901 -7.175 1.00 55.88 862 GLU A C 1
ATOM 6669 O O . GLU A 1 862 ? -8.002 13.376 -7.700 1.00 55.88 862 GLU A O 1
ATOM 6674 N N . LYS A 1 863 ? -6.940 14.122 -5.858 1.00 59.09 863 LYS A N 1
ATOM 6675 C CA . LYS A 1 863 ? -7.871 13.586 -4.850 1.00 59.09 863 LYS A CA 1
ATOM 6676 C C . LYS A 1 863 ? -9.285 14.197 -4.895 1.00 59.09 863 LYS A C 1
ATOM 6678 O O . LYS A 1 863 ? -10.125 13.856 -4.061 1.00 59.09 863 LYS A O 1
ATOM 6683 N N . ASP A 1 864 ? -9.570 15.078 -5.850 1.00 55.72 864 ASP A N 1
ATOM 6684 C CA . ASP A 1 864 ? -10.799 15.869 -5.982 1.00 55.72 864 ASP A CA 1
ATOM 6685 C C . ASP A 1 864 ? -11.554 15.661 -7.316 1.00 55.72 864 ASP A C 1
ATOM 6687 O O . ASP A 1 864 ? -12.582 16.299 -7.560 1.00 55.72 864 ASP A O 1
ATOM 6691 N N . GLY A 1 865 ? -11.107 14.728 -8.165 1.00 70.06 865 GLY A N 1
ATOM 6692 C CA . GLY A 1 865 ? -11.765 14.393 -9.431 1.00 70.06 865 GLY A CA 1
ATOM 6693 C C . GLY A 1 865 ? -12.760 13.226 -9.343 1.00 70.06 865 GLY A C 1
ATOM 6694 O O . GLY A 1 865 ? -12.461 12.166 -8.798 1.00 70.06 865 GLY A O 1
ATOM 6695 N N . LYS A 1 866 ? -13.927 13.341 -9.998 1.00 75.50 866 LYS A N 1
ATOM 6696 C CA . LYS A 1 866 ? -14.923 12.243 -10.087 1.00 75.50 866 LYS A CA 1
ATOM 6697 C C . LYS A 1 866 ? -14.367 10.953 -10.697 1.00 75.50 866 LYS A C 1
ATOM 6699 O O . LYS A 1 866 ? -14.780 9.872 -10.291 1.00 75.50 866 LYS A O 1
ATOM 6704 N N . ALA A 1 867 ? -13.449 11.064 -11.661 1.00 78.81 867 ALA A N 1
ATOM 6705 C CA . ALA A 1 867 ? -12.777 9.907 -12.252 1.00 78.81 867 ALA A CA 1
ATOM 6706 C C . ALA A 1 867 ? -11.923 9.169 -11.212 1.00 78.81 867 ALA A C 1
ATOM 6708 O O . ALA A 1 867 ? -11.944 7.945 -11.158 1.00 78.81 867 ALA A O 1
ATOM 6709 N N . PHE A 1 868 ? -11.242 9.915 -10.343 1.00 81.94 868 PHE A N 1
ATOM 6710 C CA . PHE A 1 868 ? -10.435 9.361 -9.269 1.00 81.94 868 PHE A CA 1
ATOM 6711 C C . PHE A 1 868 ? -11.299 8.679 -8.191 1.00 81.94 868 PHE A C 1
ATOM 6713 O O . PHE A 1 868 ? -11.035 7.537 -7.824 1.00 81.94 868 PHE A O 1
ATOM 6720 N N . TRP A 1 869 ? -12.400 9.303 -7.756 1.00 79.62 869 TRP A N 1
ATOM 6721 C CA . TRP A 1 869 ? -13.348 8.658 -6.831 1.00 79.62 869 TRP A CA 1
ATOM 6722 C C . TRP A 1 869 ? -13.984 7.399 -7.429 1.00 79.62 869 TRP A C 1
ATOM 6724 O O . TRP A 1 869 ? -14.061 6.366 -6.767 1.00 79.62 869 TRP A O 1
ATOM 6734 N N . ALA A 1 870 ? -14.384 7.460 -8.703 1.00 81.00 870 ALA A N 1
ATOM 6735 C CA . ALA A 1 870 ? -14.905 6.298 -9.412 1.00 81.00 870 ALA A CA 1
ATOM 6736 C C . ALA A 1 870 ? -13.862 5.177 -9.515 1.00 81.00 870 ALA A C 1
ATOM 6738 O O . ALA A 1 870 ? -14.233 4.009 -9.451 1.00 81.00 870 ALA A O 1
ATOM 6739 N N . TRP A 1 871 ? -12.581 5.516 -9.671 1.00 85.81 871 TRP A N 1
ATOM 6740 C CA . TRP A 1 871 ? -11.484 4.551 -9.705 1.00 85.81 871 TRP A CA 1
ATOM 6741 C C . TRP A 1 871 ? -11.265 3.868 -8.349 1.00 85.81 871 TRP A C 1
ATOM 6743 O O . TRP A 1 871 ? -11.129 2.645 -8.317 1.00 85.81 871 TRP A O 1
ATOM 6753 N N . LEU A 1 872 ? -11.319 4.611 -7.236 1.00 82.88 872 LEU A N 1
ATOM 6754 C CA . LEU A 1 872 ? -11.245 4.035 -5.886 1.00 82.88 872 LEU A CA 1
ATOM 6755 C C . LEU A 1 872 ? -12.339 2.984 -5.655 1.00 82.88 872 LEU A C 1
ATOM 6757 O O . LEU A 1 872 ? -12.029 1.847 -5.313 1.00 82.88 872 LEU A O 1
ATOM 6761 N N . GLU A 1 873 ? -13.601 3.338 -5.908 1.00 80.94 873 GLU A N 1
ATOM 6762 C CA . GLU A 1 873 ? -14.733 2.413 -5.754 1.00 80.94 873 GLU A CA 1
ATOM 6763 C C . GLU A 1 873 ? -14.670 1.240 -6.739 1.00 80.94 873 GLU A C 1
ATOM 6765 O O . GLU A 1 873 ? -15.022 0.111 -6.405 1.00 80.94 873 GLU A O 1
ATOM 6770 N N . TRP A 1 874 ? -14.242 1.489 -7.979 1.00 86.44 874 TRP A N 1
ATOM 6771 C CA . TRP A 1 874 ? -14.191 0.454 -9.005 1.00 86.44 874 TRP A CA 1
ATOM 6772 C C . TRP A 1 874 ? -13.229 -0.678 -8.630 1.00 86.44 874 TRP A C 1
ATOM 6774 O O . TRP A 1 874 ? -13.597 -1.842 -8.803 1.00 86.44 874 TRP A O 1
ATOM 6784 N N . ARG A 1 875 ? -12.058 -0.370 -8.056 1.00 88.38 875 ARG A N 1
ATOM 6785 C CA . ARG A 1 875 ? -11.092 -1.391 -7.609 1.00 88.38 875 ARG A CA 1
ATOM 6786 C C . ARG A 1 875 ? -11.699 -2.354 -6.580 1.00 88.38 875 ARG A C 1
ATOM 6788 O O . ARG A 1 875 ? -11.567 -3.566 -6.738 1.00 88.38 875 ARG A O 1
ATOM 6795 N N . GLU A 1 876 ? -12.490 -1.842 -5.635 1.00 85.38 876 GLU A N 1
ATOM 6796 C CA . GLU A 1 876 ? -13.214 -2.670 -4.654 1.00 85.38 876 GLU A CA 1
ATOM 6797 C C . GLU A 1 876 ? -14.216 -3.622 -5.347 1.00 85.38 876 GLU A C 1
ATOM 6799 O O . GLU A 1 876 ? -14.402 -4.775 -4.946 1.00 85.38 876 GLU A O 1
ATOM 6804 N N . THR A 1 877 ? -14.854 -3.170 -6.436 1.00 80.81 877 THR A N 1
ATOM 6805 C CA . THR A 1 877 ? -15.794 -4.009 -7.199 1.00 80.81 877 THR A CA 1
ATOM 6806 C C . THR A 1 877 ? -15.119 -5.107 -8.014 1.00 80.81 877 THR A C 1
ATOM 6808 O O . THR A 1 877 ? -15.721 -6.170 -8.182 1.00 80.81 877 THR A O 1
ATOM 6811 N N . VAL A 1 878 ? -13.884 -4.891 -8.480 1.00 86.31 878 VAL A N 1
ATOM 6812 C CA . VAL A 1 878 ? -13.107 -5.927 -9.177 1.00 86.31 878 VAL A CA 1
ATOM 6813 C C . VAL A 1 878 ? -12.898 -7.125 -8.256 1.00 86.31 878 VAL A C 1
ATOM 6815 O O . VAL A 1 878 ? -13.133 -8.261 -8.669 1.00 86.31 878 VAL A O 1
ATOM 6818 N N . TRP A 1 879 ? -12.550 -6.878 -6.993 1.00 88.44 879 TRP A N 1
ATOM 6819 C CA . TRP A 1 879 ? -12.345 -7.931 -6.001 1.00 88.44 879 TRP A CA 1
ATOM 6820 C C . TRP A 1 879 ? -13.616 -8.687 -5.640 1.00 88.44 879 TRP A C 1
ATOM 6822 O O . TRP A 1 879 ? -13.614 -9.918 -5.611 1.00 88.44 879 TRP A O 1
ATOM 6832 N N . ARG A 1 880 ? -14.737 -7.985 -5.449 1.00 85.44 880 ARG A N 1
ATOM 6833 C CA . ARG A 1 880 ? -16.041 -8.642 -5.274 1.00 85.44 880 ARG A CA 1
ATOM 6834 C C . ARG A 1 880 ? -16.335 -9.608 -6.425 1.00 85.44 880 ARG A C 1
ATOM 6836 O O . ARG A 1 880 ? -16.765 -10.735 -6.186 1.00 85.44 880 ARG A O 1
ATOM 6843 N N . ASP A 1 881 ? -16.111 -9.179 -7.664 1.00 81.44 881 ASP A N 1
ATOM 6844 C CA . ASP A 1 881 ? -16.409 -9.989 -8.847 1.00 81.44 881 ASP A CA 1
ATOM 6845 C C . ASP A 1 881 ? -15.403 -11.140 -9.021 1.00 81.44 881 ASP A C 1
ATOM 6847 O O . ASP A 1 881 ? -15.789 -12.240 -9.421 1.00 81.44 881 ASP A O 1
ATOM 6851 N N . TYR A 1 882 ? -14.134 -10.925 -8.656 1.00 87.94 882 TYR A N 1
ATOM 6852 C CA . TYR A 1 882 ? -13.112 -11.967 -8.531 1.00 87.94 882 TYR A CA 1
ATOM 6853 C C . TYR A 1 882 ? -13.557 -13.085 -7.582 1.00 87.94 882 TYR A C 1
ATOM 6855 O O . TYR A 1 882 ? -13.660 -14.244 -7.990 1.00 87.94 882 TYR A O 1
ATOM 6863 N N . PHE A 1 883 ? -13.921 -12.740 -6.348 1.00 90.56 883 PHE A N 1
ATOM 6864 C CA . PHE A 1 883 ? -14.371 -13.721 -5.363 1.00 90.56 883 PHE A CA 1
ATOM 6865 C C . PHE A 1 883 ? -15.689 -14.394 -5.753 1.00 90.56 883 PHE A C 1
ATOM 6867 O O . PHE A 1 883 ? -15.849 -15.597 -5.542 1.00 90.56 883 PHE A O 1
ATOM 6874 N N . ALA A 1 884 ? -16.621 -13.664 -6.372 1.00 84.25 884 ALA A N 1
ATOM 6875 C CA . ALA A 1 884 ? -17.891 -14.230 -6.820 1.00 84.25 884 ALA A CA 1
ATOM 6876 C C . ALA A 1 884 ? -17.688 -15.296 -7.909 1.00 84.25 884 ALA A C 1
ATOM 6878 O O . ALA A 1 884 ? -18.346 -16.341 -7.886 1.00 84.25 884 ALA A O 1
ATOM 6879 N N . GLU A 1 885 ? -16.761 -15.060 -8.842 1.00 84.88 885 GLU A N 1
ATOM 6880 C CA . GLU A 1 885 ? -16.375 -16.052 -9.843 1.00 84.88 885 GLU A CA 1
ATOM 6881 C C . GLU A 1 885 ? -15.709 -17.266 -9.194 1.00 84.88 885 GLU A C 1
ATOM 6883 O O . GLU A 1 885 ? -16.156 -18.392 -9.431 1.00 84.88 885 GLU A O 1
ATOM 6888 N N . MET A 1 886 ? -14.695 -17.048 -8.348 1.00 91.88 886 MET A N 1
ATOM 6889 C CA . MET A 1 886 ? -13.983 -18.129 -7.661 1.00 91.88 886 MET A CA 1
ATOM 6890 C C . MET A 1 886 ? -14.956 -19.020 -6.900 1.00 91.88 886 MET A C 1
ATOM 6892 O O . MET A 1 886 ? -14.989 -20.233 -7.109 1.00 91.88 886 MET A O 1
ATOM 6896 N N . ARG A 1 887 ? -15.823 -18.409 -6.089 1.00 88.88 887 ARG A N 1
ATOM 6897 C CA . ARG A 1 887 ? -16.882 -19.101 -5.363 1.00 88.88 887 ARG A CA 1
ATOM 6898 C C . ARG A 1 887 ? -17.769 -19.909 -6.296 1.00 88.88 887 ARG A C 1
ATOM 6900 O O . ARG A 1 887 ? -18.018 -21.081 -6.027 1.00 88.88 887 ARG A O 1
ATOM 6907 N N . SER A 1 888 ? -18.236 -19.313 -7.392 1.00 85.50 888 SER A N 1
ATOM 6908 C CA . SER A 1 888 ? -19.087 -20.007 -8.360 1.00 85.50 888 SER A CA 1
ATOM 6909 C C . SER A 1 888 ? -18.393 -21.233 -8.962 1.00 85.50 888 SER A C 1
ATOM 6911 O O . SER A 1 888 ? -19.020 -22.286 -9.084 1.00 85.50 888 SER A O 1
ATOM 6913 N N . ARG A 1 889 ? -17.119 -21.117 -9.350 1.00 89.81 889 ARG A N 1
ATOM 6914 C CA . ARG A 1 889 ? -16.342 -22.206 -9.965 1.00 89.81 889 ARG A CA 1
ATOM 6915 C C . ARG A 1 889 ? -16.044 -23.323 -8.969 1.00 89.81 889 ARG A C 1
ATOM 6917 O O . ARG A 1 889 ? -16.327 -24.490 -9.239 1.00 89.81 889 ARG A O 1
ATOM 6924 N N . VAL A 1 890 ? -15.562 -22.957 -7.786 1.00 93.44 890 VAL A N 1
ATOM 6925 C CA . VAL A 1 890 ? -15.253 -23.878 -6.687 1.00 93.44 890 VAL A CA 1
ATOM 6926 C C . VAL A 1 890 ? -16.506 -24.626 -6.231 1.00 93.44 890 VAL A C 1
ATOM 6928 O O . VAL A 1 890 ? -16.494 -25.853 -6.154 1.00 93.44 890 VAL A O 1
ATOM 6931 N N . GLN A 1 891 ? -17.627 -23.930 -6.024 1.00 88.12 891 GLN A N 1
ATOM 6932 C CA . GLN A 1 891 ? -18.870 -24.552 -5.551 1.00 88.12 891 GLN A CA 1
ATOM 6933 C C . GLN A 1 891 ? -19.576 -25.394 -6.623 1.00 88.12 891 GLN A C 1
ATOM 6935 O O . GLN A 1 891 ? -20.309 -26.324 -6.280 1.00 88.12 891 GLN A O 1
ATOM 6940 N N . ALA A 1 892 ? -19.334 -25.134 -7.915 1.00 88.88 892 ALA A N 1
ATOM 6941 C CA . ALA A 1 892 ? -19.801 -26.005 -8.999 1.00 88.88 892 ALA A CA 1
ATOM 6942 C C . ALA A 1 892 ? -19.139 -27.393 -8.960 1.00 88.88 892 ALA A C 1
ATOM 6944 O O . ALA A 1 892 ? -19.728 -28.382 -9.400 1.00 88.88 892 ALA A O 1
ATOM 6945 N N . VAL A 1 893 ? -17.922 -27.458 -8.424 1.00 94.38 893 VAL A N 1
ATOM 6946 C CA . VAL A 1 893 ? -17.150 -28.683 -8.235 1.00 94.38 893 VAL A CA 1
ATOM 6947 C C . VAL A 1 893 ? -17.457 -29.326 -6.882 1.00 94.38 893 VAL A C 1
ATOM 6949 O O . VAL A 1 893 ? -17.762 -30.518 -6.822 1.00 94.38 893 VAL A O 1
ATOM 6952 N N . ASN A 1 894 ? -17.367 -28.548 -5.803 1.00 93.06 894 ASN A N 1
ATOM 6953 C CA . ASN A 1 894 ? -17.618 -28.988 -4.439 1.00 93.06 894 ASN A CA 1
ATOM 6954 C C . ASN A 1 894 ? -18.406 -27.904 -3.678 1.00 93.06 894 ASN A C 1
ATOM 6956 O O . ASN A 1 894 ? -17.825 -26.920 -3.223 1.00 93.06 894 ASN A O 1
ATOM 6960 N N . PRO A 1 895 ? -19.729 -28.075 -3.489 1.00 89.31 895 PRO A N 1
ATOM 6961 C CA . PRO A 1 895 ? -20.592 -27.044 -2.905 1.00 89.31 895 PRO A CA 1
ATOM 6962 C C . PRO A 1 895 ? -20.348 -26.783 -1.410 1.00 89.31 895 PRO A C 1
ATOM 6964 O O . PRO A 1 895 ? -20.967 -25.879 -0.844 1.00 89.31 895 PRO A O 1
ATOM 6967 N N . ASN A 1 896 ? -19.499 -27.588 -0.764 1.00 88.06 896 ASN A N 1
ATOM 6968 C CA . ASN A 1 896 ? -19.164 -27.454 0.651 1.00 88.06 896 ASN A CA 1
ATOM 6969 C C . ASN A 1 896 ? -17.831 -26.728 0.887 1.00 88.06 896 ASN A C 1
ATOM 6971 O O . ASN A 1 896 ? -17.534 -26.428 2.039 1.00 88.06 896 ASN A O 1
ATOM 6975 N N . THR A 1 897 ? -17.038 -26.465 -0.158 1.00 92.19 897 THR A N 1
ATOM 6976 C CA . THR A 1 897 ? -15.774 -25.729 -0.027 1.00 92.19 897 THR A CA 1
ATOM 6977 C C . THR A 1 897 ? -16.060 -24.240 0.167 1.00 92.19 897 THR A C 1
ATOM 6979 O O . THR A 1 897 ? -16.745 -23.618 -0.652 1.00 92.19 897 THR A O 1
ATOM 6982 N N . LEU A 1 898 ? -15.552 -23.684 1.267 1.00 90.31 898 LEU A N 1
ATOM 6983 C CA . LEU A 1 898 ? -15.680 -22.273 1.626 1.00 90.31 898 LEU A CA 1
ATOM 6984 C C . LEU A 1 898 ? -14.663 -21.413 0.869 1.00 90.31 898 LEU A C 1
ATOM 6986 O O . LEU A 1 898 ? -13.528 -21.837 0.668 1.00 90.31 898 LEU A O 1
ATOM 6990 N N . ILE A 1 899 ? -15.048 -20.188 0.515 1.00 91.50 899 ILE A N 1
ATOM 6991 C CA . ILE A 1 899 ? -14.102 -19.147 0.089 1.00 91.50 899 ILE A CA 1
ATOM 6992 C C . ILE A 1 899 ? -13.845 -18.193 1.252 1.00 91.50 899 ILE A C 1
ATOM 6994 O O . ILE A 1 899 ? -14.772 -17.542 1.740 1.00 91.50 899 ILE A O 1
ATOM 6998 N N . ILE A 1 900 ? -12.596 -18.121 1.689 1.00 90.31 900 ILE A N 1
ATOM 6999 C CA . ILE A 1 900 ? -12.136 -17.280 2.788 1.00 90.31 900 ILE A CA 1
ATOM 7000 C C . ILE A 1 900 ? -11.226 -16.209 2.184 1.00 90.31 900 ILE A C 1
ATOM 7002 O O . ILE A 1 900 ? -10.321 -16.545 1.425 1.00 90.31 900 ILE A O 1
ATOM 7006 N N . SER A 1 901 ? -11.477 -14.938 2.486 1.00 90.56 901 SER A N 1
ATOM 7007 C CA . SER A 1 901 ? -10.557 -13.845 2.150 1.00 90.56 901 SER A CA 1
ATOM 7008 C C . SER A 1 901 ? -9.835 -13.387 3.408 1.00 90.56 901 SER A C 1
ATOM 7010 O O . SER A 1 901 ? -10.513 -13.047 4.385 1.00 90.56 901 SER A O 1
ATOM 7012 N N . GLU A 1 902 ? -8.508 -13.346 3.372 1.00 87.44 902 GLU A N 1
ATOM 7013 C CA . GLU A 1 902 ? -7.739 -12.592 4.358 1.00 87.44 902 GLU A CA 1
ATOM 7014 C C . GLU A 1 902 ? -7.822 -11.099 4.063 1.00 87.44 902 GLU A C 1
ATOM 7016 O O . GLU A 1 902 ? -7.982 -10.676 2.913 1.00 87.44 902 GLU A O 1
ATOM 7021 N N . GLU A 1 903 ? -7.707 -10.298 5.112 1.00 81.69 903 GLU A N 1
ATOM 7022 C CA . GLU A 1 903 ? -7.385 -8.897 4.958 1.00 81.69 903 GLU A CA 1
ATOM 7023 C C . GLU A 1 903 ? -6.520 -8.332 6.084 1.00 81.69 903 GLU A C 1
ATOM 7025 O O . GLU A 1 903 ? -6.724 -8.597 7.272 1.00 81.69 903 GLU A O 1
ATOM 7030 N N . TYR A 1 904 ? -5.675 -7.397 5.677 1.00 73.12 904 TYR A N 1
ATOM 7031 C CA . TYR A 1 904 ? -4.959 -6.448 6.503 1.00 73.12 904 TYR A CA 1
ATOM 7032 C C . TYR A 1 904 ? -5.032 -5.087 5.810 1.00 73.12 904 TYR A C 1
ATOM 7034 O O . TYR A 1 904 ? -4.814 -5.019 4.597 1.00 73.12 904 TYR A O 1
ATOM 7042 N N . PRO A 1 905 ? -5.354 -3.983 6.509 1.00 55.62 905 PRO A N 1
ATOM 7043 C CA . PRO A 1 905 ? -5.545 -3.779 7.951 1.00 55.62 905 PRO A CA 1
ATOM 7044 C C . PRO A 1 905 ? -6.986 -3.374 8.339 1.00 55.62 905 PRO A C 1
ATOM 7046 O O . PRO A 1 905 ? -7.221 -2.740 9.373 1.00 55.62 905 PRO A O 1
ATOM 7049 N N . GLY A 1 906 ? -7.984 -3.751 7.534 1.00 66.94 906 GLY A N 1
ATOM 7050 C CA . GLY A 1 906 ? -9.399 -3.577 7.867 1.00 66.94 906 GLY A CA 1
ATOM 7051 C C . GLY A 1 906 ? -9.995 -2.233 7.438 1.00 66.94 906 GLY A C 1
ATOM 7052 O O . GLY A 1 906 ? -9.973 -1.872 6.268 1.00 66.94 906 GLY A O 1
ATOM 7053 N N . SER A 1 907 ? -10.614 -1.507 8.378 1.00 64.88 907 SER A N 1
ATOM 7054 C CA . SER A 1 907 ? -11.519 -0.364 8.107 1.00 64.88 907 SER A CA 1
ATOM 7055 C C . SER A 1 907 ? -10.859 1.022 7.947 1.00 64.88 907 SER A C 1
ATOM 7057 O O . SER A 1 907 ? -11.560 2.042 7.872 1.00 64.88 907 SER A O 1
ATOM 7059 N N . THR A 1 908 ? -9.528 1.104 7.939 1.00 66.44 908 THR A N 1
ATOM 7060 C CA . THR A 1 908 ? -8.771 2.367 7.904 1.00 66.44 908 THR A CA 1
ATOM 7061 C C . THR A 1 908 ? -8.613 2.920 6.476 1.00 66.44 908 THR A C 1
ATOM 7063 O O . THR A 1 908 ? -8.473 2.162 5.519 1.00 66.44 908 THR A O 1
ATOM 7066 N N . PRO A 1 909 ? -8.608 4.255 6.272 1.00 63.50 909 PRO A N 1
ATOM 7067 C CA . PRO A 1 909 ? -8.558 4.846 4.933 1.00 63.50 909 PRO A CA 1
ATOM 7068 C C . PRO A 1 909 ? -7.200 4.693 4.265 1.00 63.50 909 PRO A C 1
ATOM 7070 O O . PRO A 1 909 ? -7.158 4.562 3.050 1.00 63.50 909 PRO A O 1
ATOM 7073 N N . SER A 1 910 ? -6.104 4.755 5.030 1.00 61.53 910 SER A N 1
ATOM 7074 C CA . SER A 1 910 ? -4.732 4.635 4.513 1.00 61.53 910 SER A CA 1
ATOM 7075 C C . SER A 1 910 ? -4.548 3.374 3.681 1.00 61.53 910 SER A C 1
ATOM 7077 O O . SER A 1 910 ? -3.846 3.399 2.669 1.00 61.53 910 SER A O 1
ATOM 7079 N N . ASP A 1 911 ? -5.259 2.320 4.066 1.00 71.12 911 ASP A N 1
ATOM 7080 C CA . ASP A 1 911 ? -4.926 0.979 3.648 1.00 71.12 911 ASP A CA 1
ATOM 7081 C C . ASP A 1 911 ? -6.015 0.372 2.771 1.00 71.12 911 ASP A C 1
ATOM 7083 O O . ASP A 1 911 ? -5.686 -0.065 1.678 1.00 71.12 911 ASP A O 1
ATOM 7087 N N . THR A 1 912 ? -7.309 0.488 3.124 1.00 78.00 912 THR A N 1
ATOM 7088 C CA . THR A 1 912 ? -8.403 0.112 2.201 1.00 78.00 912 THR A CA 1
ATOM 7089 C C . THR A 1 912 ? -8.290 0.872 0.877 1.00 78.00 912 THR A C 1
ATOM 7091 O O . THR A 1 912 ? -8.460 0.306 -0.203 1.00 78.00 912 THR A O 1
ATOM 7094 N N . LEU A 1 913 ? -7.980 2.177 0.941 1.00 81.06 913 LEU A N 1
ATOM 7095 C CA . LEU A 1 913 ? -7.791 2.968 -0.272 1.00 81.06 913 LEU A CA 1
ATOM 7096 C C . LEU A 1 913 ? -6.493 2.596 -0.972 1.00 81.06 913 LEU A C 1
ATOM 7098 O O . LEU A 1 913 ? -6.483 2.576 -2.195 1.00 81.06 913 LEU A O 1
ATOM 7102 N N . GLY A 1 914 ? -5.419 2.306 -0.238 1.00 80.31 914 GLY A N 1
ATOM 7103 C CA . GLY A 1 914 ? -4.147 1.901 -0.830 1.00 80.31 914 GLY A CA 1
ATOM 7104 C C . GLY A 1 914 ? -4.279 0.610 -1.634 1.00 80.31 914 GLY A C 1
ATOM 7105 O O . GLY A 1 914 ? -4.015 0.615 -2.835 1.00 80.31 914 GLY A O 1
ATOM 7106 N N . THR A 1 915 ? -4.781 -0.444 -0.991 1.00 86.06 915 THR A N 1
ATOM 7107 C CA . THR A 1 915 ? -4.893 -1.799 -1.549 1.00 86.06 915 THR A CA 1
ATOM 7108 C C . THR A 1 915 ? -6.039 -1.960 -2.545 1.00 86.06 915 THR A C 1
ATOM 7110 O O . THR A 1 915 ? -6.086 -2.927 -3.302 1.00 86.06 915 THR A O 1
ATOM 7113 N N . GLY A 1 916 ? -7.009 -1.040 -2.548 1.00 87.62 916 GLY A N 1
ATOM 7114 C CA . GLY A 1 916 ? -8.202 -1.149 -3.387 1.00 87.62 916 GLY A CA 1
ATOM 7115 C C . GLY A 1 916 ? -9.119 -2.318 -3.006 1.00 87.62 916 GLY A C 1
ATOM 7116 O O . GLY A 1 916 ? -9.941 -2.719 -3.831 1.00 87.62 916 GLY A O 1
ATOM 7117 N N . PHE A 1 917 ? -8.987 -2.860 -1.791 1.00 87.62 917 PHE A N 1
ATOM 7118 C CA . PHE A 1 917 ? -9.804 -3.954 -1.272 1.00 87.62 917 PHE A CA 1
ATOM 7119 C C . PHE A 1 917 ? -10.613 -3.507 -0.052 1.00 87.62 917 PHE A C 1
ATOM 7121 O O . PHE A 1 917 ? -10.044 -3.139 0.973 1.00 87.62 917 PHE A O 1
ATOM 7128 N N . ASP A 1 918 ? -11.946 -3.572 -0.151 1.00 86.19 918 ASP A N 1
ATOM 7129 C CA . ASP A 1 918 ? -12.856 -3.340 0.973 1.00 86.19 918 ASP A CA 1
ATOM 7130 C C . ASP A 1 918 ? -13.647 -4.625 1.289 1.00 86.19 918 ASP A C 1
ATOM 7132 O O . ASP A 1 918 ? -14.492 -5.054 0.488 1.00 86.19 918 ASP A O 1
ATOM 7136 N N . PRO A 1 919 ? -13.451 -5.236 2.466 1.00 83.00 919 PRO A N 1
ATOM 7137 C CA . PRO A 1 919 ? -14.133 -6.472 2.844 1.00 83.00 919 PRO A CA 1
ATOM 7138 C C . PRO A 1 919 ? -15.647 -6.297 2.981 1.00 83.00 919 PRO A C 1
ATOM 7140 O O . PRO A 1 919 ? -16.388 -7.256 2.796 1.00 83.00 919 PRO A O 1
ATOM 7143 N N . ALA A 1 920 ? -16.155 -5.092 3.269 1.00 81.31 920 ALA A N 1
ATOM 7144 C CA . ALA A 1 920 ? -17.592 -4.853 3.331 1.00 81.31 920 ALA A CA 1
ATOM 7145 C C . ALA A 1 920 ? -18.232 -4.991 1.944 1.00 81.31 920 ALA A C 1
ATOM 7147 O O . ALA A 1 920 ? -19.402 -5.365 1.844 1.00 81.31 920 ALA A O 1
ATOM 7148 N N . VAL A 1 921 ? -17.471 -4.697 0.886 1.00 81.75 921 VAL A N 1
ATOM 7149 C CA . VAL A 1 921 ? -17.881 -4.882 -0.511 1.00 81.75 921 VAL A CA 1
ATOM 7150 C C . VAL A 1 921 ? -17.723 -6.348 -0.927 1.00 81.75 921 VAL A C 1
ATOM 7152 O O . VAL A 1 921 ? -18.592 -6.880 -1.625 1.00 81.75 921 VAL A O 1
ATOM 7155 N N . ALA A 1 922 ? -16.668 -7.023 -0.459 1.00 81.12 922 ALA A N 1
ATOM 7156 C CA . ALA A 1 922 ? -16.405 -8.435 -0.746 1.00 81.12 922 ALA A CA 1
ATOM 7157 C C . ALA A 1 922 ? -17.280 -9.427 0.057 1.00 81.12 922 ALA A C 1
ATOM 7159 O O . ALA A 1 922 ? -17.508 -10.536 -0.420 1.00 81.12 922 ALA A O 1
ATOM 7160 N N . ASP A 1 923 ? -17.834 -9.043 1.215 1.00 79.44 923 ASP A N 1
ATOM 7161 C CA . ASP A 1 923 ? -18.630 -9.885 2.141 1.00 79.44 923 ASP A CA 1
ATOM 7162 C C . ASP A 1 923 ? -19.774 -10.654 1.450 1.00 79.44 923 ASP A C 1
ATOM 7164 O O . ASP A 1 923 ? -20.105 -11.784 1.809 1.00 79.44 923 ASP A O 1
ATOM 7168 N N . ALA A 1 924 ? -20.371 -10.081 0.401 1.00 73.75 924 ALA A N 1
ATOM 7169 C CA . ALA A 1 924 ? -21.413 -10.753 -0.376 1.00 73.75 924 ALA A CA 1
ATOM 7170 C C . ALA A 1 924 ? -20.880 -11.908 -1.252 1.00 73.75 924 ALA A C 1
ATOM 7172 O O . ALA A 1 924 ? -21.631 -12.838 -1.570 1.00 73.75 924 ALA A O 1
ATOM 7173 N N . ALA A 1 925 ? -19.611 -11.839 -1.652 1.00 80.25 925 ALA A N 1
ATOM 7174 C CA . ALA A 1 925 ? -18.956 -12.742 -2.590 1.00 80.25 925 ALA A CA 1
ATOM 7175 C C . ALA A 1 925 ? -18.189 -13.883 -1.903 1.00 80.25 925 ALA A C 1
ATOM 7177 O O . ALA A 1 925 ? -18.061 -14.954 -2.495 1.00 80.25 925 ALA A O 1
ATOM 7178 N N . VAL A 1 926 ? -17.762 -13.702 -0.652 1.00 86.12 926 VAL A N 1
ATOM 7179 C CA . VAL A 1 926 ? -17.031 -14.714 0.129 1.00 86.12 926 VAL A CA 1
ATOM 7180 C C . VAL A 1 926 ? -17.930 -15.445 1.136 1.00 86.12 926 VAL A C 1
ATOM 7182 O O . VAL A 1 926 ? -19.114 -15.133 1.309 1.00 86.12 926 VAL A O 1
ATOM 7185 N N . ASP A 1 927 ? -17.389 -16.491 1.754 1.00 85.06 927 ASP A N 1
ATOM 7186 C CA . ASP A 1 927 ? -18.020 -17.241 2.840 1.00 85.06 927 ASP A CA 1
ATOM 7187 C C . ASP A 1 927 ? -17.495 -16.806 4.217 1.00 85.06 927 ASP A C 1
ATOM 7189 O O . ASP A 1 927 ? -18.254 -16.822 5.188 1.00 85.06 927 ASP A O 1
ATOM 7193 N N . VAL A 1 928 ? -16.232 -16.382 4.300 1.00 85.50 928 VAL A N 1
ATOM 7194 C CA . VAL A 1 928 ? -15.583 -15.886 5.520 1.00 85.50 928 VAL A CA 1
ATOM 7195 C C . VAL A 1 928 ? -14.691 -14.699 5.169 1.00 85.50 928 VAL A C 1
ATOM 7197 O O . VAL A 1 928 ? -13.989 -14.733 4.161 1.00 85.50 928 VAL A O 1
ATOM 7200 N N . VAL A 1 929 ? -14.699 -13.684 6.032 1.00 85.31 929 VAL A N 1
ATOM 7201 C CA . VAL A 1 929 ? -13.676 -12.631 6.053 1.00 85.31 929 VAL A CA 1
ATOM 7202 C C . VAL A 1 929 ? -12.791 -12.875 7.271 1.00 85.31 929 VAL A C 1
ATOM 7204 O O . VAL A 1 929 ? -13.298 -12.948 8.398 1.00 85.31 929 VAL A O 1
ATOM 7207 N N . ALA A 1 930 ? -11.497 -13.051 7.039 1.00 86.81 930 ALA A N 1
ATOM 7208 C CA . ALA A 1 930 ? -10.497 -13.312 8.055 1.00 86.81 930 ALA A CA 1
ATOM 7209 C C . ALA A 1 930 ? -9.613 -12.073 8.225 1.00 86.81 930 ALA A C 1
ATOM 7211 O O . ALA A 1 930 ? -8.859 -11.714 7.336 1.00 86.81 930 ALA A O 1
ATOM 7212 N N . HIS A 1 931 ? -9.755 -11.388 9.356 1.00 85.12 931 HIS A N 1
ATOM 7213 C CA . HIS A 1 931 ? -9.013 -10.167 9.635 1.00 85.12 931 HIS A CA 1
ATOM 7214 C C . HIS A 1 931 ? -7.676 -10.475 10.297 1.00 85.12 931 HIS A C 1
ATOM 7216 O O . HIS A 1 931 ? -7.653 -11.023 11.403 1.00 85.12 931 HIS A O 1
ATOM 7222 N N . GLU A 1 932 ? -6.593 -10.054 9.665 1.00 82.69 932 GLU A N 1
ATOM 7223 C CA . GLU A 1 932 ? -5.254 -10.049 10.226 1.00 82.69 932 GLU A CA 1
ATOM 7224 C C . GLU A 1 932 ? -5.062 -8.893 11.211 1.00 82.69 932 GLU A C 1
ATOM 7226 O O . GLU A 1 932 ? -5.228 -7.714 10.894 1.00 82.69 932 GLU A O 1
ATOM 7231 N N . TYR A 1 933 ? -4.725 -9.243 12.452 1.00 76.19 933 TYR A N 1
ATOM 7232 C CA . TYR A 1 933 ? -4.588 -8.316 13.563 1.00 76.19 933 TYR A CA 1
ATOM 7233 C C . TYR A 1 933 ? -3.176 -8.359 14.157 1.00 76.19 933 TYR A C 1
ATOM 7235 O O . TYR A 1 933 ? -2.831 -9.279 14.901 1.00 76.19 933 TYR A O 1
ATOM 7243 N N . GLY A 1 934 ? -2.392 -7.310 13.886 1.00 63.91 934 GLY A N 1
ATOM 7244 C CA . GLY A 1 934 ? -0.989 -7.178 14.314 1.00 63.91 934 GLY A CA 1
ATOM 7245 C C . GLY A 1 934 ? -0.701 -6.090 15.359 1.00 63.91 934 GLY A C 1
ATOM 7246 O O . GLY A 1 934 ? 0.441 -5.652 15.499 1.00 63.91 934 GLY A O 1
ATOM 7247 N N . HIS A 1 935 ? -1.702 -5.574 16.086 1.00 70.12 935 HIS A N 1
ATOM 7248 C CA . HIS A 1 935 ? -1.493 -4.390 16.940 1.00 70.12 935 HIS A CA 1
ATOM 7249 C C . HIS A 1 935 ? -0.481 -4.652 18.069 1.00 70.12 935 HIS A C 1
ATOM 7251 O O . HIS A 1 935 ? -0.722 -5.469 18.963 1.00 70.12 935 HIS A O 1
ATOM 7257 N N . LYS A 1 936 ? 0.633 -3.906 18.056 1.00 72.81 936 LYS A N 1
ATOM 7258 C CA . LYS A 1 936 ? 1.707 -3.918 19.071 1.00 72.81 936 LYS A CA 1
ATOM 7259 C C . LYS A 1 936 ? 2.366 -5.281 19.322 1.00 72.81 936 LYS A C 1
ATOM 7261 O O . LYS A 1 936 ? 2.973 -5.478 20.376 1.00 72.81 936 LYS A O 1
ATOM 7266 N N . GLN A 1 937 ? 2.311 -6.211 18.370 1.00 72.25 937 GLN A N 1
ATOM 7267 C CA . GLN A 1 937 ? 3.005 -7.500 18.492 1.00 72.25 937 GLN A CA 1
ATOM 7268 C C . GLN A 1 937 ? 4.513 -7.329 18.770 1.00 72.25 937 GLN A C 1
ATOM 7270 O O . GLN A 1 937 ? 5.054 -7.985 19.662 1.00 72.25 937 GLN A O 1
ATOM 7275 N N . ASP A 1 938 ? 5.149 -6.336 18.140 1.00 71.44 938 ASP A N 1
ATOM 7276 C CA . ASP A 1 938 ? 6.571 -6.003 18.330 1.00 71.44 938 ASP A CA 1
ATOM 7277 C C . ASP A 1 938 ? 6.867 -5.256 19.643 1.00 71.44 938 ASP A C 1
ATOM 7279 O O . ASP A 1 938 ? 8.016 -5.154 20.075 1.00 71.44 938 ASP A O 1
ATOM 7283 N N . GLU A 1 939 ? 5.829 -4.756 20.322 1.00 73.50 939 GLU A N 1
ATOM 7284 C CA . GLU A 1 939 ? 5.914 -4.084 21.626 1.00 73.50 939 GLU A CA 1
ATOM 7285 C C . GLU A 1 939 ? 5.574 -5.029 22.797 1.00 73.50 939 GLU A C 1
ATOM 7287 O O . GLU A 1 939 ? 5.448 -4.590 23.943 1.00 73.50 939 GLU A O 1
ATOM 7292 N N . GLY A 1 940 ? 5.440 -6.335 22.533 1.00 69.25 940 GLY A N 1
ATOM 7293 C CA . GLY A 1 940 ? 5.093 -7.352 23.530 1.00 69.25 940 GLY A CA 1
ATOM 7294 C C . GLY A 1 940 ? 3.631 -7.817 23.502 1.00 69.25 940 GLY A C 1
ATOM 7295 O O . GLY A 1 940 ? 3.209 -8.498 24.435 1.00 69.25 940 GLY A O 1
ATOM 7296 N N . GLY A 1 941 ? 2.859 -7.474 22.465 1.00 76.94 941 GLY A N 1
ATOM 7297 C CA . GLY A 1 941 ? 1.469 -7.909 22.277 1.00 76.94 941 GLY A CA 1
ATOM 7298 C C . GLY A 1 941 ? 0.487 -7.236 23.241 1.00 76.94 941 GLY A C 1
ATOM 7299 O O . GLY A 1 941 ? 0.698 -6.089 23.654 1.00 76.94 941 GLY A O 1
ATOM 7300 N N . ALA A 1 942 ? -0.569 -7.946 23.664 1.00 75.56 942 ALA A N 1
ATOM 7301 C CA . ALA A 1 942 ? -1.566 -7.428 24.613 1.00 75.56 942 ALA A CA 1
ATOM 7302 C C . ALA A 1 942 ? -0.961 -6.991 25.960 1.00 75.56 942 ALA A C 1
ATOM 7304 O O . ALA A 1 942 ? -1.602 -6.285 26.743 1.00 75.56 942 ALA A O 1
ATOM 7305 N N . VAL A 1 943 ? 0.300 -7.355 26.219 1.00 73.06 943 VAL A N 1
ATOM 7306 C CA . VAL A 1 943 ? 1.076 -6.908 27.377 1.00 73.06 943 VAL A CA 1
ATOM 7307 C C . VAL A 1 943 ? 1.206 -5.394 27.464 1.00 73.06 943 VAL A C 1
ATOM 7309 O O . VAL A 1 943 ? 1.166 -4.831 28.559 1.00 73.06 943 VAL A O 1
ATOM 7312 N N . ALA A 1 944 ? 1.318 -4.732 26.316 1.00 74.75 944 ALA A N 1
ATOM 7313 C CA . ALA A 1 944 ? 1.476 -3.289 26.220 1.00 74.75 944 ALA A CA 1
ATOM 7314 C C . ALA A 1 944 ? 0.139 -2.536 26.067 1.00 74.75 944 ALA A C 1
ATOM 7316 O O . ALA A 1 944 ? 0.145 -1.318 25.851 1.00 74.75 944 ALA A O 1
ATOM 7317 N N . TYR A 1 945 ? -1.006 -3.227 26.147 1.00 84.12 945 TYR A N 1
ATOM 7318 C CA . TYR A 1 945 ? -2.298 -2.618 25.833 1.00 84.12 945 TYR A CA 1
ATOM 7319 C C . TYR A 1 945 ? -2.818 -1.758 26.982 1.00 84.12 945 TYR A C 1
ATOM 7321 O O . TYR A 1 945 ? -2.989 -2.185 28.125 1.00 84.12 945 TYR A O 1
ATOM 7329 N N . THR A 1 946 ? -3.149 -0.522 26.639 1.00 86.06 946 THR A N 1
ATOM 7330 C CA . THR A 1 946 ? -3.992 0.373 27.424 1.00 86.06 946 THR A CA 1
ATOM 7331 C C . THR A 1 946 ? -5.473 0.082 27.162 1.00 86.06 946 THR A C 1
ATOM 7333 O O . THR A 1 946 ? -5.835 -0.683 26.270 1.00 86.06 946 THR A O 1
ATOM 7336 N N . LEU A 1 947 ? -6.372 0.728 27.913 1.00 83.88 947 LEU A N 1
ATOM 7337 C CA . LEU A 1 947 ? -7.810 0.647 27.626 1.00 83.88 947 LEU A CA 1
ATOM 7338 C C . LEU A 1 947 ? -8.147 1.117 26.202 1.00 83.88 947 LEU A C 1
ATOM 7340 O O . LEU A 1 947 ? -9.055 0.566 25.585 1.00 83.88 947 LEU A O 1
ATOM 7344 N N . ASP A 1 948 ? -7.439 2.127 25.696 1.00 84.75 948 ASP A N 1
ATOM 7345 C CA . ASP A 1 948 ? -7.680 2.639 24.349 1.00 84.75 948 ASP A CA 1
ATOM 7346 C C . ASP A 1 948 ? -7.165 1.666 23.279 1.00 84.75 948 ASP A C 1
ATOM 7348 O O . ASP A 1 948 ? -7.834 1.495 22.266 1.00 84.75 948 ASP A O 1
ATOM 7352 N N . ASP A 1 949 ? -6.075 0.932 23.537 1.00 86.88 949 ASP A N 1
ATOM 7353 C CA . ASP A 1 949 ? -5.630 -0.154 22.649 1.00 86.88 949 ASP A CA 1
ATOM 7354 C C . ASP A 1 949 ? -6.698 -1.256 22.542 1.00 86.88 949 ASP A C 1
ATOM 7356 O O . ASP A 1 949 ? -7.082 -1.644 21.442 1.00 86.88 949 ASP A O 1
ATOM 7360 N N . TRP A 1 950 ? -7.273 -1.684 23.673 1.00 87.88 950 TRP A N 1
ATOM 7361 C CA . TRP A 1 950 ? -8.381 -2.645 23.661 1.00 87.88 950 TRP A CA 1
ATOM 7362 C C . TRP A 1 950 ? -9.613 -2.115 22.920 1.00 87.88 950 TRP A C 1
ATOM 7364 O O . TRP A 1 950 ? -10.331 -2.881 22.274 1.00 87.88 950 TRP A O 1
ATOM 7374 N N . ARG A 1 951 ? -9.902 -0.812 23.031 1.00 87.81 951 ARG A N 1
ATOM 7375 C CA . ARG A 1 951 ? -11.016 -0.181 22.308 1.00 87.81 951 ARG A CA 1
ATOM 7376 C C . ARG A 1 951 ? -10.791 -0.197 20.806 1.00 87.81 951 ARG A C 1
ATOM 7378 O O . ARG A 1 951 ? -11.753 -0.441 20.094 1.00 87.81 951 ARG A O 1
ATOM 7385 N N . ILE A 1 952 ? -9.556 -0.017 20.341 1.00 85.69 952 ILE A N 1
ATOM 7386 C CA . ILE A 1 952 ? -9.211 -0.147 18.921 1.00 85.69 952 ILE A CA 1
ATOM 7387 C C . ILE A 1 952 ? -9.500 -1.574 18.443 1.00 85.69 952 ILE A C 1
ATOM 7389 O O . ILE A 1 952 ? -10.228 -1.740 17.467 1.00 85.69 952 ILE A O 1
ATOM 7393 N N . THR A 1 953 ? -9.034 -2.604 19.167 1.00 86.06 953 THR A N 1
ATOM 7394 C CA . THR A 1 953 ? -9.353 -4.013 18.846 1.00 86.06 953 THR A CA 1
ATOM 7395 C C . THR A 1 953 ? -10.861 -4.224 18.733 1.00 86.06 953 THR A C 1
ATOM 7397 O O . THR A 1 953 ? -11.370 -4.803 17.772 1.00 86.06 953 THR A O 1
ATOM 7400 N N . ARG A 1 954 ? -11.598 -3.715 19.724 1.00 87.81 954 ARG A N 1
ATOM 7401 C CA . ARG A 1 954 ? -13.051 -3.807 19.780 1.00 87.81 954 ARG A CA 1
ATOM 7402 C C . ARG A 1 954 ? -13.700 -3.098 18.595 1.00 87.81 954 ARG A C 1
ATOM 7404 O O . ARG A 1 954 ? -14.584 -3.681 17.977 1.00 87.81 954 ARG A O 1
ATOM 7411 N N . ASP A 1 955 ? -13.322 -1.858 18.300 1.00 87.56 955 ASP A N 1
ATOM 7412 C CA . ASP A 1 955 ? -13.902 -1.042 17.224 1.00 87.56 955 ASP A CA 1
ATOM 7413 C C . ASP A 1 955 ? -13.775 -1.758 15.874 1.00 87.56 955 ASP A C 1
ATOM 7415 O O . ASP A 1 955 ? -14.746 -1.845 15.116 1.00 87.56 955 ASP A O 1
ATOM 7419 N N . THR A 1 956 ? -12.617 -2.368 15.627 1.00 85.12 956 THR A N 1
ATOM 7420 C CA . THR A 1 956 ? -12.387 -3.233 14.472 1.00 85.12 956 THR A CA 1
ATOM 7421 C C . THR A 1 956 ? -13.345 -4.426 14.478 1.00 85.12 956 THR A C 1
ATOM 7423 O O . THR A 1 956 ? -14.077 -4.644 13.512 1.00 85.12 956 THR A O 1
ATOM 7426 N N . TYR A 1 957 ? -13.464 -5.149 15.595 1.00 86.88 957 TYR A N 1
ATOM 7427 C CA . TYR A 1 957 ? -14.414 -6.261 15.717 1.00 86.88 957 TYR A CA 1
ATOM 7428 C C . TYR A 1 957 ? -15.884 -5.851 15.597 1.00 86.88 957 TYR A C 1
ATOM 7430 O O . TYR A 1 957 ? -16.702 -6.646 15.148 1.00 86.88 957 TYR A O 1
ATOM 7438 N N . LYS A 1 958 ? -16.252 -4.621 15.959 1.00 86.75 958 LYS A N 1
ATOM 7439 C CA . LYS A 1 958 ? -17.607 -4.087 15.771 1.00 86.75 958 LYS A CA 1
ATOM 7440 C C . LYS A 1 958 ? -17.930 -3.858 14.310 1.00 86.75 958 LYS A C 1
ATOM 7442 O O . LYS A 1 958 ? -19.031 -4.188 13.862 1.00 86.75 958 LYS A O 1
ATOM 7447 N N . TRP A 1 959 ? -16.970 -3.350 13.553 1.00 84.44 959 TRP A N 1
ATOM 7448 C CA . TRP A 1 959 ? -17.082 -3.280 12.105 1.00 84.44 959 TRP A CA 1
ATOM 7449 C C . TRP A 1 959 ? -17.207 -4.689 11.506 1.00 84.44 959 TRP A C 1
ATOM 7451 O O . TRP A 1 959 ? -18.172 -4.981 10.789 1.00 84.44 959 TRP A O 1
ATOM 7461 N N . TYR A 1 960 ? -16.367 -5.614 11.985 1.00 81.88 960 TYR A N 1
ATOM 7462 C CA . TYR A 1 960 ? -16.515 -7.065 11.848 1.00 81.88 960 TYR A CA 1
ATOM 7463 C C . TYR A 1 960 ? -17.638 -7.681 12.691 1.00 81.88 960 TYR A C 1
ATOM 7465 O O . TYR A 1 960 ? -17.668 -8.877 12.894 1.00 81.88 960 TYR A O 1
ATOM 7473 N N . GLN A 1 961 ? -18.684 -6.953 13.066 1.00 80.56 961 GLN A N 1
ATOM 7474 C CA . GLN A 1 961 ? -19.962 -7.542 13.491 1.00 80.56 961 GLN A CA 1
ATOM 7475 C C . GLN A 1 961 ? -21.124 -7.113 12.572 1.00 80.56 961 GLN A C 1
ATOM 7477 O O . GLN A 1 961 ? -22.148 -7.789 12.490 1.00 80.56 961 GLN A O 1
ATOM 7482 N N . GLY A 1 962 ? -20.936 -6.019 11.826 1.00 75.38 962 GLY A N 1
ATOM 7483 C CA . GLY A 1 962 ? -21.910 -5.419 10.910 1.00 75.38 962 GLY A CA 1
ATOM 7484 C C . GLY A 1 962 ? -22.185 -6.079 9.562 1.00 75.38 962 GLY A C 1
ATOM 7485 O O . GLY A 1 962 ? -23.299 -5.974 9.051 1.00 75.38 962 GLY A O 1
ATOM 7486 N N . MET A 1 963 ? -21.189 -6.715 8.968 1.00 77.75 963 MET A N 1
ATOM 7487 C CA . MET A 1 963 ? -21.284 -7.510 7.743 1.00 77.75 963 MET A CA 1
ATOM 7488 C C . MET A 1 963 ? -21.849 -8.912 8.044 1.00 77.75 963 MET A C 1
ATOM 7490 O O . MET A 1 963 ? -22.006 -9.298 9.205 1.00 77.75 963 MET A O 1
ATOM 7494 N N . ALA A 1 964 ? -22.290 -9.619 7.009 1.00 64.81 964 ALA A N 1
ATOM 7495 C CA . ALA A 1 964 ? -23.226 -10.729 7.144 1.00 64.81 964 ALA A CA 1
ATOM 7496 C C . ALA A 1 964 ? -22.574 -12.108 7.268 1.00 64.81 964 ALA A C 1
ATOM 7498 O O . ALA A 1 964 ? -23.231 -13.032 7.758 1.00 64.81 964 ALA A O 1
ATOM 7499 N N . ARG A 1 965 ? -21.336 -12.284 6.797 1.00 68.62 965 ARG A N 1
ATOM 7500 C CA . ARG A 1 965 ? -20.633 -13.571 6.848 1.00 68.62 965 ARG A CA 1
ATOM 7501 C C . ARG A 1 965 ? -19.797 -13.695 8.117 1.00 68.62 965 ARG A C 1
ATOM 7503 O O . ARG A 1 965 ? -19.378 -12.689 8.686 1.00 68.62 965 ARG A O 1
ATOM 7510 N N . ASN A 1 966 ? -19.592 -14.932 8.580 1.00 68.25 966 ASN A N 1
ATOM 7511 C CA . ASN A 1 966 ? -18.864 -15.218 9.821 1.00 68.25 966 ASN A CA 1
ATOM 7512 C C . ASN A 1 966 ? -17.430 -14.676 9.726 1.00 68.25 966 ASN A C 1
ATOM 7514 O O . ASN A 1 966 ? -16.788 -14.827 8.689 1.00 68.25 966 ASN A O 1
ATOM 7518 N N . ARG A 1 967 ? -16.945 -14.044 10.802 1.00 79.19 967 ARG A N 1
ATOM 7519 C CA . ARG A 1 967 ? -15.667 -13.322 10.812 1.00 79.19 967 ARG A CA 1
ATOM 7520 C C . ARG A 1 967 ? -14.608 -14.070 11.611 1.00 79.19 967 ARG A C 1
ATOM 7522 O O . ARG A 1 967 ? -14.889 -14.553 12.713 1.00 79.19 967 ARG A O 1
ATOM 7529 N N . TRP A 1 968 ? -13.410 -14.184 11.058 1.00 85.44 968 TRP A N 1
ATOM 7530 C CA . TRP A 1 968 ? -12.243 -14.764 11.725 1.00 85.44 968 TRP A CA 1
ATOM 7531 C C . TRP A 1 968 ? -11.260 -13.656 12.088 1.00 85.44 968 TRP A C 1
ATOM 7533 O O . TRP A 1 968 ? -11.237 -12.620 11.432 1.00 85.44 968 TRP A O 1
ATOM 7543 N N . SER A 1 969 ? -10.483 -13.860 13.148 1.00 86.81 969 SER A N 1
ATOM 7544 C CA . SER A 1 969 ? -9.397 -12.962 13.527 1.00 86.81 969 SER A CA 1
ATOM 7545 C C . SER A 1 969 ? -8.100 -13.753 13.603 1.00 86.81 969 SER A C 1
ATOM 7547 O O . SER A 1 969 ? -7.969 -14.648 14.443 1.00 86.81 969 SER A O 1
ATOM 7549 N N . LEU A 1 970 ? -7.162 -13.401 12.733 1.00 85.69 970 LEU A N 1
ATOM 7550 C CA . LEU A 1 970 ? -5.778 -13.837 12.773 1.00 85.69 970 LEU A CA 1
ATOM 7551 C C . LEU A 1 970 ? -5.053 -12.976 13.799 1.00 85.69 970 LEU A C 1
ATOM 7553 O O . LEU A 1 970 ? -4.944 -11.768 13.625 1.00 85.69 970 LEU A O 1
ATOM 7557 N N . CYS A 1 971 ? -4.653 -13.567 14.922 1.00 83.75 971 CYS A N 1
ATOM 7558 C CA . CYS A 1 971 ? -4.075 -12.829 16.038 1.00 83.75 971 CYS A CA 1
ATOM 7559 C C . CYS A 1 971 ? -2.678 -13.344 16.354 1.00 83.75 971 CYS A C 1
ATOM 7561 O O . CYS A 1 971 ? -2.506 -14.489 16.776 1.00 83.75 971 CYS A O 1
ATOM 7563 N N . TYR A 1 972 ? -1.697 -12.458 16.256 1.00 84.56 972 TYR A N 1
ATOM 7564 C CA . TYR A 1 972 ? -0.326 -12.759 16.631 1.00 84.56 972 TYR A CA 1
ATOM 7565 C C . TYR A 1 972 ? -0.119 -12.560 18.128 1.00 84.56 972 TYR A C 1
ATOM 7567 O O . TYR A 1 972 ? -0.077 -11.437 18.631 1.00 84.56 972 TYR A O 1
ATOM 7575 N N . ALA A 1 973 ? 0.024 -13.664 18.859 1.00 87.06 973 ALA A N 1
ATOM 7576 C CA . ALA A 1 973 ? 0.284 -13.619 20.290 1.00 87.06 973 ALA A CA 1
ATOM 7577 C C . ALA A 1 973 ? 1.767 -13.842 20.594 1.00 87.06 973 ALA A C 1
ATOM 7579 O O . ALA A 1 973 ? 2.409 -14.732 20.049 1.00 87.06 973 ALA A O 1
ATOM 7580 N N . THR A 1 974 ? 2.326 -13.096 21.538 1.00 86.75 974 THR A N 1
ATOM 7581 C CA . THR A 1 974 ? 3.736 -13.250 21.934 1.00 86.75 974 THR A CA 1
ATOM 7582 C C . THR A 1 974 ? 3.959 -14.417 22.903 1.00 86.75 974 THR A C 1
ATOM 7584 O O . THR A 1 974 ? 5.059 -14.968 22.998 1.00 86.75 974 THR A O 1
ATOM 7587 N N . ASN A 1 975 ? 2.924 -14.794 23.663 1.00 87.25 975 ASN A N 1
ATOM 7588 C CA . ASN A 1 975 ? 2.946 -15.857 24.669 1.00 87.25 975 ASN A CA 1
ATOM 7589 C C . ASN A 1 975 ? 1.522 -16.320 25.048 1.00 87.25 975 ASN A C 1
ATOM 7591 O O . ASN A 1 975 ? 0.525 -15.736 24.632 1.00 87.25 975 ASN A O 1
ATOM 7595 N N . ALA A 1 976 ? 1.414 -17.380 25.853 1.00 89.75 976 ALA A N 1
ATOM 7596 C CA . ALA A 1 976 ? 0.128 -17.964 26.244 1.00 89.75 976 ALA A CA 1
ATOM 7597 C C . ALA A 1 976 ? -0.837 -16.995 26.973 1.00 89.75 976 ALA A C 1
ATOM 7599 O O . ALA A 1 976 ? -2.007 -16.960 26.594 1.00 89.75 976 ALA A O 1
ATOM 7600 N N . PRO A 1 977 ? -0.422 -16.212 27.992 1.00 87.19 977 PRO A N 1
ATOM 7601 C CA . PRO A 1 977 ? -1.306 -15.212 28.603 1.00 87.19 977 PRO A CA 1
ATOM 7602 C C . PRO A 1 977 ? -1.844 -14.157 27.624 1.00 87.19 977 PRO A C 1
ATOM 7604 O O . PRO A 1 977 ? -3.028 -13.831 27.669 1.00 87.19 977 PRO A O 1
ATOM 7607 N N . ASP A 1 978 ? -0.993 -13.671 26.723 1.00 87.44 978 ASP A N 1
ATOM 7608 C CA . ASP A 1 978 ? -1.358 -12.744 25.646 1.00 87.44 978 ASP A CA 1
ATOM 7609 C C . ASP A 1 978 ? -2.402 -13.372 24.701 1.00 87.44 978 ASP A C 1
ATOM 7611 O O . ASP A 1 978 ? -3.514 -12.862 24.547 1.00 87.44 978 ASP A O 1
ATOM 7615 N N . SER A 1 979 ? -2.118 -14.583 24.208 1.00 89.38 979 SER A N 1
ATOM 7616 C CA . SER A 1 979 ? -3.038 -15.384 23.386 1.00 89.38 979 SER A CA 1
ATOM 7617 C C . SER A 1 979 ? -4.392 -15.612 24.071 1.00 89.38 979 SER A C 1
ATOM 7619 O O . SER A 1 979 ? -5.444 -15.515 23.441 1.00 89.38 979 SER A O 1
ATOM 7621 N N . ARG A 1 980 ? -4.396 -15.849 25.389 1.00 90.06 980 ARG A N 1
ATOM 7622 C CA . ARG A 1 980 ? -5.620 -16.004 26.188 1.00 90.06 980 ARG A CA 1
ATOM 7623 C C . ARG A 1 980 ? -6.458 -14.728 26.233 1.00 90.06 980 ARG A C 1
ATOM 7625 O O . ARG A 1 980 ? -7.685 -14.824 26.169 1.00 90.06 980 ARG A O 1
ATOM 7632 N N . ALA A 1 981 ? -5.831 -13.561 26.365 1.00 88.94 981 ALA A N 1
ATOM 7633 C CA . ALA A 1 981 ? -6.529 -12.279 26.375 1.00 88.94 981 ALA A CA 1
ATOM 7634 C C . ALA A 1 981 ? -7.125 -11.948 24.998 1.00 88.94 981 ALA A C 1
ATOM 7636 O O . ALA A 1 981 ? -8.296 -11.568 24.925 1.00 88.94 981 ALA A O 1
ATOM 7637 N N . LEU A 1 982 ? -6.362 -12.174 23.923 1.00 89.88 982 LEU A N 1
ATOM 7638 C CA . LEU A 1 982 ? -6.824 -11.995 22.544 1.00 89.88 982 LEU A CA 1
ATOM 7639 C C . LEU A 1 982 ? -7.998 -12.935 22.228 1.00 89.88 982 LEU A C 1
ATOM 7641 O O . LEU A 1 982 ? -9.071 -12.463 21.865 1.00 89.88 982 LEU A O 1
ATOM 7645 N N . ALA A 1 983 ? -7.877 -14.235 22.519 1.00 90.50 983 ALA A N 1
ATOM 7646 C CA . ALA A 1 983 ? -8.974 -15.191 22.342 1.00 90.50 983 ALA A CA 1
ATOM 7647 C C . ALA A 1 983 ? -10.258 -14.761 23.078 1.00 90.50 983 ALA A C 1
ATOM 7649 O O . ALA A 1 983 ? -11.365 -14.872 22.547 1.00 90.50 983 ALA A O 1
ATOM 7650 N N . ALA A 1 984 ? -10.126 -14.229 24.297 1.00 90.44 984 ALA A N 1
ATOM 7651 C CA . ALA A 1 984 ? -11.260 -13.782 25.095 1.00 90.44 984 ALA A CA 1
ATOM 7652 C C . ALA A 1 984 ? -12.029 -12.615 24.446 1.00 90.44 984 ALA A C 1
ATOM 7654 O O . ALA A 1 984 ? -13.263 -12.660 24.399 1.00 90.44 984 ALA A O 1
ATOM 7655 N N . ILE A 1 985 ? -11.337 -11.592 23.925 1.00 89.50 985 ILE A N 1
ATOM 7656 C CA . ILE A 1 985 ? -11.999 -10.480 23.223 1.00 89.50 985 ILE A CA 1
ATOM 7657 C C . ILE A 1 985 ? -12.577 -10.925 21.872 1.00 89.50 985 ILE A C 1
ATOM 7659 O O . ILE A 1 985 ? -13.686 -10.505 21.529 1.00 89.50 985 ILE A O 1
ATOM 7663 N N . THR A 1 986 ? -11.902 -11.824 21.148 1.00 89.62 986 THR A N 1
ATOM 7664 C CA . THR A 1 986 ? -12.384 -12.400 19.881 1.00 89.62 986 THR A CA 1
ATOM 7665 C C . THR A 1 986 ? -13.716 -13.136 20.086 1.00 89.62 986 THR A C 1
ATOM 7667 O O . THR A 1 986 ? -14.705 -12.862 19.399 1.00 89.62 986 THR A O 1
ATOM 7670 N N . TYR A 1 987 ? -13.816 -13.989 21.111 1.00 88.06 987 TYR A N 1
ATOM 7671 C CA . TYR A 1 987 ? -15.055 -14.714 21.425 1.00 88.06 987 TYR A CA 1
ATOM 7672 C C . TYR A 1 987 ? -16.161 -13.831 22.005 1.00 88.06 987 TYR A C 1
ATOM 7674 O O . TYR A 1 987 ? -17.347 -14.058 21.718 1.00 88.06 987 TYR A O 1
ATOM 7682 N N . ALA A 1 988 ? -15.804 -12.792 22.769 1.00 88.69 988 ALA A N 1
ATOM 7683 C CA . ALA A 1 988 ? -16.768 -11.800 23.240 1.00 88.69 988 ALA A CA 1
ATOM 7684 C C . ALA A 1 988 ? -17.527 -11.148 22.072 1.00 88.69 988 ALA A C 1
ATOM 7686 O O . ALA A 1 988 ? -18.731 -10.912 22.192 1.00 88.69 988 ALA A O 1
ATOM 7687 N N . HIS A 1 989 ? -16.862 -10.979 20.926 1.00 87.19 989 HIS A N 1
ATOM 7688 C CA . HIS A 1 989 ? -17.422 -10.383 19.713 1.00 87.19 989 HIS A CA 1
ATOM 7689 C C . HIS A 1 989 ? -17.923 -11.400 18.673 1.00 87.19 989 HIS A C 1
ATOM 7691 O O . HIS A 1 989 ? -18.430 -10.989 17.633 1.00 87.19 989 HIS A O 1
ATOM 7697 N N . GLN A 1 990 ? -17.891 -12.705 18.981 1.00 82.69 990 GLN A N 1
ATOM 7698 C CA . GLN A 1 990 ? -18.343 -13.801 18.105 1.00 82.69 990 GLN A CA 1
ATOM 7699 C C . GLN A 1 990 ? -17.474 -14.021 16.850 1.00 82.69 990 GLN A C 1
ATOM 7701 O O . GLN A 1 990 ? -17.990 -14.376 15.792 1.00 82.69 990 GLN A O 1
ATOM 7706 N N . LEU A 1 991 ? -16.157 -13.853 16.973 1.00 84.88 991 LEU A N 1
ATOM 7707 C CA . LEU A 1 991 ? -15.199 -14.224 15.930 1.00 84.88 991 LEU A CA 1
ATOM 7708 C C . LEU A 1 991 ? -14.528 -15.567 16.257 1.00 84.88 991 LEU A C 1
ATOM 7710 O O . LEU A 1 991 ? -14.466 -15.961 17.423 1.00 84.88 991 LEU A O 1
ATOM 7714 N N . SER A 1 992 ? -14.026 -16.269 15.236 1.00 86.56 992 SER A N 1
ATOM 7715 C CA . SER A 1 992 ? -13.098 -17.396 15.451 1.00 86.56 992 SER A CA 1
ATOM 7716 C C . SER A 1 992 ? -11.677 -16.878 15.628 1.00 86.56 992 SER A C 1
ATOM 7718 O O . SER A 1 992 ? -11.297 -15.896 14.992 1.00 86.56 992 SER A O 1
ATOM 7720 N N . PHE A 1 993 ? -10.915 -17.528 16.501 1.00 89.06 993 PHE A N 1
ATOM 7721 C CA . PHE A 1 993 ? -9.581 -17.089 16.902 1.00 89.06 993 PHE A CA 1
ATOM 7722 C C . PHE A 1 993 ? -8.509 -17.937 16.225 1.00 89.06 993 PHE A C 1
ATOM 7724 O O . PHE A 1 993 ? -8.530 -19.161 16.330 1.00 89.06 993 PHE A O 1
ATOM 7731 N N . TRP A 1 994 ? -7.551 -17.309 15.560 1.00 89.19 994 TRP A N 1
ATOM 7732 C CA . TRP A 1 994 ? -6.368 -18.012 15.085 1.00 89.19 994 TRP A CA 1
ATOM 7733 C C . TRP A 1 994 ? -5.311 -18.034 16.183 1.00 89.19 994 TRP A C 1
ATOM 7735 O O . TRP A 1 994 ? -4.866 -16.983 16.637 1.00 89.19 994 TRP A O 1
ATOM 7745 N N . GLU A 1 995 ? -4.920 -19.226 16.633 1.00 90.50 995 GLU A N 1
ATOM 7746 C CA . GLU A 1 995 ? -3.881 -19.354 17.654 1.00 90.50 995 GLU A CA 1
ATOM 7747 C C . GLU A 1 995 ? -2.527 -19.567 16.992 1.00 90.50 995 GLU A C 1
ATOM 7749 O O . GLU A 1 995 ? -2.205 -20.670 16.548 1.00 90.50 995 GLU A O 1
ATOM 7754 N N . THR A 1 996 ? -1.731 -18.503 16.961 1.00 87.06 996 THR A N 1
ATOM 7755 C CA . THR A 1 996 ? -0.357 -18.534 16.465 1.00 87.06 996 THR A CA 1
ATOM 7756 C C . THR A 1 996 ? 0.565 -17.655 17.310 1.00 87.06 996 THR A C 1
ATOM 7758 O O . THR A 1 996 ? 0.107 -16.906 18.185 1.00 87.06 996 THR A O 1
ATOM 7761 N N . LYS A 1 997 ? 1.877 -17.783 17.098 1.00 87.38 997 LYS A N 1
ATOM 7762 C CA . LYS A 1 997 ? 2.905 -17.094 17.874 1.00 87.38 997 LYS A CA 1
ATOM 7763 C C . LYS A 1 997 ? 3.625 -16.038 17.042 1.00 87.38 997 LYS A C 1
ATOM 7765 O O . LYS A 1 997 ? 4.362 -16.372 16.135 1.00 87.38 997 LYS A O 1
ATOM 7770 N N . ALA A 1 998 ? 3.564 -14.778 17.454 1.00 82.69 998 ALA A N 1
ATOM 7771 C CA . ALA A 1 998 ? 4.330 -13.709 16.818 1.00 82.69 998 ALA A CA 1
ATOM 7772 C C . ALA A 1 998 ? 5.858 -13.990 16.810 1.00 82.69 998 ALA A C 1
ATOM 7774 O O . ALA A 1 998 ? 6.396 -14.458 17.827 1.00 82.69 998 ALA A O 1
ATOM 7775 N N . PRO A 1 999 ? 6.589 -13.645 15.732 1.00 72.12 999 PRO A N 1
ATOM 7776 C CA . PRO A 1 999 ? 6.103 -13.101 14.456 1.00 72.12 999 PRO A CA 1
ATOM 7777 C C . PRO A 1 999 ? 5.767 -14.190 13.415 1.00 72.12 999 PRO A C 1
ATOM 7779 O O . PRO A 1 999 ? 5.556 -13.870 12.253 1.00 72.12 999 PRO A O 1
ATOM 7782 N N . THR A 1 1000 ? 5.779 -15.473 13.786 1.00 71.88 1000 THR A N 1
ATOM 7783 C CA . THR A 1 1000 ? 5.543 -16.582 12.857 1.00 71.88 1000 THR A CA 1
ATOM 7784 C C . THR A 1 1000 ? 4.044 -16.838 12.677 1.00 71.88 1000 THR A C 1
ATOM 7786 O O . THR A 1 1000 ? 3.282 -16.931 13.635 1.00 71.88 1000 THR A O 1
ATOM 7789 N N . MET A 1 1001 ? 3.604 -16.945 11.424 1.00 69.81 1001 MET A N 1
ATOM 7790 C CA . MET A 1 1001 ? 2.202 -17.210 11.076 1.00 69.81 1001 MET A CA 1
ATOM 7791 C C . MET A 1 1001 ? 1.787 -18.659 11.357 1.00 69.81 1001 MET A C 1
ATOM 7793 O O . MET A 1 1001 ? 0.701 -18.911 11.886 1.00 69.81 1001 MET A O 1
ATOM 7797 N N . LEU A 1 1002 ? 2.664 -19.615 11.042 1.00 79.62 1002 LEU A N 1
ATOM 7798 C CA . LEU A 1 1002 ? 2.374 -21.050 11.032 1.00 79.62 1002 LEU A CA 1
ATOM 7799 C C . LEU A 1 1002 ? 3.369 -21.832 11.901 1.00 79.62 1002 LEU A C 1
ATOM 7801 O O . LEU A 1 1002 ? 4.424 -21.324 12.280 1.00 79.62 1002 LEU A O 1
ATOM 7805 N N . ASP A 1 1003 ? 3.018 -23.082 12.214 1.00 82.88 1003 ASP A N 1
ATOM 7806 C CA . ASP A 1 1003 ? 3.814 -24.090 12.939 1.00 82.88 1003 ASP A CA 1
ATOM 7807 C C . ASP A 1 1003 ? 4.065 -23.821 14.433 1.00 82.88 1003 ASP A C 1
ATOM 7809 O O . ASP A 1 1003 ? 4.085 -24.761 15.238 1.00 82.88 1003 ASP A O 1
ATOM 7813 N N . ASP A 1 1004 ? 4.201 -22.561 14.843 1.00 84.75 1004 ASP A N 1
ATOM 7814 C CA . ASP A 1 1004 ? 4.437 -22.191 16.234 1.00 84.75 1004 ASP A CA 1
ATOM 7815 C C . ASP A 1 1004 ? 3.140 -22.009 17.041 1.00 84.75 1004 ASP A C 1
ATOM 7817 O O . ASP A 1 1004 ? 2.064 -21.689 16.541 1.00 84.75 1004 ASP A O 1
ATOM 7821 N N . SER A 1 1005 ? 3.242 -22.226 18.355 1.00 88.88 1005 SER A N 1
ATOM 7822 C CA . SER A 1 1005 ? 2.174 -21.949 19.322 1.00 88.88 1005 SER A CA 1
ATOM 7823 C C . SER A 1 1005 ? 2.643 -20.927 20.341 1.00 88.88 1005 SER A C 1
ATOM 7825 O O . SER A 1 1005 ? 3.773 -21.015 20.836 1.00 88.88 1005 SER A O 1
ATOM 7827 N N . ALA A 1 1006 ? 1.755 -20.018 20.749 1.00 89.06 1006 ALA A N 1
ATOM 7828 C CA . ALA A 1 1006 ? 2.019 -19.111 21.862 1.00 89.06 1006 ALA A CA 1
ATOM 7829 C C . ALA A 1 1006 ? 2.151 -19.885 23.194 1.00 89.06 1006 ALA A C 1
ATOM 7831 O O . ALA A 1 1006 ? 2.753 -19.405 24.160 1.00 89.06 1006 ALA A O 1
ATOM 7832 N N . GLY A 1 1007 ? 1.652 -21.127 23.228 1.00 90.69 1007 GLY A N 1
ATOM 7833 C CA . GLY A 1 1007 ? 2.023 -22.150 24.198 1.00 90.69 1007 GLY A CA 1
ATOM 7834 C C . GLY A 1 1007 ? 1.230 -23.441 23.997 1.00 90.69 1007 GLY A C 1
ATOM 7835 O O . GLY A 1 1007 ? 0.014 -23.452 24.141 1.00 90.69 1007 GLY A O 1
ATOM 7836 N N . THR A 1 1008 ? 1.906 -24.569 23.773 1.00 89.69 1008 THR A N 1
ATOM 7837 C CA . THR A 1 1008 ? 1.246 -25.846 23.424 1.00 89.69 1008 THR A CA 1
ATOM 7838 C C . THR A 1 1008 ? 0.291 -26.382 24.496 1.00 89.69 1008 THR A C 1
ATOM 7840 O O . THR A 1 1008 ? -0.742 -26.967 24.171 1.00 89.69 1008 THR A O 1
ATOM 7843 N N . THR A 1 1009 ? 0.592 -26.180 25.785 1.00 92.50 1009 THR A N 1
ATOM 7844 C CA . THR A 1 1009 ? -0.351 -26.499 26.876 1.00 92.50 1009 THR A CA 1
ATOM 7845 C C . THR A 1 1009 ? -1.595 -25.620 26.792 1.00 92.50 1009 THR A C 1
ATOM 7847 O O . THR A 1 1009 ? -2.708 -26.130 26.857 1.00 92.50 1009 THR A O 1
ATOM 7850 N N . TRP A 1 1010 ? -1.401 -24.315 26.588 1.00 91.62 1010 TRP A N 1
ATOM 7851 C CA . TRP A 1 1010 ? -2.489 -23.354 26.432 1.00 91.62 1010 TRP A CA 1
ATOM 7852 C C . TRP A 1 1010 ? -3.368 -23.692 25.222 1.00 91.62 1010 TRP A C 1
ATOM 7854 O O . TRP A 1 1010 ? -4.579 -23.788 25.380 1.00 91.62 1010 TRP A O 1
ATOM 7864 N N . ARG A 1 1011 ? -2.775 -23.967 24.055 1.00 91.81 1011 ARG A N 1
ATOM 7865 C CA . ARG A 1 1011 ? -3.486 -24.411 22.846 1.00 91.81 1011 ARG A CA 1
ATOM 7866 C C . ARG A 1 1011 ? -4.384 -25.617 23.127 1.00 91.81 1011 ARG A C 1
ATOM 7868 O O . ARG A 1 1011 ? -5.564 -25.598 22.788 1.00 91.81 1011 ARG A O 1
ATOM 7875 N N . LYS A 1 1012 ? -3.856 -26.650 23.793 1.00 92.06 1012 LYS A N 1
ATOM 7876 C CA . LYS A 1 1012 ? -4.632 -27.849 24.164 1.00 92.06 1012 LYS A CA 1
ATOM 7877 C C . LYS A 1 1012 ? -5.794 -27.518 25.096 1.00 92.06 1012 LYS A C 1
ATOM 7879 O O . LYS A 1 1012 ? -6.898 -28.022 24.893 1.00 92.06 1012 LYS A O 1
ATOM 7884 N N . ASP A 1 1013 ? -5.556 -26.671 26.094 1.00 91.75 1013 ASP A N 1
ATOM 7885 C CA . ASP A 1 1013 ? -6.589 -26.242 27.036 1.00 91.75 1013 ASP A CA 1
ATOM 7886 C C . ASP A 1 1013 ? -7.680 -25.413 26.332 1.00 91.75 1013 ASP A C 1
ATOM 7888 O O . ASP A 1 1013 ? -8.869 -25.654 26.548 1.00 91.75 1013 ASP A O 1
ATOM 7892 N N . LEU A 1 1014 ? -7.288 -24.500 25.437 1.00 91.69 1014 LEU A N 1
ATOM 7893 C CA . LEU A 1 1014 ? -8.179 -23.698 24.598 1.00 91.69 1014 LEU A CA 1
ATOM 7894 C C . LEU A 1 1014 ? -9.065 -24.590 23.719 1.00 91.69 1014 LEU A C 1
ATOM 7896 O O . LEU A 1 1014 ? -10.288 -24.474 23.758 1.00 91.69 1014 LEU A O 1
ATOM 7900 N N . LEU A 1 1015 ? -8.473 -25.516 22.962 1.00 91.31 1015 LEU A N 1
ATOM 7901 C CA . LEU A 1 1015 ? -9.203 -26.418 22.064 1.00 91.31 1015 LEU A CA 1
ATOM 7902 C C . LEU A 1 1015 ? -10.140 -27.358 22.832 1.00 91.31 1015 LEU A C 1
ATOM 7904 O O . LEU A 1 1015 ? -11.274 -27.595 22.409 1.00 91.31 1015 LEU A O 1
ATOM 7908 N N . ALA A 1 1016 ? -9.708 -27.859 23.993 1.00 90.00 1016 ALA A N 1
ATOM 7909 C CA . ALA A 1 1016 ? -10.558 -28.652 24.873 1.00 90.00 1016 ALA A CA 1
ATOM 7910 C C . ALA A 1 1016 ? -11.746 -27.836 25.407 1.00 90.00 1016 ALA A C 1
ATOM 7912 O O . ALA A 1 1016 ? -12.870 -28.345 25.441 1.00 90.00 1016 ALA A O 1
ATOM 7913 N N . TRP A 1 1017 ? -11.517 -26.574 25.784 1.00 89.06 1017 TRP A N 1
ATOM 7914 C CA . TRP A 1 1017 ? -12.570 -25.666 26.230 1.00 89.06 1017 TRP A CA 1
ATOM 7915 C C . TRP A 1 1017 ? -13.561 -25.354 25.101 1.00 89.06 1017 TRP A C 1
ATOM 7917 O O . TRP A 1 1017 ? -14.765 -25.479 25.310 1.00 89.06 1017 TRP A O 1
ATOM 7927 N N . ILE A 1 1018 ? -13.087 -25.054 23.886 1.00 87.62 1018 ILE A N 1
ATOM 7928 C CA . ILE A 1 1018 ? -13.936 -24.820 22.703 1.00 87.62 1018 ILE A CA 1
ATOM 7929 C C . ILE A 1 1018 ? -14.780 -26.055 22.400 1.00 87.62 1018 ILE A C 1
ATOM 7931 O O . ILE A 1 1018 ? -15.987 -25.951 22.207 1.00 87.62 1018 ILE A O 1
ATOM 7935 N N . LYS A 1 1019 ? -14.189 -27.249 22.435 1.00 85.56 1019 LYS A N 1
ATOM 7936 C CA . LYS A 1 1019 ? -14.931 -28.495 22.222 1.00 85.56 1019 LYS A CA 1
ATOM 7937 C C . LYS A 1 1019 ? -16.021 -28.729 23.275 1.00 85.56 1019 LYS A C 1
ATOM 7939 O O . LYS A 1 1019 ? -17.036 -29.351 22.972 1.00 85.56 1019 LYS A O 1
ATOM 7944 N N . ALA A 1 1020 ? -15.812 -28.273 24.509 1.00 86.44 1020 ALA A N 1
ATOM 7945 C CA . ALA A 1 1020 ? -16.771 -28.427 25.601 1.00 86.44 1020 ALA A CA 1
ATOM 7946 C C . ALA A 1 1020 ? -17.834 -27.312 25.653 1.00 86.44 1020 ALA A C 1
ATOM 7948 O O . ALA A 1 1020 ? -18.945 -27.560 26.125 1.00 86.44 1020 ALA A O 1
ATOM 7949 N N . HIS A 1 1021 ? -17.503 -26.099 25.197 1.00 85.75 1021 HIS A N 1
ATOM 7950 C CA . HIS A 1 1021 ? -18.283 -24.884 25.462 1.00 85.75 1021 HIS A CA 1
ATOM 7951 C C . HIS A 1 1021 ? -18.550 -23.994 24.240 1.00 85.75 1021 HIS A C 1
ATOM 7953 O O . HIS A 1 1021 ? -19.415 -23.124 24.322 1.00 85.75 1021 HIS A O 1
ATOM 7959 N N . GLY A 1 1022 ? -17.865 -24.199 23.113 1.00 81.62 1022 GLY A N 1
ATOM 7960 C CA . GLY A 1 1022 ? -17.983 -23.397 21.886 1.00 81.62 1022 GLY A CA 1
ATOM 7961 C C . GLY A 1 1022 ? -19.419 -23.315 21.369 1.00 81.62 1022 GLY A C 1
ATOM 7962 O O . GLY A 1 1022 ? -19.909 -22.232 21.049 1.00 81.62 1022 GLY A O 1
ATOM 7963 N N . ASP A 1 1023 ? -20.162 -24.423 21.459 1.00 81.56 1023 ASP A N 1
ATOM 7964 C CA . ASP A 1 1023 ? -21.588 -24.487 21.127 1.00 81.56 1023 ASP A CA 1
ATOM 7965 C C . ASP A 1 1023 ? -22.440 -23.451 21.868 1.00 81.56 1023 ASP A C 1
ATOM 7967 O O . ASP A 1 1023 ? -23.508 -23.097 21.378 1.00 81.56 1023 ASP A O 1
ATOM 7971 N N . ALA A 1 1024 ? -22.021 -22.923 23.022 1.00 81.31 1024 ALA A N 1
ATOM 7972 C CA . ALA A 1 1024 ? -22.758 -21.865 23.714 1.00 81.31 1024 ALA A CA 1
ATOM 7973 C C . ALA A 1 1024 ? -22.796 -20.551 22.907 1.00 81.31 1024 ALA A C 1
ATOM 7975 O O . ALA A 1 1024 ? -23.791 -19.824 22.960 1.00 81.31 1024 ALA A O 1
ATOM 7976 N N . TYR A 1 1025 ? -21.760 -20.273 22.116 1.00 79.56 1025 TYR A N 1
ATOM 7977 C CA . TYR A 1 1025 ? -21.581 -19.025 21.368 1.00 79.56 1025 TYR A CA 1
ATOM 7978 C C . TYR A 1 1025 ? -22.165 -19.092 19.953 1.00 79.56 1025 TYR A C 1
ATOM 7980 O O . TYR A 1 1025 ? -22.588 -18.067 19.410 1.00 79.56 1025 TYR A O 1
ATOM 7988 N N . ASN A 1 1026 ? -22.223 -20.302 19.396 1.00 78.94 1026 ASN A N 1
ATOM 7989 C CA . ASN A 1 1026 ? -22.557 -20.585 18.001 1.00 78.94 1026 ASN A CA 1
ATOM 7990 C C . ASN A 1 1026 ? -24.003 -20.218 17.660 1.00 78.94 1026 ASN A C 1
ATOM 7992 O O . ASN A 1 1026 ? -24.919 -20.480 18.443 1.00 78.94 1026 ASN A O 1
ATOM 7996 N N . GLY A 1 1027 ? -24.228 -19.634 16.483 1.00 75.94 1027 GLY A N 1
ATOM 7997 C CA . GLY A 1 1027 ? -25.571 -19.303 15.986 1.00 75.94 1027 GLY A CA 1
ATOM 7998 C C . GLY A 1 1027 ? -26.317 -18.212 16.769 1.00 75.94 1027 GLY A C 1
ATOM 7999 O O . GLY A 1 1027 ? -27.532 -18.079 16.619 1.00 75.94 1027 GLY A O 1
ATOM 8000 N N . ALA A 1 1028 ? -25.624 -17.446 17.616 1.00 82.50 1028 ALA A N 1
ATOM 8001 C CA . ALA A 1 1028 ? -26.179 -16.230 18.196 1.00 82.50 1028 ALA A CA 1
ATOM 8002 C C . ALA A 1 1028 ? -26.132 -15.085 17.165 1.00 82.50 1028 ALA A C 1
ATOM 8004 O O . ALA A 1 1028 ? -25.260 -15.060 16.301 1.00 82.50 1028 ALA A O 1
ATOM 8005 N N . ALA A 1 1029 ? -27.069 -14.144 17.232 1.00 82.44 1029 ALA A N 1
ATOM 8006 C CA . ALA A 1 1029 ? -27.088 -12.949 16.391 1.00 82.44 1029 ALA A CA 1
ATOM 8007 C C . ALA A 1 1029 ? -27.049 -11.690 17.267 1.00 82.44 1029 ALA A C 1
ATOM 8009 O O . ALA A 1 1029 ? -27.651 -11.710 18.347 1.00 82.44 1029 ALA A O 1
ATOM 8010 N N . PRO A 1 1030 ? -26.381 -10.601 16.843 1.00 86.25 1030 PRO A N 1
ATOM 8011 C CA . PRO A 1 1030 ? -26.409 -9.341 17.576 1.00 86.25 1030 PRO A CA 1
ATOM 8012 C C . PRO A 1 1030 ? -27.850 -8.891 17.846 1.00 86.25 1030 PRO A C 1
ATOM 8014 O O . PRO A 1 1030 ? -28.704 -8.941 16.962 1.00 86.25 1030 PRO A O 1
ATOM 8017 N N . ALA A 1 1031 ? -28.121 -8.474 19.079 1.00 88.00 1031 ALA A N 1
ATOM 8018 C CA . ALA A 1 1031 ? -29.460 -8.138 19.567 1.00 88.00 1031 ALA A CA 1
ATOM 8019 C C . ALA A 1 1031 ? -29.536 -6.728 20.172 1.00 88.00 1031 ALA A C 1
ATOM 8021 O O . ALA A 1 1031 ? -30.473 -6.410 20.904 1.00 88.00 1031 ALA A O 1
ATOM 8022 N N . ALA A 1 1032 ? -28.537 -5.893 19.889 1.00 89.44 1032 ALA A N 1
ATOM 8023 C CA . ALA A 1 1032 ? -28.550 -4.490 20.264 1.00 89.44 1032 ALA A CA 1
ATOM 8024 C C . ALA A 1 1032 ? -29.704 -3.734 19.585 1.00 89.44 1032 ALA A C 1
ATOM 8026 O O . ALA A 1 1032 ? -30.063 -4.010 18.445 1.00 89.44 1032 ALA A O 1
ATOM 8027 N N . GLU A 1 1033 ? -30.246 -2.731 20.273 1.00 92.69 1033 GLU A N 1
ATOM 8028 C CA . GLU A 1 1033 ? -31.326 -1.872 19.763 1.00 92.69 1033 GLU A CA 1
ATOM 8029 C C . GLU A 1 1033 ? -30.810 -0.609 19.046 1.00 92.69 1033 GLU A C 1
ATOM 8031 O O . GLU A 1 1033 ? -31.596 0.212 18.570 1.00 92.69 1033 GLU A O 1
ATOM 8036 N N . VAL A 1 1034 ? -29.488 -0.437 18.969 1.00 95.31 1034 VAL A N 1
ATOM 8037 C CA . VAL A 1 1034 ? -28.836 0.724 18.356 1.00 95.31 1034 VAL A CA 1
ATOM 8038 C C . VAL A 1 1034 ? -27.957 0.267 17.199 1.00 95.31 1034 VAL A C 1
ATOM 8040 O O . VAL A 1 1034 ? -27.089 -0.586 17.382 1.00 95.31 1034 VAL A O 1
ATOM 8043 N N . ALA A 1 1035 ? -28.144 0.877 16.031 1.00 95.44 1035 ALA A N 1
ATOM 8044 C CA . ALA A 1 1035 ? -27.214 0.772 14.914 1.00 95.44 1035 ALA A CA 1
ATOM 8045 C C . ALA A 1 1035 ? -26.419 2.069 14.738 1.00 95.44 1035 ALA A C 1
ATOM 8047 O O . ALA A 1 1035 ? -26.973 3.166 14.830 1.00 95.44 1035 ALA A O 1
ATOM 8048 N N . VAL A 1 1036 ? -25.133 1.946 14.428 1.00 96.69 1036 VAL A N 1
ATOM 8049 C CA . VAL A 1 1036 ? -24.257 3.050 14.026 1.00 96.69 1036 VAL A CA 1
ATOM 8050 C C . VAL A 1 1036 ? -23.813 2.790 12.594 1.00 96.69 1036 VAL A C 1
ATOM 8052 O O . VAL A 1 1036 ? -23.255 1.737 12.313 1.00 96.69 1036 VAL A O 1
ATOM 8055 N N . VAL A 1 1037 ? -24.079 3.703 11.664 1.00 94.12 1037 VAL A N 1
ATOM 8056 C CA . VAL A 1 1037 ? -23.752 3.473 10.248 1.00 94.12 1037 VAL A CA 1
ATOM 8057 C C . VAL A 1 1037 ? -22.353 3.987 9.932 1.00 94.12 1037 VAL A C 1
ATOM 8059 O O . VAL A 1 1037 ? -22.073 5.175 10.059 1.00 94.12 1037 VAL A O 1
ATOM 8062 N N . TYR A 1 1038 ? -21.487 3.097 9.473 1.00 91.12 1038 TYR A N 1
ATOM 8063 C CA . TYR A 1 1038 ? -20.205 3.425 8.874 1.00 91.12 1038 TYR A CA 1
ATOM 8064 C C . TYR A 1 1038 ? -20.364 3.586 7.360 1.00 91.12 1038 TYR A C 1
ATOM 8066 O O . TYR A 1 1038 ? -20.846 2.687 6.671 1.00 91.12 1038 TYR A O 1
ATOM 8074 N N . SER A 1 1039 ? -19.964 4.751 6.853 1.00 89.25 1039 SER A N 1
ATOM 8075 C CA . SER A 1 1039 ? -20.072 5.099 5.436 1.00 89.25 1039 SER A CA 1
ATOM 8076 C C . SER A 1 1039 ? -18.745 4.859 4.725 1.00 89.25 1039 SER A C 1
ATOM 8078 O O . SER A 1 1039 ? -17.847 5.700 4.805 1.00 89.25 1039 SER A O 1
ATOM 8080 N N . ASN A 1 1040 ? -18.629 3.726 4.026 1.00 85.44 1040 ASN A N 1
ATOM 8081 C CA . ASN A 1 1040 ? -17.494 3.426 3.146 1.00 85.44 1040 ASN A CA 1
ATOM 8082 C C . ASN A 1 1040 ? -17.368 4.507 2.056 1.00 85.44 1040 ASN A C 1
ATOM 8084 O O . ASN A 1 1040 ? -16.282 5.014 1.797 1.00 85.44 1040 ASN A O 1
ATOM 8088 N N . HIS A 1 1041 ? -18.502 4.960 1.512 1.00 85.88 1041 HIS A N 1
ATOM 8089 C CA . HIS A 1 1041 ? -18.552 6.020 0.504 1.00 85.88 1041 HIS A CA 1
ATOM 8090 C C . HIS A 1 1041 ? -17.998 7.352 1.021 1.00 85.88 1041 HIS A C 1
ATOM 8092 O O . HIS A 1 1041 ? -17.116 7.958 0.415 1.00 85.88 1041 HIS A O 1
ATOM 8098 N N . THR A 1 1042 ? -18.443 7.797 2.202 1.00 88.50 1042 THR A N 1
ATOM 8099 C CA . THR A 1 1042 ? -17.897 9.022 2.798 1.00 88.50 1042 THR A CA 1
ATOM 8100 C C . THR A 1 1042 ? -16.425 8.852 3.156 1.00 88.50 1042 THR A C 1
ATOM 8102 O O . THR A 1 1042 ? -15.661 9.791 2.939 1.00 88.50 1042 THR A O 1
ATOM 8105 N N . ARG A 1 1043 ? -15.999 7.678 3.648 1.00 87.75 1043 ARG A N 1
ATOM 8106 C CA . ARG A 1 1043 ? -14.574 7.390 3.867 1.00 87.75 1043 ARG A CA 1
ATOM 8107 C C . ARG A 1 1043 ? -13.791 7.609 2.574 1.00 87.75 1043 ARG A C 1
ATOM 8109 O O . ARG A 1 1043 ? -12.813 8.346 2.619 1.00 87.75 1043 ARG A O 1
ATOM 8116 N N . ASN A 1 1044 ? -14.232 7.040 1.453 1.00 82.50 1044 ASN A N 1
ATOM 8117 C CA . ASN A 1 1044 ? -13.517 7.111 0.176 1.00 82.50 1044 ASN A CA 1
ATOM 8118 C C . ASN A 1 1044 ? -13.380 8.549 -0.332 1.00 82.50 1044 ASN A C 1
ATOM 8120 O O . ASN A 1 1044 ? -12.277 8.990 -0.639 1.00 82.50 1044 ASN A O 1
ATOM 8124 N N . LEU A 1 1045 ? -14.471 9.318 -0.336 1.00 81.75 1045 LEU A N 1
ATOM 8125 C CA . LEU A 1 1045 ? -14.469 10.690 -0.860 1.00 81.75 1045 LEU A CA 1
ATOM 8126 C C . LEU A 1 1045 ? -13.775 11.702 0.067 1.00 81.75 1045 LEU A C 1
ATOM 8128 O O . LEU A 1 1045 ? -13.357 12.766 -0.382 1.00 81.75 1045 LEU A O 1
ATOM 8132 N N . THR A 1 1046 ? -13.683 11.412 1.368 1.00 80.69 1046 THR A N 1
ATOM 8133 C CA . THR A 1 1046 ? -13.070 12.319 2.360 1.00 80.69 1046 THR A CA 1
ATOM 8134 C C . THR A 1 1046 ? -11.728 11.845 2.893 1.00 80.69 1046 THR A C 1
ATOM 8136 O O . THR A 1 1046 ? -11.158 12.520 3.748 1.00 80.69 1046 THR A O 1
ATOM 8139 N N . TYR A 1 1047 ? -11.244 10.687 2.441 1.00 79.25 1047 TYR A N 1
ATOM 8140 C CA . TYR A 1 1047 ? -10.089 10.008 3.027 1.00 79.25 1047 TYR A CA 1
ATOM 8141 C C . TYR A 1 1047 ? -10.225 9.779 4.543 1.00 79.25 1047 TYR A C 1
ATOM 8143 O O . TYR A 1 1047 ? -9.274 9.924 5.306 1.00 79.25 1047 TYR A O 1
ATOM 8151 N N . GLY A 1 1048 ? -11.430 9.401 4.986 1.00 82.81 1048 GLY A N 1
ATOM 8152 C CA . GLY A 1 1048 ? -11.688 8.961 6.361 1.00 82.81 1048 GLY A CA 1
ATOM 8153 C C . GLY A 1 1048 ? -12.215 10.002 7.343 1.00 82.81 1048 GLY A C 1
ATOM 8154 O O . GLY A 1 1048 ? -12.212 9.739 8.544 1.00 82.81 1048 GLY A O 1
ATOM 8155 N N . ALA A 1 1049 ? -12.725 11.151 6.891 1.00 76.62 1049 ALA A N 1
ATOM 8156 C CA . ALA A 1 1049 ? -13.220 12.200 7.794 1.00 76.62 1049 ALA A CA 1
ATOM 8157 C C . ALA A 1 1049 ? -14.371 11.749 8.723 1.00 76.62 1049 ALA A C 1
ATOM 8159 O O . ALA A 1 1049 ? -14.656 12.393 9.734 1.00 76.62 1049 ALA A O 1
ATOM 8160 N N . ASN A 1 1050 ? -15.057 10.650 8.399 1.00 86.38 1050 ASN A N 1
ATOM 8161 C CA . ASN A 1 1050 ? -16.114 10.074 9.227 1.00 86.38 1050 ASN A CA 1
ATOM 8162 C C . ASN A 1 1050 ? -15.610 9.150 10.353 1.00 86.38 1050 ASN A C 1
ATOM 8164 O O . ASN A 1 1050 ? -16.370 8.899 11.291 1.00 86.38 1050 ASN A O 1
ATOM 8168 N N . ILE A 1 1051 ? -14.355 8.689 10.315 1.00 86.94 1051 ILE A N 1
ATOM 8169 C CA . ILE A 1 1051 ? -13.815 7.699 11.265 1.00 86.94 1051 ILE A CA 1
ATOM 8170 C C . ILE A 1 1051 ? -13.728 8.259 12.682 1.00 86.94 1051 ILE A C 1
ATOM 8172 O O . ILE A 1 1051 ? -14.253 7.647 13.610 1.00 86.94 1051 ILE A O 1
ATOM 8176 N N . ASP A 1 1052 ? -13.184 9.463 12.854 1.00 87.69 1052 ASP A N 1
ATOM 8177 C CA . ASP A 1 1052 ? -13.094 10.102 14.175 1.00 87.69 1052 ASP A CA 1
ATOM 8178 C C . ASP A 1 1052 ? -14.475 10.270 14.824 1.00 87.69 1052 ASP A C 1
ATOM 8180 O O . ASP A 1 1052 ? -14.651 10.114 16.038 1.00 87.69 1052 ASP A O 1
ATOM 8184 N N . THR A 1 1053 ? -15.486 10.572 14.001 1.00 90.88 1053 THR A N 1
ATOM 8185 C CA . THR A 1 1053 ? -16.865 10.719 14.478 1.00 90.88 1053 THR A CA 1
ATOM 8186 C C . THR A 1 1053 ? -17.466 9.361 14.839 1.00 90.88 1053 THR A C 1
ATOM 8188 O O . THR A 1 1053 ? -18.149 9.266 15.860 1.00 90.88 1053 THR A O 1
ATOM 8191 N N . LEU A 1 1054 ? -17.205 8.315 14.045 1.00 91.69 1054 LEU A N 1
ATOM 8192 C CA . LEU A 1 1054 ? -17.614 6.945 14.354 1.00 91.69 1054 LEU A CA 1
ATOM 8193 C C . LEU A 1 1054 ? -17.031 6.501 15.702 1.00 91.69 1054 LEU A C 1
ATOM 8195 O O . LEU A 1 1054 ? -17.798 6.141 16.594 1.00 91.69 1054 LEU A O 1
ATOM 8199 N N . ILE A 1 1055 ? -15.709 6.592 15.877 1.00 91.19 1055 ILE A N 1
ATOM 8200 C CA . ILE A 1 1055 ? -15.008 6.212 17.116 1.00 91.19 1055 ILE A CA 1
ATOM 8201 C C . ILE A 1 1055 ? -15.564 6.999 18.308 1.00 91.19 1055 ILE A C 1
ATOM 8203 O O . ILE A 1 1055 ? -15.896 6.431 19.348 1.00 91.19 1055 ILE A O 1
ATOM 8207 N N . SER A 1 1056 ? -15.777 8.308 18.143 1.00 93.06 1056 SER A N 1
ATOM 8208 C CA . SER A 1 1056 ? -16.364 9.146 19.195 1.00 93.06 1056 SER A CA 1
ATOM 8209 C C . SER A 1 1056 ? -17.769 8.688 19.605 1.00 93.06 1056 SER A C 1
ATOM 8211 O O . SER A 1 1056 ? -18.096 8.699 20.794 1.00 93.06 1056 SER A O 1
ATOM 8213 N N . VAL A 1 1057 ? -18.612 8.286 18.645 1.00 95.81 1057 VAL A N 1
ATOM 8214 C CA . VAL A 1 1057 ? -19.952 7.736 18.913 1.00 95.81 1057 VAL A CA 1
ATOM 8215 C C . VAL A 1 1057 ? -19.863 6.389 19.623 1.00 95.81 1057 VAL A C 1
ATOM 8217 O O . VAL A 1 1057 ? -20.547 6.210 20.630 1.00 95.81 1057 VAL A O 1
ATOM 8220 N N . GLN A 1 1058 ? -19.002 5.483 19.160 1.00 94.00 1058 GLN A N 1
ATOM 8221 C CA . GLN A 1 1058 ? -18.762 4.184 19.798 1.00 94.00 1058 GLN A CA 1
ATOM 8222 C C . GLN A 1 1058 ? -18.356 4.354 21.269 1.00 94.00 1058 GLN A C 1
ATOM 8224 O O . GLN A 1 1058 ? -19.010 3.820 22.164 1.00 94.00 1058 GLN A O 1
ATOM 8229 N N . HIS A 1 1059 ? -17.366 5.206 21.539 1.00 92.06 1059 HIS A N 1
ATOM 8230 C CA . HIS A 1 1059 ? -16.898 5.491 22.898 1.00 92.06 1059 HIS A CA 1
ATOM 8231 C C . HIS A 1 1059 ? -17.969 6.145 23.784 1.00 92.06 1059 HIS A C 1
ATOM 8233 O O . HIS A 1 1059 ? -18.030 5.875 24.986 1.00 92.06 1059 HIS A O 1
ATOM 8239 N N . ALA A 1 1060 ? -18.827 7.001 23.219 1.00 94.06 1060 ALA A N 1
ATOM 8240 C CA . ALA A 1 1060 ? -19.936 7.599 23.960 1.00 94.06 1060 ALA A CA 1
ATOM 8241 C C . ALA A 1 1060 ? -21.008 6.564 24.337 1.00 94.06 1060 ALA A C 1
ATOM 8243 O O . ALA A 1 1060 ? -21.551 6.626 25.442 1.00 94.06 1060 ALA A O 1
ATOM 8244 N N . LEU A 1 1061 ? -21.292 5.603 23.452 1.00 93.12 1061 LEU A N 1
ATOM 8245 C CA . LEU A 1 1061 ? -22.204 4.494 23.736 1.00 93.12 1061 LEU A CA 1
ATOM 8246 C C . LEU A 1 1061 ? -21.630 3.563 24.812 1.00 93.12 1061 LEU A C 1
ATOM 8248 O O . LEU A 1 1061 ? -22.367 3.166 25.713 1.00 93.12 1061 LEU A O 1
ATOM 8252 N N . ASP A 1 1062 ? -20.319 3.309 24.807 1.00 89.81 1062 ASP A N 1
ATOM 8253 C CA . ASP A 1 1062 ? -19.657 2.523 25.859 1.00 89.81 1062 ASP A CA 1
ATOM 8254 C C . ASP A 1 1062 ? -19.712 3.199 27.217 1.00 89.81 1062 ASP A C 1
ATOM 8256 O O . ASP A 1 1062 ? -20.028 2.567 28.224 1.00 89.81 1062 ASP A O 1
ATOM 8260 N N . ALA A 1 1063 ? -19.417 4.501 27.259 1.00 89.44 1063 ALA A N 1
ATOM 8261 C CA . ALA A 1 1063 ? -19.503 5.281 28.486 1.00 89.44 1063 ALA A CA 1
ATOM 8262 C C . ALA A 1 1063 ? -20.934 5.277 29.049 1.00 89.44 1063 ALA A C 1
ATOM 8264 O O . ALA A 1 1063 ? -21.123 5.322 30.261 1.00 89.44 1063 ALA A O 1
ATOM 8265 N N . ALA A 1 1064 ? -21.936 5.182 28.171 1.00 89.88 1064 ALA A N 1
ATOM 8266 C CA . ALA A 1 1064 ? -23.340 5.037 28.534 1.00 89.88 1064 ALA A CA 1
ATOM 8267 C C . ALA A 1 1064 ? -23.785 3.576 28.757 1.00 89.88 1064 ALA A C 1
ATOM 8269 O O . ALA A 1 1064 ? -24.933 3.357 29.144 1.00 89.88 1064 ALA A O 1
ATOM 8270 N N . GLN A 1 1065 ? -22.902 2.590 28.547 1.00 88.94 1065 GLN A N 1
ATOM 8271 C CA . GLN A 1 1065 ? -23.179 1.152 28.661 1.00 88.94 1065 GLN A CA 1
ATOM 8272 C C . GLN A 1 1065 ? -24.332 0.690 27.749 1.00 88.94 1065 GLN A C 1
ATOM 8274 O O . GLN A 1 1065 ? -25.171 -0.124 28.139 1.00 88.94 1065 GLN A O 1
ATOM 8279 N N . ILE A 1 1066 ? -24.389 1.237 26.532 1.00 90.50 1066 ILE A N 1
ATOM 8280 C CA . ILE A 1 1066 ? -25.414 0.948 25.526 1.00 90.50 1066 ILE A CA 1
ATOM 8281 C C . ILE A 1 1066 ? -24.818 -0.006 24.485 1.00 90.50 1066 ILE A C 1
ATOM 8283 O O . ILE A 1 1066 ? -23.940 0.420 23.740 1.00 90.50 1066 ILE A O 1
ATOM 8287 N N . PRO A 1 1067 ? -25.291 -1.262 24.369 1.00 91.06 1067 PRO A N 1
ATOM 8288 C CA . PRO A 1 1067 ? -24.883 -2.147 23.282 1.00 91.06 1067 PRO A CA 1
ATOM 8289 C C . PRO A 1 1067 ? -25.344 -1.607 21.923 1.00 91.06 1067 PRO A C 1
ATOM 8291 O O . PRO A 1 1067 ? -26.461 -1.098 21.797 1.00 91.06 1067 PRO A O 1
ATOM 8294 N N . TYR A 1 1068 ? -24.512 -1.764 20.896 1.00 93.44 1068 TYR A N 1
ATOM 8295 C CA . TYR A 1 1068 ? -24.784 -1.304 19.530 1.00 93.44 1068 TYR A CA 1
ATOM 8296 C C . TYR A 1 1068 ? -24.176 -2.240 18.482 1.00 93.44 1068 TYR A C 1
ATOM 8298 O O . TYR A 1 1068 ? -23.295 -3.036 18.799 1.00 93.44 1068 TYR A O 1
ATOM 8306 N N . VAL A 1 1069 ? -24.620 -2.117 17.232 1.00 91.94 1069 VAL A N 1
ATOM 8307 C CA . VAL A 1 1069 ? -24.023 -2.764 16.052 1.00 91.94 1069 VAL A CA 1
ATOM 8308 C C . VAL A 1 1069 ? -23.534 -1.679 15.098 1.00 91.94 1069 VAL A C 1
ATOM 8310 O O . VAL A 1 1069 ? -24.241 -0.698 14.875 1.00 91.94 1069 VAL A O 1
ATOM 8313 N N . VAL A 1 1070 ? -22.349 -1.846 14.513 1.00 91.88 1070 VAL A N 1
ATOM 8314 C CA . VAL A 1 1070 ? -21.902 -0.994 13.401 1.00 91.88 1070 VAL A CA 1
ATOM 8315 C C . VAL A 1 1070 ? -22.418 -1.602 12.103 1.00 91.88 1070 VAL A C 1
ATOM 8317 O O . VAL A 1 1070 ? -22.251 -2.793 11.904 1.00 91.88 1070 VAL A O 1
ATOM 8320 N N . LEU A 1 1071 ? -23.068 -0.835 11.231 1.00 90.19 1071 LEU A N 1
ATOM 8321 C CA . LEU A 1 1071 ? -23.527 -1.289 9.914 1.00 90.19 1071 LEU A CA 1
ATOM 8322 C C . LEU A 1 1071 ? -22.700 -0.617 8.823 1.00 90.19 1071 LEU A C 1
ATOM 8324 O O . LEU A 1 1071 ? -22.490 0.589 8.880 1.00 90.19 1071 LEU A O 1
ATOM 8328 N N . THR A 1 1072 ? -22.287 -1.373 7.813 1.00 86.44 1072 THR A N 1
ATOM 8329 C CA . THR A 1 1072 ? -21.666 -0.833 6.596 1.00 86.44 1072 THR A CA 1
ATOM 8330 C C . THR A 1 1072 ? -22.731 -0.505 5.550 1.00 86.44 1072 THR A C 1
ATOM 8332 O O . THR A 1 1072 ? -23.854 -1.016 5.617 1.00 86.44 1072 THR A O 1
ATOM 8335 N N . GLU A 1 1073 ? -22.412 0.337 4.566 1.00 83.88 1073 GLU A N 1
ATOM 8336 C CA . GLU A 1 1073 ? -23.385 0.723 3.531 1.00 83.88 1073 GLU A CA 1
ATOM 8337 C C . GLU A 1 1073 ? -23.954 -0.445 2.715 1.00 83.88 1073 GLU A C 1
ATOM 8339 O O . GLU A 1 1073 ? -25.165 -0.440 2.481 1.00 83.88 1073 GLU A O 1
ATOM 8344 N N . PRO A 1 1074 ? -23.183 -1.491 2.354 1.00 79.62 1074 PRO A N 1
ATOM 8345 C CA . PRO A 1 1074 ? -23.747 -2.690 1.730 1.00 79.62 1074 PRO A CA 1
ATOM 8346 C C . PRO A 1 1074 ? -24.874 -3.346 2.540 1.00 79.62 1074 PRO A C 1
ATOM 8348 O O . PRO A 1 1074 ? -25.763 -3.982 1.980 1.00 79.62 1074 PRO A O 1
ATOM 8351 N N . ASN A 1 1075 ? -24.899 -3.123 3.856 1.00 80.38 1075 ASN A N 1
ATOM 8352 C CA . ASN A 1 1075 ? -25.894 -3.648 4.785 1.00 80.38 1075 ASN A CA 1
ATOM 8353 C C . ASN A 1 1075 ? -26.952 -2.613 5.205 1.00 80.38 1075 ASN A C 1
ATOM 8355 O O . ASN A 1 1075 ? -27.680 -2.833 6.176 1.00 80.38 1075 ASN A O 1
ATOM 8359 N N . ILE A 1 1076 ? -27.083 -1.493 4.487 1.00 88.69 1076 ILE A N 1
ATOM 8360 C CA . ILE A 1 1076 ? -27.905 -0.357 4.924 1.00 88.69 1076 ILE A CA 1
ATOM 8361 C C . ILE A 1 1076 ? -29.392 -0.688 5.109 1.00 88.69 1076 ILE A C 1
ATOM 8363 O O . ILE A 1 1076 ? -30.044 -0.107 5.969 1.00 88.69 1076 ILE A O 1
ATOM 8367 N N . ALA A 1 1077 ? -29.941 -1.672 4.391 1.00 89.12 1077 ALA A N 1
ATOM 8368 C CA . ALA A 1 1077 ? -31.330 -2.105 4.578 1.00 89.12 1077 ALA A CA 1
ATOM 8369 C C . ALA A 1 1077 ? -31.619 -2.632 5.999 1.00 89.12 1077 ALA A C 1
ATOM 8371 O O . ALA A 1 1077 ? -32.770 -2.623 6.439 1.00 89.12 1077 ALA A O 1
ATOM 8372 N N . ARG A 1 1078 ? -30.587 -3.059 6.739 1.00 89.00 1078 ARG A N 1
ATOM 8373 C CA . ARG A 1 1078 ? -30.714 -3.530 8.125 1.00 89.00 1078 ARG A CA 1
ATOM 8374 C C . ARG A 1 1078 ? -31.026 -2.419 9.115 1.00 89.00 1078 ARG A C 1
ATOM 8376 O O . ARG A 1 1078 ? -31.434 -2.732 10.224 1.00 89.00 1078 ARG A O 1
ATOM 8383 N N . ILE A 1 1079 ? -30.919 -1.137 8.748 1.00 93.56 1079 ILE A N 1
ATOM 8384 C CA . ILE A 1 1079 ? -31.333 -0.046 9.648 1.00 93.56 1079 ILE A CA 1
ATOM 8385 C C . ILE A 1 1079 ? -32.799 -0.188 10.082 1.00 93.56 1079 ILE A C 1
ATOM 8387 O O . ILE A 1 1079 ? -33.153 0.246 11.170 1.00 93.56 1079 ILE A O 1
ATOM 8391 N N . GLN A 1 1080 ? -33.638 -0.839 9.266 1.00 94.31 1080 GLN A N 1
ATOM 8392 C CA . GLN A 1 1080 ? -35.050 -1.088 9.572 1.00 94.31 1080 GLN A CA 1
ATOM 8393 C C . GLN A 1 1080 ? -35.258 -2.048 10.754 1.00 94.31 1080 GLN A C 1
ATOM 8395 O O . GLN A 1 1080 ? -36.347 -2.073 11.326 1.00 94.31 1080 GLN A O 1
ATOM 8400 N N . ASP A 1 1081 ? -34.236 -2.824 11.120 1.00 91.69 1081 ASP A N 1
ATOM 8401 C CA . ASP A 1 1081 ? -34.297 -3.799 12.211 1.00 91.69 1081 ASP A CA 1
ATOM 8402 C C . ASP A 1 1081 ? -34.076 -3.144 13.587 1.00 91.69 1081 ASP A C 1
ATOM 8404 O O . ASP A 1 1081 ? -34.288 -3.784 14.619 1.00 91.69 1081 ASP A O 1
ATOM 8408 N N . PHE A 1 1082 ? -33.675 -1.867 13.619 1.00 93.31 1082 PHE A N 1
ATOM 8409 C CA . PHE A 1 1082 ? -33.295 -1.159 14.839 1.00 93.31 1082 PHE A CA 1
ATOM 8410 C C . PHE A 1 1082 ? -34.283 -0.035 15.175 1.00 93.31 1082 PHE A C 1
ATOM 8412 O O . PHE A 1 1082 ? -34.721 0.697 14.290 1.00 93.31 1082 PHE A O 1
ATOM 8419 N N . PRO A 1 1083 ? -34.634 0.165 16.456 1.00 94.88 1083 PRO A N 1
ATOM 8420 C CA . PRO A 1 1083 ? -35.421 1.323 16.879 1.00 94.88 1083 PRO A CA 1
ATOM 8421 C C . PRO A 1 1083 ? -34.617 2.635 16.898 1.00 94.88 1083 PRO A C 1
ATOM 8423 O O . PRO A 1 1083 ? -35.218 3.712 16.807 1.00 94.88 1083 PRO A O 1
ATOM 8426 N N . TYR A 1 1084 ? -33.284 2.568 17.007 1.00 97.44 1084 TYR A N 1
ATOM 8427 C CA . TYR A 1 1084 ? -32.390 3.727 16.984 1.00 97.44 1084 TYR A CA 1
ATOM 8428 C C . TYR A 1 1084 ? -31.267 3.541 15.961 1.00 97.44 1084 TYR A C 1
ATOM 8430 O O . TYR A 1 1084 ? -30.577 2.524 15.962 1.00 97.44 1084 TYR A O 1
ATOM 8438 N N . VAL A 1 1085 ? -31.047 4.555 15.123 1.00 97.94 1085 VAL A N 1
ATOM 8439 C CA . VAL A 1 1085 ? -29.977 4.567 14.114 1.00 97.94 1085 VAL A CA 1
ATOM 8440 C C . VAL A 1 1085 ? -29.210 5.876 14.231 1.00 97.94 1085 VAL A C 1
ATOM 8442 O O . VAL A 1 1085 ? -29.814 6.951 14.212 1.00 97.94 1085 VAL A O 1
ATOM 8445 N N . ILE A 1 1086 ? -27.888 5.788 14.346 1.00 98.38 1086 ILE A N 1
ATOM 8446 C CA . ILE A 1 1086 ? -26.974 6.927 14.422 1.00 98.38 1086 ILE A CA 1
ATOM 8447 C C . ILE A 1 1086 ? -26.158 6.992 13.130 1.00 98.38 1086 ILE A C 1
ATOM 8449 O O . ILE A 1 1086 ? -25.522 6.013 12.744 1.00 98.38 1086 ILE A O 1
ATOM 8453 N N . LEU A 1 1087 ? -26.153 8.158 12.484 1.00 97.50 1087 LEU A N 1
ATOM 8454 C CA . LEU A 1 1087 ? -25.299 8.468 11.339 1.00 97.50 1087 LEU A CA 1
ATOM 8455 C C . LEU A 1 1087 ? -24.170 9.413 11.800 1.00 97.50 1087 LEU A C 1
ATOM 8457 O O . LEU A 1 1087 ? -24.433 10.600 12.024 1.00 97.50 1087 LEU A O 1
ATOM 8461 N N . PRO A 1 1088 ? -22.942 8.906 12.018 1.00 95.50 1088 PRO A N 1
ATOM 8462 C CA . PRO A 1 1088 ? -21.755 9.705 12.308 1.00 95.50 1088 PRO A CA 1
ATOM 8463 C C . PRO A 1 1088 ? -21.088 10.219 11.026 1.00 95.50 1088 PRO A C 1
ATOM 8465 O O . PRO A 1 1088 ? -20.399 9.473 10.339 1.00 95.50 1088 PRO A O 1
ATOM 8468 N N . THR A 1 1089 ? -21.263 11.506 10.716 1.00 94.69 1089 THR A N 1
ATOM 8469 C CA . THR A 1 1089 ? -20.642 12.172 9.551 1.00 94.69 1089 THR A CA 1
ATOM 8470 C C . THR A 1 1089 ? -20.809 11.363 8.252 1.00 94.69 1089 THR A C 1
ATOM 8472 O O . THR A 1 1089 ? -19.872 11.164 7.488 1.00 94.69 1089 THR A O 1
ATOM 8475 N N . VAL A 1 1090 ? -22.023 10.869 7.989 1.00 94.00 1090 VAL A N 1
ATOM 8476 C CA . VAL A 1 1090 ? -22.383 10.232 6.708 1.00 94.00 1090 VAL A CA 1
ATOM 8477 C C . VAL A 1 1090 ? -22.695 11.343 5.704 1.00 94.00 1090 VAL A C 1
ATOM 8479 O O . VAL A 1 1090 ? -23.858 11.637 5.422 1.00 94.00 1090 VAL A O 1
ATOM 8482 N N . THR A 1 1091 ? -21.652 12.052 5.274 1.00 92.75 1091 THR A N 1
ATOM 8483 C CA . THR A 1 1091 ? -21.743 13.289 4.480 1.00 92.75 1091 THR A CA 1
ATOM 8484 C C . THR A 1 1091 ? -22.341 13.035 3.106 1.00 92.75 1091 THR A C 1
ATOM 8486 O O . THR A 1 1091 ? -23.294 13.722 2.724 1.00 92.75 1091 THR A O 1
ATOM 8489 N N . TYR A 1 1092 ? -21.790 12.045 2.401 1.00 89.44 1092 TYR A N 1
ATOM 8490 C CA . TYR A 1 1092 ? -22.148 11.684 1.035 1.00 89.44 1092 TYR A CA 1
ATOM 8491 C C . TYR A 1 1092 ? -23.056 10.461 1.076 1.00 89.44 1092 TYR A C 1
ATOM 8493 O O . TYR A 1 1092 ? -22.605 9.330 1.247 1.00 89.44 1092 TYR A O 1
ATOM 8501 N N . ALA A 1 1093 ? -24.362 10.696 0.987 1.00 88.38 1093 ALA A N 1
ATOM 8502 C CA . ALA A 1 1093 ? -25.345 9.631 1.069 1.00 88.38 1093 ALA A CA 1
ATOM 8503 C C . ALA A 1 1093 ? -25.533 8.986 -0.309 1.00 88.38 1093 ALA A C 1
ATOM 8505 O O . ALA A 1 1093 ? -26.017 9.628 -1.249 1.00 88.38 1093 ALA A O 1
ATOM 8506 N N . THR A 1 1094 ? -25.206 7.700 -0.425 1.00 86.56 1094 THR A N 1
ATOM 8507 C CA . THR A 1 1094 ? -25.524 6.921 -1.628 1.00 86.56 1094 THR A CA 1
ATOM 8508 C C . THR A 1 1094 ? -27.036 6.867 -1.859 1.00 86.56 1094 THR A C 1
ATOM 8510 O O . THR A 1 1094 ? -27.828 7.014 -0.923 1.00 86.56 1094 THR A O 1
ATOM 8513 N N . GLU A 1 1095 ? -27.473 6.641 -3.099 1.00 85.38 1095 GLU A N 1
ATOM 8514 C CA . GLU A 1 1095 ? -28.906 6.508 -3.416 1.00 85.38 1095 GLU A CA 1
ATOM 8515 C C . GLU A 1 1095 ? -29.604 5.458 -2.535 1.00 85.38 1095 GLU A C 1
ATOM 8517 O O . GLU A 1 1095 ? -30.737 5.659 -2.094 1.00 85.38 1095 GLU A O 1
ATOM 8522 N N . ALA A 1 1096 ? -28.913 4.360 -2.220 1.00 84.81 1096 ALA A N 1
ATOM 8523 C CA . ALA A 1 1096 ? -29.427 3.321 -1.338 1.00 84.81 1096 ALA A CA 1
ATOM 8524 C C . ALA A 1 1096 ? -29.562 3.793 0.117 1.00 84.81 1096 ALA A C 1
ATOM 8526 O O . ALA A 1 1096 ? -30.594 3.541 0.743 1.00 84.81 1096 ALA A O 1
ATOM 8527 N N . VAL A 1 1097 ? -28.573 4.532 0.639 1.00 90.81 1097 VAL A N 1
ATOM 8528 C CA . VAL A 1 1097 ? -28.663 5.158 1.968 1.00 90.81 1097 VAL A CA 1
ATOM 8529 C C . VAL A 1 1097 ? -29.845 6.114 2.027 1.00 90.81 1097 VAL A C 1
ATOM 8531 O O . VAL A 1 1097 ? -30.659 6.022 2.946 1.00 90.81 1097 VAL A O 1
ATOM 8534 N N . GLN A 1 1098 ? -30.002 6.977 1.023 1.00 92.00 1098 GLN A N 1
ATOM 8535 C CA . GLN A 1 1098 ? -31.132 7.902 0.945 1.00 92.00 1098 GLN A CA 1
ATOM 8536 C C . GLN A 1 1098 ? -32.476 7.156 0.908 1.00 92.00 1098 GLN A C 1
ATOM 8538 O O . GLN A 1 1098 ? -33.407 7.517 1.633 1.00 92.00 1098 GLN A O 1
ATOM 8543 N N . ALA A 1 1099 ? -32.575 6.092 0.106 1.00 91.62 1099 ALA A N 1
ATOM 8544 C CA . ALA A 1 1099 ? -33.796 5.308 -0.046 1.00 91.62 1099 ALA A CA 1
ATOM 8545 C C . ALA A 1 1099 ? -34.207 4.578 1.242 1.00 91.62 1099 ALA A C 1
ATOM 8547 O O . ALA A 1 1099 ? -35.394 4.555 1.573 1.00 91.62 1099 ALA A O 1
ATOM 8548 N N . GLU A 1 1100 ? -33.261 3.986 1.971 1.00 94.19 1100 GLU A N 1
ATOM 8549 C CA . GLU A 1 1100 ? -33.556 3.276 3.220 1.00 94.19 1100 GLU A CA 1
ATOM 8550 C C . GLU A 1 1100 ? -33.842 4.238 4.373 1.00 94.19 1100 GLU A C 1
ATOM 8552 O O . GLU A 1 1100 ? -34.815 4.052 5.110 1.00 94.19 1100 GLU A O 1
ATOM 8557 N N . VAL A 1 1101 ? -33.086 5.333 4.475 1.00 95.12 1101 VAL A N 1
ATOM 8558 C CA . VAL A 1 1101 ? -33.339 6.395 5.456 1.00 95.12 1101 VAL A CA 1
ATOM 8559 C C . VAL A 1 1101 ? -34.723 7.023 5.263 1.00 95.12 1101 VAL A C 1
ATOM 8561 O O . VAL A 1 1101 ? -35.410 7.304 6.243 1.00 95.12 1101 VAL A O 1
ATOM 8564 N N . ALA A 1 1102 ? -35.184 7.196 4.021 1.00 93.44 1102 ALA A N 1
ATOM 8565 C CA . ALA A 1 1102 ? -36.517 7.731 3.742 1.00 93.44 1102 ALA A CA 1
ATOM 8566 C C . ALA A 1 1102 ? -37.662 6.814 4.218 1.00 93.44 1102 ALA A C 1
ATOM 8568 O O . ALA A 1 1102 ? -38.757 7.300 4.508 1.00 93.44 1102 ALA A O 1
ATOM 8569 N N . LYS A 1 1103 ? -37.427 5.497 4.294 1.00 94.12 1103 LYS A N 1
ATOM 8570 C CA . LYS A 1 1103 ? -38.405 4.497 4.767 1.00 94.12 1103 LYS A CA 1
ATOM 8571 C C . LYS A 1 1103 ? -38.350 4.286 6.280 1.00 94.12 1103 LYS A C 1
ATOM 8573 O O . LYS A 1 1103 ? -39.280 3.707 6.841 1.00 94.12 1103 LYS A O 1
ATOM 8578 N N . TYR A 1 1104 ? -37.268 4.720 6.920 1.00 95.94 1104 TYR A N 1
ATOM 8579 C CA . TYR A 1 1104 ? -36.979 4.404 8.308 1.00 95.94 1104 TYR A CA 1
ATOM 8580 C C . TYR A 1 1104 ? -37.967 5.071 9.272 1.00 95.94 1104 TYR A C 1
ATOM 8582 O O . TYR A 1 1104 ? -38.130 6.291 9.294 1.00 95.94 1104 TYR A O 1
ATOM 8590 N N . ALA A 1 1105 ? -38.641 4.245 10.076 1.00 93.75 1105 ALA A N 1
ATOM 8591 C CA . ALA A 1 1105 ? -39.684 4.680 11.006 1.00 93.75 1105 ALA A CA 1
ATOM 8592 C C . ALA A 1 1105 ? -39.187 4.882 12.450 1.00 93.75 1105 ALA A C 1
ATOM 8594 O O . ALA A 1 1105 ? -39.927 5.419 13.278 1.00 93.75 1105 ALA A O 1
ATOM 8595 N N . GLY A 1 1106 ? -37.970 4.424 12.763 1.00 94.44 1106 GLY A N 1
ATOM 8596 C CA . GLY A 1 1106 ? -37.362 4.567 14.083 1.00 94.44 1106 GLY A CA 1
ATOM 8597 C C . GLY A 1 1106 ? -36.766 5.957 14.324 1.00 94.44 1106 GLY A C 1
ATOM 8598 O O . GLY A 1 1106 ? -36.982 6.909 13.571 1.00 94.44 1106 GLY A O 1
ATOM 8599 N N . LYS A 1 1107 ? -35.996 6.095 15.407 1.00 96.75 1107 LYS A N 1
ATOM 8600 C CA . LYS A 1 1107 ? -35.347 7.361 15.767 1.00 96.75 1107 LYS A CA 1
ATOM 8601 C C . LYS A 1 1107 ? -34.011 7.482 15.035 1.00 96.75 1107 LYS A C 1
ATOM 8603 O O . LYS A 1 1107 ? -33.072 6.747 15.334 1.00 96.75 1107 LYS A O 1
ATOM 8608 N N . LEU A 1 1108 ? -33.944 8.397 14.069 1.00 97.94 1108 LEU A N 1
ATOM 8609 C CA . LEU A 1 1108 ? -32.734 8.687 13.299 1.00 97.94 1108 LEU A CA 1
ATOM 8610 C C . LEU A 1 1108 ? -31.970 9.853 13.929 1.00 97.94 1108 LEU A C 1
ATOM 8612 O O . LEU A 1 1108 ? -32.521 10.945 14.080 1.00 97.94 1108 LEU A O 1
ATOM 8616 N N . ILE A 1 1109 ? -30.710 9.627 14.286 1.00 98.44 1109 ILE A N 1
ATOM 8617 C CA . ILE A 1 1109 ? -29.850 10.585 14.982 1.00 98.44 1109 ILE A CA 1
ATOM 8618 C C . ILE A 1 1109 ? -28.677 10.936 14.069 1.00 98.44 1109 ILE A C 1
ATOM 8620 O O . ILE A 1 1109 ? -27.954 10.058 13.608 1.00 98.44 1109 ILE A O 1
ATOM 8624 N N . LEU A 1 1110 ? -28.485 12.224 13.808 1.00 97.94 1110 LEU A N 1
ATOM 8625 C CA . LEU A 1 1110 ? -27.458 12.737 12.907 1.00 97.94 1110 LEU A CA 1
ATOM 8626 C C . LEU A 1 1110 ? -26.377 13.445 13.718 1.00 97.94 1110 LEU A C 1
ATOM 8628 O O . LEU A 1 1110 ? -26.668 14.427 14.407 1.00 97.94 1110 LEU A O 1
ATOM 8632 N N . VAL A 1 1111 ? -25.139 12.970 13.603 1.00 96.75 1111 VAL A N 1
ATOM 8633 C CA . VAL A 1 1111 ? -23.953 13.589 14.204 1.00 96.75 1111 VAL A CA 1
ATOM 8634 C C . VAL A 1 1111 ? -23.090 14.171 13.090 1.00 96.75 1111 VAL A C 1
ATOM 8636 O O . VAL A 1 1111 ? -22.962 13.572 12.019 1.00 96.75 1111 VAL A O 1
ATOM 8639 N N . GLY A 1 1112 ? -22.514 15.348 13.330 1.00 91.62 1112 GLY A N 1
ATOM 8640 C CA . GLY A 1 1112 ? -21.664 16.024 12.352 1.00 91.62 1112 GLY A CA 1
ATOM 8641 C C . GLY A 1 1112 ? -22.414 16.406 11.071 1.00 91.62 1112 GLY A C 1
ATOM 8642 O O . GLY A 1 1112 ? -23.595 16.781 11.097 1.00 91.62 1112 GLY A O 1
ATOM 8643 N N . ASN A 1 1113 ? -21.711 16.323 9.943 1.00 90.75 1113 ASN A N 1
ATOM 8644 C CA . ASN A 1 1113 ? -22.264 16.581 8.615 1.00 90.75 1113 ASN A CA 1
ATOM 8645 C C . ASN A 1 1113 ? -22.845 15.285 8.049 1.00 90.75 1113 ASN A C 1
ATOM 8647 O O . ASN A 1 1113 ? -22.212 14.623 7.246 1.00 90.75 1113 ASN A O 1
ATOM 8651 N N . SER A 1 1114 ? -24.029 14.889 8.513 1.00 94.56 1114 SER A N 1
ATOM 8652 C CA . SER A 1 1114 ? -24.704 13.686 8.011 1.00 94.56 1114 SER A CA 1
ATOM 8653 C C . SER A 1 1114 ? -25.891 14.030 7.122 1.00 94.56 1114 SER A C 1
ATOM 8655 O O . SER A 1 1114 ? -26.681 14.911 7.471 1.00 94.56 1114 SER A O 1
ATOM 8657 N N . LEU A 1 1115 ? -26.035 13.285 6.021 1.00 94.19 1115 LEU A N 1
ATOM 8658 C CA . LEU A 1 1115 ? -27.075 13.431 5.000 1.00 94.19 1115 LEU A CA 1
ATOM 8659 C C . LEU A 1 1115 ? -27.119 14.841 4.404 1.00 94.19 1115 LEU A C 1
ATOM 8661 O O . LEU A 1 1115 ? -28.188 15.437 4.302 1.00 94.19 1115 LEU A O 1
ATOM 8665 N N . THR A 1 1116 ? -25.951 15.393 4.073 1.00 93.31 1116 THR A N 1
ATOM 8666 C CA . THR A 1 1116 ? -25.830 16.759 3.546 1.00 93.31 1116 THR A CA 1
ATOM 8667 C C . THR A 1 1116 ? -25.650 16.799 2.040 1.00 93.31 1116 THR A C 1
ATOM 8669 O O . THR A 1 1116 ? -26.082 17.761 1.415 1.00 93.31 1116 THR A O 1
ATOM 8672 N N . ARG A 1 1117 ? -25.025 15.776 1.454 1.00 91.69 1117 ARG A N 1
ATOM 8673 C CA . ARG A 1 1117 ? -24.680 15.718 0.033 1.00 91.69 1117 ARG A CA 1
ATOM 8674 C C . ARG A 1 1117 ? -25.106 14.389 -0.567 1.00 91.69 1117 ARG A C 1
ATOM 8676 O O . ARG A 1 1117 ? -25.199 13.381 0.140 1.00 91.69 1117 ARG A O 1
ATOM 8683 N N . ASP A 1 1118 ? -25.395 14.406 -1.860 1.00 84.50 1118 ASP A N 1
ATOM 8684 C CA . ASP A 1 1118 ? -25.662 13.196 -2.624 1.00 84.50 1118 ASP A CA 1
ATOM 8685 C C . ASP A 1 1118 ? -24.365 12.423 -2.909 1.00 84.50 1118 ASP A C 1
ATOM 8687 O O . ASP A 1 1118 ? -23.299 12.713 -2.364 1.00 84.50 1118 ASP A O 1
ATOM 8691 N N . THR A 1 1119 ? -24.468 11.382 -3.731 1.00 81.31 1119 THR A N 1
ATOM 8692 C CA . THR A 1 1119 ? -23.370 10.441 -3.977 1.00 81.31 1119 THR A CA 1
ATOM 8693 C C . THR A 1 1119 ? -22.140 11.106 -4.604 1.00 81.31 1119 THR A C 1
ATOM 8695 O O . THR A 1 1119 ? -21.030 10.667 -4.337 1.00 81.31 1119 THR A O 1
ATOM 8698 N N . TRP A 1 1120 ? -22.306 12.166 -5.402 1.00 79.19 1120 TRP A N 1
ATOM 8699 C CA . TRP A 1 1120 ? -21.224 12.750 -6.215 1.00 79.19 1120 TRP A CA 1
ATOM 8700 C C . TRP A 1 1120 ? -20.944 14.225 -5.901 1.00 79.19 1120 TRP A C 1
ATOM 8702 O O . TRP A 1 1120 ? -20.364 14.924 -6.734 1.00 79.19 1120 TRP A O 1
ATOM 8712 N N . ASP A 1 1121 ? -21.364 14.685 -4.718 1.00 81.25 1121 ASP A N 1
ATOM 8713 C CA . ASP A 1 1121 ? -21.302 16.088 -4.279 1.00 81.25 1121 ASP A CA 1
ATOM 8714 C C . ASP A 1 1121 ? -21.959 17.074 -5.267 1.00 81.25 1121 ASP A C 1
ATOM 8716 O O . ASP A 1 1121 ? -21.555 18.229 -5.404 1.00 81.25 1121 ASP A O 1
ATOM 8720 N N . GLU A 1 1122 ? -22.983 16.628 -5.995 1.00 80.56 1122 GLU A N 1
ATOM 8721 C CA . GLU A 1 1122 ? -23.669 17.445 -7.000 1.00 80.56 1122 GLU A CA 1
ATOM 8722 C C . GLU A 1 1122 ? -24.855 18.198 -6.407 1.00 80.56 1122 GLU A C 1
ATOM 8724 O O . GLU A 1 1122 ? -25.170 19.314 -6.833 1.00 80.56 1122 GLU A O 1
ATOM 8729 N N . GLN A 1 1123 ? -25.538 17.582 -5.442 1.00 85.50 1123 GLN A N 1
ATOM 8730 C CA . GLN A 1 1123 ? -26.779 18.098 -4.881 1.00 85.50 1123 GLN A CA 1
ATOM 8731 C C . GLN A 1 1123 ? -26.799 17.994 -3.362 1.00 85.50 1123 GLN A C 1
ATOM 8733 O O . GLN A 1 1123 ? -26.264 17.064 -2.755 1.00 85.50 1123 GLN A O 1
ATOM 8738 N N . ASP A 1 1124 ? -27.483 18.955 -2.746 1.00 91.75 1124 ASP A N 1
ATOM 8739 C CA . ASP A 1 1124 ? -27.752 18.915 -1.317 1.00 91.75 1124 ASP A CA 1
ATOM 8740 C C . ASP A 1 1124 ? -28.817 17.855 -1.016 1.00 91.75 1124 ASP A C 1
ATOM 8742 O O . ASP A 1 1124 ? -29.911 17.853 -1.591 1.00 91.75 1124 ASP A O 1
ATOM 8746 N N . VAL A 1 1125 ? -28.522 16.985 -0.055 1.00 91.38 1125 VAL A N 1
ATOM 8747 C CA . VAL A 1 1125 ? -29.494 16.040 0.497 1.00 91.38 1125 VAL A CA 1
ATOM 8748 C C . VAL A 1 1125 ? -30.187 16.701 1.680 1.00 91.38 1125 VAL A C 1
ATOM 8750 O O . VAL A 1 1125 ? -29.563 17.308 2.547 1.00 91.38 1125 VAL A O 1
ATOM 8753 N N . THR A 1 1126 ? -31.516 16.607 1.712 1.00 89.75 1126 THR A N 1
ATOM 8754 C CA . THR A 1 1126 ? -32.308 17.071 2.855 1.00 89.75 1126 THR A CA 1
ATOM 8755 C C . THR A 1 1126 ? -32.662 15.874 3.734 1.00 89.75 1126 THR A C 1
ATOM 8757 O O . THR A 1 1126 ? -33.350 14.968 3.255 1.00 89.75 1126 THR A O 1
ATOM 8760 N N . PRO A 1 1127 ? -32.254 15.852 5.016 1.00 90.81 1127 PRO A N 1
ATOM 8761 C CA . PRO A 1 1127 ? -32.628 14.774 5.922 1.00 90.81 1127 PRO A CA 1
ATOM 8762 C C . PRO A 1 1127 ? -34.152 14.655 6.099 1.00 90.81 1127 PRO A C 1
ATOM 8764 O O . PRO A 1 1127 ? -34.858 15.669 6.030 1.00 90.81 1127 PRO A O 1
ATOM 8767 N N . PRO A 1 1128 ? -34.687 13.456 6.403 1.00 91.81 1128 PRO A N 1
ATOM 8768 C CA . PRO A 1 1128 ? -36.104 13.291 6.720 1.00 91.81 1128 PRO A CA 1
ATOM 8769 C C . PRO A 1 1128 ? -36.544 14.211 7.866 1.00 91.81 1128 PRO A C 1
ATOM 8771 O O . PRO A 1 1128 ? -35.814 14.400 8.837 1.00 91.81 1128 PRO A O 1
ATOM 8774 N N . SER A 1 1129 ? -37.775 14.732 7.815 1.00 85.69 1129 SER A N 1
ATOM 8775 C CA . SER A 1 1129 ? -38.274 15.727 8.783 1.00 85.69 1129 SER A CA 1
ATOM 8776 C C . SER A 1 1129 ? -38.301 15.260 10.248 1.00 85.69 1129 SER A C 1
ATOM 8778 O O . SER A 1 1129 ? -38.443 16.087 11.144 1.00 85.69 1129 SER A O 1
ATOM 8780 N N . GLY A 1 1130 ? -38.219 13.948 10.495 1.00 88.38 1130 GLY A N 1
ATOM 8781 C CA . GLY A 1 1130 ? -38.150 13.345 11.832 1.00 88.38 1130 GLY A CA 1
ATOM 8782 C C . GLY A 1 1130 ? -36.730 13.091 12.352 1.00 88.38 1130 GLY A C 1
ATOM 8783 O O . GLY A 1 1130 ? -36.587 12.613 13.475 1.00 88.38 1130 GLY A O 1
ATOM 8784 N N . ALA A 1 1131 ? -35.692 13.385 11.563 1.00 95.62 1131 ALA A N 1
ATOM 8785 C CA . ALA A 1 1131 ? -34.305 13.186 11.961 1.00 95.62 1131 ALA A CA 1
ATOM 8786 C C . ALA A 1 1131 ? -33.875 14.199 13.035 1.00 95.62 1131 ALA A C 1
ATOM 8788 O O . ALA A 1 1131 ? -34.225 15.380 12.983 1.00 95.62 1131 ALA A O 1
ATOM 8789 N N . ILE A 1 1132 ? -33.086 13.743 14.006 1.00 97.25 1132 ILE A N 1
ATOM 8790 C CA . ILE A 1 1132 ? -32.634 14.547 15.144 1.00 97.25 1132 ILE A CA 1
ATOM 8791 C C . ILE A 1 1132 ? -31.158 14.859 14.957 1.00 97.25 1132 ILE A C 1
ATOM 8793 O O . ILE A 1 1132 ? -30.312 13.976 15.071 1.00 97.25 1132 ILE A O 1
ATOM 8797 N N . LYS A 1 1133 ? -30.843 16.126 14.696 1.00 96.38 1133 LYS A N 1
ATOM 8798 C CA . LYS A 1 1133 ? -29.459 16.594 14.615 1.00 96.38 1133 LYS A CA 1
ATOM 8799 C C . LYS A 1 1133 ? -28.933 16.936 16.006 1.00 96.38 1133 LYS A C 1
ATOM 8801 O O . LYS A 1 1133 ? -29.582 17.686 16.735 1.00 96.38 1133 LYS A O 1
ATOM 8806 N N . VAL A 1 1134 ? -27.760 16.414 16.346 1.00 97.00 1134 VAL A N 1
ATOM 8807 C CA . VAL A 1 1134 ? -27.065 16.681 17.613 1.00 97.00 1134 VAL A CA 1
ATOM 8808 C C . VAL A 1 1134 ? -25.664 17.241 17.360 1.00 97.00 1134 VAL A C 1
ATOM 8810 O O . VAL A 1 1134 ? -25.094 17.053 16.285 1.00 97.00 1134 VAL A O 1
ATOM 8813 N N . GLY A 1 1135 ? -25.117 17.964 18.336 1.00 90.94 1135 GLY A N 1
ATOM 8814 C CA . GLY A 1 1135 ? -23.807 18.610 18.254 1.00 90.94 1135 GLY A CA 1
ATOM 8815 C C . GLY A 1 1135 ? -22.638 17.736 18.710 1.00 90.94 1135 GLY A C 1
ATOM 8816 O O . GLY A 1 1135 ? -21.492 18.107 18.472 1.00 90.94 1135 GLY A O 1
ATOM 8817 N N . SER A 1 1136 ? -22.889 16.594 19.363 1.00 93.81 1136 SER A N 1
ATOM 8818 C CA . SER A 1 1136 ? -21.826 15.701 19.847 1.00 93.81 1136 SER A CA 1
ATOM 8819 C C . SER A 1 1136 ? -22.246 14.231 19.939 1.00 93.81 1136 SER A C 1
ATOM 8821 O O . SER A 1 1136 ? -23.432 13.902 19.997 1.00 93.81 1136 SER A O 1
ATOM 8823 N N . ALA A 1 1137 ? -21.255 13.340 20.022 1.00 95.50 1137 ALA A N 1
ATOM 8824 C CA . ALA A 1 1137 ? -21.455 11.913 20.271 1.00 95.50 1137 ALA A CA 1
ATOM 8825 C C . ALA A 1 1137 ? -22.165 11.625 21.610 1.00 95.50 1137 ALA A C 1
ATOM 8827 O O . ALA A 1 1137 ? -23.046 10.770 21.678 1.00 95.50 1137 ALA A O 1
ATOM 8828 N N . ALA A 1 1138 ? -21.847 12.384 22.665 1.00 96.31 1138 ALA A N 1
ATOM 8829 C CA . ALA A 1 1138 ? -22.513 12.256 23.962 1.00 96.31 1138 ALA A CA 1
ATOM 8830 C C . ALA A 1 1138 ? -24.004 12.626 23.884 1.00 96.31 1138 ALA A C 1
ATOM 8832 O O . ALA A 1 1138 ? -24.850 11.953 24.472 1.00 96.31 1138 ALA A O 1
ATOM 8833 N N . GLU A 1 1139 ? -24.347 13.667 23.118 1.00 97.00 1139 GLU A N 1
ATOM 8834 C CA . GLU A 1 1139 ? -25.744 14.023 22.860 1.00 97.00 1139 GLU A CA 1
ATOM 8835 C C . GLU A 1 1139 ? -26.471 12.955 22.037 1.00 97.00 1139 GLU A C 1
ATOM 8837 O O . GLU A 1 1139 ? -27.657 12.732 22.279 1.00 97.00 1139 GLU A O 1
ATOM 8842 N N . ALA A 1 1140 ? -25.782 12.278 21.108 1.00 97.12 1140 ALA A N 1
ATOM 8843 C CA . ALA A 1 1140 ? -26.345 11.147 20.369 1.00 97.12 1140 ALA A CA 1
ATOM 8844 C C . ALA A 1 1140 ? -26.682 9.978 21.301 1.00 97.12 1140 ALA A C 1
ATOM 8846 O O . ALA A 1 1140 ? -27.813 9.495 21.276 1.00 97.12 1140 ALA A O 1
ATOM 8847 N N . ALA A 1 1141 ? -25.752 9.580 22.174 1.00 96.00 1141 ALA A N 1
ATOM 8848 C CA . ALA A 1 1141 ? -25.997 8.540 23.175 1.00 96.00 1141 ALA A CA 1
ATOM 8849 C C . ALA A 1 1141 ? -27.168 8.912 24.106 1.00 96.00 1141 ALA A C 1
ATOM 8851 O O . ALA A 1 1141 ? -28.036 8.086 24.380 1.00 96.00 1141 ALA A O 1
ATOM 8852 N N . ALA A 1 1142 ? -27.278 10.184 24.507 1.00 95.69 1142 ALA A N 1
ATOM 8853 C CA . ALA A 1 1142 ? -28.386 10.675 25.330 1.00 95.69 1142 ALA A CA 1
ATOM 8854 C C . ALA A 1 1142 ? -29.764 10.632 24.634 1.00 95.69 1142 ALA A C 1
ATOM 8856 O O . ALA A 1 1142 ? -30.794 10.744 25.303 1.00 95.69 1142 ALA A O 1
ATOM 8857 N N . GLN A 1 1143 ? -29.823 10.473 23.304 1.00 96.06 1143 GLN A N 1
ATOM 8858 C CA . GLN A 1 1143 ? -31.087 10.263 22.592 1.00 96.06 1143 GLN A CA 1
ATOM 8859 C C . GLN A 1 1143 ? -31.649 8.848 22.767 1.00 96.06 1143 GLN A C 1
ATOM 8861 O O . GLN A 1 1143 ? -32.829 8.644 22.455 1.00 96.06 1143 GLN A O 1
ATOM 8866 N N . ILE A 1 1144 ? -30.850 7.898 23.251 1.00 94.81 1144 ILE A N 1
ATOM 8867 C CA . ILE A 1 1144 ? -31.269 6.524 23.518 1.00 94.81 1144 ILE A CA 1
ATOM 8868 C C . ILE A 1 1144 ? -31.901 6.480 24.912 1.00 94.81 1144 ILE A C 1
ATOM 8870 O O . ILE A 1 1144 ? -31.224 6.517 25.934 1.00 94.81 1144 ILE A O 1
ATOM 8874 N N . THR A 1 1145 ? -33.231 6.464 24.958 1.00 85.06 1145 THR A N 1
ATOM 8875 C CA . THR A 1 1145 ? -33.990 6.609 26.215 1.00 85.06 1145 THR A CA 1
ATOM 8876 C C . THR A 1 1145 ? -34.479 5.289 26.801 1.00 85.06 1145 THR A C 1
ATOM 8878 O O . THR A 1 1145 ? -34.943 5.256 27.938 1.00 85.06 1145 THR A O 1
ATOM 8881 N N . THR A 1 1146 ? -34.421 4.214 26.019 1.00 80.19 1146 THR A N 1
ATOM 8882 C CA . THR A 1 1146 ? -34.852 2.870 26.405 1.00 80.19 1146 THR A CA 1
ATOM 8883 C C . THR A 1 1146 ? -33.777 1.890 25.978 1.00 80.19 1146 THR A C 1
ATOM 8885 O O . THR A 1 1146 ? -33.394 1.890 24.811 1.00 80.19 1146 THR A O 1
ATOM 8888 N N . THR A 1 1147 ? -33.310 1.071 26.913 1.00 78.69 1147 THR A N 1
ATOM 8889 C CA . THR A 1 1147 ? -32.430 -0.064 26.639 1.00 78.69 1147 THR A CA 1
ATOM 8890 C C . THR A 1 1147 ? -33.007 -1.303 27.321 1.00 78.69 1147 THR A C 1
ATOM 8892 O O . THR A 1 1147 ? -33.625 -1.184 28.386 1.00 78.69 1147 THR A O 1
ATOM 8895 N N . PRO A 1 1148 ? -32.816 -2.504 26.751 1.00 78.44 1148 PRO A N 1
ATOM 8896 C CA . PRO A 1 1148 ? -33.352 -3.738 27.326 1.00 78.44 1148 PRO A CA 1
ATOM 8897 C C . PRO A 1 1148 ? -32.712 -4.078 28.681 1.00 78.44 1148 PRO A C 1
ATOM 8899 O O . PRO A 1 1148 ? -33.313 -4.776 29.497 1.00 78.44 1148 PRO A O 1
ATOM 8902 N N . LEU A 1 1149 ? -31.517 -3.549 28.955 1.00 86.06 1149 LEU A N 1
ATOM 8903 C CA . LEU A 1 1149 ? -30.796 -3.745 30.206 1.00 86.06 1149 LEU A CA 1
ATOM 8904 C C . LEU A 1 1149 ? -30.077 -2.473 30.669 1.00 86.06 1149 LEU A C 1
ATOM 8906 O O . LEU A 1 1149 ? -29.746 -1.594 29.873 1.00 86.06 1149 LEU A O 1
ATOM 8910 N N . THR A 1 1150 ? -29.815 -2.401 31.970 1.00 86.81 1150 THR A N 1
ATOM 8911 C CA . THR A 1 1150 ? -28.990 -1.382 32.626 1.00 86.81 1150 THR A CA 1
ATOM 8912 C C . THR A 1 1150 ? -27.899 -2.079 33.430 1.00 86.81 1150 THR A C 1
ATOM 8914 O O . T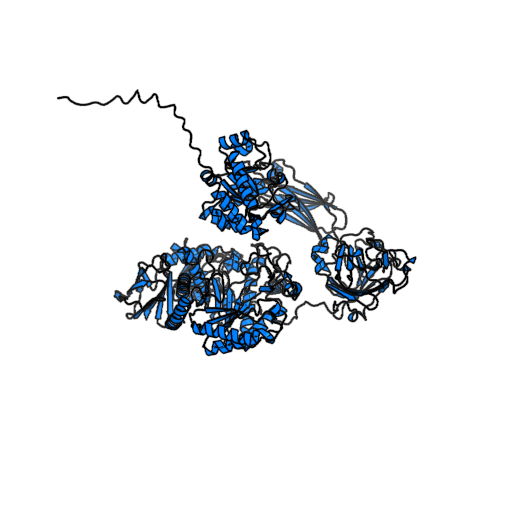HR A 1 1150 ? -28.190 -3.023 34.168 1.00 86.81 1150 THR A O 1
ATOM 8917 N N . ILE A 1 1151 ? -26.656 -1.614 33.304 1.00 87.50 1151 ILE A N 1
ATOM 8918 C CA . ILE A 1 1151 ? -25.503 -2.175 34.016 1.00 87.50 1151 ILE A CA 1
ATOM 8919 C C . ILE A 1 1151 ? -24.957 -1.130 34.981 1.00 87.50 1151 ILE A C 1
ATOM 8921 O O . ILE A 1 1151 ? -24.592 -0.025 34.593 1.00 87.50 1151 ILE A O 1
ATOM 8925 N N . GLU A 1 1152 ? -24.908 -1.494 36.257 1.00 89.06 1152 GLU A N 1
ATOM 8926 C CA . GLU A 1 1152 ? -24.279 -0.704 37.309 1.00 89.06 1152 GLU A CA 1
ATOM 8927 C C . GLU A 1 1152 ? -22.871 -1.241 37.587 1.00 89.06 1152 GLU A C 1
ATOM 8929 O O . GLU A 1 1152 ? -22.659 -2.458 37.629 1.00 89.06 1152 GLU A O 1
ATOM 8934 N N . ASN A 1 1153 ? -21.930 -0.324 37.834 1.00 88.38 1153 ASN A N 1
ATOM 8935 C CA . ASN A 1 1153 ? -20.502 -0.609 38.009 1.00 88.38 1153 ASN A CA 1
ATOM 8936 C C . ASN A 1 1153 ? -19.876 -1.312 36.794 1.00 88.38 1153 ASN A C 1
ATOM 8938 O O . ASN A 1 1153 ? -19.013 -2.164 36.968 1.00 88.38 1153 ASN A O 1
ATOM 8942 N N . GLY A 1 1154 ? -20.315 -0.985 35.576 1.00 85.88 1154 GLY A N 1
ATOM 8943 C CA . GLY A 1 1154 ? -19.760 -1.525 34.329 1.00 85.88 1154 GLY A CA 1
ATOM 8944 C C . GLY A 1 1154 ? -18.598 -0.715 33.741 1.00 85.88 1154 GLY A C 1
ATOM 8945 O O . GLY A 1 1154 ? -18.112 -1.036 32.663 1.00 85.88 1154 GLY A O 1
ATOM 8946 N N . ASP A 1 1155 ? -18.128 0.330 34.434 1.00 87.25 1155 ASP A N 1
ATOM 8947 C CA . ASP A 1 1155 ? -17.139 1.270 33.895 1.00 87.25 1155 ASP A CA 1
ATOM 8948 C C . ASP A 1 1155 ? -15.863 0.569 33.399 1.00 87.25 1155 ASP A C 1
ATOM 8950 O O . ASP A 1 1155 ? -15.155 -0.115 34.157 1.00 87.25 1155 ASP A O 1
ATOM 8954 N N . GLY A 1 1156 ? -15.558 0.788 32.117 1.00 85.88 1156 GLY A N 1
ATOM 8955 C CA . GLY A 1 1156 ? -14.401 0.225 31.419 1.00 85.88 1156 GLY A CA 1
ATOM 8956 C C . GLY A 1 1156 ? -14.581 -1.207 30.909 1.00 85.88 1156 GLY A C 1
ATOM 8957 O O . GLY A 1 1156 ? -13.628 -1.742 30.357 1.00 85.88 1156 GLY A O 1
ATOM 8958 N N . LEU A 1 1157 ? -15.752 -1.828 31.085 1.00 89.56 1157 LEU A N 1
ATOM 8959 C CA . LEU A 1 1157 ? -16.072 -3.127 30.489 1.00 89.56 1157 LEU A CA 1
ATOM 8960 C C . LEU A 1 1157 ? -16.609 -2.960 29.066 1.00 89.56 1157 LEU A C 1
ATOM 8962 O O . LEU A 1 1157 ? -17.250 -1.956 28.748 1.00 89.56 1157 LEU A O 1
ATOM 8966 N N . MET A 1 1158 ? -16.386 -3.975 28.235 1.00 91.50 1158 MET A N 1
ATOM 8967 C CA . MET A 1 1158 ? -16.951 -4.064 26.887 1.00 91.50 1158 MET A CA 1
ATOM 8968 C C . MET A 1 1158 ? -18.104 -5.055 26.911 1.00 91.50 1158 MET A C 1
ATOM 8970 O O . MET A 1 1158 ? -17.918 -6.203 27.317 1.00 91.50 1158 MET A O 1
ATOM 8974 N N . ILE A 1 1159 ? -19.300 -4.596 26.543 1.00 89.62 1159 ILE A N 1
ATOM 8975 C CA . ILE A 1 1159 ? -20.539 -5.354 26.712 1.00 89.62 1159 ILE A CA 1
ATOM 8976 C C . ILE A 1 1159 ? -21.251 -5.498 25.377 1.00 89.62 1159 ILE A C 1
ATOM 8978 O O . ILE A 1 1159 ? -21.695 -4.519 24.777 1.00 89.62 1159 ILE A O 1
ATOM 8982 N N . GLU A 1 1160 ? -21.461 -6.750 24.998 1.00 90.75 1160 GLU A N 1
ATOM 8983 C CA . GLU A 1 1160 ? -22.209 -7.135 23.817 1.00 90.75 1160 GLU A CA 1
ATOM 8984 C C . GLU A 1 1160 ? -23.532 -7.801 24.196 1.00 90.75 1160 GLU A C 1
ATOM 8986 O O . GLU A 1 1160 ? -23.635 -8.512 25.203 1.00 90.75 1160 GLU A O 1
ATOM 8991 N N . LEU A 1 1161 ? -24.541 -7.609 23.345 1.00 91.06 1161 LEU A N 1
ATOM 8992 C CA . LEU A 1 1161 ? -25.846 -8.240 23.483 1.00 91.06 1161 LEU A CA 1
ATOM 8993 C C . LEU A 1 1161 ? -26.139 -9.094 22.256 1.00 91.06 1161 LEU A C 1
ATOM 8995 O O . LEU A 1 1161 ? -26.173 -8.592 21.132 1.00 91.06 1161 LEU A O 1
ATOM 8999 N N . PHE A 1 1162 ? -26.412 -10.372 22.489 1.00 89.81 1162 PHE A N 1
ATOM 9000 C CA . PHE A 1 1162 ? -26.738 -11.342 21.456 1.00 89.81 1162 PHE A CA 1
ATOM 9001 C C . PHE A 1 1162 ? -28.035 -12.083 21.778 1.00 89.81 1162 PHE A C 1
ATOM 9003 O O . PHE A 1 1162 ? -28.492 -12.134 22.922 1.00 89.81 1162 PHE A O 1
ATOM 9010 N N . ARG A 1 1163 ? -28.624 -12.697 20.755 1.00 88.12 1163 ARG A N 1
ATOM 9011 C CA . ARG A 1 1163 ? -29.805 -13.548 20.862 1.00 88.12 1163 ARG A CA 1
ATOM 9012 C C . ARG A 1 1163 ? -29.563 -14.879 20.172 1.00 88.12 1163 ARG A C 1
ATOM 9014 O O . ARG A 1 1163 ? -29.137 -14.913 19.022 1.00 88.12 1163 ARG A O 1
ATOM 9021 N N . LYS A 1 1164 ? -29.887 -15.970 20.861 1.00 87.44 1164 LYS A N 1
ATOM 9022 C CA . LYS A 1 1164 ? -29.787 -17.341 20.356 1.00 87.44 1164 LYS A CA 1
ATOM 9023 C C . LYS A 1 1164 ? -31.102 -18.072 20.614 1.00 87.44 1164 LYS A C 1
ATOM 9025 O O . LYS A 1 1164 ? -31.375 -18.522 21.723 1.00 87.44 1164 LYS A O 1
ATOM 9030 N N . GLY A 1 1165 ? -31.951 -18.158 19.590 1.00 86.88 1165 GLY A N 1
ATOM 9031 C CA . GLY A 1 1165 ? -33.321 -18.651 19.752 1.00 86.88 1165 GLY A CA 1
ATOM 9032 C C . GLY A 1 1165 ? -34.115 -17.794 20.749 1.00 86.88 1165 GLY A C 1
ATOM 9033 O O . GLY A 1 1165 ? -34.286 -16.587 20.547 1.00 86.88 1165 GLY A O 1
ATOM 9034 N N . GLU A 1 1166 ? -34.597 -18.416 21.825 1.00 85.31 1166 GLU A N 1
ATOM 9035 C CA . GLU A 1 1166 ? -35.295 -17.727 22.922 1.00 85.31 1166 GLU A CA 1
ATOM 9036 C C . GLU A 1 1166 ? -34.337 -17.127 23.965 1.00 85.31 1166 GLU A C 1
ATOM 9038 O O . GLU A 1 1166 ? -34.758 -16.290 24.755 1.00 85.31 1166 GLU A O 1
ATOM 9043 N N . GLN A 1 1167 ? -33.047 -17.474 23.918 1.00 87.94 1167 GLN A N 1
ATOM 9044 C CA . GLN A 1 1167 ? -32.055 -17.012 24.885 1.00 87.94 1167 GLN A CA 1
ATOM 9045 C C . GLN A 1 1167 ? -31.522 -15.622 24.537 1.00 87.94 1167 GLN A C 1
ATOM 9047 O O . GLN A 1 1167 ? -31.160 -15.347 23.386 1.00 87.94 1167 GLN A O 1
ATOM 9052 N N . MET A 1 1168 ? -31.381 -14.775 25.554 1.00 89.56 1168 MET A N 1
ATOM 9053 C CA . MET A 1 1168 ? -30.601 -13.541 25.490 1.00 89.56 1168 MET A CA 1
ATOM 9054 C C . MET A 1 1168 ? -29.222 -13.782 26.111 1.00 89.56 1168 MET A C 1
ATOM 9056 O O . MET A 1 1168 ? -29.109 -14.385 27.176 1.00 89.56 1168 MET A O 1
ATOM 9060 N N . GLN A 1 1169 ? -28.168 -13.319 25.447 1.00 91.12 1169 GLN A N 1
ATOM 9061 C CA . GLN A 1 1169 ? -26.783 -13.483 25.877 1.00 91.12 1169 GLN A CA 1
ATOM 9062 C C . GLN A 1 1169 ? -26.140 -12.117 26.100 1.00 91.12 1169 GLN A C 1
ATOM 9064 O O . GLN A 1 1169 ? -26.100 -11.299 25.184 1.00 91.12 1169 GLN A O 1
ATOM 9069 N N . ILE A 1 1170 ? -25.602 -11.893 27.296 1.00 91.50 1170 ILE A N 1
ATOM 9070 C CA . ILE A 1 1170 ? -24.750 -10.744 27.608 1.00 91.50 1170 ILE A CA 1
ATOM 9071 C C . ILE A 1 1170 ? -23.314 -11.257 27.638 1.00 91.50 1170 ILE A C 1
ATOM 9073 O O . ILE A 1 1170 ? -22.982 -12.135 28.435 1.00 91.50 1170 ILE A O 1
ATOM 9077 N N . ARG A 1 1171 ? -22.472 -10.736 26.752 1.00 91.56 1171 ARG A N 1
ATOM 9078 C CA . ARG A 1 1171 ? -21.058 -11.107 26.643 1.00 91.56 1171 ARG A CA 1
ATOM 9079 C C . ARG A 1 1171 ? -20.226 -9.938 27.138 1.00 91.56 1171 ARG A C 1
ATOM 9081 O O . ARG A 1 1171 ? -20.390 -8.827 26.645 1.00 91.56 1171 ARG A O 1
ATOM 9088 N N . VAL A 1 1172 ? -19.387 -10.177 28.142 1.00 91.00 1172 VAL A N 1
ATOM 9089 C CA . VAL A 1 1172 ? -18.654 -9.108 28.829 1.00 91.00 1172 VAL A CA 1
ATOM 9090 C C . VAL A 1 1172 ? -17.165 -9.403 28.814 1.00 91.00 1172 VAL A C 1
ATOM 9092 O O . VAL A 1 1172 ? -16.741 -10.389 29.413 1.00 91.00 1172 VAL A O 1
ATOM 9095 N N . PHE A 1 1173 ? -16.383 -8.544 28.163 1.00 92.44 1173 PHE A N 1
ATOM 9096 C CA . PHE A 1 1173 ? -14.921 -8.575 28.204 1.00 92.44 1173 PHE A CA 1
ATOM 9097 C C . PHE A 1 1173 ? -14.387 -7.535 29.196 1.00 92.44 1173 PHE A C 1
ATOM 9099 O O . PHE A 1 1173 ? -14.872 -6.399 29.258 1.00 92.44 1173 PHE A O 1
ATOM 9106 N N . ASN A 1 1174 ? -13.386 -7.936 29.981 1.00 90.56 1174 ASN A N 1
ATOM 9107 C CA . ASN A 1 1174 ? -12.753 -7.109 31.000 1.00 90.56 1174 ASN A CA 1
ATOM 9108 C C . ASN A 1 1174 ? -11.298 -6.788 30.614 1.00 90.56 1174 ASN A C 1
ATOM 9110 O O . ASN A 1 1174 ? -10.421 -7.636 30.788 1.00 90.56 1174 ASN A O 1
ATOM 9114 N N . PRO A 1 1175 ? -11.007 -5.554 30.169 1.00 89.38 1175 PRO A N 1
ATOM 9115 C CA . PRO A 1 1175 ? -9.660 -5.157 29.757 1.00 89.38 1175 PRO A CA 1
ATOM 9116 C C . PRO A 1 1175 ? -8.710 -4.861 30.936 1.00 89.38 1175 PRO A C 1
ATOM 9118 O O . PRO A 1 1175 ? -7.566 -4.463 30.723 1.00 89.38 1175 PRO A O 1
ATOM 9121 N N . LYS A 1 1176 ? -9.155 -4.991 32.198 1.00 85.56 1176 LYS A N 1
ATOM 9122 C CA . LYS A 1 1176 ? -8.341 -4.679 33.390 1.00 85.56 1176 LYS A CA 1
ATOM 9123 C C . LYS A 1 1176 ? -7.502 -5.884 33.809 1.00 85.56 1176 LYS A C 1
ATOM 9125 O O . LYS A 1 1176 ? -7.868 -6.625 34.728 1.00 85.56 1176 LYS A O 1
ATOM 9130 N N . LEU A 1 1177 ? -6.365 -6.045 33.146 1.00 82.00 1177 LEU A N 1
ATOM 9131 C CA . LEU A 1 1177 ? -5.400 -7.114 33.403 1.00 82.00 1177 LEU A CA 1
ATOM 9132 C C . LEU A 1 1177 ? -4.344 -6.666 34.427 1.00 82.00 1177 LEU A C 1
ATOM 9134 O O . LEU A 1 1177 ? -3.960 -5.496 34.471 1.00 82.00 1177 LEU A O 1
ATOM 9138 N N . ASN A 1 1178 ? -3.906 -7.580 35.295 1.00 77.94 1178 ASN A N 1
ATOM 9139 C CA . ASN A 1 1178 ? -2.789 -7.348 36.214 1.00 77.94 1178 ASN A CA 1
ATOM 9140 C C . ASN A 1 1178 ? -1.429 -7.607 35.527 1.00 77.94 1178 ASN A C 1
ATOM 9142 O O . ASN A 1 1178 ? -1.371 -7.904 34.337 1.00 77.94 1178 ASN A O 1
ATOM 9146 N N . ALA A 1 1179 ? -0.324 -7.496 36.274 1.00 69.94 1179 ALA A N 1
ATOM 9147 C CA . ALA A 1 1179 ? 1.028 -7.703 35.739 1.00 69.94 1179 ALA A CA 1
ATOM 9148 C C . ALA A 1 1179 ? 1.283 -9.143 35.247 1.00 69.94 1179 ALA A C 1
ATOM 9150 O O . ALA A 1 1179 ? 2.224 -9.381 34.494 1.00 69.94 1179 ALA A O 1
ATOM 9151 N N . GLU A 1 1180 ? 0.455 -10.094 35.676 1.00 70.06 1180 GLU A N 1
ATOM 9152 C CA . GLU A 1 1180 ? 0.461 -11.492 35.258 1.00 70.06 1180 GLU A CA 1
ATOM 9153 C C . GLU A 1 1180 ? -0.580 -11.801 34.164 1.00 70.06 1180 GLU A C 1
ATOM 9155 O O . GLU A 1 1180 ? -0.782 -12.969 33.844 1.00 70.06 1180 GLU A O 1
ATOM 9160 N N . PHE A 1 1181 ? -1.232 -10.782 33.587 1.00 71.31 1181 PHE A N 1
ATOM 9161 C CA . PHE A 1 1181 ? -2.282 -10.911 32.563 1.00 71.31 1181 PHE A CA 1
ATOM 9162 C C . PHE A 1 1181 ? -3.554 -11.627 33.018 1.00 71.31 1181 PHE A C 1
ATOM 9164 O O . PHE A 1 1181 ? -4.379 -12.043 32.207 1.00 71.31 1181 PHE A O 1
ATOM 9171 N N . GLU A 1 1182 ? -3.765 -11.712 34.328 1.00 74.81 1182 GLU A N 1
ATOM 9172 C CA . GLU A 1 1182 ? -5.016 -12.187 34.899 1.00 74.81 1182 GLU A CA 1
ATOM 9173 C C . GLU A 1 1182 ? -5.984 -11.010 35.108 1.00 74.81 1182 GLU A C 1
ATOM 9175 O O . GLU A 1 1182 ? -5.572 -9.910 35.502 1.00 74.81 1182 GLU A O 1
ATOM 9180 N N . PRO A 1 1183 ? -7.289 -11.212 34.872 1.00 76.19 1183 PRO A N 1
ATOM 9181 C CA . PRO A 1 1183 ? -8.288 -10.171 35.059 1.00 76.19 1183 PRO A CA 1
ATOM 9182 C C . PRO A 1 1183 ? -8.411 -9.813 36.540 1.00 76.19 1183 PRO A C 1
ATOM 9184 O O . PRO A 1 1183 ? -8.448 -10.687 37.407 1.00 76.19 1183 PRO A O 1
ATOM 9187 N N . THR A 1 1184 ? -8.561 -8.525 36.848 1.00 82.00 1184 THR A N 1
ATOM 9188 C CA . THR A 1 1184 ? -9.060 -8.115 38.167 1.00 82.00 1184 THR A CA 1
ATOM 9189 C C . THR A 1 1184 ? -10.582 -8.285 38.173 1.00 82.00 1184 THR A C 1
ATOM 9191 O O . THR A 1 1184 ? -11.251 -7.533 37.455 1.00 82.00 1184 THR A O 1
ATOM 9194 N N . PRO A 1 1185 ? -11.158 -9.234 38.945 1.00 81.12 1185 PRO A N 1
ATOM 9195 C CA . PRO A 1 1185 ? -12.585 -9.518 38.855 1.00 81.12 1185 PRO A CA 1
ATOM 9196 C C . PRO A 1 1185 ? -13.429 -8.306 39.250 1.00 81.12 1185 PRO A C 1
ATOM 9198 O O . PRO A 1 1185 ? -13.163 -7.651 40.264 1.00 81.12 1185 PRO A O 1
ATOM 9201 N N . GLN A 1 1186 ? -14.457 -8.009 38.456 1.00 85.81 1186 GLN A N 1
ATOM 9202 C CA . GLN A 1 1186 ? -15.328 -6.851 38.664 1.00 85.81 1186 GLN A CA 1
ATOM 9203 C C . GLN A 1 1186 ? -16.761 -7.303 38.934 1.00 85.81 1186 GLN A C 1
ATOM 9205 O O . GLN A 1 1186 ? -17.377 -7.984 38.121 1.00 85.81 1186 GLN A O 1
ATOM 9210 N N . GLN A 1 1187 ? -17.311 -6.912 40.083 1.00 87.81 1187 GLN A N 1
ATOM 9211 C CA . GLN A 1 1187 ? -18.708 -7.180 40.418 1.00 87.81 1187 GLN A CA 1
ATOM 9212 C C . GLN A 1 1187 ? -19.618 -6.154 39.746 1.00 87.81 1187 GLN A C 1
ATOM 9214 O O . GLN A 1 1187 ? -19.568 -4.965 40.076 1.00 87.81 1187 GLN A O 1
ATOM 9219 N N . ILE A 1 1188 ? -20.482 -6.625 38.851 1.00 88.56 1188 ILE A N 1
ATOM 9220 C CA . ILE A 1 1188 ? -21.494 -5.800 38.189 1.00 88.56 1188 ILE A CA 1
ATOM 9221 C C . ILE A 1 1188 ? -22.886 -6.140 38.700 1.00 88.56 1188 ILE A C 1
ATOM 9223 O O . ILE A 1 1188 ? -23.144 -7.238 39.197 1.00 88.56 1188 ILE A O 1
ATOM 9227 N N . THR A 1 1189 ? -23.811 -5.194 38.562 1.00 88.31 1189 THR A N 1
ATOM 9228 C CA . THR A 1 1189 ? -25.236 -5.482 38.731 1.00 88.31 1189 THR A CA 1
ATOM 9229 C C . THR A 1 1189 ? -25.978 -5.199 37.441 1.00 88.31 1189 THR A C 1
ATOM 9231 O O . THR A 1 1189 ? -25.956 -4.078 36.943 1.00 88.31 1189 THR A O 1
ATOM 9234 N N . VAL A 1 1190 ? -26.649 -6.221 36.922 1.00 88.31 1190 VAL A N 1
ATOM 9235 C CA . VAL A 1 1190 ? -27.452 -6.144 35.705 1.00 88.31 1190 VAL A CA 1
ATOM 9236 C C . VAL A 1 1190 ? -28.915 -6.024 36.102 1.00 88.31 1190 VAL A C 1
ATOM 9238 O O . VAL A 1 1190 ? -29.405 -6.810 36.913 1.00 88.31 1190 VAL A O 1
ATOM 9241 N N . THR A 1 1191 ? -29.609 -5.047 35.527 1.00 87.19 1191 THR A N 1
ATOM 9242 C CA . THR A 1 1191 ? -31.065 -4.904 35.603 1.00 87.19 1191 THR A CA 1
ATOM 9243 C C . THR A 1 1191 ? -31.642 -5.093 34.207 1.00 87.19 1191 THR A C 1
ATOM 9245 O O . THR A 1 1191 ? -31.436 -4.248 33.344 1.00 87.19 1191 THR A O 1
ATOM 9248 N N . LEU A 1 1192 ? -32.351 -6.196 33.983 1.00 83.94 1192 LEU A N 1
ATOM 9249 C CA . LEU A 1 1192 ? -33.085 -6.475 32.750 1.00 83.94 1192 LEU A CA 1
ATOM 9250 C C . LEU A 1 1192 ? -34.520 -5.956 32.888 1.00 83.94 1192 LEU A C 1
ATOM 9252 O O . LEU A 1 1192 ? -35.226 -6.345 33.822 1.00 83.94 1192 LEU A O 1
ATOM 9256 N N . HIS A 1 1193 ? -34.969 -5.115 31.960 1.00 79.69 1193 HIS A N 1
ATOM 9257 C CA . HIS A 1 1193 ? -36.343 -4.605 31.945 1.00 79.69 1193 HIS A CA 1
ATOM 9258 C C . HIS A 1 1193 ? -37.243 -5.622 31.230 1.00 79.69 1193 HIS A C 1
ATOM 9260 O O . HIS A 1 1193 ? -37.288 -5.671 30.003 1.00 79.69 1193 HIS A O 1
ATOM 9266 N N . TRP A 1 1194 ? -37.928 -6.482 31.995 1.00 73.25 1194 TRP A N 1
ATOM 9267 C CA . TRP A 1 1194 ? -38.663 -7.641 31.476 1.00 73.25 1194 TRP A CA 1
ATOM 9268 C C . TRP A 1 1194 ? -40.051 -7.776 32.107 1.00 73.25 1194 TRP A C 1
ATOM 9270 O O . TRP A 1 1194 ? -40.195 -7.922 33.320 1.00 73.25 1194 TRP A O 1
ATOM 9280 N N . ALA A 1 1195 ? -41.082 -7.786 31.261 1.00 66.81 1195 ALA A N 1
ATOM 9281 C CA . ALA A 1 1195 ? -42.483 -7.867 31.680 1.00 66.81 1195 ALA A CA 1
ATOM 9282 C C . ALA A 1 1195 ? -43.050 -9.305 31.734 1.00 66.81 1195 ALA A C 1
ATOM 9284 O O . ALA A 1 1195 ? -44.249 -9.473 31.965 1.00 66.81 1195 ALA A O 1
ATOM 9285 N N . GLY A 1 1196 ? -42.227 -10.331 31.484 1.00 68.88 1196 GLY A N 1
ATOM 9286 C CA . GLY A 1 1196 ? -42.628 -11.744 31.472 1.00 68.88 1196 GLY A CA 1
ATOM 9287 C C . GLY A 1 1196 ? -42.299 -12.503 32.766 1.00 68.88 1196 GLY A C 1
ATOM 9288 O O . GLY A 1 1196 ? -42.065 -11.912 33.819 1.00 68.88 1196 GLY A O 1
ATOM 9289 N N . GLU A 1 1197 ? -42.290 -13.838 32.690 1.00 72.38 1197 GLU A N 1
ATOM 9290 C CA . GLU A 1 1197 ? -41.888 -14.707 33.809 1.00 72.38 1197 GLU A CA 1
ATOM 9291 C C . GLU A 1 1197 ? -40.412 -14.498 34.181 1.00 72.38 1197 GLU A C 1
ATOM 9293 O O . GLU A 1 1197 ? -39.619 -14.040 33.362 1.00 72.38 1197 GLU A O 1
ATOM 9298 N N . THR A 1 1198 ? -40.035 -14.806 35.427 1.00 74.38 1198 THR A N 1
ATOM 9299 C CA . THR A 1 1198 ? -38.633 -14.712 35.861 1.00 74.38 1198 THR A CA 1
ATOM 9300 C C . THR A 1 1198 ? -37.787 -15.728 35.075 1.00 74.38 1198 THR A C 1
ATOM 9302 O O . THR A 1 1198 ? -38.013 -16.925 35.254 1.00 74.38 1198 THR A O 1
ATOM 9305 N N . PRO A 1 1199 ? -36.838 -15.284 34.230 1.00 77.44 1199 PRO A N 1
ATOM 9306 C CA . PRO A 1 1199 ? -36.027 -16.134 33.391 1.00 77.44 1199 PRO A CA 1
ATOM 9307 C C . PRO A 1 1199 ? -34.977 -16.846 34.233 1.00 77.44 1199 PRO A C 1
ATOM 9309 O O . PRO A 1 1199 ? -34.636 -16.430 35.351 1.00 77.44 1199 PRO A O 1
ATOM 9312 N N . THR A 1 1200 ? -34.429 -17.914 33.672 1.00 82.81 1200 THR A N 1
ATOM 9313 C CA . THR A 1 1200 ? -33.285 -18.591 34.285 1.00 82.81 1200 THR A CA 1
ATOM 9314 C C . THR A 1 1200 ? -32.010 -17.890 33.838 1.00 82.81 1200 THR A C 1
ATOM 9316 O O . THR A 1 1200 ? -31.801 -17.697 32.647 1.00 82.81 1200 THR A O 1
ATOM 9319 N N . VAL A 1 1201 ? -31.142 -17.513 34.782 1.00 83.62 1201 VAL A N 1
ATOM 9320 C CA . VAL A 1 1201 ? -29.858 -16.866 34.471 1.00 83.62 1201 VAL A CA 1
ATOM 9321 C C . VAL A 1 1201 ? -28.715 -17.831 34.770 1.00 83.62 1201 VAL A C 1
ATOM 9323 O O . VAL A 1 1201 ? -28.631 -18.371 35.874 1.00 83.62 1201 VAL A O 1
ATOM 9326 N N . LYS A 1 1202 ? -27.836 -18.034 33.790 1.00 85.69 1202 LYS A N 1
ATOM 9327 C CA . LYS A 1 1202 ? -26.607 -18.834 33.886 1.00 85.69 1202 LYS A CA 1
ATOM 9328 C C . LYS A 1 1202 ? -25.417 -17.964 33.499 1.00 85.69 1202 LYS A C 1
ATOM 9330 O O . LYS A 1 1202 ? -25.561 -17.081 32.661 1.00 85.69 1202 LYS A O 1
ATOM 9335 N N . ALA A 1 1203 ? -24.253 -18.218 34.084 1.00 85.12 1203 ALA A N 1
ATOM 9336 C CA . ALA A 1 1203 ? -23.020 -17.535 33.713 1.00 85.12 1203 ALA A CA 1
ATOM 9337 C C . ALA A 1 1203 ? -21.876 -18.542 33.545 1.00 85.12 1203 ALA A C 1
ATOM 9339 O O . ALA A 1 1203 ? -21.708 -19.450 34.363 1.00 85.12 1203 ALA A O 1
ATOM 9340 N N . LEU A 1 1204 ? -21.127 -18.373 32.461 1.00 85.50 1204 LEU A N 1
ATOM 9341 C CA . LEU A 1 1204 ? -19.989 -19.190 32.065 1.00 85.50 1204 LEU A CA 1
ATOM 9342 C C . LEU A 1 1204 ? -18.778 -18.275 31.884 1.00 85.50 1204 LEU A C 1
ATOM 9344 O O . LEU A 1 1204 ? -18.798 -17.387 31.030 1.00 85.50 1204 LEU A O 1
ATOM 9348 N N . ASP A 1 1205 ? -17.734 -18.509 32.673 1.00 84.88 1205 ASP A N 1
ATOM 9349 C CA . ASP A 1 1205 ? -16.470 -17.789 32.551 1.00 84.88 1205 ASP A CA 1
ATOM 9350 C C . ASP A 1 1205 ? -15.525 -18.497 31.578 1.00 84.88 1205 ASP A C 1
ATOM 9352 O O . ASP A 1 1205 ? -15.372 -19.723 31.592 1.00 84.88 1205 ASP A O 1
ATOM 9356 N N . PHE A 1 1206 ? -14.849 -17.709 30.745 1.00 84.00 1206 PHE A N 1
ATOM 9357 C CA . PHE A 1 1206 ? -13.829 -18.199 29.829 1.00 84.00 1206 PHE A CA 1
ATOM 9358 C C . PHE A 1 1206 ? -12.660 -18.813 30.598 1.00 84.00 1206 PHE A C 1
ATOM 9360 O O . PHE A 1 1206 ? -12.026 -18.149 31.424 1.00 84.00 1206 PHE A O 1
ATOM 9367 N N . MET A 1 1207 ? -12.375 -20.089 30.317 1.00 82.06 1207 MET A N 1
ATOM 9368 C CA . MET A 1 1207 ? -11.347 -20.879 31.007 1.00 82.06 1207 MET A CA 1
ATOM 9369 C C . MET A 1 1207 ? -11.537 -20.964 32.542 1.00 82.06 1207 MET A C 1
ATOM 9371 O O . MET A 1 1207 ? -10.595 -21.287 33.264 1.00 82.06 1207 MET A O 1
ATOM 9375 N N . GLY A 1 1208 ? -12.742 -20.671 33.051 1.00 68.31 1208 GLY A N 1
ATOM 9376 C CA . GLY A 1 1208 ? -13.109 -20.720 34.471 1.00 68.31 1208 GLY A CA 1
ATOM 9377 C C . GLY A 1 1208 ? -14.134 -21.817 34.790 1.00 68.31 1208 GLY A C 1
ATOM 9378 O O . GLY A 1 1208 ? -14.640 -22.500 33.903 1.00 68.31 1208 GLY A O 1
ATOM 9379 N N . ALA A 1 1209 ? -14.451 -22.003 36.076 1.00 57.91 1209 ALA A N 1
ATOM 9380 C CA . ALA A 1 1209 ? -15.575 -22.849 36.496 1.00 57.91 1209 ALA A CA 1
ATOM 9381 C C . ALA A 1 1209 ? -16.920 -22.132 36.252 1.00 57.91 1209 ALA A C 1
ATOM 9383 O O . ALA A 1 1209 ? -16.959 -20.905 36.237 1.00 57.91 1209 ALA A O 1
ATOM 9384 N N . GLU A 1 1210 ? -18.030 -22.873 36.109 1.00 59.31 1210 GLU A N 1
ATOM 9385 C CA . GLU A 1 1210 ? -19.380 -22.277 36.063 1.00 59.31 1210 GLU A CA 1
ATOM 9386 C C . GLU A 1 1210 ? -19.584 -21.321 37.251 1.00 59.31 1210 GLU A C 1
ATOM 9388 O O . GLU A 1 1210 ? -19.334 -21.685 38.406 1.00 59.31 1210 GLU A O 1
ATOM 9393 N N . ALA A 1 1211 ? -20.030 -20.092 36.982 1.00 56.16 1211 ALA A N 1
ATOM 9394 C CA . ALA A 1 1211 ? -20.097 -19.053 38.001 1.00 56.16 1211 ALA A CA 1
ATOM 9395 C C . ALA A 1 1211 ? -21.120 -19.421 39.094 1.00 56.16 1211 ALA A C 1
ATOM 9397 O O . ALA A 1 1211 ? -22.335 -19.418 38.894 1.00 56.16 1211 ALA A O 1
ATOM 9398 N N . THR A 1 1212 ? -20.626 -19.724 40.296 1.00 47.19 1212 THR A N 1
ATOM 9399 C CA . THR A 1 1212 ? -21.418 -20.301 41.399 1.00 47.19 1212 THR A CA 1
ATOM 9400 C C . THR A 1 1212 ? -22.321 -19.331 42.185 1.00 47.19 1212 THR A C 1
ATOM 9402 O O . THR A 1 1212 ? -22.886 -19.734 43.203 1.00 47.19 1212 THR A O 1
ATOM 9405 N N . ALA A 1 1213 ? -22.494 -18.061 41.787 1.00 51.78 1213 ALA A N 1
ATOM 9406 C CA . ALA A 1 1213 ? -23.165 -17.077 42.654 1.00 51.78 1213 ALA A CA 1
ATOM 9407 C C . ALA A 1 1213 ? -23.986 -15.978 41.945 1.00 51.78 1213 ALA A C 1
ATOM 9409 O O . ALA A 1 1213 ? -23.803 -14.795 42.223 1.00 51.78 1213 ALA A O 1
ATOM 9410 N N . LEU A 1 1214 ? -24.964 -16.341 41.109 1.00 66.06 1214 LEU A N 1
ATOM 9411 C CA . LEU A 1 1214 ? -25.980 -15.390 40.632 1.00 66.06 1214 LEU A CA 1
ATOM 9412 C C . LEU A 1 1214 ? -27.121 -15.264 41.660 1.00 66.06 1214 LEU A C 1
ATOM 9414 O O . LEU A 1 1214 ? -27.920 -16.183 41.848 1.00 66.06 1214 LEU A O 1
ATOM 9418 N N . LYS A 1 1215 ? -27.229 -14.116 42.341 1.00 66.06 1215 LYS A N 1
ATOM 9419 C CA . LYS A 1 1215 ? -28.430 -13.778 43.128 1.00 66.06 1215 LYS A CA 1
ATOM 9420 C C . LYS A 1 1215 ? -29.432 -13.062 42.235 1.00 66.06 1215 LYS A C 1
ATOM 9422 O O . LYS A 1 1215 ? -29.296 -11.865 42.020 1.00 66.06 1215 LYS A O 1
ATOM 9427 N N . VAL A 1 1216 ? -30.435 -13.789 41.752 1.00 74.19 1216 VAL A N 1
ATOM 9428 C CA . VAL A 1 1216 ? -31.535 -13.222 40.964 1.00 74.19 1216 VAL A CA 1
ATOM 9429 C C . VAL A 1 1216 ? -32.650 -12.765 41.899 1.00 74.19 1216 VAL A C 1
ATOM 9431 O O . VAL A 1 1216 ? -33.165 -13.539 42.708 1.00 74.19 1216 VAL A O 1
ATOM 9434 N N . THR A 1 1217 ? -33.035 -11.501 41.783 1.00 73.00 1217 THR A N 1
ATOM 9435 C CA . THR A 1 1217 ? -34.181 -10.916 42.482 1.00 73.00 1217 THR A CA 1
ATOM 9436 C C . THR A 1 1217 ? -35.115 -10.265 41.467 1.00 73.00 1217 THR A C 1
ATOM 9438 O O . THR A 1 1217 ? -34.677 -9.435 40.672 1.00 73.00 1217 THR A O 1
ATOM 9441 N N . ALA A 1 1218 ? -36.400 -10.626 41.495 1.00 66.00 1218 ALA A N 1
ATOM 9442 C CA . ALA A 1 1218 ? -37.444 -9.952 40.727 1.00 66.00 1218 ALA A CA 1
ATOM 9443 C C . ALA A 1 1218 ? -37.968 -8.732 41.505 1.00 66.00 1218 ALA A C 1
ATOM 9445 O O . ALA A 1 1218 ? -38.309 -8.858 42.685 1.00 66.00 1218 ALA A O 1
ATOM 9446 N N . GLN A 1 1219 ? -38.045 -7.563 40.863 1.00 62.94 1219 GLN A N 1
ATOM 9447 C CA . GLN A 1 1219 ? -38.584 -6.347 41.475 1.00 62.94 1219 GLN A CA 1
ATOM 9448 C C . GLN A 1 1219 ? -39.254 -5.462 40.409 1.00 62.94 1219 GLN A C 1
ATOM 9450 O O . GLN A 1 1219 ? -38.621 -5.090 39.430 1.00 62.94 1219 GLN A O 1
ATOM 9455 N N . ASP A 1 1220 ? -40.541 -5.144 40.591 1.00 62.78 1220 ASP A N 1
ATOM 9456 C CA . ASP A 1 1220 ? -41.277 -4.107 39.842 1.00 62.78 1220 ASP A CA 1
ATOM 9457 C C . ASP A 1 1220 ? -41.161 -4.145 38.298 1.00 62.78 1220 ASP A C 1
ATOM 9459 O O . ASP A 1 1220 ? -40.976 -3.115 37.656 1.00 62.78 1220 ASP A O 1
ATOM 9463 N N . GLY A 1 1221 ? -41.302 -5.324 37.676 1.00 66.56 1221 GLY A N 1
ATOM 9464 C CA . GLY A 1 1221 ? -41.235 -5.461 36.207 1.00 66.56 1221 GLY A CA 1
ATOM 9465 C C . GLY A 1 1221 ? -39.814 -5.418 35.629 1.00 66.56 1221 GLY A C 1
ATOM 9466 O O . GLY A 1 1221 ? -39.643 -5.254 34.423 1.00 66.56 1221 GLY A O 1
ATOM 9467 N N . ALA A 1 1222 ? -38.803 -5.568 36.487 1.00 76.12 1222 ALA A N 1
ATOM 9468 C CA . ALA A 1 1222 ? -37.409 -5.744 36.122 1.00 76.12 1222 ALA A CA 1
ATOM 9469 C C . ALA A 1 1222 ? -36.767 -6.879 36.935 1.00 76.12 1222 ALA A C 1
ATOM 9471 O O . ALA A 1 1222 ? -37.264 -7.313 37.983 1.00 76.12 1222 ALA A O 1
ATOM 9472 N N . ILE A 1 1223 ? -35.648 -7.385 36.429 1.00 80.62 1223 ILE A N 1
ATOM 9473 C CA . ILE A 1 1223 ? -34.940 -8.530 36.996 1.00 80.62 1223 ILE A CA 1
ATOM 9474 C C . ILE A 1 1223 ? -33.511 -8.119 37.236 1.00 80.62 1223 ILE A C 1
ATOM 9476 O O . ILE A 1 1223 ? -32.809 -7.711 36.316 1.00 80.62 1223 ILE A O 1
ATOM 9480 N N . ARG A 1 1224 ? -33.101 -8.213 38.497 1.00 85.75 1224 ARG A N 1
ATOM 9481 C CA . ARG A 1 1224 ? -31.798 -7.752 38.945 1.00 85.75 1224 ARG A CA 1
ATOM 9482 C C . ARG A 1 1224 ? -30.958 -8.932 39.396 1.00 85.75 1224 ARG A C 1
ATOM 9484 O O . ARG A 1 1224 ? -31.422 -9.739 40.204 1.00 85.75 1224 ARG A O 1
ATOM 9491 N N . PHE A 1 1225 ? -29.732 -9.020 38.894 1.00 84.94 1225 PHE A N 1
ATOM 9492 C CA . PHE A 1 1225 ? -28.753 -10.004 39.342 1.00 84.94 1225 PHE A CA 1
ATOM 9493 C C . PHE A 1 1225 ? -27.341 -9.420 39.381 1.00 84.94 1225 PHE A C 1
ATOM 9495 O O . PHE A 1 1225 ? -27.020 -8.484 38.651 1.00 84.94 1225 PHE A O 1
ATOM 9502 N N . SER A 1 1226 ? -26.504 -9.965 40.262 1.00 84.69 1226 SER A N 1
ATOM 9503 C CA . SER A 1 1226 ? -25.086 -9.606 40.363 1.00 84.69 1226 SER A CA 1
ATOM 9504 C C . SER A 1 1226 ? -24.222 -10.715 39.785 1.00 84.69 1226 SER A C 1
ATOM 9506 O O . SER A 1 1226 ? -24.499 -11.883 40.057 1.00 84.69 1226 SER A O 1
ATOM 9508 N N . ALA A 1 1227 ? -23.198 -10.341 39.022 1.00 83.19 1227 ALA A N 1
ATOM 9509 C CA . ALA A 1 1227 ? -22.237 -11.253 38.415 1.00 83.19 1227 ALA A CA 1
ATOM 9510 C C . ALA A 1 1227 ? -20.810 -10.750 38.665 1.00 83.19 1227 ALA A C 1
ATOM 9512 O O . ALA A 1 1227 ? -20.551 -9.546 38.595 1.00 83.19 1227 ALA A O 1
ATOM 9513 N N . GLU A 1 1228 ? -19.899 -11.679 38.947 1.00 84.94 1228 GLU A N 1
ATOM 9514 C CA . GLU A 1 1228 ? -18.464 -11.411 38.954 1.00 84.94 1228 GLU A CA 1
ATOM 9515 C C . GLU A 1 1228 ? -17.938 -11.600 37.536 1.00 84.94 1228 GLU A C 1
ATOM 9517 O O . GLU A 1 1228 ? -18.143 -12.661 36.956 1.00 84.94 1228 GLU A O 1
ATOM 9522 N N . ILE A 1 1229 ? -17.313 -10.572 36.972 1.00 85.94 1229 ILE A N 1
ATOM 9523 C CA . ILE A 1 1229 ? -16.778 -10.608 35.613 1.00 85.94 1229 ILE A CA 1
ATOM 9524 C C . ILE A 1 1229 ? -15.288 -10.921 35.679 1.00 85.94 1229 ILE A C 1
ATOM 9526 O O . ILE A 1 1229 ? -14.519 -10.138 36.245 1.00 85.94 1229 ILE A O 1
ATOM 9530 N N . GLY A 1 1230 ? -14.910 -12.068 35.110 1.00 85.19 1230 GLY A N 1
ATOM 9531 C CA . GLY A 1 1230 ? -13.526 -12.501 34.924 1.00 85.19 1230 GLY A CA 1
ATOM 9532 C C . GLY A 1 1230 ? -12.871 -11.802 33.732 1.00 85.19 1230 GLY A C 1
ATOM 9533 O O . GLY A 1 1230 ? -12.986 -10.590 33.593 1.00 85.19 1230 GLY A O 1
ATOM 9534 N N . LEU A 1 1231 ? -12.170 -12.562 32.886 1.00 86.75 1231 LEU A N 1
ATOM 9535 C CA . LEU A 1 1231 ? -11.538 -12.059 31.655 1.00 86.75 1231 LEU A CA 1
ATOM 9536 C C . LEU A 1 1231 ? -12.583 -11.880 30.549 1.00 86.75 1231 LEU A C 1
ATOM 9538 O O . LEU A 1 1231 ? -12.707 -10.817 29.946 1.00 86.75 1231 LEU A O 1
ATOM 9542 N N . PHE A 1 1232 ? -13.375 -12.929 30.348 1.00 89.69 1232 PHE A N 1
ATOM 9543 C CA . PHE A 1 1232 ? -14.565 -12.934 29.520 1.00 89.69 1232 PHE A CA 1
ATOM 9544 C C . PHE A 1 1232 ? -15.640 -13.771 30.214 1.00 89.69 1232 PHE A C 1
ATOM 9546 O O . PHE A 1 1232 ? -15.372 -14.898 30.636 1.00 89.69 1232 PHE A O 1
ATOM 9553 N N . THR A 1 1233 ? -16.846 -13.221 30.321 1.00 89.50 1233 THR A N 1
ATOM 9554 C CA . THR A 1 1233 ? -17.995 -13.887 30.943 1.00 89.50 1233 THR A CA 1
ATOM 9555 C C . THR A 1 1233 ? -19.184 -13.864 29.983 1.00 89.50 1233 THR A C 1
ATOM 9557 O O . THR A 1 1233 ? -19.601 -12.803 29.510 1.00 89.50 1233 THR A O 1
ATOM 9560 N N . LEU A 1 1234 ? -19.757 -15.040 29.713 1.00 90.31 1234 LEU A N 1
ATOM 9561 C CA . LEU A 1 1234 ? -21.021 -15.213 28.998 1.00 90.31 1234 LEU A CA 1
ATOM 9562 C C . LEU A 1 1234 ? -22.155 -15.391 30.008 1.00 90.31 1234 LEU A C 1
ATOM 9564 O O . LEU A 1 1234 ? -22.216 -16.400 30.708 1.00 90.31 1234 LEU A O 1
ATOM 9568 N N . ILE A 1 1235 ? -23.098 -14.456 30.037 1.00 89.69 1235 ILE A N 1
ATOM 9569 C CA . ILE A 1 1235 ? -24.318 -14.546 30.840 1.00 89.69 1235 ILE A CA 1
ATOM 9570 C C . ILE A 1 1235 ? -25.477 -14.894 29.908 1.00 89.69 1235 ILE A C 1
ATOM 9572 O O . ILE A 1 1235 ? -25.792 -14.134 28.997 1.00 89.69 1235 ILE A O 1
ATOM 9576 N N . THR A 1 1236 ? -26.124 -16.033 30.136 1.00 89.00 1236 THR A N 1
ATOM 9577 C CA . THR A 1 1236 ? -27.287 -16.492 29.366 1.00 89.00 1236 THR A CA 1
ATOM 9578 C C . THR A 1 1236 ? -28.555 -16.335 30.191 1.00 89.00 1236 THR A C 1
ATOM 9580 O O . THR A 1 1236 ? -28.597 -16.738 31.354 1.00 89.00 1236 THR A O 1
ATOM 9583 N N . ILE A 1 1237 ? -29.583 -15.761 29.578 1.00 86.81 1237 ILE A N 1
ATOM 9584 C CA . ILE A 1 1237 ? -30.908 -15.533 30.147 1.00 86.81 1237 ILE A CA 1
ATOM 9585 C C . ILE A 1 1237 ? -31.900 -16.333 29.290 1.00 86.81 1237 ILE A C 1
ATOM 9587 O O . ILE A 1 1237 ? -32.038 -16.046 28.100 1.00 86.81 1237 ILE A O 1
ATOM 9591 N N . GLU A 1 1238 ? -32.524 -17.356 29.884 1.00 84.62 1238 GLU A N 1
ATOM 9592 C CA . GLU A 1 1238 ? -33.503 -18.273 29.262 1.00 84.62 1238 GLU A CA 1
ATOM 9593 C C . GLU A 1 1238 ? -34.948 -17.882 29.558 1.00 84.62 1238 GLU A C 1
ATOM 9595 O O . GLU A 1 1238 ? -35.269 -17.714 30.763 1.00 84.62 1238 GLU A O 1
#

Sequence (1238 aa):
MLKKSIRFVCACLLLATVFGSLVVSAQEAPRTKIKTITDYVVYYGKGRLDDLARFDLAIIQPDTLTAEELAALKANGTLVVAYLSVGEAEPGREWYSDGRVDPRWLLGKNENWGSYFVDASKTGWQQLMVELTGEFIAKGFDGVFLDTVDTVDAYPQTTDGMIALIDGLRKAYPDALLVQNRGFTVIGKTAAQVDAVMFEDLITSYDFQNKEYIYADNTFTAGEMAALSKRTGLPILALDYAPPDNPAMAYLAVQAAKKYGFVSAVSTIFLDDIPDYGLDQPAAPDIRIRNIKVNSDGTSTEIVVTVENIGLLAATTVPVSLSVNGEQIAKTSYDKLDIGQQQEWHVPWASAAEKATLRATAFSLEDRKAGNNSLSVKYTAEAVAVEPILPLDQQRHRPAANGPDLKATALTALLTIDGDLTDWADMPCTEVNTADQISFGDKATWTGADDLSGHVCYAWDSENLYVGFDIADDVIVQKYTDTNIWRGDHVELWFDTQLQLDFDSAEPSADDFQIGLSPGDFDKVPPDIFIWQPATLRDSYINSIKFAVKRTDKGYSAEMQIPALVLKGIRLASDQTIGATFDPSDTDTPGSSEQEMMLSTAPHTQWGVPTLWNNLTLTGNPTVTATASVPATAKTPAITRTLVDMKTLPASNVPSDVTAIIGYTFYPGDDVSKPITEDLLEAARETVRTAASEGALWLDADMGITNFTDAFLYDPALTFYPLAAAILDEAHKHNIKVFFYFSGTEIETPNYPDRPETSIEKVHPDWMQIDQFGKPMTFLPGEIDAFWLEPTTADAWANPLAPGFREAIMTRAEGIAKLGADGIFVDVPYYYRYEDRWADFSDYSATAFKAATGFDLPKALEKDGKAFWAWLEWRETVWRDYFAEMRSRVQAVNPNTLIISEEYPGSTPSDTLGTGFDPAVADAAVDVVAHEYGHKQDEGGAVAYTLDDWRITRDTYKWYQGMARNRWSLCYATNAPDSRALAAITYAHQLSFWETKAPTMLDDSAGTTWRKDLLAWIKAHGDAYNGAAPAAEVAVVYSNHTRNLTYGANIDTLISVQHALDAAQIPYVVLTEPNIARIQDFPYVILPTVTYATEAVQAEVAKYAGKLILVGNSLTRDTWDEQDVTPPSGAIKVGSAAEAAAQITTTPLTIENGDGLMIELFRKGEQMQIRVFNPKLNAEFEPTPQQITVTLHWAGETPTVKALDFMGAEATALKVTAQDGAIRFSAEIGLFTLITIE

Secondary structure (DSSP, 8-state):
----------SSSSSSSSS-------PPPHHHHGGG---EEEE-SSS-HHHHTTSSEEEE-TTSS-HHHHHHHHHTT-EEEEEEESSEE-TTSHHHHTT-S-GGGEEEE-TTTS-EEE-TT-HHHHHHHHHHHHHHHHHT-SEEEEE-TTHHHH-GGGHHHHHHHHHHHHHH-TTSEEEEES-GGGHHHHTTT-SEEEEE-SSEEEETTTTEEEE---HHHHHHHHHHHHHH---EEEEEE--TT-HHHHHHHHHHHHHHT-EEEEE-TT--------TTS-----EEEEEEEEEE-SS-EEEEEEEEE-SSSPEEEEEEEEEETTEEEEEEEEEEE-TT-EEEEEEE-S--SS-EEEEEEE--HHHHHHTPPPEEEEEEE----------TTT-----TTT-PPEEEEEPSS----SS-GGGGTTS-EEEE-SGGGEEES-TTT---TTTEEEEEEEEE-SSEEEEEEEEEES-------GGGGGGSS-EEEEEETTTTTSTT--S--TTEEEEEEE---SSSS--EEEEEETGGGHHHHGGG-EEEEEEETTEEEEEEEEETTTSTT----TT-EEEEEEEEEE--STT--S--EEE-SSTT--TT-GGGSEEEEEES--S---S-S--S-------------GGGSPPP-S-----EEEEEE----S-TTSPPPHHHHHHHHHHHHHHHHHT-SEEEEE--TTTBTHHHHS-TTTTHHHHHHHHHHHHHHTT-EEEEEEESSEEEETTGGG-GGGSHHHH-GGGB-BBTTS-BSEE-TTSS--TTS-TT-EEEEB-TT-HHHHHHHHHHHHHHHHHT-SEEEEE-----EETTEEB--SHHHHHHHHHHHSPPPPSS--TT-HHHHHHHHHHHHHHHHHHHHHHHHHHHH-TTPEEEEEESS-S-HHHHHHH---HHHHTTT-SEEEEEE-TTGGGTGGGG--HHHHHHHHHHHHHHHHSSSEEEEEEEESSHHHHHHHHHHHHHTTPEEEEEETT-SSS--S-HHHHHHHHHHHHHHGGGTTT-EE--SEEEEE-HHHHHHHTSTTHHHHHHHHHHHHHTT---EEEEGGGGGGGGG-SEEEEES--B--HHHHHHHHH--SEEEEESS-S-B-TTSSSBPPPPTT-EEESSHHHHHTT----SEEEES-TT-EEEEEEETTEEEEEEE---B-TTS-B--EEEEEEEE--SS---EEEEETTS-B----EEEEETTEEEEEEEE-SEEEEEE-

Foldseek 3Di:
DDDDDDDDDPDDDVPPPPPDDDPPPPQDFPLVQLLPFQAEAEAAAEDCLVVRLVGQEYEYALVRDDLVSLVVSVVSNHQYAHEDELQWAACPDPCNVVPLDDPVQFDAADPLRRITGGQLLDPSSLVSSLVVQVVSVVSPHQGYEHPPLCSCVVVVNSQVSSLVSLVSNCVSCVRGAYEYEDNLVNCVSNVVSHSAYEDEQCFWDADSVVRDIGTDHPLVSLLVVLVVCVVPSHAYEYEHEDDLVQLLRVVVSCVSCVVSPHHYDYYHPVSNDRRDSVLVPDWDWDKEFPDWDWDDPQVWIKIKTKIFTSTPAKFAKKKKWKDKPRHTPDIDIDRIHGRGRIDIDIGTDPPLLDWIWMKMWIDGPVVVVVVDDTYIDIDTDRDDHFADDDDLVPDDFQDCLQFDAAEAEAAADDDDQALDCPVVPPFDKDKFWDLLQWQDADSVPDPTQLQWMKIWGWYDAQWWIKIKMDIFHPAFAADDAEPQRLQTWKKWKWWQQRCRSQVVDQAADQLIWIKIWGPARVPPGHIYIYTPPPPVLTVPPVVVKDKHKDADPGGIIMMIIHTVVSNPSHGQDAFDKIFMKMKTFHDRDHPDRDTHIIGISRSNDDPRGRSSTHIYTYHDHHPDDPDDDDPPPDPDDQPDPDLPPLVPFPDFLDFLFQAAEAEAEQEQDPQQQAAGDPVSLVVLLVVLVVCLVLQAAEYEYEHCCAQELVNVVHDCVRTPLSSLLSNVVSNVVSNHAYEYEHEQFKYKYAQCVVCVCSDCCNVPVLFFAAWLVRHGPKDQQPNDPDPPDDNRMIMGGGDCQRPVVVVSVLVVLQSSLLSPHQEYEYELNFQAFDDPTGTHPDPSLQVVLCVNPVDGQPSDCPLQDPNNLSSLQVLQVSLLVSLQVSLVSSCVNPVNYFYEYEDPPADALVGCSRGSHHVLSNLSRGQEYEYEDDPCLVVQALLPDDLVNVLVVLLRLLQVQAGDHAYAYQGAHQALLRLLLNSQSCLLSRHHYYAAHPPDRHDHGSDSVSSSLSSVCSVVCRVVSGQKHFDFQEEEEDEPLCCSSVVHPQVVQSSQLVVLCVQQVGAYHYHYLSNLLCLQVHLYYEYRCCQEQEPSNLVNQQVRPHAAEYEDRHQQAYSSNPDGGDHDPRYHYDDGSNVSSVVCPDTQKDKDQCPSKDWTWIDDPPKIKIKIAASCADSSSWGPKTKMKMKGQAQDDQWDKWKDADSDDTFPDWDWDDDDRIIMTIDIATRMMIIMTD

Radius of gyration: 37.5 Å; chains: 1; bounding box: 86×93×145 Å

pLDDT: mean 84.33, std 14.57, range [26.89, 98.69]